Protein AF-A0A137Q305-F1 (afdb_monomer)

Nearest PDB structures (foldseek):
  6do5-assembly2_B  TM=8.854E-01  e=2.902E-19  Homo sapiens
  9d8p-assembly1_A  TM=7.777E-01  e=4.429E-21  Homo sapiens
  3tv6-assembly2_B  TM=8.357E-01  e=3.170E-14  Homo sapiens
  9bfb-assembly1_A  TM=8.223E-01  e=1.639E-13  Homo sapiens
  8i2n-assembly1_A  TM=7.639E-01  e=4.383E-12  Homo sapiens

Foldseek 3Di:
DDDDDDDDDDDDDDDDDDPDDDDFDPPQKDKDFADWAEADDDPPDDRDRDTAPFPDQWFQWEWEAALQAKIWIAAGEPDPCRQWIWIAHPVVSHIHTYDADEDRQDHFGQWEWYDDHHFKIWIAAGAHNDPPDGRDRFIWIAGNVRRYIDGQDADDDDDDHFGQWYWEDAHQKIKIAWGAHPVVRFTGGWIKIWGNVCRVPHTHIDTQDAPEPDGDDGFGQWDWYDDHQKIKIAWGAHPPRDFGQWIWIQGNVNSHIDTQPADEDGDARFGQWAWEDDHQKIKTAWGDRSPDTGGWIWIARNVRSYIDTDPSSPPDDRFGSWYWYDHDQKIWIHHGPPRVCPSMIMIGRCVNVVLVVVLVSVVVVCVVVVPDDDDPVVLQVVLVCVVVVPVVVPPLLPDADPLLQLVLQSLLVQLPDPPNDPDLVSNLVSLVSSLNSCLSHLDARQLQAFPDKAWDPPDFPDPDDQQFTWTWIDDPNAIKIKGFHDPPPPPDPPSLVSSLVRSVQSNLQNDDDPQAWHWLGWHWDPDPDTTIITITHDQPCAFQLSNCVVVVVDDCLQQLLSVLRQLVSCVSSVFDQQQADRNQWTAHPLRHTHGHNGSSVQSLPPPPPDDDVVNCFPRLLLFALQCQADPDRDDDDLLRVLSSSLQNLVCSQPVDRQLCVPQVGSVSVNVQSVVDQDHSQRNDRVDHGPDDPRPPSNVLSVLSRDNPSVSRDGSVNSSVSSVVVPDDDPGDDCPVVVVVSVVSSVSRDDDDNPVVSNVVSVSD

Structure (mmCIF, N/CA/C/O backbone):
data_AF-A0A137Q305-F1
#
_entry.id   AF-A0A137Q305-F1
#
loop_
_atom_site.group_PDB
_atom_site.id
_atom_site.type_symbol
_atom_site.label_atom_id
_atom_site.label_alt_id
_atom_site.label_comp_id
_atom_site.label_asym_id
_atom_site.label_entity_id
_atom_site.label_seq_id
_atom_site.pdbx_PDB_ins_code
_atom_site.Cartn_x
_atom_site.Cartn_y
_atom_site.Cartn_z
_atom_site.occupancy
_atom_site.B_iso_or_equiv
_atom_site.auth_seq_id
_atom_site.auth_comp_id
_atom_site.auth_asym_id
_atom_site.auth_atom_id
_atom_site.pdbx_PDB_model_num
ATOM 1 N N . MET A 1 1 ? -2.123 -24.924 75.432 1.00 45.00 1 MET A N 1
ATOM 2 C CA . MET A 1 1 ? -3.199 -25.704 74.788 1.00 45.00 1 MET A CA 1
ATOM 3 C C . MET A 1 1 ? -4.500 -25.099 75.270 1.00 45.00 1 MET A C 1
ATOM 5 O O . MET A 1 1 ? -4.847 -25.323 76.419 1.00 45.00 1 MET A O 1
ATOM 9 N N . SER A 1 2 ? -5.089 -24.235 74.450 1.00 27.78 2 SER A N 1
ATOM 10 C CA . SER A 1 2 ? -6.329 -23.482 74.702 1.00 27.78 2 SER A CA 1
ATOM 11 C C . SER A 1 2 ? -6.638 -22.755 73.387 1.00 27.78 2 SER A C 1
ATOM 13 O O . SER A 1 2 ? -5.774 -22.025 72.902 1.00 27.78 2 SER A O 1
ATOM 15 N N . ASP A 1 3 ? -7.628 -23.228 72.637 1.00 26.62 3 ASP A N 1
ATOM 16 C CA . ASP A 1 3 ? -9.001 -22.683 72.572 1.00 26.62 3 ASP A CA 1
ATOM 17 C C . ASP A 1 3 ? -9.072 -21.470 71.624 1.00 26.62 3 ASP A C 1
ATOM 19 O O . ASP A 1 3 ? -8.322 -20.517 71.793 1.00 26.62 3 ASP A O 1
ATOM 23 N N . LEU A 1 4 ? -9.723 -21.579 70.456 1.00 30.27 4 LEU A N 1
ATOM 24 C CA . LEU A 1 4 ? -11.177 -21.503 70.187 1.00 30.27 4 LEU A CA 1
ATOM 25 C C . LEU A 1 4 ? -11.756 -20.085 70.339 1.00 30.27 4 LEU A C 1
ATOM 27 O O . LEU A 1 4 ? -11.464 -19.408 71.316 1.00 30.27 4 LEU A O 1
ATOM 31 N N . ALA A 1 5 ? -12.650 -19.756 69.394 1.00 24.69 5 ALA A N 1
ATOM 32 C CA . ALA A 1 5 ? -13.470 -18.544 69.222 1.00 24.69 5 ALA A CA 1
ATOM 33 C C . ALA A 1 5 ? -12.805 -17.443 68.357 1.00 24.69 5 ALA A C 1
ATOM 35 O O . ALA A 1 5 ? -11.802 -16.867 68.750 1.00 24.69 5 ALA A O 1
ATOM 36 N N . ASP A 1 6 ? -13.248 -17.097 67.144 1.00 24.33 6 ASP A N 1
ATOM 37 C CA . ASP A 1 6 ? -14.537 -17.335 66.501 1.00 24.33 6 ASP A CA 1
ATOM 38 C C . ASP A 1 6 ? -14.420 -17.350 64.972 1.00 24.33 6 ASP A C 1
ATOM 40 O O . ASP A 1 6 ? -13.793 -16.505 64.333 1.00 24.33 6 ASP A O 1
ATOM 44 N N . LEU A 1 7 ? -15.082 -18.350 64.404 1.00 29.61 7 LEU A N 1
ATOM 45 C CA . LEU A 1 7 ? -15.497 -18.447 63.016 1.00 29.61 7 LEU A CA 1
ATOM 46 C C . LEU A 1 7 ? -16.887 -17.804 62.946 1.00 29.61 7 LEU A C 1
ATOM 48 O O . LEU A 1 7 ? -17.799 -18.357 63.554 1.00 29.61 7 LEU A O 1
ATOM 52 N N . ALA A 1 8 ? -17.028 -16.693 62.217 1.00 23.05 8 ALA A N 1
ATOM 53 C CA . ALA A 1 8 ? -18.225 -16.238 61.488 1.00 23.05 8 ALA A CA 1
ATOM 54 C C . ALA A 1 8 ? -18.342 -14.709 61.517 1.00 23.05 8 ALA A C 1
ATOM 56 O O . ALA A 1 8 ? -18.631 -14.140 62.557 1.00 23.05 8 ALA A O 1
ATOM 57 N N . ASP A 1 9 ? -18.162 -14.070 60.357 1.00 25.17 9 ASP A N 1
ATOM 58 C CA . ASP A 1 9 ? -19.179 -13.149 59.831 1.00 25.17 9 ASP A CA 1
ATOM 59 C C . ASP A 1 9 ? -18.955 -12.850 58.330 1.00 25.17 9 ASP A C 1
ATOM 61 O O . ASP A 1 9 ? -18.036 -12.146 57.925 1.00 25.17 9 ASP A O 1
ATOM 65 N N . LEU A 1 10 ? -19.841 -13.448 57.520 1.00 23.30 10 LEU A N 1
ATOM 66 C CA . LEU A 1 10 ? -20.548 -12.866 56.363 1.00 23.30 10 LEU A CA 1
ATOM 67 C C . LEU A 1 10 ? -19.768 -12.339 55.130 1.00 23.30 10 LEU A C 1
ATOM 69 O O . LEU A 1 10 ? -19.480 -11.162 54.977 1.00 23.30 10 LEU A O 1
ATOM 73 N N . VAL A 1 11 ? -19.555 -13.259 54.182 1.00 28.05 11 VAL A N 1
ATOM 74 C CA . VAL A 1 11 ? -20.014 -13.250 52.769 1.00 28.05 11 VAL A CA 1
ATOM 75 C C . VAL A 1 11 ? -20.282 -11.893 52.052 1.00 28.05 11 VAL A C 1
ATOM 77 O O . VAL A 1 11 ? -21.215 -11.177 52.398 1.00 28.05 11 VAL A O 1
ATOM 80 N N . LEU A 1 12 ? -19.583 -11.736 50.904 1.00 28.11 12 LEU A N 1
ATOM 81 C CA . LEU A 1 12 ? -19.799 -10.891 49.696 1.00 28.11 12 LEU A CA 1
ATOM 82 C C . LEU A 1 12 ? -19.396 -9.396 49.713 1.00 28.11 12 LEU A C 1
ATOM 84 O O . LEU A 1 12 ? -20.189 -8.553 50.107 1.00 28.11 12 LEU A O 1
ATOM 88 N N . SER A 1 13 ? -18.268 -9.064 49.060 1.00 23.25 13 SER A N 1
ATOM 89 C CA . SER A 1 13 ? -18.228 -8.088 47.944 1.00 23.25 13 SER A CA 1
ATOM 90 C C . SER A 1 13 ? -16.844 -8.026 47.267 1.00 23.25 13 SER A C 1
ATOM 92 O O . SER A 1 13 ? -15.851 -7.723 47.918 1.00 23.25 13 SER A O 1
ATOM 94 N N . GLU A 1 14 ? -16.831 -8.286 45.957 1.00 24.56 14 GLU A N 1
ATOM 95 C CA . GLU A 1 14 ? -15.899 -7.774 44.932 1.00 24.56 14 GLU A CA 1
ATOM 96 C C . GLU A 1 14 ? -14.381 -7.935 45.154 1.00 24.56 14 GLU A C 1
ATOM 98 O O . GLU A 1 14 ? -13.698 -7.105 45.751 1.00 24.56 14 GLU A O 1
ATOM 103 N N . CYS A 1 15 ? -13.816 -8.975 44.529 1.00 21.80 15 CYS A N 1
ATOM 104 C CA . CYS A 1 15 ? -12.406 -8.991 44.152 1.00 21.80 15 CYS A CA 1
ATOM 105 C C . CYS A 1 15 ? -12.137 -7.847 43.161 1.00 21.80 15 CYS A C 1
ATOM 107 O O . CYS A 1 15 ? -12.511 -7.945 41.994 1.00 21.80 15 CYS A O 1
ATOM 109 N N . GLN A 1 16 ? -11.472 -6.780 43.611 1.00 24.77 16 GLN A N 1
ATOM 110 C CA . GLN A 1 16 ? -10.777 -5.869 42.706 1.00 24.77 16 GLN A CA 1
ATOM 111 C C . GLN A 1 16 ? -9.643 -6.638 42.024 1.00 24.77 16 GLN A C 1
ATOM 113 O O . GLN A 1 16 ? -8.735 -7.149 42.684 1.00 24.77 16 GLN A O 1
ATOM 118 N N . GLU A 1 17 ? -9.736 -6.740 40.701 1.00 25.72 17 GLU A N 1
ATOM 119 C CA . GLU A 1 17 ? -8.683 -7.262 39.839 1.00 25.72 17 GLU A CA 1
ATOM 120 C C . GLU A 1 17 ? -7.356 -6.521 40.094 1.00 25.72 17 GLU A C 1
ATOM 122 O O . GLU A 1 17 ? -7.349 -5.291 40.229 1.00 25.72 17 GLU A O 1
ATOM 127 N N . PRO A 1 18 ? -6.211 -7.224 40.143 1.00 26.16 18 PRO A N 1
ATOM 128 C CA . PRO A 1 18 ? -4.913 -6.573 40.073 1.00 26.16 18 PRO A CA 1
ATOM 129 C C . PRO A 1 18 ? -4.794 -5.887 38.710 1.00 26.16 18 PRO A C 1
ATOM 131 O O . PRO A 1 18 ? -4.994 -6.526 37.679 1.00 26.16 18 PRO A O 1
ATOM 134 N N . SER A 1 19 ? -4.445 -4.598 38.708 1.00 28.73 19 SER A N 1
ATOM 135 C CA . SER A 1 19 ? -4.195 -3.828 37.489 1.00 28.73 19 SER A CA 1
ATOM 136 C C . SER A 1 19 ? -3.211 -4.573 36.585 1.00 28.73 19 SER A C 1
ATOM 138 O O . SER A 1 19 ? -2.073 -4.826 36.997 1.00 28.73 19 SER A O 1
ATOM 140 N N . GLU A 1 20 ? -3.643 -4.906 35.371 1.00 30.08 20 GLU A N 1
ATOM 141 C CA . GLU A 1 20 ? -2.815 -5.529 34.342 1.00 30.08 20 GLU A CA 1
ATOM 142 C C . GLU A 1 20 ? -1.532 -4.711 34.124 1.00 30.08 20 GLU A C 1
ATOM 144 O O . GLU A 1 20 ? -1.542 -3.601 33.588 1.00 30.08 20 GLU A O 1
ATOM 149 N N . ALA A 1 21 ? -0.395 -5.251 34.560 1.00 32.00 21 ALA A N 1
ATOM 150 C CA . ALA A 1 21 ? 0.903 -4.713 34.192 1.00 32.00 21 ALA A CA 1
ATOM 151 C C . ALA A 1 21 ? 1.135 -4.987 32.696 1.00 32.00 21 ALA A C 1
ATOM 153 O O . ALA A 1 21 ? 1.319 -6.132 32.284 1.00 32.00 21 ALA A O 1
ATOM 154 N N . LEU A 1 22 ? 1.105 -3.918 31.895 1.00 35.72 22 LEU A N 1
ATOM 155 C CA . LEU A 1 22 ? 1.337 -3.916 30.448 1.00 35.72 22 LEU A CA 1
ATOM 156 C C . LEU A 1 22 ? 2.633 -4.655 30.077 1.00 35.72 22 LEU A C 1
ATOM 158 O O . LEU A 1 22 ? 3.730 -4.284 30.501 1.00 35.72 22 LEU A O 1
ATOM 162 N N . VAL A 1 23 ? 2.499 -5.677 29.232 1.00 34.19 23 VAL A N 1
ATOM 163 C CA . VAL A 1 23 ? 3.618 -6.422 28.646 1.00 34.19 23 VAL A CA 1
ATOM 164 C C . VAL A 1 23 ? 4.418 -5.483 27.719 1.00 34.19 23 VAL A C 1
ATOM 166 O O . VAL A 1 23 ? 3.819 -4.838 26.856 1.00 34.19 23 VAL A O 1
ATOM 169 N N . PRO A 1 24 ? 5.755 -5.369 27.855 1.00 38.44 24 PRO A N 1
ATOM 170 C CA . PRO A 1 24 ? 6.571 -4.529 26.979 1.00 38.44 24 PRO A CA 1
ATOM 171 C C . PRO A 1 24 ? 6.476 -4.987 25.521 1.00 38.44 24 PRO A C 1
ATOM 173 O O . PRO A 1 24 ? 6.600 -6.178 25.243 1.00 38.44 24 PRO A O 1
ATOM 176 N N . ILE A 1 25 ? 6.333 -4.047 24.583 1.00 44.75 25 ILE A N 1
ATOM 177 C CA . ILE A 1 25 ? 6.424 -4.340 23.146 1.00 44.75 25 ILE A CA 1
ATOM 178 C C . ILE A 1 25 ? 7.904 -4.584 22.803 1.00 44.75 25 ILE A C 1
ATOM 180 O O . ILE A 1 25 ? 8.709 -3.650 22.917 1.00 44.75 25 ILE A O 1
ATOM 184 N N . PRO A 1 26 ? 8.304 -5.794 22.370 1.00 47.62 26 PRO A N 1
ATOM 185 C CA . PRO A 1 26 ? 9.676 -6.045 21.950 1.00 47.62 26 PRO A CA 1
ATOM 186 C C . PRO A 1 26 ? 10.020 -5.179 20.728 1.00 47.62 26 PRO A C 1
ATOM 188 O O . PRO A 1 26 ? 9.344 -5.254 19.707 1.00 47.62 26 PRO A O 1
ATOM 191 N N . GLY A 1 27 ? 11.075 -4.363 20.822 1.00 57.47 27 GLY A N 1
ATOM 192 C CA . GLY A 1 27 ? 11.616 -3.600 19.687 1.00 57.47 27 GLY A CA 1
ATOM 193 C C . GLY A 1 27 ? 11.182 -2.134 19.553 1.00 57.47 27 GLY A C 1
ATOM 194 O O . GLY A 1 27 ? 11.652 -1.477 18.628 1.00 57.47 27 GLY A O 1
ATOM 195 N N . LEU A 1 28 ? 10.355 -1.591 20.461 1.00 68.75 28 LEU A N 1
ATOM 196 C CA . LEU A 1 28 ? 9.948 -0.172 20.427 1.00 68.75 28 LEU A CA 1
ATOM 197 C C . LEU A 1 28 ? 11.134 0.789 20.635 1.00 68.75 28 LEU A C 1
ATOM 199 O O . LEU A 1 28 ? 11.255 1.802 19.947 1.00 68.75 28 LEU A O 1
ATOM 203 N N . TRP A 1 29 ? 12.011 0.443 21.576 1.00 74.31 29 TRP A N 1
ATOM 204 C CA . TRP A 1 29 ? 13.218 1.194 21.897 1.00 74.31 29 TRP A CA 1
ATOM 205 C C . TRP A 1 29 ? 14.458 0.361 21.603 1.00 74.31 29 TRP A C 1
ATOM 207 O O . TRP A 1 29 ? 14.530 -0.817 21.960 1.00 74.31 29 TRP A O 1
ATOM 217 N N . SER A 1 30 ? 15.466 0.998 21.018 1.00 79.62 30 SER A N 1
ATOM 218 C CA . SER A 1 30 ? 16.838 0.502 21.029 1.00 79.62 30 SER A CA 1
ATOM 219 C C . SER A 1 30 ? 17.775 1.542 21.633 1.00 79.62 30 SER A C 1
ATOM 221 O O . SER A 1 30 ? 17.467 2.731 21.681 1.00 79.62 30 SER A O 1
ATOM 223 N N . PHE A 1 31 ? 18.915 1.082 22.142 1.00 83.31 31 PHE A N 1
ATOM 224 C CA . PHE A 1 31 ? 19.919 1.938 22.761 1.00 83.31 31 PHE A CA 1
ATOM 225 C C . PHE A 1 31 ? 21.244 1.739 22.044 1.00 83.31 31 PHE A C 1
ATOM 227 O O . PHE A 1 31 ? 21.681 0.602 21.857 1.00 83.31 31 PHE A O 1
ATOM 234 N N . CYS A 1 32 ? 21.896 2.832 21.664 1.00 82.38 32 CYS A N 1
ATOM 235 C CA . CYS A 1 32 ? 23.234 2.793 21.090 1.00 82.38 32 CYS A CA 1
ATOM 236 C C . CYS A 1 32 ? 24.200 3.655 21.903 1.00 82.38 32 CYS A C 1
ATOM 238 O O . CYS A 1 32 ? 23.832 4.696 22.442 1.00 82.38 32 CYS A O 1
ATOM 240 N N . ARG A 1 33 ? 25.454 3.206 21.998 1.00 87.12 33 ARG A N 1
ATOM 241 C CA . ARG A 1 33 ? 26.570 4.020 22.491 1.00 87.12 33 ARG A CA 1
ATOM 242 C C . ARG A 1 33 ? 27.323 4.578 21.287 1.00 87.12 33 ARG A C 1
ATOM 244 O O . ARG A 1 33 ? 27.690 3.772 20.426 1.00 87.12 33 ARG A O 1
ATOM 251 N N . PRO A 1 34 ? 27.536 5.899 21.182 1.00 89.12 34 PRO A N 1
ATOM 252 C CA . PRO A 1 34 ? 28.292 6.474 20.080 1.00 89.12 34 PRO A CA 1
ATOM 253 C C . PRO A 1 34 ? 29.715 5.927 20.022 1.00 89.12 34 PRO A C 1
ATOM 255 O O . PRO A 1 34 ? 30.423 5.885 21.026 1.00 89.12 34 PRO A O 1
ATOM 258 N N . ILE A 1 35 ? 30.159 5.577 18.822 1.00 91.94 35 ILE A N 1
ATOM 259 C CA . ILE A 1 35 ? 31.561 5.289 18.544 1.00 91.94 35 ILE A CA 1
ATOM 260 C C . ILE A 1 35 ? 32.280 6.636 18.426 1.00 91.94 35 ILE A C 1
ATOM 262 O O . ILE A 1 35 ? 32.064 7.383 17.468 1.00 91.94 35 ILE A O 1
ATOM 266 N N . LEU A 1 36 ? 33.102 6.971 19.420 1.00 93.25 36 LEU A N 1
ATOM 267 C CA . LEU A 1 36 ? 33.859 8.220 19.429 1.00 93.25 36 LEU A CA 1
ATOM 268 C C . LEU A 1 36 ? 34.981 8.153 18.393 1.00 93.25 36 LEU A C 1
ATOM 270 O O . LEU A 1 36 ? 35.780 7.218 18.387 1.00 93.25 36 LEU A O 1
ATOM 274 N N . LEU A 1 37 ? 35.039 9.157 17.526 1.00 93.62 37 LEU A N 1
ATOM 275 C CA . LEU A 1 37 ? 36.121 9.349 16.567 1.00 93.62 37 LEU A CA 1
ATOM 276 C C . LEU A 1 37 ? 37.022 10.508 17.016 1.00 93.62 37 LEU A C 1
ATOM 278 O O . LEU A 1 37 ? 36.569 11.386 17.761 1.00 93.62 37 LEU A O 1
ATOM 282 N N . PRO A 1 38 ? 38.290 10.560 16.572 1.00 93.19 38 PRO A N 1
ATOM 283 C CA . PRO A 1 38 ? 39.107 11.757 16.731 1.00 93.19 38 PRO A CA 1
ATOM 284 C C . PRO A 1 38 ? 38.430 12.984 16.103 1.00 93.19 38 PRO A C 1
ATOM 286 O O . PRO A 1 38 ? 37.695 12.816 15.126 1.00 93.19 38 PRO A O 1
ATOM 289 N N . PRO A 1 39 ? 38.679 14.205 16.618 1.00 91.44 39 PRO A N 1
ATOM 290 C CA . PRO A 1 39 ? 38.120 15.431 16.060 1.00 91.44 39 PRO A CA 1
ATOM 291 C C . PRO A 1 39 ? 38.283 15.504 14.541 1.00 91.44 39 PRO A C 1
ATOM 293 O O . PRO A 1 39 ? 39.358 15.221 14.004 1.00 91.44 39 PRO A O 1
ATOM 296 N N . SER A 1 40 ? 37.215 15.898 13.844 1.00 87.88 40 SER A N 1
ATOM 297 C CA . SER A 1 40 ? 37.194 15.873 12.384 1.00 87.88 40 SER A CA 1
ATOM 298 C C . SER A 1 40 ? 38.302 16.772 11.828 1.00 87.88 40 SER A C 1
ATOM 300 O O . SER A 1 40 ? 38.344 17.950 12.203 1.00 87.88 40 SER A O 1
ATOM 302 N N . PRO A 1 41 ? 39.157 16.274 10.910 1.00 82.88 41 PRO A N 1
ATOM 303 C CA . PRO A 1 41 ? 40.267 17.049 10.373 1.00 82.88 41 PRO A CA 1
ATOM 304 C C . PRO A 1 41 ? 39.780 18.376 9.797 1.00 82.88 41 PRO A C 1
ATOM 306 O O . PRO A 1 41 ? 38.801 18.407 9.043 1.00 82.88 41 PRO A O 1
ATOM 309 N N . PHE A 1 42 ? 40.460 19.467 10.140 1.00 82.94 42 PHE A N 1
ATOM 310 C CA . PHE A 1 42 ? 40.197 20.786 9.581 1.00 82.94 42 PHE A CA 1
ATOM 311 C C . PHE A 1 42 ? 41.461 21.328 8.903 1.00 82.94 42 PHE A C 1
ATOM 313 O O . PHE A 1 42 ? 42.550 21.221 9.475 1.00 82.94 42 PHE A O 1
ATOM 320 N N . PRO A 1 43 ? 41.360 21.886 7.680 1.00 76.44 43 PRO A N 1
ATOM 321 C CA . PRO A 1 43 ? 42.528 22.372 6.957 1.00 76.44 43 PRO A CA 1
ATOM 322 C C . PRO A 1 43 ? 43.352 23.364 7.787 1.00 76.44 43 PRO A C 1
ATOM 324 O O . PRO A 1 43 ? 42.828 24.369 8.265 1.00 76.44 43 PRO A O 1
ATOM 327 N N . GLY A 1 44 ? 44.649 23.081 7.936 1.00 73.38 44 GLY A N 1
ATOM 328 C CA . GLY A 1 44 ? 45.591 23.928 8.675 1.00 73.38 44 GLY A CA 1
ATOM 329 C C . GLY A 1 44 ? 45.736 23.615 10.169 1.00 73.38 44 GLY A C 1
ATOM 330 O O . GLY A 1 44 ? 46.530 24.282 10.825 1.00 73.38 44 GLY A O 1
ATOM 331 N N . TYR A 1 45 ? 45.035 22.607 10.700 1.00 74.44 45 TYR A N 1
ATOM 332 C CA . TYR A 1 45 ? 45.177 22.158 12.089 1.00 74.44 45 TYR A CA 1
ATOM 333 C C . TYR A 1 45 ? 45.811 20.760 12.169 1.00 74.44 45 TYR A C 1
ATOM 335 O O . TYR A 1 45 ? 45.605 19.943 11.266 1.00 74.44 45 TYR A O 1
ATOM 343 N N . PRO A 1 46 ? 46.582 20.456 13.233 1.00 75.81 46 PRO A N 1
ATOM 344 C CA . PRO A 1 46 ? 47.135 19.123 13.438 1.00 75.81 46 PRO A CA 1
ATOM 345 C C . PRO A 1 46 ? 46.020 18.079 13.512 1.00 75.81 46 PRO A C 1
ATOM 347 O O . PRO A 1 46 ? 45.024 18.267 14.214 1.00 75.81 46 PRO A O 1
ATOM 350 N N . ILE A 1 47 ? 46.203 16.958 12.814 1.00 77.81 47 ILE A N 1
ATOM 351 C CA . ILE A 1 47 ? 45.300 15.813 12.930 1.00 77.81 47 ILE A CA 1
ATOM 352 C C . ILE A 1 47 ? 45.526 15.197 14.311 1.00 77.81 47 ILE A C 1
ATOM 354 O O . ILE A 1 47 ? 46.565 14.578 14.555 1.00 77.81 47 ILE A O 1
ATOM 358 N N . SER A 1 48 ? 44.563 15.380 15.214 1.00 80.31 48 SER A N 1
ATOM 359 C CA . SER A 1 48 ? 44.586 14.705 16.509 1.00 80.31 48 SER A CA 1
ATOM 360 C C . SER A 1 48 ? 44.350 13.209 16.317 1.00 80.31 48 SER A C 1
ATOM 362 O O . SER A 1 48 ? 43.507 12.797 15.520 1.00 80.31 48 SER A O 1
ATOM 364 N N . ARG A 1 49 ? 45.107 12.394 17.055 1.00 82.44 49 ARG A N 1
ATOM 365 C CA . ARG A 1 49 ? 44.870 10.947 17.170 1.00 82.44 49 ARG A CA 1
ATOM 366 C C . ARG A 1 49 ? 44.076 10.590 18.425 1.00 82.44 49 ARG A C 1
ATOM 368 O O . ARG A 1 49 ? 43.653 9.447 18.559 1.00 82.44 49 ARG A O 1
ATOM 375 N N . GLU A 1 50 ? 43.890 11.549 19.327 1.00 90.44 50 GLU A N 1
ATOM 376 C CA . GLU A 1 50 ? 43.086 11.372 20.530 1.00 90.44 50 GLU A CA 1
ATOM 377 C C . GLU A 1 50 ? 41.603 11.404 20.168 1.00 90.44 50 GLU A C 1
ATOM 379 O O . GLU A 1 50 ? 41.173 12.180 19.310 1.00 90.44 50 GLU A O 1
ATOM 384 N N . LEU A 1 51 ? 40.827 10.533 20.811 1.00 92.06 51 LEU A N 1
ATOM 385 C CA . LEU A 1 51 ? 39.386 10.462 20.609 1.00 92.06 51 LEU A CA 1
ATOM 386 C C . LEU A 1 51 ? 38.718 11.756 21.081 1.00 92.06 51 LEU A C 1
ATOM 388 O O . LEU A 1 51 ? 39.157 12.384 22.043 1.00 92.06 51 LEU A O 1
ATOM 392 N N . SER A 1 52 ? 37.631 12.136 20.410 1.00 92.88 52 SER A N 1
ATOM 393 C CA . SER A 1 52 ? 36.777 13.224 20.884 1.00 92.88 52 SER A CA 1
ATOM 394 C C . SER A 1 52 ? 36.265 12.922 22.299 1.00 92.88 52 SER A C 1
ATOM 396 O O . SER A 1 52 ? 35.942 11.763 22.576 1.00 92.88 52 SER A O 1
ATOM 398 N N . PRO A 1 53 ? 36.135 13.931 23.181 1.00 90.94 53 PRO A N 1
ATOM 399 C CA . PRO A 1 53 ? 35.526 13.733 24.490 1.00 90.94 53 PRO A CA 1
ATOM 400 C C . PRO A 1 53 ? 34.077 13.221 24.362 1.00 90.94 53 PRO A C 1
ATOM 402 O O . PRO A 1 53 ? 33.413 13.502 23.359 1.00 90.94 53 PRO A O 1
ATOM 405 N N . PRO A 1 54 ? 33.561 12.477 25.357 1.00 88.44 54 PRO A N 1
ATOM 406 C CA . PRO A 1 54 ? 32.177 12.022 25.347 1.00 88.44 54 PRO A CA 1
ATOM 407 C C . PRO A 1 54 ? 31.183 13.199 25.298 1.00 88.44 54 PRO A C 1
ATOM 409 O O . PRO A 1 54 ? 31.334 14.162 26.052 1.00 88.44 54 PRO A O 1
ATOM 412 N N . PRO A 1 55 ? 30.137 13.132 24.451 1.00 86.38 55 PRO A N 1
ATOM 413 C CA . PRO A 1 55 ? 29.156 14.208 24.321 1.00 86.38 55 PRO A CA 1
ATOM 414 C C . PRO A 1 55 ? 28.141 14.301 25.471 1.00 86.38 55 PRO A C 1
ATOM 416 O O . PRO A 1 55 ? 27.419 15.294 25.537 1.00 86.38 55 PRO A O 1
ATOM 419 N N . PHE A 1 56 ? 28.027 13.292 26.337 1.00 85.81 56 PHE A N 1
ATOM 420 C CA . PHE A 1 56 ? 27.019 13.200 27.403 1.00 85.81 56 PHE A CA 1
ATOM 421 C C . PHE A 1 56 ? 27.688 12.914 28.760 1.00 85.81 56 PHE A C 1
ATOM 423 O O . PHE A 1 56 ? 28.785 12.355 28.767 1.00 85.81 56 PHE A O 1
ATOM 430 N N . PRO A 1 57 ? 27.058 13.271 29.901 1.00 81.88 57 PRO A N 1
ATOM 431 C CA . PRO A 1 57 ? 25.714 13.844 30.050 1.00 81.88 57 PRO A CA 1
ATOM 432 C C . PRO A 1 57 ? 25.615 15.313 29.600 1.00 81.88 57 PRO A C 1
ATOM 434 O O . PRO A 1 57 ? 26.560 16.084 29.710 1.00 81.88 57 PRO A O 1
ATOM 437 N N . ARG A 1 58 ? 24.444 15.710 29.082 1.00 85.44 58 ARG A N 1
ATOM 438 C CA . ARG A 1 58 ? 24.085 17.118 28.821 1.00 85.44 58 ARG A CA 1
ATOM 439 C C . ARG A 1 58 ? 22.571 17.320 28.847 1.00 85.44 58 ARG A C 1
ATOM 441 O O . ARG A 1 58 ? 21.822 16.421 28.469 1.00 85.44 58 ARG A O 1
ATOM 448 N N . SER A 1 59 ? 22.115 18.505 29.245 1.00 85.69 59 SER A N 1
ATOM 449 C CA . SER A 1 59 ? 20.698 18.895 29.170 1.00 85.69 59 SER A CA 1
ATOM 450 C C . SER A 1 59 ? 20.524 20.315 28.634 1.00 85.69 59 SER A C 1
ATOM 452 O O . SER A 1 59 ? 21.441 21.134 28.729 1.00 85.69 59 SER A O 1
ATOM 454 N N . THR A 1 60 ? 19.357 20.632 28.062 1.00 86.50 60 THR A N 1
ATOM 455 C CA . THR A 1 60 ? 19.028 21.971 27.511 1.00 86.50 60 THR A CA 1
ATOM 456 C C . THR A 1 60 ? 20.018 22.496 26.455 1.00 86.50 60 THR A C 1
ATOM 458 O O . THR A 1 60 ? 20.307 23.690 26.388 1.00 86.50 60 THR A O 1
ATOM 461 N N . PHE A 1 61 ? 20.578 21.605 25.643 1.00 90.31 61 PHE A N 1
ATOM 462 C CA . PHE A 1 61 ? 21.496 21.942 24.553 1.00 90.31 61 PHE A CA 1
ATOM 463 C C . PHE A 1 61 ? 20.740 22.136 23.234 1.00 90.31 61 PHE A C 1
ATOM 465 O O . PHE A 1 61 ? 19.647 21.593 23.055 1.00 90.31 61 PHE A O 1
ATOM 472 N N . GLY A 1 62 ? 21.328 22.882 22.300 1.00 90.00 62 GLY A N 1
ATOM 473 C CA . GLY A 1 62 ? 20.767 23.047 20.965 1.00 90.00 62 GLY A CA 1
ATOM 474 C C . GLY A 1 62 ? 21.060 21.822 20.118 1.00 90.00 62 GLY A C 1
ATOM 475 O O . GLY A 1 62 ? 22.179 21.305 20.128 1.00 90.00 62 GLY A O 1
ATOM 476 N N . LEU A 1 63 ? 20.059 21.375 19.366 1.00 92.31 63 LEU A N 1
ATOM 477 C CA . LEU A 1 63 ? 20.182 20.268 18.428 1.00 92.31 63 LEU A CA 1
ATOM 478 C C . LEU A 1 63 ? 19.534 20.641 17.093 1.00 92.31 63 LEU A C 1
ATOM 480 O O . LEU A 1 63 ? 18.468 21.247 17.058 1.00 92.31 63 LEU A O 1
ATOM 484 N N . ALA A 1 64 ? 20.174 20.251 15.997 1.00 91.88 64 ALA A N 1
ATOM 485 C CA . ALA A 1 64 ? 19.628 20.336 14.651 1.00 91.88 64 ALA A CA 1
ATOM 486 C C . ALA A 1 64 ? 20.070 19.109 13.849 1.00 91.88 64 ALA A C 1
ATOM 488 O O . ALA A 1 64 ? 21.125 18.535 14.114 1.00 91.88 64 ALA A O 1
ATOM 489 N N . SER A 1 65 ? 19.273 18.696 12.869 1.00 90.56 65 SER A N 1
ATOM 490 C CA . SER A 1 65 ? 19.551 17.498 12.072 1.00 90.56 65 SER A CA 1
ATOM 491 C C . SER A 1 65 ? 19.333 17.744 10.586 1.00 90.56 65 SER A C 1
ATOM 493 O O . SER A 1 65 ? 18.575 18.640 10.209 1.00 90.56 65 SER A O 1
ATOM 495 N N . THR A 1 66 ? 20.042 16.985 9.755 1.00 87.62 66 THR A N 1
ATOM 496 C CA . THR A 1 66 ? 19.818 16.904 8.310 1.00 87.62 66 THR A CA 1
ATOM 497 C C . THR A 1 66 ? 18.868 15.752 8.003 1.00 87.62 66 THR A C 1
ATOM 499 O O . THR A 1 66 ? 18.795 14.769 8.740 1.00 87.62 66 THR A O 1
ATOM 502 N N . GLU A 1 67 ? 18.192 15.828 6.858 1.00 79.69 67 GLU A N 1
ATOM 503 C CA . GLU A 1 67 ? 17.343 14.732 6.367 1.00 79.69 67 GLU A CA 1
ATOM 504 C C . GLU A 1 67 ? 18.135 13.434 6.117 1.00 79.69 67 GLU A C 1
ATOM 506 O O . GLU A 1 67 ? 17.588 12.340 6.232 1.00 79.69 67 GLU A O 1
ATOM 511 N N . ASN A 1 68 ? 19.438 13.544 5.832 1.00 81.12 68 ASN A N 1
ATOM 512 C CA . ASN A 1 68 ? 20.319 12.410 5.527 1.00 81.12 68 ASN A CA 1
ATOM 513 C C . ASN A 1 68 ? 20.846 11.682 6.771 1.00 81.12 68 ASN A C 1
ATOM 515 O O . ASN A 1 68 ? 21.580 10.701 6.645 1.00 81.12 68 ASN A O 1
ATOM 519 N N . GLY A 1 69 ? 20.473 12.144 7.963 1.00 83.94 69 GLY A N 1
ATOM 520 C CA . GLY A 1 69 ? 20.782 11.463 9.209 1.00 83.94 69 GLY A CA 1
ATOM 521 C C . GLY A 1 69 ? 22.026 11.951 9.946 1.00 83.94 69 GLY A C 1
ATOM 522 O O . GLY A 1 69 ? 22.536 11.229 10.809 1.00 83.94 69 GLY A O 1
ATOM 523 N N . ASP A 1 70 ? 22.488 13.165 9.649 1.00 91.56 70 ASP A N 1
ATOM 524 C CA . ASP A 1 70 ? 23.512 13.853 10.433 1.00 91.56 70 ASP A CA 1
ATOM 525 C C . ASP A 1 70 ? 22.862 14.727 11.504 1.00 91.56 70 ASP A C 1
ATOM 527 O O . ASP A 1 70 ? 21.951 15.506 11.221 1.00 91.56 70 ASP A O 1
ATOM 531 N N . ILE A 1 71 ? 23.355 14.635 12.736 1.00 93.12 71 ILE A N 1
ATOM 532 C CA . ILE A 1 71 ? 22.893 15.444 13.865 1.00 93.12 71 ILE A CA 1
A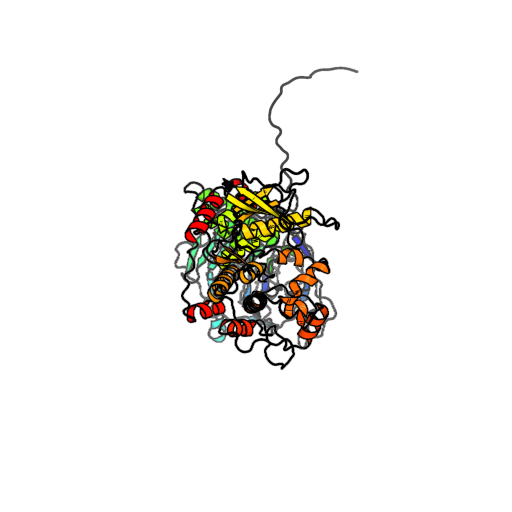TOM 533 C C . ILE A 1 71 ? 24.040 16.317 14.347 1.00 93.12 71 ILE A C 1
ATOM 535 O O . ILE A 1 71 ? 25.148 15.836 14.576 1.00 93.12 71 ILE A O 1
ATOM 539 N N . TYR A 1 72 ? 23.749 17.596 14.553 1.00 94.62 72 TYR A N 1
ATOM 540 C CA . TYR A 1 72 ? 24.668 18.566 15.122 1.00 94.62 72 TYR A CA 1
ATOM 541 C C . TYR A 1 72 ? 24.114 19.098 16.431 1.00 94.62 72 TYR A C 1
ATOM 543 O O . TYR A 1 72 ? 22.938 19.462 16.515 1.00 94.62 72 TYR A O 1
ATOM 551 N N . PHE A 1 73 ? 24.958 19.158 17.454 1.00 93.75 73 PHE A N 1
ATOM 552 C CA . PHE A 1 73 ? 24.553 19.662 18.759 1.00 93.75 73 PHE A CA 1
ATOM 553 C C . PHE A 1 73 ? 25.702 20.346 19.503 1.00 93.75 73 PHE A C 1
ATOM 555 O O . PHE A 1 73 ? 26.864 19.947 19.396 1.00 93.75 73 PHE A O 1
ATOM 562 N N . CYS A 1 74 ? 25.378 21.395 20.258 1.00 93.62 74 CYS A N 1
ATOM 563 C CA . CYS A 1 74 ? 26.333 22.174 21.050 1.00 93.62 74 CYS A CA 1
ATOM 564 C C . CYS A 1 74 ? 25.663 22.797 22.285 1.00 93.62 74 CYS A C 1
ATOM 566 O O . CYS A 1 74 ? 24.435 22.821 22.409 1.00 93.62 74 CYS A O 1
ATOM 568 N N . GLY A 1 75 ? 26.475 23.270 23.232 1.00 91.19 75 GLY A N 1
ATOM 569 C CA . GLY A 1 75 ? 25.994 23.835 24.490 1.00 91.19 75 GLY A CA 1
ATOM 570 C C . GLY A 1 75 ? 25.350 22.816 25.428 1.00 91.19 75 GLY A C 1
ATOM 571 O O . GLY A 1 75 ? 25.560 21.604 25.323 1.00 91.19 75 GLY A O 1
ATOM 572 N N . GLY A 1 76 ? 24.544 23.339 26.347 1.00 88.44 76 GLY A N 1
ATOM 573 C CA . GLY A 1 76 ? 23.881 22.601 27.414 1.00 88.44 76 GLY A CA 1
ATOM 574 C C . GLY A 1 76 ? 24.569 22.738 28.768 1.00 88.44 76 GLY A C 1
ATOM 575 O O . GLY A 1 76 ? 25.697 23.213 28.886 1.00 88.44 76 GLY A O 1
ATOM 576 N N . ARG A 1 77 ? 23.854 22.306 29.807 1.00 83.75 77 ARG A N 1
ATOM 577 C CA . ARG A 1 77 ? 24.346 22.211 31.187 1.00 83.75 77 ARG A CA 1
ATOM 578 C C . ARG A 1 77 ? 24.854 20.801 31.482 1.00 83.75 77 ARG A C 1
ATOM 580 O O . ARG A 1 77 ? 24.488 19.854 30.788 1.00 83.75 77 ARG A O 1
ATOM 587 N N . ASN A 1 78 ? 25.616 20.668 32.570 1.00 76.75 78 ASN A N 1
ATOM 588 C CA . ASN A 1 78 ? 26.177 19.407 33.081 1.00 76.75 78 ASN A CA 1
ATOM 589 C C . ASN A 1 78 ? 27.142 18.690 32.130 1.00 76.75 78 ASN A C 1
ATOM 591 O O . ASN A 1 78 ? 27.284 17.477 32.220 1.00 76.75 78 ASN A O 1
ATOM 595 N N . HIS A 1 79 ? 27.809 19.437 31.255 1.00 78.94 79 HIS A N 1
ATOM 596 C CA . HIS A 1 79 ? 28.867 18.921 30.400 1.00 78.94 79 HIS A CA 1
ATOM 597 C C . HIS A 1 79 ? 30.140 19.726 30.638 1.00 78.94 79 HIS A C 1
ATOM 599 O O . HIS A 1 79 ? 30.085 20.949 30.714 1.00 78.94 79 HIS A O 1
ATOM 605 N N . GLU A 1 80 ? 31.282 19.044 30.691 1.00 79.44 80 GLU A N 1
ATOM 606 C CA . GLU A 1 80 ? 32.613 19.652 30.845 1.00 79.44 80 GLU A CA 1
ATOM 607 C C . GLU A 1 80 ? 33.050 20.549 29.668 1.00 79.44 80 GLU A C 1
ATOM 609 O O . GLU A 1 80 ? 33.920 21.401 29.826 1.00 79.44 80 GLU A O 1
ATOM 614 N N . HIS A 1 81 ? 32.442 20.400 28.485 1.00 84.56 81 HIS A N 1
ATOM 615 C CA . HIS A 1 81 ? 32.860 21.072 27.252 1.00 84.56 81 HIS A CA 1
ATOM 616 C C . HIS A 1 81 ? 31.671 21.650 26.454 1.00 84.56 81 HIS A C 1
ATOM 618 O O . HIS A 1 81 ? 31.422 21.244 25.314 1.00 84.56 81 HIS A O 1
ATOM 624 N N . PRO A 1 82 ? 30.913 22.606 27.022 1.00 83.88 82 PRO A N 1
ATOM 625 C CA . PRO A 1 82 ? 29.709 23.153 26.392 1.00 83.88 82 PRO A CA 1
ATOM 626 C C . PRO A 1 82 ? 29.987 23.987 25.128 1.00 83.88 82 PRO A C 1
ATOM 628 O O . PRO A 1 82 ? 29.071 24.216 24.344 1.00 83.88 82 PRO A O 1
ATOM 631 N N . SER A 1 83 ? 31.229 24.415 24.888 1.00 85.50 83 SER A N 1
ATOM 632 C CA . SER A 1 83 ? 31.632 25.134 23.669 1.00 85.50 83 SER A CA 1
ATOM 633 C C . SER A 1 83 ? 31.857 24.227 22.451 1.00 85.50 83 SER A C 1
ATOM 635 O O . SER A 1 83 ? 31.941 24.716 21.327 1.00 85.50 83 SER A O 1
ATOM 637 N N . LEU A 1 84 ? 31.949 22.905 22.634 1.00 91.88 84 LEU A N 1
ATOM 638 C CA . LEU A 1 84 ? 32.216 21.993 21.523 1.00 91.88 84 LEU A CA 1
ATOM 639 C C . LEU A 1 84 ? 30.966 21.757 20.667 1.00 91.88 84 LEU A C 1
ATOM 641 O O . LEU A 1 84 ? 29.874 21.483 21.176 1.00 91.88 84 LEU A O 1
ATOM 645 N N . LEU A 1 85 ? 31.165 21.800 19.348 1.00 94.56 85 LEU A N 1
ATOM 646 C CA . LEU A 1 85 ? 30.181 21.386 18.355 1.00 94.56 85 LEU A CA 1
ATOM 647 C C . LEU A 1 85 ? 30.413 19.919 18.007 1.00 94.56 85 LEU A C 1
ATOM 649 O O . LEU A 1 85 ? 31.464 19.560 17.477 1.00 94.56 85 LEU A O 1
ATOM 653 N N . TYR A 1 86 ? 29.423 19.082 18.279 1.00 94.88 86 TYR A N 1
ATOM 654 C CA . TYR A 1 86 ? 29.465 17.670 17.933 1.00 94.88 86 TYR A CA 1
ATOM 655 C C . TYR A 1 86 ? 28.712 17.412 16.636 1.00 94.88 86 TYR A C 1
ATOM 657 O O . TYR A 1 86 ? 27.670 18.014 16.377 1.00 94.88 86 TYR A O 1
ATOM 665 N N . HIS A 1 87 ? 29.240 16.482 15.849 1.00 95.00 87 HIS A N 1
ATOM 666 C CA . HIS A 1 87 ? 28.562 15.832 14.737 1.00 95.00 87 HIS A CA 1
ATOM 667 C C . HIS A 1 87 ? 28.370 14.360 15.082 1.00 95.00 87 HIS A C 1
ATOM 669 O O . HIS A 1 87 ? 29.322 13.679 15.464 1.00 95.00 87 HIS A O 1
ATOM 675 N N . TYR A 1 88 ? 27.135 13.890 14.957 1.00 94.31 88 TYR A N 1
ATOM 676 C CA . TYR A 1 88 ? 26.759 12.498 15.128 1.00 94.31 88 TYR A CA 1
ATOM 677 C C . TYR A 1 88 ? 26.142 11.957 13.835 1.00 94.31 88 TYR A C 1
ATOM 679 O O . TYR A 1 88 ? 25.152 12.502 13.346 1.00 94.31 88 TYR A O 1
ATOM 687 N N . SER A 1 89 ? 26.728 10.887 13.293 1.00 92.38 89 SER A N 1
ATOM 688 C CA . SER A 1 89 ? 26.194 10.146 12.145 1.00 92.38 89 SER A CA 1
ATOM 689 C C . SER A 1 89 ? 25.316 9.009 12.650 1.00 92.38 89 SER A C 1
ATOM 691 O O . SER A 1 89 ? 25.800 8.078 13.299 1.00 92.38 89 SER A O 1
ATOM 693 N N . THR A 1 90 ? 24.026 9.045 12.318 1.00 90.31 90 THR A N 1
ATOM 694 C CA . THR A 1 90 ? 23.109 7.940 12.649 1.00 90.31 90 THR A CA 1
ATOM 695 C C . THR A 1 90 ? 23.371 6.676 11.841 1.00 90.31 90 THR A C 1
ATOM 697 O O . THR A 1 90 ? 23.071 5.582 12.315 1.00 90.31 90 THR A O 1
ATOM 700 N N . LYS A 1 91 ? 23.937 6.809 10.635 1.00 88.38 91 LYS A N 1
ATOM 701 C CA . LYS A 1 91 ? 24.240 5.684 9.744 1.00 88.38 91 LYS A CA 1
ATOM 702 C C . LYS A 1 91 ? 25.326 4.786 10.327 1.00 88.38 91 LYS A C 1
ATOM 704 O O . LYS A 1 91 ? 25.190 3.566 10.309 1.00 88.38 91 LYS A O 1
ATOM 709 N N . ASP A 1 92 ? 26.377 5.409 10.847 1.00 89.38 92 ASP A N 1
ATOM 710 C CA . ASP A 1 92 ? 27.566 4.707 11.333 1.00 89.38 92 ASP A CA 1
ATOM 711 C C . ASP A 1 92 ? 27.613 4.646 12.868 1.00 89.38 92 ASP A C 1
ATOM 713 O O . ASP A 1 92 ? 28.509 4.024 13.435 1.00 89.38 92 ASP A O 1
ATOM 717 N N . ASN A 1 93 ? 26.653 5.288 13.548 1.00 91.62 93 ASN A N 1
ATOM 718 C CA . ASN A 1 93 ? 26.620 5.461 15.001 1.00 91.62 93 ASN A CA 1
ATOM 719 C C . ASN A 1 93 ? 27.932 6.069 15.542 1.00 91.62 93 ASN A C 1
ATOM 721 O O . ASN A 1 93 ? 28.455 5.649 16.575 1.00 91.62 93 ASN A O 1
ATOM 725 N N . THR A 1 94 ? 28.485 7.056 14.836 1.00 93.44 94 THR A N 1
ATOM 726 C CA . THR A 1 94 ? 29.752 7.711 15.194 1.00 93.44 94 THR A CA 1
ATOM 727 C C . THR A 1 94 ? 29.519 9.127 15.698 1.00 93.44 94 THR A C 1
ATOM 729 O O . THR A 1 94 ? 28.665 9.839 15.175 1.00 93.44 94 THR A O 1
ATOM 732 N N . ALA A 1 95 ? 30.283 9.549 16.707 1.00 94.00 95 ALA A N 1
ATOM 733 C CA . ALA A 1 95 ? 30.301 10.924 17.202 1.00 94.00 95 ALA A CA 1
ATOM 734 C C . ALA A 1 95 ? 31.713 11.507 17.107 1.00 94.00 95 ALA A C 1
ATOM 736 O O . ALA A 1 95 ? 32.692 10.872 17.499 1.00 94.00 95 ALA A O 1
ATOM 737 N N . THR A 1 96 ? 31.813 12.742 16.626 1.00 95.12 96 THR A N 1
ATOM 738 C CA . THR A 1 96 ? 33.071 13.485 16.545 1.00 95.12 96 THR A CA 1
ATOM 739 C C . THR A 1 96 ? 32.860 14.946 16.904 1.00 95.12 96 THR A C 1
ATOM 741 O O . THR A 1 96 ? 31.836 15.542 16.571 1.00 95.12 96 THR A O 1
ATOM 744 N N . VAL A 1 97 ? 33.867 15.563 17.515 1.00 94.56 97 VAL A N 1
ATOM 745 C CA . VAL A 1 97 ? 33.949 17.022 17.591 1.00 94.56 97 VAL A CA 1
ATOM 746 C C . VAL A 1 97 ? 34.240 17.569 16.196 1.00 94.56 97 VAL A C 1
ATOM 748 O O . VAL A 1 97 ? 35.141 17.091 15.499 1.00 94.56 97 VAL A O 1
ATOM 751 N N . LEU A 1 98 ? 33.475 18.575 15.781 1.00 93.00 98 LEU A N 1
ATOM 752 C CA . LEU A 1 98 ? 33.771 19.383 14.611 1.00 93.00 98 LEU A CA 1
ATOM 753 C C . LEU A 1 98 ? 34.621 20.574 15.021 1.00 93.00 98 LEU A C 1
ATOM 755 O O . LEU A 1 98 ? 34.176 21.455 15.752 1.00 93.00 98 LEU A O 1
ATOM 759 N N . GLN A 1 99 ? 35.833 20.625 14.484 1.00 90.69 99 GLN A N 1
ATOM 760 C CA . GLN A 1 99 ? 36.635 21.837 14.530 1.00 90.69 99 GLN A CA 1
ATOM 761 C C . GLN A 1 99 ? 36.025 22.898 13.613 1.00 90.69 99 GLN A C 1
ATOM 763 O O . GLN A 1 99 ? 35.576 22.604 12.498 1.00 90.69 99 GLN A O 1
ATOM 768 N N . PHE A 1 100 ? 36.032 24.137 14.089 1.00 92.00 100 PHE A N 1
ATOM 769 C CA . PHE A 1 100 ? 35.496 25.286 13.382 1.00 92.00 100 PHE A CA 1
ATOM 770 C C . PHE A 1 100 ? 36.314 26.547 13.651 1.00 92.00 100 PHE A C 1
ATOM 772 O O . PHE A 1 100 ? 37.209 26.575 14.491 1.00 92.00 100 PHE A O 1
ATOM 779 N N . ARG A 1 101 ? 35.974 27.612 12.926 1.00 92.06 101 ARG A N 1
ATOM 780 C CA . ARG A 1 101 ? 36.523 28.961 13.104 1.00 92.06 101 ARG A CA 1
ATOM 781 C C . ARG A 1 101 ? 35.419 30.017 13.077 1.00 92.06 101 ARG A C 1
ATOM 783 O O . ARG A 1 101 ? 34.278 29.714 12.733 1.00 92.06 101 ARG A O 1
ATOM 790 N N . GLY A 1 102 ? 35.793 31.270 13.303 1.00 92.00 102 GLY A N 1
ATOM 791 C CA . GLY A 1 102 ? 34.891 32.417 13.199 1.00 92.00 102 GLY A CA 1
ATOM 792 C C . GLY A 1 102 ? 34.300 32.816 14.544 1.00 92.00 102 GLY A C 1
ATOM 793 O O . GLY A 1 102 ? 34.940 32.616 15.573 1.00 92.00 102 GLY A O 1
ATOM 794 N N . ASP A 1 103 ? 33.108 33.403 14.506 1.00 92.88 103 ASP A N 1
ATOM 795 C CA . ASP A 1 103 ? 32.481 34.039 15.666 1.00 92.88 103 ASP A CA 1
ATOM 796 C C . ASP A 1 103 ? 31.799 32.985 16.547 1.00 92.88 103 ASP A C 1
ATOM 798 O O . ASP A 1 103 ? 30.592 32.768 16.446 1.00 92.88 103 ASP A O 1
ATOM 802 N N . ASP A 1 104 ? 32.593 32.277 17.352 1.00 90.31 104 ASP A N 1
ATOM 803 C CA . ASP A 1 104 ? 32.111 31.228 18.253 1.00 90.31 104 ASP A CA 1
ATOM 804 C C . ASP A 1 104 ? 31.026 31.773 19.204 1.00 90.31 104 ASP A C 1
ATOM 806 O O . ASP A 1 104 ? 31.301 32.700 19.973 1.00 90.31 104 ASP A O 1
ATOM 810 N N . PRO A 1 105 ? 29.804 31.201 19.201 1.00 90.94 105 PRO A N 1
ATOM 811 C CA . PRO A 1 105 ? 28.780 31.544 20.179 1.00 90.94 105 PRO A CA 1
ATOM 812 C C . PRO A 1 105 ? 29.215 31.235 21.623 1.00 90.94 105 PRO A C 1
ATOM 814 O O . PRO A 1 105 ? 28.644 31.779 22.565 1.00 90.94 105 PRO A O 1
ATOM 817 N N . GLY A 1 106 ? 30.195 30.364 21.845 1.00 89.50 106 GLY A N 1
ATOM 818 C CA . GLY A 1 106 ? 30.676 30.037 23.181 1.00 89.50 106 GLY A CA 1
ATOM 819 C C . GLY A 1 106 ? 29.664 29.245 24.028 1.00 89.50 106 GLY A C 1
ATOM 820 O O . GLY A 1 106 ? 28.596 28.842 23.550 1.00 89.50 106 GLY A O 1
ATOM 821 N N . PRO A 1 107 ? 30.002 28.977 25.301 1.00 89.94 107 PRO A N 1
ATOM 822 C CA . PRO A 1 107 ? 29.259 28.058 26.158 1.00 89.94 107 PRO A CA 1
ATOM 823 C C . PRO A 1 107 ? 27.913 28.639 26.616 1.00 89.94 107 PRO A C 1
ATOM 825 O O . PRO A 1 107 ? 27.846 29.695 27.242 1.00 89.94 107 PRO A O 1
ATOM 828 N N . ARG A 1 108 ? 26.823 27.923 26.323 1.00 91.50 108 ARG A N 1
ATOM 829 C CA . ARG A 1 108 ? 25.449 28.380 26.587 1.00 91.50 108 ARG A CA 1
ATOM 830 C C . ARG A 1 108 ? 24.461 27.228 26.713 1.00 91.50 108 ARG A C 1
ATOM 832 O O . ARG A 1 108 ? 24.688 26.145 26.178 1.00 91.50 108 ARG A O 1
ATOM 839 N N . TYR A 1 109 ? 23.310 27.475 27.324 1.00 91.06 109 TYR A N 1
ATOM 840 C CA . TYR A 1 109 ? 22.204 26.520 27.424 1.00 91.06 109 TYR A CA 1
ATOM 841 C C . TYR A 1 109 ? 20.850 27.193 27.146 1.00 91.06 109 TYR A C 1
ATOM 843 O O . TYR A 1 109 ? 20.734 28.416 27.160 1.00 91.06 109 TYR A O 1
ATOM 851 N N . GLY A 1 110 ? 19.822 26.403 26.831 1.00 89.50 110 GLY A N 1
ATOM 852 C CA . GLY A 1 110 ? 18.472 26.893 26.532 1.00 89.50 110 GLY A CA 1
ATOM 853 C C . GLY A 1 110 ? 18.381 27.803 25.298 1.00 89.50 110 GLY A C 1
ATOM 854 O O . GLY A 1 110 ? 17.411 28.549 25.166 1.00 89.50 110 GLY A O 1
ATOM 855 N N . HIS A 1 111 ? 19.387 27.782 24.425 1.00 93.88 111 HIS A N 1
ATOM 856 C CA . HIS A 1 111 ? 19.375 28.488 23.147 1.00 93.88 111 HIS A CA 1
ATOM 857 C C . HIS A 1 111 ? 18.505 27.741 22.134 1.00 93.88 111 HIS A C 1
ATOM 859 O O . HIS A 1 111 ? 18.325 26.527 22.240 1.00 93.88 111 HIS A O 1
ATOM 865 N N . ALA A 1 112 ? 17.985 28.457 21.141 1.00 93.94 112 ALA A N 1
ATOM 866 C CA . ALA A 1 112 ? 17.311 27.825 20.017 1.00 93.94 112 ALA A CA 1
ATOM 867 C C . ALA A 1 112 ? 18.341 27.492 18.934 1.00 93.94 112 ALA A C 1
ATOM 869 O O . ALA A 1 112 ? 19.197 28.323 18.617 1.00 93.94 112 ALA A O 1
ATOM 870 N N . MET A 1 113 ? 18.240 26.298 18.349 1.00 94.44 113 MET A N 1
ATOM 871 C CA . MET A 1 113 ? 19.030 25.906 17.186 1.00 94.44 113 MET A CA 1
ATOM 872 C C . MET A 1 113 ? 18.142 25.209 16.154 1.00 94.44 113 MET A C 1
ATOM 874 O O . MET A 1 113 ? 17.280 24.413 16.517 1.00 94.44 113 MET A O 1
ATOM 878 N N . SER A 1 114 ? 18.332 25.516 14.871 1.00 94.06 114 SER A N 1
ATOM 879 C CA . SER A 1 114 ? 17.559 24.919 13.775 1.00 94.06 114 SER A CA 1
ATOM 880 C C . SER A 1 114 ? 18.417 24.715 12.533 1.00 94.06 114 SER A C 1
ATOM 882 O O . SER A 1 114 ? 19.327 25.499 12.261 1.00 94.06 114 SER A O 1
ATOM 884 N N . MET A 1 115 ? 18.107 23.675 11.758 1.00 93.00 115 MET A N 1
ATOM 885 C CA . MET A 1 115 ? 18.707 23.462 10.443 1.00 93.00 115 MET A CA 1
ATOM 886 C C . MET A 1 115 ? 18.007 24.343 9.407 1.00 93.00 115 MET A C 1
ATOM 888 O O . MET A 1 115 ? 16.779 24.398 9.347 1.00 93.00 115 MET A O 1
ATOM 892 N N . VAL A 1 116 ? 18.794 25.012 8.575 1.00 91.25 116 VAL A N 1
ATOM 893 C CA . VAL A 1 116 ? 18.334 25.782 7.424 1.00 91.25 116 VAL A CA 1
ATOM 894 C C . VAL A 1 116 ? 18.829 25.085 6.162 1.00 91.25 116 VAL A C 1
ATOM 896 O O . VAL A 1 116 ? 20.035 25.023 5.893 1.00 91.25 116 VAL A O 1
ATOM 899 N N . GLY A 1 117 ? 17.889 24.573 5.366 1.00 85.31 117 GLY A N 1
ATOM 900 C CA . GLY A 1 117 ? 18.216 23.721 4.226 1.00 85.31 117 GLY A CA 1
ATOM 901 C C . GLY A 1 117 ? 18.971 22.475 4.692 1.00 85.31 117 GLY A C 1
ATOM 902 O O . GLY A 1 117 ? 18.543 21.805 5.624 1.00 85.31 117 GLY A O 1
ATOM 903 N N . SER A 1 118 ? 20.109 22.183 4.066 1.00 85.38 118 SER A N 1
ATOM 904 C CA . SER A 1 118 ? 20.960 21.028 4.394 1.00 85.38 118 SER A CA 1
ATOM 905 C C . SER A 1 118 ? 22.383 21.404 4.819 1.00 85.38 118 SER A C 1
ATOM 907 O O . SER A 1 118 ? 23.230 20.526 4.968 1.00 85.38 118 SER A O 1
ATOM 909 N N . SER A 1 119 ? 22.685 22.699 4.968 1.00 89.12 119 SER A N 1
ATOM 910 C CA . SER A 1 119 ? 24.073 23.175 5.071 1.00 89.12 119 SER A CA 1
ATOM 911 C C . SER A 1 119 ? 24.329 24.246 6.129 1.00 89.12 119 SER A C 1
ATOM 913 O O . SER A 1 119 ? 25.497 24.549 6.389 1.00 89.12 119 SER A O 1
ATOM 915 N N . ILE A 1 120 ? 23.287 24.821 6.740 1.00 93.81 120 ILE A N 1
ATOM 916 C CA . ILE A 1 120 ? 23.424 25.942 7.672 1.00 93.81 120 ILE A CA 1
ATOM 917 C C . ILE A 1 120 ? 22.750 25.623 9.011 1.00 93.81 120 ILE A C 1
ATOM 919 O O . ILE A 1 120 ? 21.564 25.306 9.043 1.00 93.81 120 ILE A O 1
ATOM 923 N N . LEU A 1 121 ? 23.479 25.780 10.120 1.00 95.75 121 LEU A N 1
ATOM 924 C CA . LEU A 1 121 ? 22.886 25.797 11.462 1.00 95.75 121 LEU A CA 1
ATOM 925 C C . LEU A 1 121 ? 22.590 27.241 11.853 1.00 95.75 121 LEU A C 1
ATOM 927 O O . LEU A 1 121 ? 23.481 28.084 11.798 1.00 95.75 121 LEU A O 1
ATOM 931 N N . ALA A 1 122 ? 21.360 27.519 12.261 1.00 96.06 122 ALA A N 1
ATOM 932 C CA . ALA A 1 122 ? 20.962 28.800 12.822 1.00 96.06 122 ALA A CA 1
ATOM 933 C C . ALA A 1 122 ? 20.868 28.683 14.343 1.00 96.06 122 ALA A C 1
ATOM 935 O O . ALA A 1 122 ? 20.200 27.777 14.834 1.00 96.06 122 ALA A O 1
ATOM 936 N N . LEU A 1 123 ? 21.511 29.592 15.075 1.00 96.25 123 LEU A N 1
ATOM 937 C CA . LEU A 1 123 ? 21.536 29.614 16.537 1.00 96.25 123 LEU A CA 1
ATOM 938 C C . LEU A 1 123 ? 21.179 31.007 17.054 1.00 96.25 123 LEU A C 1
ATOM 940 O O . LEU A 1 123 ? 21.668 32.013 16.537 1.00 96.25 123 LEU A O 1
ATOM 944 N N . HIS A 1 124 ? 20.349 31.067 18.093 1.00 95.44 124 HIS A N 1
ATOM 945 C CA . HIS A 1 124 ? 20.014 32.319 18.762 1.00 95.44 124 HIS A CA 1
ATOM 946 C C . HIS A 1 124 ? 19.870 32.154 20.275 1.00 95.44 124 HIS A C 1
ATOM 948 O O . HIS A 1 124 ? 19.342 31.151 20.767 1.00 95.44 124 HIS A O 1
ATOM 954 N N . GLY A 1 125 ? 20.283 33.195 21.002 1.00 92.44 125 GLY A N 1
ATOM 955 C CA . GLY A 1 125 ? 20.029 33.349 22.429 1.00 92.44 125 GLY A CA 1
ATOM 956 C C . GLY A 1 125 ? 20.636 32.234 23.277 1.00 92.44 125 GLY A C 1
ATOM 957 O O . GLY A 1 125 ? 21.689 31.684 22.960 1.00 92.44 125 GLY A O 1
ATOM 958 N N . GLY A 1 126 ? 19.952 31.905 24.367 1.00 90.62 126 GLY A N 1
ATOM 959 C CA . GLY A 1 126 ? 20.468 31.065 25.439 1.00 90.62 126 GLY A CA 1
ATOM 960 C C . GLY A 1 126 ? 20.943 31.892 26.621 1.00 90.62 126 GLY A C 1
ATOM 961 O O . GLY A 1 126 ? 20.845 33.115 26.629 1.00 90.62 126 GLY A O 1
ATOM 962 N N . ASP A 1 127 ? 21.426 31.187 27.628 1.00 87.38 127 ASP A N 1
ATOM 963 C CA . ASP A 1 127 ? 21.967 31.763 28.849 1.00 87.38 127 ASP A CA 1
ATOM 964 C C . ASP A 1 127 ? 23.313 31.099 29.172 1.00 87.38 127 ASP A C 1
ATOM 966 O O . ASP A 1 127 ? 23.582 29.984 28.703 1.00 87.38 127 ASP A O 1
ATOM 970 N N . ALA A 1 128 ? 24.193 31.796 29.888 1.00 83.50 128 ALA A N 1
ATOM 971 C CA . ALA A 1 128 ? 25.571 31.344 30.060 1.00 83.50 128 ALA A CA 1
ATOM 972 C C . ALA A 1 128 ? 25.656 30.181 31.050 1.00 83.50 128 ALA A C 1
ATOM 974 O O . ALA A 1 128 ? 24.944 30.129 32.050 1.00 83.50 128 ALA A O 1
ATOM 975 N N . CYS A 1 129 ? 26.562 29.237 30.796 1.00 78.50 129 CYS A N 1
ATOM 976 C CA . CYS A 1 129 ? 26.774 28.119 31.718 1.00 78.50 129 CYS A CA 1
ATOM 977 C C . CYS A 1 129 ? 27.467 28.539 33.030 1.00 78.50 129 CYS A C 1
ATOM 979 O O . CYS A 1 129 ? 27.410 27.786 34.001 1.00 78.50 129 CYS A O 1
ATOM 981 N N . GLU A 1 130 ? 28.084 29.723 33.066 1.00 74.12 130 GLU A N 1
ATOM 982 C CA . GLU A 1 130 ? 28.800 30.274 34.218 1.00 74.12 130 GLU A CA 1
ATOM 983 C C . GLU A 1 130 ? 28.032 31.442 34.848 1.00 74.12 130 GLU A C 1
ATOM 985 O O . GLU A 1 130 ? 27.530 32.331 34.160 1.00 74.12 130 GLU A O 1
ATOM 990 N N . SER A 1 131 ? 27.951 31.450 36.179 1.00 64.31 131 SER A N 1
ATOM 991 C CA . SER A 1 131 ? 27.273 32.505 36.933 1.00 64.31 131 SER A CA 1
ATOM 992 C C . SER A 1 131 ? 27.967 33.859 36.751 1.00 64.31 131 SER A C 1
ATOM 994 O O . SER A 1 131 ? 29.154 33.987 37.036 1.00 64.31 131 SER A O 1
ATOM 996 N N . GLY A 1 132 ? 27.210 34.888 36.358 1.00 61.84 132 GLY A N 1
ATOM 997 C CA . GLY A 1 132 ? 27.708 36.265 36.222 1.00 61.84 132 GLY A CA 1
ATOM 998 C C . GLY A 1 132 ? 28.208 36.643 34.824 1.00 61.84 132 GLY A C 1
ATOM 999 O O . GLY A 1 132 ? 28.654 37.773 34.637 1.00 61.84 132 GLY A O 1
ATOM 1000 N N . VAL A 1 133 ? 28.109 35.735 33.850 1.00 69.56 133 VAL A N 1
ATOM 1001 C CA . VAL A 1 133 ? 28.356 36.006 32.429 1.00 69.56 133 VAL A CA 1
ATOM 1002 C C . VAL A 1 133 ? 27.013 35.990 31.700 1.00 69.56 133 VAL A C 1
ATOM 1004 O O . VAL A 1 133 ? 26.221 35.079 31.908 1.00 69.56 133 VAL A O 1
ATOM 1007 N N . ASP A 1 134 ? 26.739 36.975 30.846 1.00 69.62 134 ASP A N 1
ATOM 1008 C CA . ASP A 1 134 ? 25.575 36.935 29.954 1.00 69.62 134 ASP A CA 1
ATOM 1009 C C . ASP A 1 134 ? 25.973 36.255 28.637 1.00 69.62 134 ASP A C 1
ATOM 1011 O O . ASP A 1 134 ? 26.989 36.599 28.028 1.00 69.62 134 ASP A O 1
ATOM 1015 N N . ALA A 1 135 ? 25.170 35.300 28.161 1.00 79.19 135 ALA A N 1
ATOM 1016 C CA . ALA A 1 135 ? 25.377 34.734 26.829 1.00 79.19 135 ALA A CA 1
ATOM 1017 C C . ALA A 1 135 ? 25.075 35.788 25.752 1.00 79.19 135 ALA A C 1
ATOM 1019 O O . ALA A 1 135 ? 24.068 36.492 25.840 1.00 79.19 135 ALA A O 1
ATOM 1020 N N . ASP A 1 136 ? 25.907 35.860 24.704 1.00 83.31 136 ASP A N 1
ATOM 1021 C CA . ASP A 1 136 ? 25.663 36.764 23.574 1.00 83.31 136 ASP A CA 1
ATOM 1022 C C . ASP A 1 136 ? 24.314 36.408 22.914 1.00 83.31 136 ASP A C 1
ATOM 1024 O O . ASP A 1 136 ? 24.195 35.305 22.358 1.00 83.31 136 ASP A O 1
ATOM 1028 N N . PRO A 1 137 ? 23.304 37.302 22.949 1.00 83.25 137 PRO A N 1
ATOM 1029 C CA . PRO A 1 137 ? 21.981 37.024 22.408 1.00 83.25 137 PRO A CA 1
ATOM 1030 C C . PRO A 1 137 ? 21.924 37.133 20.880 1.00 83.25 137 PRO A C 1
ATOM 1032 O O . PRO A 1 137 ? 20.851 36.993 20.307 1.00 83.25 137 PRO A O 1
ATOM 1035 N N . SER A 1 138 ? 23.050 37.400 20.217 1.00 90.44 138 SER A N 1
ATOM 1036 C CA . SER A 1 138 ? 23.110 37.590 18.771 1.00 90.44 138 SER A CA 1
ATOM 1037 C C . SER A 1 138 ? 22.635 36.371 17.983 1.00 90.44 138 SER A C 1
ATOM 1039 O O . SER A 1 138 ? 22.597 35.236 18.463 1.00 90.44 138 SER A O 1
ATOM 1041 N N . PHE A 1 139 ? 22.296 36.626 16.723 1.00 94.81 139 PHE A N 1
ATOM 1042 C CA . PHE A 1 139 ? 21.955 35.590 15.766 1.00 94.81 139 PHE A CA 1
ATOM 1043 C C . PHE A 1 139 ? 23.218 35.073 15.067 1.00 94.81 139 PHE A C 1
ATOM 1045 O O . PHE A 1 139 ? 23.967 35.853 14.479 1.00 94.81 139 PHE A O 1
ATOM 1052 N N . PHE A 1 140 ? 23.453 33.764 15.120 1.00 95.81 140 PHE A N 1
ATOM 1053 C CA . PHE A 1 140 ? 24.633 33.117 14.552 1.00 95.81 140 PHE A CA 1
ATOM 1054 C C . PHE A 1 140 ? 24.238 32.114 13.473 1.00 95.81 140 PHE A C 1
ATOM 1056 O O . PHE A 1 140 ? 23.275 31.362 13.632 1.00 95.81 140 PHE A O 1
ATOM 1063 N N . LEU A 1 141 ? 25.024 32.063 12.397 1.00 96.12 141 LEU A N 1
ATOM 1064 C CA . LEU A 1 141 ? 24.919 31.035 11.366 1.00 96.12 141 LEU A CA 1
ATOM 1065 C C . LEU A 1 141 ? 26.222 30.242 11.268 1.00 96.12 141 LEU A C 1
ATOM 1067 O O . LEU A 1 141 ? 27.297 30.821 11.103 1.00 96.12 141 LEU A O 1
ATOM 1071 N N . PHE A 1 142 ? 26.123 28.917 11.310 1.00 96.25 142 PHE A N 1
ATOM 1072 C CA . PHE A 1 142 ? 27.229 28.010 11.031 1.00 96.25 142 PHE A CA 1
ATOM 1073 C C . PHE A 1 142 ? 27.104 27.442 9.629 1.00 96.25 142 PHE A C 1
ATOM 1075 O O . PHE A 1 142 ? 26.118 26.778 9.319 1.00 96.25 142 PHE A O 1
ATOM 1082 N N . ASN A 1 143 ? 28.115 27.643 8.791 1.00 94.00 143 ASN A N 1
ATOM 1083 C CA . ASN A 1 143 ? 28.168 27.001 7.484 1.00 94.00 143 ASN A CA 1
ATOM 1084 C C . ASN A 1 143 ? 28.924 25.669 7.577 1.00 94.00 143 ASN A C 1
ATOM 1086 O O . ASN A 1 143 ? 30.141 25.676 7.773 1.00 94.00 143 ASN A O 1
ATOM 1090 N N . LEU A 1 144 ? 28.214 24.549 7.385 1.00 92.38 144 LEU A N 1
ATOM 1091 C CA . LEU A 1 144 ? 28.755 23.187 7.496 1.00 92.38 144 LEU A CA 1
ATOM 1092 C C . LEU A 1 144 ? 29.896 22.914 6.503 1.00 92.38 144 LEU A C 1
ATOM 1094 O O . LEU A 1 144 ? 30.861 22.238 6.852 1.00 92.38 144 LEU A O 1
ATOM 1098 N N . ALA A 1 145 ? 29.831 23.474 5.291 1.00 90.88 145 ALA A N 1
ATOM 1099 C CA . ALA A 1 145 ? 30.851 23.262 4.262 1.00 90.88 145 ALA A CA 1
ATOM 1100 C C . ALA A 1 145 ? 32.168 23.977 4.600 1.00 90.88 145 ALA A C 1
ATOM 1102 O O . ALA A 1 145 ? 33.248 23.403 4.497 1.00 90.88 145 ALA A O 1
ATOM 1103 N N . SER A 1 146 ? 32.087 25.235 5.035 1.00 91.69 146 SER A N 1
ATOM 1104 C CA . SER A 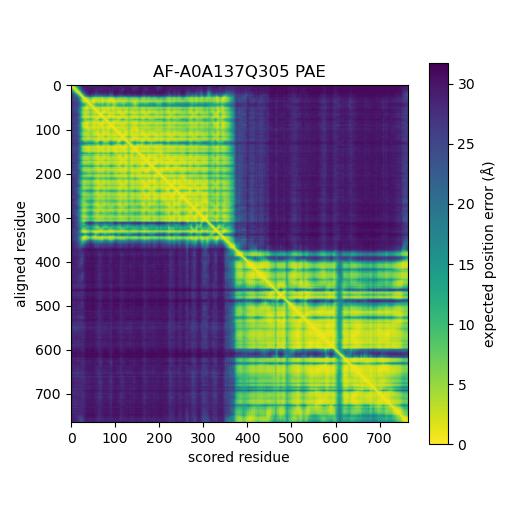1 146 ? 33.266 26.037 5.398 1.00 91.69 146 SER A CA 1
ATOM 1105 C C . SER A 1 146 ? 33.727 25.861 6.852 1.00 91.69 146 SER A C 1
ATOM 1107 O O . SER A 1 146 ? 34.771 26.404 7.224 1.00 91.69 146 SER A O 1
ATOM 1109 N N . ARG A 1 147 ? 32.921 25.165 7.668 1.00 93.12 147 ARG A N 1
ATOM 1110 C CA . ARG A 1 147 ? 33.008 25.042 9.134 1.00 93.12 147 ARG A CA 1
ATOM 1111 C C . ARG A 1 147 ? 33.324 26.368 9.824 1.00 93.12 147 ARG A C 1
ATOM 1113 O O . ARG A 1 147 ? 34.293 26.500 10.575 1.00 93.12 147 ARG A O 1
ATOM 1120 N N . LYS A 1 148 ? 32.512 27.381 9.523 1.00 94.12 148 LYS A N 1
ATOM 1121 C CA . LYS A 1 148 ? 32.676 28.735 10.054 1.00 94.12 148 LYS A CA 1
ATOM 1122 C C . LYS A 1 148 ? 31.388 29.228 10.702 1.00 94.12 148 LYS A C 1
ATOM 1124 O O . LYS A 1 148 ? 30.353 29.271 10.036 1.00 94.12 148 LYS A O 1
ATOM 1129 N N . TRP A 1 149 ? 31.487 29.657 11.958 1.00 95.94 149 TRP A N 1
ATOM 1130 C CA . TRP A 1 149 ? 30.467 30.472 12.612 1.00 95.94 149 TRP A CA 1
ATOM 1131 C C . TRP A 1 149 ? 30.579 31.921 12.149 1.00 95.94 149 TRP A C 1
ATOM 1133 O O . TRP A 1 149 ? 31.676 32.462 11.998 1.00 95.94 149 TRP A O 1
ATOM 1143 N N . SER A 1 150 ? 29.434 32.534 11.878 1.00 95.62 150 SER A N 1
ATOM 1144 C CA . SER A 1 150 ? 29.323 33.948 11.534 1.00 95.62 150 SER A CA 1
ATOM 1145 C C . SER A 1 150 ? 28.239 34.579 12.393 1.00 95.62 150 SER A C 1
ATOM 1147 O O . SER A 1 150 ? 27.082 34.150 12.346 1.00 95.62 150 SER A O 1
ATOM 1149 N N . ARG A 1 151 ? 28.612 35.600 13.161 1.00 95.31 151 ARG A N 1
ATOM 1150 C CA . ARG A 1 151 ? 27.668 36.447 13.885 1.00 95.31 151 ARG A CA 1
ATOM 1151 C C . ARG A 1 151 ? 26.999 37.375 12.878 1.00 95.31 151 ARG A C 1
ATOM 1153 O O . ARG A 1 151 ? 27.679 38.093 12.149 1.00 95.31 151 ARG A O 1
ATOM 1160 N N . ILE A 1 152 ? 25.673 37.348 12.806 1.00 94.19 152 ILE A N 1
ATOM 1161 C CA . ILE A 1 152 ? 24.916 38.130 11.830 1.00 94.19 152 ILE A CA 1
ATOM 1162 C C . ILE A 1 152 ? 24.576 39.495 12.437 1.00 94.19 152 ILE A C 1
ATOM 1164 O O . ILE A 1 152 ? 23.793 39.551 13.388 1.00 94.19 152 ILE A O 1
ATOM 1168 N N . PRO A 1 153 ? 25.130 40.604 11.910 1.00 89.12 153 PRO A N 1
ATOM 1169 C CA . PRO A 1 153 ? 24.791 41.936 12.388 1.00 89.12 153 PRO A CA 1
ATOM 1170 C C . PRO A 1 153 ? 23.384 42.287 11.906 1.00 89.12 153 PRO A C 1
ATOM 1172 O O . PRO A 1 153 ? 23.176 42.570 10.732 1.00 89.12 153 PRO A O 1
ATOM 1175 N N . THR A 1 154 ? 22.399 42.234 12.793 1.00 87.31 154 THR A N 1
ATOM 1176 C CA . THR A 1 154 ? 21.015 42.587 12.466 1.00 87.31 154 THR A CA 1
ATOM 1177 C C . THR A 1 154 ? 20.813 44.093 12.572 1.00 87.31 154 THR A C 1
ATOM 1179 O O . THR A 1 154 ? 21.307 44.722 13.505 1.00 87.31 154 THR A O 1
ATOM 1182 N N . SER A 1 155 ? 20.063 44.670 11.640 1.00 82.00 155 SER A N 1
ATOM 1183 C CA . SER A 1 155 ? 19.667 46.081 11.681 1.00 82.00 155 SER A CA 1
ATOM 1184 C C . SER A 1 155 ? 18.244 46.255 12.218 1.00 82.00 155 SER A C 1
ATOM 1186 O O . SER A 1 155 ? 17.395 45.392 11.998 1.00 82.00 155 SER A O 1
ATOM 1188 N N . GLY A 1 156 ? 17.984 47.385 12.883 1.00 85.25 156 GLY A N 1
ATOM 1189 C CA . GLY A 1 156 ? 16.680 47.692 13.477 1.00 85.25 156 GLY A CA 1
ATOM 1190 C C . GLY A 1 156 ? 16.394 46.903 14.756 1.00 85.25 156 GLY A C 1
ATOM 1191 O O . GLY A 1 156 ? 17.318 46.437 15.425 1.00 85.25 156 GLY A O 1
ATOM 1192 N N . ASP A 1 157 ? 15.110 46.776 15.088 1.00 88.62 157 ASP A N 1
ATOM 1193 C CA . ASP A 1 157 ? 14.670 46.009 16.250 1.00 88.62 157 ASP A CA 1
ATOM 1194 C C . ASP A 1 157 ? 14.957 44.516 16.055 1.00 88.62 157 ASP A 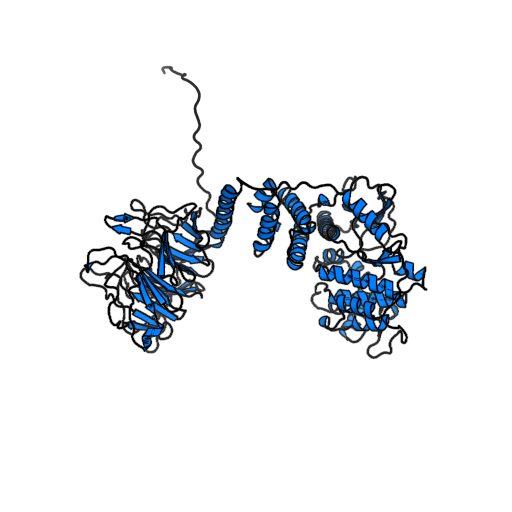C 1
ATOM 1196 O O . ASP A 1 157 ? 14.768 43.952 14.974 1.00 88.62 157 ASP A O 1
ATOM 1200 N N . ALA A 1 158 ? 15.409 43.867 17.122 1.00 91.00 158 ALA A N 1
ATOM 1201 C CA . ALA A 1 158 ? 15.758 42.457 17.121 1.00 91.00 158 ALA A CA 1
ATOM 1202 C C . ALA A 1 158 ? 15.244 41.772 18.394 1.00 91.00 158 ALA A C 1
ATOM 1204 O O . ALA A 1 158 ? 15.039 42.437 19.417 1.00 91.00 158 ALA A O 1
ATOM 1205 N N . PRO A 1 159 ? 15.066 40.439 18.371 1.00 91.94 159 PRO A N 1
ATOM 1206 C CA . PRO A 1 159 ? 14.766 39.691 19.574 1.00 91.94 159 PRO A CA 1
ATOM 1207 C C . PRO A 1 159 ? 15.860 39.931 20.623 1.00 91.94 159 PRO A C 1
ATOM 1209 O O . PRO A 1 159 ? 17.037 39.675 20.390 1.00 91.94 159 PRO A O 1
ATOM 1212 N N . GLY A 1 160 ? 15.468 40.413 21.804 1.00 88.19 160 GLY A N 1
ATOM 1213 C CA . GLY A 1 160 ? 16.386 40.553 22.939 1.00 88.19 160 GLY A CA 1
ATOM 1214 C C . GLY A 1 160 ? 16.831 39.213 23.544 1.00 88.19 160 GLY A C 1
ATOM 1215 O O . GLY A 1 160 ? 16.348 38.142 23.151 1.00 88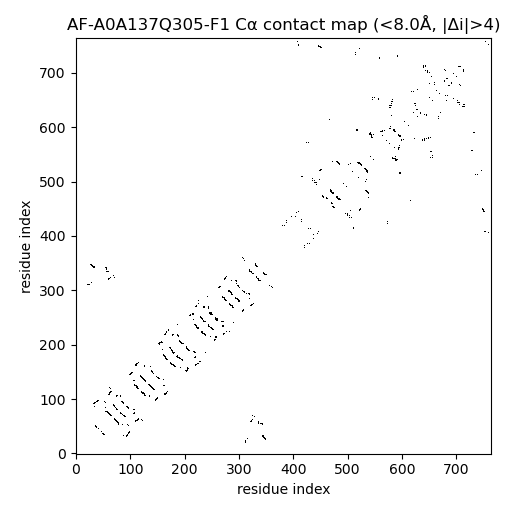.19 160 GLY A O 1
ATOM 1216 N N . SER A 1 161 ? 17.700 39.292 24.560 1.00 88.94 161 SER A N 1
ATOM 1217 C CA . SER A 1 161 ? 18.240 38.130 25.282 1.00 88.94 161 SER A CA 1
ATOM 1218 C C . SER A 1 161 ? 17.146 37.261 25.903 1.00 88.94 161 SER A C 1
ATOM 1220 O O . SER A 1 161 ? 16.272 37.753 26.629 1.00 88.94 161 SER A O 1
ATOM 1222 N N . ARG A 1 162 ? 17.193 35.960 25.590 1.00 92.69 162 ARG A N 1
ATOM 1223 C CA . ARG A 1 162 ? 16.185 34.969 25.979 1.00 92.69 162 ARG A CA 1
ATOM 1224 C C . ARG A 1 162 ? 16.725 33.540 25.937 1.00 92.69 162 ARG A C 1
ATOM 1226 O O . ARG A 1 162 ? 17.520 33.194 25.065 1.00 92.69 162 ARG A O 1
ATOM 1233 N N . HIS A 1 163 ? 16.188 32.678 26.792 1.00 92.75 163 HIS A N 1
ATOM 1234 C CA . HIS A 1 163 ? 16.392 31.228 26.754 1.00 92.75 163 HIS A CA 1
ATOM 1235 C C . HIS A 1 163 ? 15.052 30.475 26.826 1.00 92.75 163 HIS A C 1
ATOM 1237 O O . HIS A 1 163 ? 14.005 31.054 27.122 1.00 92.75 163 HIS A O 1
ATOM 1243 N N . GLY A 1 164 ? 15.060 29.184 26.494 1.00 91.44 164 GLY A N 1
ATOM 1244 C CA . GLY A 1 164 ? 13.855 28.352 26.413 1.00 91.44 164 GLY A CA 1
ATOM 1245 C C . GLY A 1 164 ? 12.869 28.820 25.336 1.00 91.44 164 GLY A C 1
ATOM 1246 O O . GLY A 1 164 ? 11.676 28.554 25.437 1.00 91.44 164 GLY A O 1
ATOM 1247 N N . HIS A 1 165 ? 13.344 29.569 24.345 1.00 95.12 165 HIS A N 1
ATOM 1248 C CA . HIS A 1 165 ? 12.599 29.901 23.135 1.00 95.12 165 HIS A CA 1
ATOM 1249 C C . HIS A 1 165 ? 12.854 28.819 22.082 1.00 95.12 165 HIS A C 1
ATOM 1251 O O . HIS A 1 165 ? 13.766 28.009 22.241 1.00 95.12 165 HIS A O 1
ATOM 1257 N N . SER A 1 166 ? 12.067 28.811 21.010 1.00 94.31 166 SER A N 1
ATOM 1258 C CA . SER A 1 166 ? 12.263 27.869 19.909 1.00 94.31 166 SER A CA 1
ATOM 1259 C C . SER A 1 166 ? 12.253 28.587 18.565 1.00 94.31 166 SER A C 1
ATOM 1261 O O . SER A 1 166 ? 11.606 29.630 18.411 1.00 94.31 166 SER A O 1
ATOM 1263 N N . MET A 1 167 ? 12.993 28.020 17.614 1.00 95.31 167 MET A N 1
ATOM 1264 C CA . MET A 1 167 ? 13.045 28.455 16.227 1.00 95.31 167 MET A CA 1
ATOM 1265 C C . MET A 1 167 ? 12.521 27.351 15.312 1.00 95.31 167 MET A C 1
ATOM 1267 O O . MET A 1 167 ? 12.752 26.167 15.546 1.00 95.31 167 MET A O 1
ATOM 1271 N N . ALA A 1 168 ? 11.819 27.756 14.261 1.00 94.94 168 ALA A N 1
ATOM 1272 C CA . ALA A 1 168 ? 11.313 26.870 13.225 1.00 94.94 168 ALA A CA 1
ATOM 1273 C C . ALA A 1 168 ? 11.471 27.541 11.858 1.00 94.94 168 ALA A C 1
ATOM 1275 O O . ALA A 1 168 ? 11.342 28.760 11.737 1.00 94.94 168 ALA A O 1
ATOM 1276 N N . VAL A 1 169 ? 11.770 26.756 10.825 1.00 94.31 169 VAL A N 1
ATOM 1277 C CA . VAL A 1 169 ? 12.109 27.274 9.493 1.00 94.31 169 VAL A CA 1
ATOM 1278 C C . VAL A 1 169 ? 11.013 26.895 8.503 1.00 94.31 169 VAL A C 1
ATOM 1280 O O . VAL A 1 169 ? 10.669 25.723 8.388 1.00 94.31 169 VAL A O 1
ATOM 1283 N N . ILE A 1 170 ? 10.473 27.881 7.782 1.00 93.19 170 ILE A N 1
ATOM 1284 C CA . ILE A 1 170 ? 9.532 27.674 6.672 1.00 93.19 170 ILE A CA 1
ATOM 1285 C C . ILE A 1 170 ? 10.102 28.377 5.440 1.00 93.19 170 ILE A C 1
ATOM 1287 O O . ILE A 1 170 ? 10.246 29.601 5.413 1.00 93.19 170 ILE A O 1
ATOM 1291 N N . GLY A 1 171 ? 10.444 27.600 4.410 1.00 89.31 171 GLY A N 1
ATOM 1292 C CA . GLY A 1 171 ? 11.111 28.120 3.216 1.00 89.31 171 GLY A CA 1
ATOM 1293 C C . GLY A 1 171 ? 12.464 28.754 3.558 1.00 89.31 171 GLY A C 1
ATOM 1294 O O . GLY A 1 171 ? 13.360 28.077 4.052 1.00 89.31 171 GLY A O 1
ATOM 1295 N N . THR A 1 172 ? 12.617 30.055 3.295 1.00 89.75 172 THR A N 1
ATOM 1296 C CA . THR A 1 172 ? 13.831 30.828 3.631 1.00 89.75 172 THR A CA 1
ATOM 1297 C C . THR A 1 172 ? 13.702 31.636 4.919 1.00 89.75 172 THR A C 1
ATOM 1299 O O . THR A 1 172 ? 14.617 32.381 5.266 1.00 89.75 172 THR A O 1
ATOM 1302 N N . THR A 1 173 ? 12.579 31.517 5.626 1.00 94.94 173 THR A N 1
ATOM 1303 C CA . THR A 1 173 ? 12.271 32.351 6.785 1.00 94.94 173 THR A CA 1
ATOM 1304 C C . THR A 1 173 ? 12.392 31.551 8.072 1.00 94.94 173 THR A C 1
ATOM 1306 O O . THR A 1 173 ? 11.779 30.494 8.230 1.00 94.94 173 THR A O 1
ATOM 1309 N N . ILE A 1 174 ? 13.170 32.083 9.009 1.00 96.81 174 ILE A N 1
ATOM 1310 C CA . ILE A 1 174 ? 13.299 31.566 10.367 1.00 96.81 174 ILE A CA 1
ATOM 1311 C C . ILE A 1 174 ? 12.298 32.308 11.238 1.00 96.81 174 ILE A C 1
ATOM 1313 O O . ILE A 1 174 ? 12.334 33.533 11.325 1.00 96.81 174 ILE A O 1
ATOM 1317 N N . PHE A 1 175 ? 11.422 31.562 11.892 1.00 97.50 175 PHE A N 1
ATOM 1318 C CA . PHE A 1 175 ? 10.486 32.079 12.874 1.00 97.50 175 PHE A CA 1
ATOM 1319 C C . PHE A 1 175 ? 10.981 31.759 14.275 1.00 97.50 175 PHE A C 1
ATOM 1321 O O . PHE A 1 175 ? 11.418 30.642 14.539 1.00 97.50 175 PHE A O 1
ATOM 1328 N N . MET A 1 176 ? 10.872 32.725 15.179 1.00 96.94 176 MET A N 1
ATOM 1329 C CA . MET A 1 176 ? 11.249 32.595 16.579 1.00 96.94 176 MET A CA 1
ATOM 1330 C C . MET A 1 176 ? 10.098 33.036 17.465 1.00 96.94 176 MET A C 1
ATOM 1332 O O . MET A 1 176 ? 9.579 34.137 17.301 1.00 96.94 176 MET A O 1
ATOM 1336 N N . PHE A 1 177 ? 9.728 32.206 18.434 1.00 97.56 177 PHE A N 1
ATOM 1337 C CA . PHE A 1 177 ? 8.656 32.534 19.365 1.00 97.56 177 PHE A CA 1
ATOM 1338 C C . PHE A 1 177 ? 9.130 32.469 20.815 1.00 97.56 177 PHE A C 1
ATOM 1340 O O . PHE A 1 177 ? 9.957 31.630 21.170 1.00 97.56 177 PHE A O 1
ATOM 1347 N N . GLY A 1 178 ? 8.550 33.325 21.655 1.00 96.00 178 GLY A N 1
ATOM 1348 C CA . GLY A 1 178 ? 8.552 33.188 23.112 1.00 96.00 178 GLY A CA 1
ATOM 1349 C C . GLY A 1 178 ? 9.928 33.219 23.786 1.00 96.00 178 GLY A C 1
ATOM 1350 O O . GLY A 1 178 ? 10.844 33.912 23.338 1.00 96.00 178 GLY A O 1
ATOM 1351 N N . GLY A 1 179 ? 10.036 32.501 24.907 1.00 94.88 179 GLY A N 1
ATOM 1352 C CA . GLY A 1 179 ? 11.226 32.419 25.755 1.00 94.88 179 GLY A CA 1
ATOM 1353 C C . GLY A 1 179 ? 11.068 33.115 27.106 1.00 94.88 179 GLY A C 1
ATOM 1354 O O . GLY A 1 179 ? 10.036 33.711 27.414 1.00 94.88 179 GLY A O 1
ATOM 1355 N N . TYR A 1 180 ? 12.111 33.023 27.923 1.00 92.62 180 TYR A N 1
ATOM 1356 C CA . TYR A 1 180 ? 12.264 33.769 29.167 1.00 92.62 180 TYR A CA 1
ATOM 1357 C C . TYR A 1 180 ? 13.499 34.660 29.071 1.00 92.62 180 TYR A C 1
ATOM 1359 O O . TYR A 1 180 ? 14.566 34.195 28.671 1.00 92.62 180 TYR A O 1
ATOM 1367 N N . SER A 1 181 ? 13.352 35.929 29.433 1.00 90.75 181 SER A N 1
ATOM 1368 C CA . SER A 1 181 ? 14.443 36.897 29.470 1.00 90.75 181 SER A CA 1
ATOM 1369 C C . SER A 1 181 ? 14.842 37.157 30.915 1.00 90.75 181 SER A C 1
ATOM 1371 O O . SER A 1 181 ? 14.035 37.649 31.707 1.00 90.75 181 SER A O 1
ATOM 1373 N N . SER A 1 182 ? 16.095 36.848 31.251 1.00 82.56 182 SER A N 1
ATOM 1374 C CA . SER A 1 182 ? 16.659 37.120 32.577 1.00 82.56 182 SER A CA 1
ATOM 1375 C C . SER A 1 182 ? 16.715 38.627 32.859 1.00 82.56 182 SER A C 1
ATOM 1377 O O . SER A 1 182 ? 16.383 39.054 33.960 1.00 82.56 182 SER A O 1
ATOM 1379 N N . GLN A 1 183 ? 17.011 39.439 31.837 1.00 80.00 183 GLN A N 1
ATOM 1380 C CA . GLN A 1 183 ? 17.112 40.901 31.945 1.00 80.00 183 GLN A CA 1
ATOM 1381 C C . GLN A 1 183 ? 15.781 41.562 32.323 1.00 80.00 183 GLN A C 1
ATOM 1383 O O . GLN A 1 183 ? 15.736 42.410 33.207 1.00 80.00 183 GLN A O 1
ATOM 1388 N N . SER A 1 184 ? 14.681 41.154 31.684 1.00 82.06 184 SER A N 1
ATOM 1389 C CA . SER A 1 184 ? 13.338 41.671 32.003 1.00 82.06 184 SER A CA 1
ATOM 1390 C C . SER A 1 184 ? 12.600 40.840 33.059 1.00 82.06 184 SER A C 1
ATOM 1392 O O . SER A 1 184 ? 11.461 41.157 33.400 1.00 82.06 184 SER A O 1
ATOM 1394 N N . SER A 1 185 ? 13.233 39.777 33.576 1.00 83.00 185 SER A N 1
ATOM 1395 C CA . SER A 1 185 ? 12.646 38.803 34.509 1.00 83.00 185 SER A CA 1
ATOM 1396 C C . SER A 1 185 ? 11.246 38.343 34.084 1.00 83.00 185 SER A C 1
ATOM 1398 O O . SER A 1 185 ? 10.300 38.286 34.875 1.00 83.00 185 SER A O 1
ATOM 1400 N N . GLY A 1 186 ? 11.095 38.056 32.789 1.00 89.88 186 GLY A N 1
ATOM 1401 C CA . GLY A 1 186 ? 9.793 37.927 32.152 1.00 89.88 186 GLY A CA 1
ATOM 1402 C C . GLY A 1 186 ? 9.733 36.829 31.101 1.00 89.88 186 GLY A C 1
ATOM 1403 O O . GLY A 1 186 ? 10.665 36.611 30.330 1.00 89.88 186 GLY A O 1
ATOM 1404 N N . TYR A 1 187 ? 8.581 36.161 31.046 1.00 93.88 187 TYR A N 1
ATOM 1405 C CA . TYR A 1 187 ? 8.210 35.308 29.919 1.00 93.88 187 TYR A CA 1
ATOM 1406 C C . TYR A 1 187 ? 7.743 36.171 28.745 1.00 93.88 187 TYR A C 1
ATOM 1408 O O . TYR A 1 187 ? 7.055 37.177 28.952 1.00 93.88 187 TYR A O 1
ATOM 1416 N N . LEU A 1 188 ? 8.043 35.719 27.530 1.00 95.31 188 LEU A N 1
ATOM 1417 C CA . LEU A 1 188 ? 7.778 36.405 26.267 1.00 95.31 188 LEU A CA 1
ATOM 1418 C C . LEU A 1 188 ? 6.788 35.595 25.404 1.00 95.31 188 LEU A C 1
ATOM 1420 O O . LEU A 1 188 ? 6.696 34.374 25.533 1.00 95.31 188 LEU A O 1
ATOM 1424 N N . ASN A 1 189 ? 6.035 36.266 24.527 1.00 95.19 189 ASN A N 1
ATOM 1425 C CA . ASN A 1 189 ? 5.143 35.666 23.507 1.00 95.19 189 ASN A CA 1
ATOM 1426 C C . ASN A 1 189 ? 5.144 36.441 22.181 1.00 95.19 189 ASN A C 1
ATOM 1428 O O . ASN A 1 189 ? 4.156 36.470 21.445 1.00 95.19 189 ASN A O 1
ATOM 1432 N N . GLU A 1 190 ? 6.231 37.141 21.911 1.00 95.56 190 GLU A N 1
ATOM 1433 C CA . GLU A 1 190 ? 6.466 37.771 20.620 1.00 95.56 190 GLU A CA 1
ATOM 1434 C C . GLU A 1 190 ? 6.887 36.722 19.584 1.00 95.56 190 GLU A C 1
ATOM 1436 O O . GLU A 1 190 ? 7.546 35.735 19.926 1.00 95.56 190 GLU A O 1
ATOM 1441 N N . LEU A 1 191 ? 6.469 36.939 18.334 1.00 97.31 191 LEU A N 1
ATOM 1442 C CA . LEU A 1 191 ? 6.842 36.140 17.173 1.00 97.31 191 LEU A CA 1
ATOM 1443 C C . LEU A 1 191 ? 7.713 37.008 16.268 1.00 97.31 191 LEU A C 1
ATOM 1445 O O . LEU A 1 191 ? 7.258 38.039 15.782 1.00 97.31 191 LEU A O 1
ATOM 1449 N N . TRP A 1 192 ? 8.942 36.579 16.032 1.00 97.44 192 TRP A N 1
ATOM 1450 C CA . TRP A 1 192 ? 9.894 37.250 15.157 1.00 97.44 192 TRP A CA 1
ATOM 1451 C C . TRP A 1 192 ? 10.141 36.414 13.908 1.00 97.44 192 TRP A C 1
ATOM 1453 O O . TRP A 1 192 ? 10.136 35.185 13.976 1.00 97.44 192 TRP A O 1
ATOM 1463 N N . ALA A 1 193 ? 10.368 37.074 12.778 1.00 96.81 193 ALA A N 1
ATOM 1464 C CA . ALA A 1 193 ? 10.723 36.440 11.516 1.00 96.81 193 ALA A CA 1
ATOM 1465 C C . ALA A 1 193 ? 12.037 37.012 10.973 1.00 96.81 193 ALA A C 1
ATOM 1467 O O . ALA A 1 193 ? 12.263 38.218 11.031 1.00 96.81 193 ALA A O 1
ATOM 1468 N N . PHE A 1 194 ? 12.888 36.153 10.422 1.00 96.31 194 PHE A N 1
ATOM 1469 C CA . PHE A 1 194 ? 14.115 36.533 9.727 1.00 96.31 194 PHE A CA 1
ATOM 1470 C C . PHE A 1 194 ? 14.159 35.833 8.372 1.00 96.31 194 PHE A C 1
ATOM 1472 O O . PHE A 1 194 ? 14.297 34.611 8.308 1.00 96.31 194 PHE A O 1
ATOM 1479 N N . ASP A 1 195 ? 14.032 36.585 7.277 1.00 93.06 195 ASP A N 1
ATOM 1480 C CA . ASP A 1 195 ? 14.178 36.028 5.929 1.00 93.06 195 ASP A CA 1
ATOM 1481 C C . ASP A 1 195 ? 15.649 36.034 5.509 1.00 93.06 195 ASP A C 1
ATOM 1483 O O . ASP A 1 195 ? 16.269 37.085 5.326 1.00 93.06 195 ASP A O 1
ATOM 1487 N N . LEU A 1 196 ? 16.200 34.843 5.298 1.00 90.88 196 LEU A N 1
ATOM 1488 C CA . LEU A 1 196 ? 17.590 34.640 4.902 1.00 90.88 196 LEU A CA 1
ATOM 1489 C C . LEU A 1 196 ? 17.932 35.270 3.551 1.00 90.88 196 LEU A C 1
ATOM 1491 O O . LEU A 1 196 ? 19.102 35.542 3.291 1.00 90.88 196 LEU A O 1
ATOM 1495 N N . LYS A 1 197 ? 16.943 35.564 2.698 1.00 88.31 197 LYS A N 1
ATOM 1496 C CA . LYS A 1 197 ? 17.176 36.312 1.451 1.00 88.31 197 LYS A CA 1
ATOM 1497 C C . LYS A 1 197 ? 17.738 37.710 1.708 1.00 88.31 197 LYS A C 1
ATOM 1499 O O . LYS A 1 197 ? 18.479 38.235 0.879 1.00 88.31 197 LYS A O 1
ATOM 1504 N N . THR A 1 198 ? 17.438 38.295 2.866 1.00 86.75 198 THR A N 1
ATOM 1505 C CA . THR A 1 198 ? 17.897 39.640 3.239 1.00 86.75 198 THR A CA 1
ATOM 1506 C C . THR A 1 198 ? 19.360 39.678 3.678 1.00 86.75 198 THR A C 1
ATOM 1508 O O . THR A 1 198 ? 19.934 40.759 3.765 1.00 86.75 198 THR A O 1
ATOM 1511 N N . ILE A 1 199 ? 20.007 38.520 3.879 1.00 87.50 199 ILE A N 1
ATOM 1512 C CA . ILE A 1 199 ? 21.342 38.433 4.487 1.00 87.50 199 ILE A CA 1
ATOM 1513 C C . ILE A 1 199 ? 22.439 39.165 3.705 1.00 87.50 199 ILE A C 1
ATOM 1515 O O . ILE A 1 199 ? 23.393 39.654 4.299 1.00 87.50 199 ILE A O 1
ATOM 1519 N N . ARG A 1 200 ? 22.308 39.244 2.373 1.00 82.75 200 ARG A N 1
ATOM 1520 C CA . ARG A 1 200 ? 23.256 39.952 1.491 1.00 82.75 200 ARG A CA 1
ATOM 1521 C C . ARG A 1 200 ? 22.914 41.427 1.287 1.00 82.75 200 ARG A C 1
ATOM 1523 O O . ARG A 1 200 ? 23.729 42.151 0.729 1.00 82.75 200 ARG A O 1
ATOM 1530 N N . ALA A 1 201 ? 21.709 41.835 1.670 1.00 85.12 201 ALA A N 1
ATOM 1531 C CA . ALA A 1 201 ? 21.240 43.205 1.555 1.00 85.12 201 ALA A CA 1
ATOM 1532 C C . ALA A 1 201 ? 21.277 43.851 2.942 1.00 85.12 201 ALA A C 1
ATOM 1534 O O . ALA A 1 201 ? 22.308 44.366 3.362 1.00 85.12 201 ALA A O 1
ATOM 1535 N N . GLN A 1 202 ? 20.171 43.763 3.675 1.00 87.75 202 GLN A N 1
ATOM 1536 C CA . GLN A 1 202 ? 20.026 44.305 5.014 1.00 87.75 202 GLN A CA 1
ATOM 1537 C C . GLN A 1 202 ? 19.413 43.230 5.927 1.00 87.75 202 GLN A C 1
ATOM 1539 O O . GLN A 1 202 ? 18.186 43.140 6.013 1.00 87.75 202 GLN A O 1
ATOM 1544 N N . PRO A 1 203 ? 20.234 42.394 6.592 1.00 91.44 203 PRO A N 1
ATOM 1545 C CA . PRO A 1 203 ? 19.739 41.411 7.551 1.00 91.44 203 PRO A CA 1
ATOM 1546 C C . PRO A 1 203 ? 18.975 42.114 8.676 1.00 91.44 203 PRO A C 1
ATOM 1548 O O . PRO A 1 203 ? 19.503 43.002 9.355 1.00 91.44 203 PRO A O 1
ATOM 1551 N N . ARG A 1 204 ? 17.719 41.724 8.882 1.00 93.44 204 ARG A N 1
ATOM 1552 C CA . ARG A 1 204 ? 16.871 42.281 9.937 1.00 93.44 204 ARG A CA 1
ATOM 1553 C C . ARG A 1 204 ? 15.876 41.252 10.436 1.00 93.44 204 ARG A C 1
ATOM 1555 O O . ARG A 1 204 ? 15.410 40.404 9.675 1.00 93.44 204 ARG A O 1
ATOM 1562 N N . TRP A 1 205 ? 15.546 41.371 11.710 1.00 95.50 205 TRP A N 1
ATOM 1563 C CA . TRP A 1 205 ? 14.392 40.698 12.271 1.00 95.50 205 TRP A CA 1
ATOM 1564 C C . TRP A 1 205 ? 13.151 41.556 12.052 1.00 95.50 205 TRP A C 1
ATOM 1566 O O . TRP A 1 205 ? 13.209 42.783 12.067 1.00 95.50 205 TRP A O 1
ATOM 1576 N N . GLU A 1 206 ? 12.019 40.903 11.847 1.00 95.31 206 GLU A N 1
ATOM 1577 C CA . GLU A 1 206 ? 10.724 41.555 11.730 1.00 95.31 206 GLU A CA 1
ATOM 1578 C C . GLU A 1 206 ? 9.812 41.030 12.833 1.00 95.31 206 GLU A C 1
ATOM 1580 O O . GLU A 1 206 ? 9.573 39.822 12.935 1.00 95.31 206 GLU A O 1
ATOM 1585 N N . LEU A 1 207 ? 9.309 41.935 13.674 1.00 96.38 207 LEU A N 1
ATOM 1586 C CA . LEU A 1 207 ? 8.296 41.587 14.661 1.00 96.38 207 LEU A CA 1
ATOM 1587 C C . LEU A 1 207 ? 6.989 41.302 13.921 1.00 96.38 207 LEU A C 1
ATOM 1589 O O . LEU A 1 207 ? 6.380 42.188 13.319 1.00 96.38 207 LEU A O 1
ATOM 1593 N N . VAL A 1 208 ? 6.543 40.053 13.965 1.00 96.06 208 VAL A N 1
ATOM 1594 C CA . VAL A 1 208 ? 5.320 39.626 13.296 1.00 96.06 208 VAL A CA 1
ATOM 1595 C C . VAL A 1 208 ? 4.132 40.085 14.128 1.00 96.06 208 VAL A C 1
ATOM 1597 O O . VAL A 1 208 ? 3.853 39.530 15.189 1.00 96.06 208 VAL A O 1
ATOM 1600 N N . THR A 1 209 ? 3.408 41.090 13.636 1.00 93.75 209 THR A N 1
ATOM 1601 C CA . THR A 1 209 ? 2.118 41.504 14.199 1.00 93.75 209 THR A CA 1
ATOM 1602 C C . THR A 1 209 ? 1.025 40.548 13.718 1.00 93.75 209 THR A C 1
ATOM 1604 O O . THR A 1 209 ? 0.729 40.538 12.519 1.00 93.75 209 THR A O 1
ATOM 1607 N N . PRO A 1 210 ? 0.425 39.725 14.600 1.00 92.00 210 PRO A N 1
ATOM 1608 C CA . PRO A 1 210 ? -0.638 38.826 14.186 1.00 92.00 210 PRO A CA 1
ATOM 1609 C C . PRO A 1 210 ? -1.899 39.607 13.810 1.00 92.00 210 PRO A C 1
ATOM 1611 O O . PRO A 1 210 ? -2.240 40.590 14.463 1.00 92.00 210 PRO A O 1
ATOM 1614 N N . SER A 1 211 ? -2.617 39.140 12.792 1.00 91.69 211 SER A N 1
ATOM 1615 C CA . SER A 1 211 ? -3.943 39.650 12.423 1.00 91.69 211 SER A CA 1
ATOM 1616 C C . SER A 1 211 ? -5.044 39.176 13.381 1.00 91.69 211 SER A C 1
ATOM 1618 O O . SER A 1 211 ? -6.136 39.739 13.404 1.00 91.69 211 SER A O 1
ATOM 1620 N N . SER A 1 212 ? -4.767 38.144 14.182 1.00 91.62 212 SER A N 1
ATOM 1621 C CA . SER A 1 212 ? -5.680 37.599 15.184 1.00 91.62 212 SER A CA 1
ATOM 1622 C C . SER A 1 212 ? -5.650 38.394 16.491 1.00 91.62 212 SER A C 1
ATOM 1624 O O . SER A 1 212 ? -4.601 38.864 16.930 1.00 91.62 212 SER A O 1
ATOM 1626 N N . ILE A 1 213 ? -6.805 38.469 17.160 1.00 88.94 213 ILE A N 1
ATOM 1627 C CA . ILE A 1 213 ? -6.918 39.020 18.521 1.00 88.94 213 ILE A CA 1
ATOM 1628 C C . ILE A 1 213 ? -6.272 38.061 19.529 1.00 88.94 213 ILE A C 1
ATOM 1630 O O . ILE A 1 213 ? -5.524 38.473 20.415 1.00 88.94 213 ILE A O 1
ATOM 1634 N N . GLU A 1 214 ? -6.549 36.766 19.381 1.00 89.19 214 GLU A N 1
ATOM 1635 C CA . GLU A 1 214 ? -5.999 35.727 20.242 1.00 89.19 214 GLU A CA 1
ATOM 1636 C C . GLU A 1 214 ? -4.576 35.352 19.823 1.00 89.19 214 GLU A C 1
ATOM 1638 O O . GLU A 1 214 ? -4.242 35.312 18.634 1.00 89.19 214 GLU A O 1
ATOM 1643 N N . LYS A 1 215 ? -3.736 35.062 20.819 1.00 93.75 215 LYS A N 1
ATOM 1644 C CA . LYS A 1 215 ? -2.372 34.557 20.650 1.00 93.75 215 LYS A CA 1
ATOM 1645 C C . LYS A 1 215 ? -1.938 33.764 21.888 1.00 93.75 215 LYS A C 1
ATOM 1647 O O . LYS A 1 215 ? -2.471 34.017 22.974 1.00 93.75 215 LYS A O 1
ATOM 1652 N N . PRO A 1 216 ? -0.935 32.876 21.772 1.00 96.06 216 PRO A N 1
ATOM 1653 C CA . PRO A 1 216 ? -0.446 32.131 22.921 1.00 96.06 216 PRO A CA 1
ATOM 1654 C C . PRO A 1 216 ? 0.079 33.062 24.023 1.00 96.06 216 PRO A C 1
ATOM 1656 O O . PRO A 1 216 ? 0.712 34.098 23.776 1.00 96.06 216 PRO A O 1
ATOM 1659 N N . SER A 1 217 ? -0.169 32.678 25.272 1.00 95.06 217 SER A N 1
ATOM 1660 C CA . SER A 1 217 ? 0.354 33.379 26.447 1.00 95.06 217 SER A CA 1
ATOM 1661 C C . SER A 1 217 ? 1.889 33.316 26.524 1.00 95.06 217 SER A C 1
ATOM 1663 O O . SER A 1 217 ? 2.480 32.369 25.998 1.00 95.06 217 SER A O 1
ATOM 1665 N N . PRO A 1 218 ? 2.544 34.253 27.239 1.00 96.12 218 PRO A N 1
ATOM 1666 C CA . PRO A 1 218 ? 3.989 34.221 27.469 1.00 96.12 218 PRO A CA 1
ATOM 1667 C C . PRO A 1 218 ? 4.483 32.906 28.068 1.00 96.12 218 PRO A C 1
ATOM 1669 O O . PRO A 1 218 ? 3.950 32.465 29.092 1.00 96.12 218 PRO A O 1
ATOM 1672 N N . ARG A 1 219 ? 5.487 32.293 27.428 1.00 96.12 219 ARG A N 1
ATOM 1673 C CA . ARG A 1 219 ? 5.952 30.939 27.759 1.00 96.12 219 ARG A CA 1
ATOM 1674 C C . ARG A 1 219 ? 7.385 30.647 27.303 1.00 96.12 219 ARG A C 1
ATOM 1676 O O . ARG A 1 219 ? 7.885 31.278 26.377 1.00 96.12 219 ARG A O 1
ATOM 1683 N N . SER A 1 220 ? 8.017 29.662 27.935 1.00 94.94 220 SER A N 1
ATOM 1684 C CA . SER A 1 220 ? 9.309 29.073 27.563 1.00 94.94 220 SER A CA 1
ATOM 1685 C C . SER A 1 220 ? 9.276 27.541 27.680 1.00 94.94 220 SER A C 1
ATOM 1687 O O . SER A 1 220 ? 8.336 26.975 28.241 1.00 94.94 220 SER A O 1
ATOM 1689 N N . PHE A 1 221 ? 10.280 26.868 27.114 1.00 92.19 221 PHE A N 1
ATOM 1690 C CA . PHE A 1 221 ? 10.452 25.409 27.113 1.00 92.19 221 PHE A CA 1
ATOM 1691 C C . PHE A 1 221 ? 9.227 24.640 26.583 1.00 92.19 221 PHE A C 1
ATOM 1693 O O . PHE A 1 221 ? 8.847 23.595 27.115 1.00 92.19 221 PHE A O 1
ATOM 1700 N N . PHE A 1 222 ? 8.605 25.201 25.546 1.00 94.12 222 PHE A N 1
ATOM 1701 C CA . PHE A 1 222 ? 7.520 24.620 24.755 1.00 94.12 222 PHE A CA 1
ATOM 1702 C C . PHE A 1 222 ? 8.066 24.002 23.463 1.00 94.12 222 PHE A C 1
ATOM 1704 O O . PHE A 1 222 ? 9.205 24.256 23.072 1.00 94.12 222 PHE A O 1
ATOM 1711 N N . VAL A 1 223 ? 7.219 23.243 22.772 1.00 91.44 223 VAL A N 1
ATOM 1712 C CA . VAL A 1 223 ? 7.503 22.725 21.429 1.00 91.44 223 VAL A CA 1
ATOM 1713 C C . VAL A 1 223 ? 7.057 23.742 20.396 1.00 91.44 223 VAL A C 1
ATOM 1715 O O . VAL A 1 223 ? 5.937 24.240 20.489 1.00 91.44 223 VAL A O 1
ATOM 1718 N N . LEU A 1 224 ? 7.904 24.024 19.408 1.00 93.94 224 LEU A N 1
ATOM 1719 C CA . LEU A 1 224 ? 7.535 24.765 18.203 1.00 93.94 224 LEU A CA 1
ATOM 1720 C C . LEU A 1 224 ? 8.106 24.040 16.996 1.00 93.94 224 LEU A C 1
ATOM 1722 O O . LEU A 1 224 ? 9.316 23.836 16.925 1.00 93.94 224 LEU A O 1
ATOM 1726 N N . VAL A 1 225 ? 7.242 23.675 16.059 1.00 91.75 225 VAL A N 1
ATOM 1727 C CA . VAL A 1 225 ? 7.629 22.936 14.859 1.00 91.75 225 VAL A CA 1
ATOM 1728 C C . VAL A 1 225 ? 6.989 23.554 13.623 1.00 91.75 225 VAL A C 1
ATOM 1730 O O . VAL A 1 225 ? 5.890 24.106 13.690 1.00 91.75 225 VAL A O 1
ATOM 1733 N N . ALA A 1 226 ? 7.685 23.477 12.492 1.00 91.00 226 ALA A N 1
ATOM 1734 C CA . ALA A 1 226 ? 7.151 23.891 11.201 1.00 91.00 226 ALA A CA 1
ATOM 1735 C C . ALA A 1 226 ? 6.482 22.700 10.505 1.00 91.00 226 ALA A C 1
ATOM 1737 O O . ALA A 1 226 ? 7.060 21.618 10.426 1.00 91.00 226 ALA A O 1
ATOM 1738 N N . TYR A 1 227 ? 5.285 22.917 9.965 1.00 88.62 227 TYR A N 1
ATOM 1739 C CA . TYR A 1 227 ? 4.609 21.974 9.082 1.00 88.62 227 TYR A CA 1
ATOM 1740 C C . TYR A 1 227 ? 3.913 22.748 7.963 1.00 88.62 227 TYR A C 1
ATOM 1742 O O . TYR A 1 227 ? 3.009 23.548 8.213 1.00 88.62 227 TYR A O 1
ATOM 1750 N N . GLN A 1 228 ? 4.346 22.522 6.720 1.00 87.81 228 GLN A N 1
ATOM 1751 C CA . GLN A 1 228 ? 3.892 23.286 5.553 1.00 87.81 228 GLN A CA 1
ATOM 1752 C C . GLN A 1 228 ? 4.021 24.808 5.793 1.00 87.81 228 GLN A C 1
ATOM 1754 O O . GLN A 1 228 ? 5.111 25.297 6.078 1.00 87.81 228 GLN A O 1
ATOM 1759 N N . ASN A 1 229 ? 2.913 25.552 5.720 1.00 90.12 229 ASN A N 1
ATOM 1760 C CA . ASN A 1 229 ? 2.851 27.003 5.939 1.00 90.12 229 ASN A CA 1
ATOM 1761 C C . ASN A 1 229 ? 2.364 27.361 7.357 1.00 90.12 229 ASN A C 1
ATOM 1763 O O . ASN A 1 229 ? 1.734 28.403 7.565 1.00 90.12 229 ASN A O 1
ATOM 1767 N N . GLN A 1 230 ? 2.570 26.468 8.328 1.00 93.50 230 GLN A N 1
ATOM 1768 C CA . GLN A 1 230 ? 2.097 26.641 9.698 1.00 93.50 230 GLN A CA 1
ATOM 1769 C C . GLN A 1 230 ? 3.197 26.376 10.723 1.00 93.50 230 GLN A C 1
ATOM 1771 O O . GLN A 1 230 ? 4.017 25.471 10.567 1.00 93.50 230 GLN A O 1
ATOM 1776 N N . LEU A 1 231 ? 3.177 27.154 11.804 1.00 95.62 231 LEU A N 1
ATOM 1777 C CA . LEU A 1 231 ? 3.928 26.866 13.021 1.00 95.62 231 LEU A CA 1
ATOM 1778 C C . LEU A 1 231 ? 2.980 26.223 14.026 1.00 95.62 231 LEU A C 1
ATOM 1780 O O . LEU A 1 231 ? 1.961 26.826 14.363 1.00 95.62 231 LEU A O 1
ATOM 1784 N N . ILE A 1 232 ? 3.320 25.033 14.509 1.00 95.38 232 ILE A N 1
ATOM 1785 C CA . ILE A 1 232 ? 2.558 24.321 15.534 1.00 95.38 232 ILE A CA 1
ATOM 1786 C C . ILE A 1 232 ? 3.296 24.454 16.861 1.00 95.38 232 ILE A C 1
ATOM 1788 O O . ILE A 1 232 ? 4.486 24.155 16.947 1.00 95.38 232 ILE A O 1
ATOM 1792 N N . LEU A 1 233 ? 2.588 24.926 17.885 1.00 96.00 233 LEU A N 1
ATOM 1793 C CA . LEU A 1 233 ? 3.101 25.134 19.233 1.00 96.00 233 LEU A CA 1
ATOM 1794 C C . LEU A 1 233 ? 2.357 24.245 20.224 1.00 96.00 233 LEU A C 1
ATOM 1796 O O . LEU A 1 233 ? 1.129 24.209 20.196 1.00 96.00 233 LEU A O 1
ATOM 1800 N N . PHE A 1 234 ? 3.077 23.604 21.145 1.00 95.69 234 PHE A N 1
ATOM 1801 C CA . PHE A 1 234 ? 2.473 22.839 22.237 1.00 95.69 234 PHE A CA 1
ATOM 1802 C C . PHE A 1 234 ? 3.146 23.094 23.591 1.00 95.69 234 PHE A C 1
ATOM 1804 O O . PHE A 1 234 ? 4.374 23.054 23.718 1.00 95.69 234 PHE A O 1
ATOM 1811 N N . GLY A 1 235 ? 2.312 23.301 24.613 1.00 94.62 235 GLY A N 1
ATOM 1812 C CA . GLY A 1 235 ? 2.709 23.310 26.018 1.00 94.62 235 GLY A CA 1
ATOM 1813 C C . GLY A 1 235 ? 3.613 24.478 26.413 1.00 94.62 235 GLY A C 1
ATOM 1814 O O . GLY A 1 235 ? 3.483 25.598 25.906 1.00 94.62 235 GLY A O 1
ATOM 1815 N N . GLY A 1 236 ? 4.511 24.212 27.361 1.00 94.12 236 GLY A N 1
ATOM 1816 C CA . GLY A 1 236 ? 5.462 25.171 27.913 1.00 94.12 236 GLY A CA 1
ATOM 1817 C C . GLY A 1 236 ? 5.169 25.585 29.347 1.00 94.12 236 GLY A C 1
ATOM 1818 O O . GLY A 1 236 ? 4.166 25.212 29.960 1.00 94.12 236 GLY A O 1
ATOM 1819 N N . ARG A 1 237 ? 6.084 26.390 29.881 1.00 92.94 237 ARG A N 1
ATOM 1820 C CA . ARG A 1 237 ? 6.006 26.993 31.209 1.00 92.94 237 ARG A CA 1
ATOM 1821 C C . ARG A 1 237 ? 5.843 28.499 31.078 1.00 92.94 237 ARG A C 1
ATOM 1823 O O . ARG A 1 237 ? 6.527 29.121 30.275 1.00 92.94 237 ARG A O 1
ATOM 1830 N N . GLY A 1 238 ? 4.956 29.084 31.871 1.00 91.38 238 GLY A N 1
ATOM 1831 C CA . GLY A 1 238 ? 4.681 30.516 31.886 1.00 91.38 238 GLY A CA 1
ATOM 1832 C C . GLY A 1 238 ? 4.788 31.140 33.275 1.00 91.38 238 GLY A C 1
ATOM 1833 O O . GLY A 1 238 ? 5.420 30.619 34.200 1.00 91.38 238 GLY A O 1
ATOM 1834 N N . ARG A 1 239 ? 4.141 32.301 33.425 1.00 88.56 239 ARG A N 1
ATOM 1835 C CA . ARG A 1 239 ? 4.157 33.103 34.659 1.00 88.56 239 ARG A CA 1
ATOM 1836 C C . ARG A 1 239 ? 3.639 32.309 35.866 1.00 88.56 239 ARG A C 1
ATOM 1838 O O . ARG A 1 239 ? 2.809 31.416 35.724 1.00 88.56 239 ARG A O 1
ATOM 1845 N N . LYS A 1 240 ? 4.126 32.658 37.065 1.00 83.06 240 LYS A N 1
ATOM 1846 C CA . LYS A 1 240 ? 3.789 31.993 38.344 1.00 83.06 240 LYS A CA 1
ATOM 1847 C C . LYS A 1 240 ? 4.068 30.478 38.360 1.00 83.06 240 LYS A C 1
ATOM 1849 O O . LYS A 1 240 ? 3.470 29.751 39.140 1.00 83.06 240 LYS A O 1
ATOM 1854 N N . GLY A 1 241 ? 4.961 29.998 37.489 1.00 78.12 241 GLY A N 1
ATOM 1855 C CA . GLY A 1 241 ? 5.296 28.578 37.392 1.00 78.12 241 GLY A CA 1
ATOM 1856 C C . GLY A 1 241 ? 4.214 27.715 36.740 1.00 78.12 241 GLY A C 1
ATOM 1857 O O . GLY A 1 241 ? 4.285 26.497 36.859 1.00 78.12 241 GLY A O 1
ATOM 1858 N N . ALA A 1 242 ? 3.236 28.315 36.054 1.00 87.38 242 ALA A N 1
ATOM 1859 C CA . ALA A 1 242 ? 2.170 27.573 35.392 1.00 87.38 242 ALA A CA 1
ATOM 1860 C C . ALA A 1 242 ? 2.709 26.753 34.209 1.00 87.38 242 ALA A C 1
ATOM 1862 O O . ALA A 1 242 ? 3.379 27.297 33.331 1.00 87.38 242 ALA A O 1
ATOM 1863 N N . TYR A 1 243 ? 2.374 25.466 34.170 1.00 92.25 243 TYR A N 1
ATOM 1864 C CA . TYR A 1 243 ? 2.601 24.589 33.020 1.00 92.25 243 TYR A CA 1
ATOM 1865 C C . TYR A 1 243 ? 1.357 24.575 32.129 1.00 92.25 243 TYR A C 1
ATOM 1867 O O . TYR A 1 243 ? 0.234 24.715 32.621 1.00 92.25 243 TYR A O 1
ATOM 1875 N N . MET A 1 244 ? 1.543 24.403 30.824 1.00 93.62 244 MET A N 1
ATOM 1876 C CA . MET A 1 244 ? 0.480 24.515 29.822 1.00 93.62 244 MET A CA 1
ATOM 1877 C C . MET A 1 244 ? 0.323 23.213 29.027 1.00 93.62 244 MET A C 1
ATOM 1879 O O . MET A 1 244 ? 1.273 22.446 28.893 1.00 93.62 244 MET A O 1
ATOM 1883 N N . ALA A 1 245 ? -0.890 22.961 28.529 1.00 93.56 245 ALA A N 1
ATOM 1884 C CA . ALA A 1 245 ? -1.255 21.801 27.698 1.00 93.56 245 ALA A CA 1
ATOM 1885 C C . ALA A 1 245 ? -1.953 22.221 26.390 1.00 93.56 245 ALA A C 1
ATOM 1887 O O . ALA A 1 245 ? -2.516 21.397 25.677 1.00 93.56 245 ALA A O 1
ATOM 1888 N N . ASP A 1 246 ? -2.001 23.521 26.104 1.00 94.69 246 ASP A N 1
ATOM 1889 C CA . ASP A 1 246 ? -2.665 24.063 24.927 1.00 94.69 246 ASP A CA 1
ATOM 1890 C C . ASP A 1 246 ? -1.822 23.850 23.662 1.00 94.69 246 ASP A C 1
ATOM 1892 O O . ASP A 1 246 ? -0.588 23.855 23.697 1.00 94.69 246 ASP A O 1
ATOM 1896 N N . THR A 1 247 ? -2.511 23.663 22.535 1.00 95.88 247 THR A N 1
ATOM 1897 C CA . THR A 1 247 ? -1.903 23.563 21.203 1.00 95.88 247 THR A CA 1
ATOM 1898 C C . THR A 1 247 ? -2.339 24.760 20.362 1.00 95.88 247 THR A C 1
ATOM 1900 O O . THR A 1 247 ? -3.517 25.116 20.355 1.00 95.88 247 THR A O 1
ATOM 1903 N N . TRP A 1 248 ? -1.409 25.387 19.651 1.00 97.06 248 TRP A N 1
ATOM 1904 C CA . TRP A 1 248 ? -1.667 26.561 18.817 1.00 97.06 248 TRP A CA 1
ATOM 1905 C C . TRP A 1 248 ? -1.096 26.379 17.415 1.00 97.06 248 TRP A C 1
ATOM 1907 O O . TRP A 1 248 ? -0.040 25.776 17.251 1.00 97.06 248 TRP A O 1
ATOM 1917 N N . SER A 1 249 ? -1.758 26.965 16.417 1.00 96.00 249 SER A N 1
ATOM 1918 C CA . SER A 1 249 ? -1.231 27.110 15.058 1.00 96.00 249 SER A CA 1
ATOM 1919 C C . SER A 1 249 ? -1.074 28.580 14.693 1.00 96.00 249 SER A C 1
ATOM 1921 O O . SER A 1 249 ? -2.017 29.356 14.875 1.00 96.00 249 SER A O 1
ATOM 1923 N N . PHE A 1 250 ? 0.058 28.950 14.102 1.00 97.31 250 PHE A N 1
ATOM 1924 C CA . PHE A 1 250 ? 0.219 30.214 13.387 1.00 97.31 250 PHE A CA 1
ATOM 1925 C C . PHE A 1 250 ? 0.288 29.950 11.889 1.00 97.31 250 PHE A C 1
ATOM 1927 O O . PHE A 1 250 ? 1.184 29.243 11.434 1.00 97.31 250 PHE A O 1
ATOM 1934 N N . ASN A 1 251 ? -0.632 30.525 11.120 1.00 94.38 251 ASN A N 1
ATOM 1935 C CA . ASN A 1 251 ? -0.595 30.445 9.664 1.00 94.38 251 ASN A CA 1
ATOM 1936 C C . ASN A 1 251 ? 0.235 31.609 9.110 1.00 94.38 251 ASN A C 1
ATOM 1938 O O . ASN A 1 251 ? -0.093 32.773 9.345 1.00 94.38 251 ASN A O 1
ATOM 1942 N N . THR A 1 252 ? 1.306 31.304 8.375 1.00 94.06 252 THR A N 1
ATOM 1943 C CA . THR A 1 252 ? 2.241 32.327 7.883 1.00 94.06 252 THR A CA 1
ATOM 1944 C C . THR A 1 252 ? 1.665 33.180 6.753 1.00 94.06 252 THR A C 1
ATOM 1946 O O . THR A 1 252 ? 2.076 34.330 6.602 1.00 94.06 252 THR A O 1
ATOM 1949 N N . ASN A 1 253 ? 0.678 32.668 6.010 1.00 92.31 253 ASN A N 1
ATOM 1950 C CA . ASN A 1 253 ? 0.023 33.393 4.921 1.00 92.31 253 ASN A CA 1
ATOM 1951 C C . ASN A 1 253 ? -0.979 34.421 5.458 1.00 92.31 253 ASN A C 1
ATOM 1953 O O . ASN A 1 253 ? -0.933 35.587 5.078 1.00 92.31 253 ASN A O 1
ATOM 1957 N N . SER A 1 254 ? -1.872 34.008 6.363 1.00 92.62 254 SER A N 1
ATOM 1958 C CA . SER A 1 254 ? -2.864 34.911 6.973 1.00 92.62 254 SER A CA 1
ATOM 1959 C C . SER A 1 254 ? -2.307 35.724 8.144 1.00 92.62 254 SER A C 1
ATOM 1961 O O . SER A 1 254 ? -2.968 36.648 8.625 1.00 92.62 254 SER A O 1
ATOM 1963 N N . LYS A 1 255 ? -1.108 35.372 8.625 1.00 94.25 255 LYS A N 1
ATOM 1964 C CA . LYS A 1 255 ? -0.461 35.924 9.822 1.00 94.25 255 LYS A CA 1
ATOM 1965 C C . LYS A 1 255 ? -1.352 35.862 11.065 1.00 94.25 255 LYS A C 1
ATOM 1967 O O . LYS A 1 255 ? -1.353 36.783 11.872 1.00 94.25 255 LYS A O 1
ATOM 1972 N N . SER A 1 256 ? -2.121 34.791 11.234 1.00 94.88 256 SER A N 1
ATOM 1973 C CA . SER A 1 256 ? -3.077 34.652 12.339 1.00 94.88 256 SER A CA 1
ATOM 1974 C C . SER A 1 256 ? -2.726 33.474 13.239 1.00 94.88 256 SER A C 1
ATOM 1976 O O . SER A 1 256 ? -2.474 32.370 12.744 1.00 94.88 256 SER A O 1
ATOM 1978 N N . TRP A 1 257 ? -2.780 33.689 14.552 1.00 97.12 257 TRP A N 1
ATOM 1979 C CA . TRP A 1 257 ? -2.799 32.613 15.537 1.00 97.12 257 TRP A CA 1
ATOM 1980 C C . TRP A 1 257 ? -4.208 32.050 15.693 1.00 97.12 257 TRP A C 1
ATOM 1982 O O . TRP A 1 257 ? -5.203 32.768 15.596 1.00 97.12 257 TRP A O 1
ATOM 1992 N N . ARG A 1 258 ? -4.274 30.755 15.985 1.00 95.19 258 ARG A N 1
ATOM 1993 C CA . ARG A 1 258 ? -5.492 30.055 16.380 1.00 95.19 258 ARG A CA 1
ATOM 1994 C C . ARG A 1 258 ? -5.142 29.013 17.431 1.00 95.19 258 ARG A C 1
ATOM 1996 O O . ARG A 1 258 ? -4.217 28.227 17.219 1.00 95.19 258 ARG A O 1
ATOM 2003 N N . GLN A 1 259 ? -5.879 28.990 18.538 1.00 95.31 259 GLN A N 1
ATOM 2004 C CA . GLN A 1 259 ? -5.803 27.868 19.467 1.00 95.31 259 GLN A CA 1
ATOM 2005 C C . GLN A 1 259 ? -6.525 26.676 18.841 1.00 95.31 259 GLN A C 1
ATOM 2007 O O . GLN A 1 259 ? -7.672 26.790 18.400 1.00 95.31 259 GLN A O 1
ATOM 2012 N N . LEU A 1 260 ? -5.841 25.542 18.757 1.00 92.31 260 LEU A N 1
ATOM 2013 C CA . LEU A 1 260 ? -6.401 24.331 18.181 1.00 92.31 260 LEU A CA 1
ATOM 2014 C C . LEU A 1 260 ? -7.234 23.618 19.244 1.00 92.31 260 LEU A C 1
ATOM 2016 O O . LEU A 1 260 ? -6.772 23.368 20.358 1.00 92.31 260 LEU A O 1
ATOM 2020 N N . GLN A 1 261 ? -8.476 23.301 18.890 1.00 89.12 261 GLN A N 1
ATOM 2021 C CA . GLN A 1 261 ? -9.327 22.435 19.696 1.00 89.12 261 GLN A CA 1
ATOM 2022 C C . GLN A 1 261 ? -8.943 20.994 19.387 1.00 89.12 261 GLN A C 1
ATOM 2024 O O . GLN A 1 261 ? -9.447 20.398 18.438 1.00 89.12 261 GLN A O 1
ATOM 2029 N N . CYS A 1 262 ? -7.974 20.485 20.141 1.00 87.44 262 CYS A N 1
ATOM 2030 C CA . CYS A 1 262 ? -7.464 19.142 19.931 1.00 87.44 262 CYS A CA 1
ATOM 2031 C C . CYS A 1 262 ? -8.367 18.092 20.582 1.00 87.44 262 CYS A C 1
ATOM 2033 O O . CYS A 1 262 ? -8.980 18.348 21.617 1.00 87.44 262 CYS A O 1
ATOM 2035 N N . VAL A 1 263 ? -8.405 16.903 19.987 1.00 80.88 263 VAL A N 1
ATOM 2036 C CA . VAL A 1 263 ? -9.179 15.746 20.466 1.00 80.88 263 VAL A CA 1
ATOM 2037 C C . VAL A 1 263 ? -8.256 14.572 20.817 1.00 80.88 263 VAL A C 1
ATOM 2039 O O . VAL A 1 263 ? -7.065 14.607 20.501 1.00 80.88 263 VAL A O 1
ATOM 2042 N N . GLY A 1 264 ? -8.792 13.534 21.461 1.00 81.62 264 GLY A N 1
ATOM 2043 C CA . GLY A 1 264 ? -8.050 12.332 21.860 1.00 81.62 264 GLY A CA 1
ATOM 2044 C C . GLY A 1 264 ? -7.328 12.461 23.206 1.00 81.62 264 GLY A C 1
ATOM 2045 O O . GLY A 1 264 ? -7.754 13.198 24.097 1.00 81.62 264 GLY A O 1
ATOM 2046 N N . GLU A 1 265 ? -6.220 11.737 23.362 1.00 84.88 265 GLU A N 1
ATOM 2047 C CA . GLU A 1 265 ? -5.454 11.630 24.609 1.00 84.88 265 GLU A CA 1
ATOM 2048 C C . GLU A 1 265 ? -4.500 12.820 24.784 1.00 84.88 265 GLU A C 1
ATOM 2050 O O . GLU A 1 265 ? -3.288 12.713 24.596 1.00 84.88 265 GLU A O 1
ATOM 2055 N N . ILE A 1 266 ? -5.055 13.989 25.109 1.00 89.06 266 ILE A N 1
ATOM 2056 C CA . ILE A 1 266 ? -4.285 15.233 25.241 1.00 89.06 266 ILE A CA 1
ATOM 2057 C C . ILE A 1 266 ? -3.240 15.093 26.367 1.00 89.06 266 ILE A C 1
ATOM 2059 O O . ILE A 1 266 ? -3.607 14.764 27.501 1.00 89.06 266 ILE A O 1
ATOM 2063 N N . PRO A 1 267 ? -1.950 15.388 26.109 1.00 89.56 267 PRO A N 1
ATOM 2064 C CA . PRO A 1 267 ? -0.933 15.313 27.144 1.00 89.56 267 PRO A CA 1
ATOM 2065 C C . PRO A 1 267 ? -1.229 16.293 28.280 1.00 89.56 267 PRO A C 1
ATOM 2067 O O . PRO A 1 267 ? -1.649 17.432 28.064 1.00 89.56 267 PRO A O 1
ATOM 2070 N N . SER A 1 268 ? -0.944 15.874 29.512 1.00 89.44 268 SER A N 1
ATOM 2071 C CA . SER A 1 268 ? -1.029 16.766 30.671 1.00 89.44 268 SER A CA 1
ATOM 2072 C C . SER A 1 268 ? -0.107 17.981 30.516 1.00 89.44 268 SER A C 1
ATOM 2074 O O . SER A 1 268 ? 0.873 17.945 29.768 1.00 89.44 268 SER A O 1
ATOM 2076 N N . ARG A 1 269 ? -0.419 19.061 31.246 1.00 90.44 269 ARG A N 1
ATOM 2077 C CA . ARG A 1 269 ? 0.351 20.316 31.246 1.00 90.44 269 ARG A CA 1
ATOM 2078 C C . ARG A 1 269 ? 1.831 20.022 31.435 1.00 90.44 269 ARG A C 1
ATOM 2080 O O . ARG A 1 269 ? 2.163 19.398 32.431 1.00 90.44 269 ARG A O 1
ATOM 2087 N N . ARG A 1 270 ? 2.701 20.452 30.516 1.00 91.38 270 ARG A N 1
ATOM 2088 C CA . ARG A 1 270 ? 4.127 20.093 30.550 1.00 91.38 270 ARG A CA 1
ATOM 2089 C C . ARG A 1 270 ? 5.034 21.065 29.812 1.00 91.38 270 ARG A C 1
ATOM 2091 O O . ARG A 1 270 ? 4.602 21.816 28.942 1.00 91.38 270 ARG A O 1
ATOM 2098 N N . ALA A 1 271 ? 6.308 21.022 30.175 1.00 90.31 271 ALA A N 1
ATOM 2099 C CA . ALA A 1 271 ? 7.410 21.718 29.520 1.00 90.31 271 ALA A CA 1
ATOM 2100 C C . ALA A 1 271 ? 8.649 20.807 29.500 1.00 90.31 271 ALA A C 1
ATOM 2102 O O . ALA A 1 271 ? 8.629 19.727 30.096 1.00 90.31 271 ALA A O 1
ATOM 2103 N N . TYR A 1 272 ? 9.733 21.256 28.861 1.00 87.75 272 TYR A N 1
ATOM 2104 C CA . TYR A 1 272 ? 11.016 20.528 28.806 1.00 87.75 272 TYR A CA 1
ATOM 2105 C C . TYR A 1 272 ? 10.920 19.153 28.130 1.00 87.75 272 TYR A C 1
ATOM 2107 O O . TYR A 1 272 ? 11.622 18.214 28.514 1.00 87.75 272 TYR A O 1
ATOM 2115 N N . VAL A 1 273 ? 10.016 19.041 27.160 1.00 84.62 273 VAL A N 1
ATOM 2116 C CA . VAL A 1 273 ? 9.772 17.818 26.393 1.00 84.62 273 VAL A CA 1
ATOM 2117 C C . VAL A 1 273 ? 10.776 17.696 25.249 1.00 84.62 273 VAL A C 1
ATOM 2119 O O . VAL A 1 273 ? 11.204 18.710 24.692 1.00 84.62 273 VAL A O 1
ATOM 2122 N N . ALA A 1 274 ? 11.089 16.466 24.851 1.00 81.50 274 ALA A N 1
ATOM 2123 C CA . ALA A 1 274 ? 11.741 16.218 23.572 1.00 81.50 274 ALA A CA 1
ATOM 2124 C C . ALA A 1 274 ? 10.667 16.178 22.476 1.00 81.50 274 ALA A C 1
ATOM 2126 O O . ALA A 1 274 ? 9.600 15.594 22.680 1.00 81.50 274 ALA A O 1
ATOM 2127 N N . SER A 1 275 ? 10.924 16.785 21.316 1.00 83.12 275 SER A N 1
ATOM 2128 C CA . SER A 1 275 ? 9.952 16.793 20.221 1.00 83.12 275 SER A CA 1
ATOM 2129 C C . SER A 1 275 ? 10.579 16.616 18.855 1.00 83.12 275 SER A C 1
ATOM 2131 O O . SER A 1 275 ? 11.674 17.111 18.602 1.00 83.12 275 SER A O 1
ATOM 2133 N N . ALA A 1 276 ? 9.835 15.976 17.963 1.00 81.06 276 ALA A N 1
ATOM 2134 C CA . ALA A 1 276 ? 10.230 15.723 16.587 1.00 81.06 276 ALA A CA 1
ATOM 2135 C C . ALA A 1 276 ? 8.986 15.741 15.688 1.00 81.06 276 ALA A C 1
ATOM 2137 O O . ALA A 1 276 ? 7.911 15.347 16.133 1.00 81.06 276 ALA A O 1
ATOM 2138 N N . VAL A 1 277 ? 9.119 16.167 14.431 1.00 79.75 277 VAL A N 1
ATOM 2139 C CA . VAL A 1 277 ? 8.054 16.009 13.427 1.00 79.75 277 VAL A CA 1
ATOM 2140 C C . VAL A 1 277 ? 8.501 15.003 12.391 1.00 79.75 277 VAL A C 1
ATOM 2142 O O . VAL A 1 277 ? 9.592 15.131 11.840 1.00 79.75 277 VAL A O 1
ATOM 2145 N N . LEU A 1 278 ? 7.633 14.036 12.118 1.00 76.69 278 LEU A N 1
ATOM 2146 C CA . LEU A 1 278 ? 7.766 13.104 11.013 1.00 76.69 278 LEU A CA 1
ATOM 2147 C C . LEU A 1 278 ? 6.489 13.161 10.184 1.00 76.69 278 LEU A C 1
ATOM 2149 O O . LEU A 1 278 ? 5.401 12.889 10.691 1.00 76.69 278 LEU A O 1
ATOM 2153 N N . ASN A 1 279 ? 6.614 13.510 8.904 1.00 76.25 279 ASN A N 1
ATOM 2154 C CA . ASN A 1 279 ? 5.475 13.698 8.007 1.00 76.25 279 ASN A CA 1
ATOM 2155 C C . ASN A 1 279 ? 4.451 14.687 8.600 1.00 76.25 279 ASN A C 1
ATOM 2157 O O . ASN A 1 279 ? 4.767 15.859 8.780 1.00 76.25 279 ASN A O 1
ATOM 2161 N N . ASN A 1 280 ? 3.230 14.235 8.893 1.00 82.12 280 ASN A N 1
ATOM 2162 C CA . ASN A 1 280 ? 2.150 15.025 9.489 1.00 82.12 280 ASN A CA 1
ATOM 2163 C C . ASN A 1 280 ? 1.965 14.784 10.999 1.00 82.12 280 ASN A C 1
ATOM 2165 O O . ASN A 1 280 ? 0.947 15.202 11.552 1.00 82.12 280 ASN A O 1
ATOM 2169 N N . VAL A 1 281 ? 2.919 14.127 11.668 1.00 85.19 281 VAL A N 1
ATOM 2170 C CA . VAL A 1 281 ? 2.833 13.776 13.090 1.00 85.19 281 VAL A CA 1
ATOM 2171 C C . VAL A 1 281 ? 3.934 14.471 13.888 1.00 85.19 281 VAL A C 1
ATOM 2173 O O . VAL A 1 281 ? 5.122 14.323 13.602 1.00 85.19 281 VAL A O 1
ATOM 2176 N N . MET A 1 282 ? 3.540 15.211 14.924 1.00 89.06 282 MET A N 1
ATOM 2177 C CA . MET A 1 282 ? 4.444 15.780 15.922 1.00 89.06 282 MET A CA 1
ATOM 2178 C C . MET A 1 282 ? 4.499 14.869 17.149 1.00 89.06 282 MET A C 1
ATOM 2180 O O . MET A 1 282 ? 3.504 14.673 17.839 1.00 89.06 282 MET A O 1
ATOM 2184 N N . TYR A 1 283 ? 5.679 14.350 17.450 1.00 87.25 283 TYR A N 1
ATOM 2185 C CA . TYR A 1 283 ? 5.948 13.523 18.616 1.00 87.25 283 TYR A CA 1
ATOM 2186 C C . TYR A 1 283 ? 6.404 14.385 19.793 1.00 87.25 283 TYR A C 1
ATOM 2188 O O . TYR A 1 283 ? 7.220 15.291 19.624 1.00 87.25 283 TYR A O 1
ATOM 2196 N N . VAL A 1 284 ? 5.896 14.081 20.985 1.00 88.62 284 VAL A N 1
ATOM 2197 C CA . VAL A 1 284 ? 6.235 14.713 22.263 1.00 88.62 284 VAL A CA 1
ATOM 2198 C C . VAL A 1 284 ? 6.597 13.619 23.257 1.00 88.62 284 VAL A C 1
ATOM 2200 O O . VAL A 1 284 ? 5.777 12.754 23.552 1.00 88.62 284 VAL A O 1
ATOM 2203 N N . ILE A 1 285 ? 7.826 13.651 23.764 1.00 86.06 285 ILE A N 1
ATOM 2204 C CA . ILE A 1 285 ? 8.395 12.602 24.612 1.00 86.06 285 ILE A CA 1
ATOM 2205 C C . ILE A 1 285 ? 8.769 13.204 25.969 1.00 86.06 285 ILE A C 1
ATOM 2207 O O . ILE A 1 285 ? 9.541 14.166 26.045 1.00 86.06 285 ILE A O 1
ATOM 2211 N N . GLY A 1 286 ? 8.209 12.623 27.031 1.00 83.44 286 GLY A N 1
ATOM 2212 C CA . GLY A 1 286 ? 8.516 12.923 28.425 1.00 83.44 286 GLY A CA 1
ATOM 2213 C C . GLY A 1 286 ? 8.209 14.361 28.846 1.00 83.44 286 GLY A C 1
ATOM 2214 O O . GLY A 1 286 ? 7.179 14.941 28.475 1.00 83.44 286 GLY A O 1
ATOM 2215 N N . GLY A 1 287 ? 9.125 14.925 29.638 1.00 85.75 287 GLY A N 1
ATOM 2216 C CA . GLY A 1 287 ? 9.079 16.292 30.154 1.00 85.75 287 GLY A CA 1
ATOM 2217 C C . GLY A 1 287 ? 8.709 16.385 31.631 1.00 85.75 287 GLY A C 1
ATOM 2218 O O . GLY A 1 287 ? 8.781 15.418 32.385 1.00 85.75 287 GLY A O 1
ATOM 2219 N N . HIS A 1 288 ? 8.345 17.590 32.065 1.00 83.19 288 HIS A N 1
ATOM 2220 C CA . HIS A 1 288 ? 7.974 17.876 33.450 1.00 83.19 288 HIS A CA 1
ATOM 2221 C C . HIS A 1 288 ? 6.619 18.577 33.503 1.00 83.19 288 HIS A C 1
ATOM 2223 O O . HIS A 1 288 ? 6.422 19.597 32.836 1.00 83.19 288 HIS A O 1
ATOM 2229 N N . ASN A 1 289 ? 5.698 18.050 34.312 1.00 83.06 289 ASN A N 1
ATOM 2230 C CA . ASN A 1 289 ? 4.316 18.541 34.386 1.00 83.06 289 ASN A CA 1
ATOM 2231 C C . ASN A 1 289 ? 4.043 19.541 35.528 1.00 83.06 289 ASN A C 1
ATOM 2233 O O . ASN A 1 289 ? 2.930 20.042 35.684 1.00 83.06 289 ASN A O 1
ATOM 2237 N N . GLY A 1 290 ? 5.068 19.832 36.329 1.00 80.19 290 GLY A N 1
ATOM 2238 C CA . GLY A 1 290 ? 4.995 20.694 37.508 1.00 80.19 290 GLY A CA 1
ATOM 2239 C C . GLY A 1 290 ? 5.130 19.940 38.825 1.00 80.19 290 GLY A C 1
ATOM 2240 O O . GLY A 1 290 ? 5.592 20.538 39.792 1.00 80.19 290 GLY A O 1
ATOM 2241 N N . THR A 1 291 ? 4.828 18.642 38.840 1.00 79.88 291 THR A N 1
ATOM 2242 C CA . THR A 1 291 ? 4.957 17.776 40.021 1.00 79.88 291 THR A CA 1
ATOM 2243 C C . THR A 1 291 ? 5.930 16.625 39.803 1.00 79.88 291 THR A C 1
ATOM 2245 O O . THR A 1 291 ? 6.661 16.261 40.717 1.00 79.88 291 THR A O 1
ATOM 2248 N N . THR A 1 292 ? 5.939 16.040 38.607 1.00 80.06 292 THR A N 1
ATOM 2249 C CA . THR A 1 292 ? 6.694 14.828 38.288 1.00 80.06 292 THR A CA 1
ATOM 2250 C C . THR A 1 292 ? 7.330 14.922 36.906 1.00 80.06 292 THR A C 1
ATOM 2252 O O . THR A 1 292 ? 6.791 15.546 35.985 1.00 80.06 292 THR A O 1
ATOM 2255 N N . VAL A 1 293 ? 8.466 14.244 36.754 1.00 79.88 293 VAL A N 1
ATOM 2256 C CA . VAL A 1 293 ? 9.069 13.946 35.451 1.00 79.88 293 VAL A CA 1
ATOM 2257 C C . VAL A 1 293 ? 8.301 12.788 34.819 1.00 79.88 293 VAL A C 1
ATOM 2259 O O . VAL A 1 293 ? 7.973 11.826 35.513 1.00 79.88 293 VAL A O 1
ATOM 2262 N N . THR A 1 294 ? 8.008 12.876 33.526 1.00 78.69 294 THR A N 1
ATOM 2263 C CA . THR A 1 294 ? 7.269 11.844 32.792 1.00 78.69 294 THR A CA 1
ATOM 2264 C C . THR A 1 294 ? 8.147 11.187 31.723 1.00 78.69 294 THR A C 1
ATOM 2266 O O . THR A 1 294 ? 9.146 11.750 31.282 1.00 78.69 294 THR A O 1
ATOM 2269 N N . ASN A 1 295 ? 7.780 9.975 31.309 1.00 75.62 295 ASN A N 1
ATOM 2270 C CA . ASN A 1 295 ? 8.394 9.204 30.217 1.00 75.62 295 ASN A CA 1
ATOM 2271 C C . ASN A 1 295 ? 7.361 8.767 29.163 1.00 75.62 295 ASN A C 1
ATOM 2273 O O . ASN A 1 295 ? 7.614 7.886 28.343 1.00 75.62 295 ASN A O 1
ATOM 2277 N N . ASP A 1 296 ? 6.171 9.357 29.213 1.00 81.12 296 ASP A N 1
ATOM 2278 C CA . ASP A 1 296 ? 5.099 9.116 28.265 1.00 81.12 296 ASP A CA 1
ATOM 2279 C C . ASP A 1 296 ? 5.435 9.712 26.894 1.00 81.12 296 ASP A C 1
ATOM 2281 O O . ASP A 1 296 ? 6.101 10.741 26.769 1.00 81.12 296 ASP A O 1
ATOM 2285 N N . ILE A 1 297 ? 4.966 9.037 25.851 1.00 84.56 297 ILE A N 1
ATOM 2286 C CA . ILE A 1 297 ? 5.144 9.454 24.466 1.00 84.56 297 ILE A CA 1
ATOM 2287 C C . ILE A 1 297 ? 3.763 9.784 23.927 1.00 84.56 297 ILE A C 1
ATOM 2289 O O . ILE A 1 297 ? 2.842 8.974 24.027 1.00 84.56 297 ILE A O 1
ATOM 2293 N N . PHE A 1 298 ? 3.631 10.957 23.330 1.00 87.06 298 PHE A N 1
ATOM 2294 C CA . PHE A 1 298 ? 2.430 11.369 22.630 1.00 87.06 298 PHE A CA 1
ATOM 2295 C C . PHE A 1 298 ? 2.749 11.691 21.184 1.00 87.06 298 PHE A C 1
ATOM 2297 O O . PHE A 1 298 ? 3.793 12.261 20.875 1.00 87.06 298 PHE A O 1
ATOM 2304 N N . ALA A 1 299 ? 1.816 11.360 20.309 1.00 88.50 299 ALA A N 1
ATOM 2305 C CA . ALA A 1 299 ? 1.851 11.709 18.908 1.00 88.50 299 ALA A CA 1
ATOM 2306 C C . ALA A 1 299 ? 0.649 12.594 18.579 1.00 88.50 299 ALA A C 1
ATOM 2308 O O . ALA A 1 299 ? -0.493 12.263 18.897 1.00 88.50 299 ALA A O 1
ATOM 2309 N N . TYR A 1 300 ? 0.917 13.733 17.954 1.00 89.81 300 TYR A N 1
ATOM 2310 C CA . TYR A 1 300 ? -0.079 14.691 17.509 1.00 89.81 300 TYR A CA 1
ATOM 2311 C C . TYR A 1 300 ? -0.181 14.667 15.993 1.00 89.81 300 TYR A C 1
ATOM 2313 O O . TYR A 1 300 ? 0.737 15.111 15.303 1.00 89.81 300 TYR A O 1
ATOM 2321 N N . ASN A 1 301 ? -1.301 14.178 15.467 1.00 85.56 301 ASN A N 1
ATOM 2322 C CA . ASN A 1 301 ? -1.599 14.283 14.046 1.00 85.56 301 ASN A CA 1
ATOM 2323 C C . ASN A 1 301 ? -2.033 15.723 13.741 1.00 85.56 301 ASN A C 1
ATOM 2325 O O . ASN A 1 301 ? -3.112 16.165 14.145 1.00 85.56 301 ASN A O 1
ATOM 2329 N N . ILE A 1 302 ? -1.175 16.453 13.028 1.00 84.38 302 ILE A N 1
ATOM 2330 C CA . ILE A 1 302 ? -1.348 17.878 12.730 1.00 84.38 302 ILE A CA 1
ATOM 2331 C C . ILE A 1 302 ? -2.551 18.103 11.805 1.00 84.38 302 ILE A C 1
ATOM 2333 O O . ILE A 1 302 ? -3.239 19.112 11.934 1.00 84.38 302 ILE A O 1
ATOM 2337 N N . SER A 1 303 ? -2.825 17.170 10.888 1.00 78.69 303 SER A N 1
ATOM 2338 C CA . SER A 1 303 ? -3.935 17.275 9.932 1.00 78.69 303 SER A CA 1
ATOM 2339 C C . SER A 1 303 ? -5.298 17.008 10.578 1.00 78.69 303 SER A C 1
ATOM 2341 O O . SER A 1 303 ? -6.294 17.590 10.160 1.00 78.69 303 SER A O 1
ATOM 2343 N N . GLU A 1 304 ? -5.339 16.146 11.594 1.00 76.88 304 GLU A N 1
ATOM 2344 C CA . GLU A 1 304 ? -6.571 15.732 12.286 1.00 76.88 304 GLU A CA 1
ATOM 2345 C C . GLU A 1 304 ? -6.806 16.470 13.612 1.00 76.88 304 GLU A C 1
ATOM 2347 O O . GLU A 1 304 ? -7.846 16.296 14.242 1.00 76.88 304 GLU A O 1
ATOM 2352 N N . TYR A 1 305 ? -5.841 17.277 14.060 1.00 85.00 305 TYR A N 1
ATOM 2353 C CA . TYR A 1 305 ? -5.830 17.916 15.377 1.00 85.00 305 TYR A CA 1
ATOM 2354 C C . TYR A 1 305 ? -6.019 16.925 16.541 1.00 85.00 305 TYR A C 1
ATOM 2356 O O . TYR A 1 305 ? -6.642 17.249 17.555 1.00 85.00 305 TYR A O 1
ATOM 2364 N N . LYS A 1 306 ? -5.460 15.716 16.421 1.00 84.31 306 LYS A N 1
ATOM 2365 C CA . LYS A 1 306 ? -5.669 14.622 17.379 1.00 84.31 306 LYS A CA 1
ATOM 2366 C C . LYS A 1 306 ? -4.387 14.219 18.102 1.00 84.31 306 LYS A C 1
ATOM 2368 O O . LYS A 1 306 ? -3.370 13.968 17.460 1.00 84.31 306 LYS A O 1
ATOM 2373 N N . TRP A 1 307 ? -4.465 14.112 19.428 1.00 86.75 307 TRP A N 1
ATOM 2374 C CA . TRP A 1 307 ? -3.426 13.547 20.289 1.00 86.75 307 TRP A CA 1
ATOM 2375 C C . TRP A 1 307 ? -3.681 12.068 20.571 1.00 86.75 307 TRP A C 1
ATOM 2377 O O . TRP A 1 307 ? -4.818 11.655 20.802 1.00 86.75 307 TRP A O 1
ATOM 2387 N N . ILE A 1 308 ? -2.614 11.275 20.558 1.00 83.19 308 ILE A N 1
ATOM 2388 C CA . ILE A 1 308 ? -2.644 9.834 20.819 1.00 83.19 308 ILE A CA 1
ATOM 2389 C C . ILE A 1 308 ? -1.467 9.498 21.728 1.00 83.19 308 ILE A C 1
ATOM 2391 O O . ILE A 1 308 ? -0.341 9.928 21.460 1.00 83.19 308 ILE A O 1
ATOM 2395 N N . LYS A 1 309 ? -1.709 8.745 22.802 1.00 84.00 309 LYS A N 1
ATOM 2396 C CA . LYS A 1 309 ? -0.656 8.290 23.710 1.00 84.00 309 LYS A CA 1
ATOM 2397 C C . LYS A 1 309 ? -0.105 6.954 23.213 1.00 84.00 309 LYS A C 1
ATOM 2399 O O . LYS A 1 309 ? -0.856 6.032 22.904 1.00 84.00 309 LYS A O 1
ATOM 2404 N N . ALA A 1 310 ? 1.216 6.825 23.126 1.00 73.44 310 ALA A N 1
ATOM 2405 C CA . ALA A 1 310 ? 1.847 5.549 22.803 1.00 73.44 310 ALA A CA 1
ATOM 2406 C C . ALA A 1 310 ? 2.059 4.730 24.089 1.00 73.44 310 ALA A C 1
ATOM 2408 O O . ALA A 1 310 ? 2.628 5.237 25.058 1.00 73.44 310 ALA A O 1
ATOM 2409 N N . GLU A 1 311 ? 1.614 3.470 24.112 1.00 62.50 311 GLU A N 1
ATOM 2410 C CA . GLU A 1 311 ? 1.894 2.528 25.210 1.00 62.50 311 GLU A CA 1
ATOM 2411 C C . GLU A 1 311 ? 3.211 1.762 24.986 1.00 62.50 311 GLU A C 1
ATOM 2413 O O . GLU A 1 311 ? 3.733 1.712 23.874 1.00 62.50 311 GLU A O 1
ATOM 2418 N N . GLY A 1 312 ? 3.757 1.162 26.052 1.00 54.66 312 GLY A N 1
ATOM 2419 C CA . GLY A 1 312 ? 5.101 0.559 26.063 1.00 54.66 312 GLY A CA 1
ATOM 2420 C C . GLY A 1 312 ? 6.183 1.467 26.669 1.00 54.66 312 GLY A C 1
ATOM 2421 O O . GLY A 1 312 ? 7.377 1.235 26.492 1.00 54.66 312 GLY A O 1
ATOM 2422 N N . THR A 1 313 ? 5.769 2.490 27.421 1.00 51.25 313 THR A N 1
ATOM 2423 C CA . THR A 1 313 ? 6.583 3.561 28.031 1.00 51.25 313 THR A CA 1
ATOM 2424 C C . THR A 1 313 ? 7.554 3.105 29.130 1.00 51.25 313 THR A C 1
ATOM 2426 O O . THR A 1 313 ? 8.213 3.934 29.744 1.00 51.25 313 THR A O 1
ATOM 2429 N N . GLY A 1 314 ? 7.668 1.803 29.404 1.00 42.53 314 GLY A N 1
ATOM 2430 C CA . GLY A 1 314 ? 8.473 1.270 30.509 1.00 42.53 314 GLY A CA 1
ATOM 2431 C C . GLY A 1 314 ? 9.982 1.173 30.254 1.00 42.53 314 GLY A C 1
ATOM 2432 O O . GLY A 1 314 ? 10.718 0.877 31.187 1.00 42.53 314 GLY A O 1
ATOM 2433 N N . ALA A 1 315 ? 10.460 1.392 29.022 1.00 49.56 315 ALA A N 1
ATOM 2434 C CA . ALA A 1 315 ? 11.872 1.173 28.676 1.00 49.56 315 ALA A CA 1
ATOM 2435 C C . ALA A 1 315 ? 12.779 2.409 28.839 1.00 49.56 315 ALA A C 1
ATOM 2437 O O . ALA A 1 315 ? 13.996 2.249 28.898 1.00 49.56 315 ALA A O 1
ATOM 2438 N N . ILE A 1 316 ? 12.225 3.626 28.920 1.00 54.16 316 ILE A N 1
ATOM 2439 C CA . ILE A 1 316 ? 12.992 4.845 29.223 1.00 54.16 316 ILE A CA 1
ATOM 2440 C C . ILE A 1 316 ? 12.647 5.318 30.630 1.00 54.16 316 ILE A C 1
ATOM 2442 O O . ILE A 1 316 ? 11.481 5.546 30.956 1.00 54.16 316 ILE A O 1
ATOM 2446 N N . GLU A 1 317 ? 13.672 5.486 31.461 1.00 57.62 317 GLU A N 1
ATOM 2447 C CA . GLU A 1 317 ? 13.530 6.108 32.776 1.00 57.62 317 GLU A CA 1
ATOM 2448 C C . GLU A 1 317 ? 13.053 7.563 32.641 1.00 57.62 317 GLU A C 1
ATOM 2450 O O . GLU A 1 317 ? 13.490 8.282 31.743 1.00 57.62 317 GLU A O 1
ATOM 2455 N N . CYS A 1 318 ? 12.166 8.011 33.536 1.00 55.69 318 CYS A N 1
ATOM 2456 C CA . CYS A 1 318 ? 11.609 9.369 33.554 1.00 55.69 318 CYS A CA 1
ATOM 2457 C C . CYS A 1 318 ? 12.686 10.437 33.363 1.00 55.69 318 CYS A C 1
ATOM 2459 O O . CYS A 1 318 ? 13.494 10.640 34.262 1.00 55.69 318 CYS A O 1
ATOM 2461 N N . CYS A 1 319 ? 12.667 11.149 32.233 1.00 58.31 319 CYS A N 1
ATOM 2462 C CA . CYS A 1 319 ? 13.687 12.130 31.885 1.00 58.31 319 CYS A CA 1
ATOM 2463 C C . CYS A 1 319 ? 13.057 13.425 31.332 1.00 58.31 319 CYS A C 1
ATOM 2465 O O . CYS A 1 319 ? 12.041 13.404 30.640 1.00 58.31 319 CYS A O 1
ATOM 2467 N N . HIS A 1 320 ? 13.644 14.574 31.662 1.00 56.25 320 HIS A N 1
ATOM 2468 C CA . HIS A 1 320 ? 13.248 15.901 31.175 1.00 56.25 320 HIS A CA 1
ATOM 2469 C C . HIS A 1 320 ? 14.474 16.667 30.672 1.00 56.25 320 HIS A C 1
ATOM 2471 O O . HIS A 1 320 ? 15.608 16.265 30.926 1.00 56.25 320 HIS A O 1
ATOM 2477 N N . GLU A 1 321 ? 14.252 17.772 29.952 1.00 65.44 321 GLU A N 1
ATOM 2478 C CA . GLU A 1 321 ? 15.319 18.572 29.317 1.00 65.44 321 GLU A CA 1
ATOM 2479 C C . GLU A 1 321 ? 16.116 17.803 28.250 1.00 65.44 321 GLU A C 1
ATOM 2481 O O . GLU A 1 321 ? 17.284 18.106 27.979 1.00 65.44 321 GLU A O 1
ATOM 2486 N N . GLN A 1 322 ? 15.467 16.801 27.662 1.00 66.81 322 GLN A N 1
ATOM 2487 C CA . GLN A 1 322 ? 15.978 16.015 26.552 1.00 66.81 322 GLN A CA 1
ATOM 2488 C C . GLN A 1 322 ? 15.820 16.779 25.241 1.00 66.81 322 GLN A C 1
ATOM 2490 O O . GLN A 1 322 ? 14.856 17.525 25.055 1.00 66.81 322 GLN A O 1
ATOM 2495 N N . SER A 1 323 ? 16.732 16.527 24.309 1.00 64.50 323 SER A N 1
ATOM 2496 C CA . SER A 1 323 ? 16.587 16.966 22.921 1.00 64.50 323 SER A CA 1
ATOM 2497 C C . SER A 1 323 ? 16.374 15.738 22.044 1.00 64.50 323 SER A C 1
ATOM 2499 O O . SER A 1 323 ? 17.016 14.707 22.248 1.00 64.50 323 SER A O 1
ATOM 2501 N N . ALA A 1 324 ? 15.470 15.836 21.073 1.00 72.25 324 ALA A N 1
ATOM 2502 C CA . ALA A 1 324 ? 15.188 14.759 20.133 1.00 72.25 324 ALA A CA 1
ATOM 2503 C C . ALA A 1 324 ? 15.407 15.222 18.693 1.00 72.25 324 ALA A C 1
ATOM 2505 O O . ALA A 1 324 ? 15.166 16.381 18.360 1.00 72.25 324 ALA A O 1
ATOM 2506 N N . ALA A 1 325 ? 15.851 14.299 17.848 1.00 67.19 325 ALA A N 1
ATOM 2507 C CA . ALA A 1 325 ? 15.992 14.484 16.412 1.00 67.19 325 ALA A CA 1
ATOM 2508 C C . ALA A 1 325 ? 15.204 13.392 15.687 1.00 67.19 325 ALA A C 1
ATOM 2510 O O . ALA A 1 325 ? 15.299 12.221 16.060 1.00 67.19 325 ALA A O 1
ATOM 2511 N N . CYS A 1 326 ? 14.456 13.752 14.645 1.00 68.75 326 CYS A N 1
ATOM 2512 C CA . CYS A 1 326 ? 13.818 12.770 13.772 1.00 68.75 326 CYS A CA 1
ATOM 2513 C C . CYS A 1 326 ? 14.678 12.531 12.536 1.00 68.75 326 CYS A C 1
ATOM 2515 O O . CYS A 1 326 ? 15.040 13.487 11.855 1.00 68.75 326 CYS A O 1
ATOM 2517 N N . ILE A 1 327 ? 14.988 11.266 12.249 1.00 67.31 327 ILE A N 1
ATOM 2518 C CA . ILE A 1 327 ? 15.735 10.846 11.062 1.00 67.31 327 ILE A CA 1
ATOM 2519 C C . ILE A 1 327 ? 15.067 9.604 10.481 1.00 67.31 327 ILE A C 1
ATOM 2521 O O . ILE A 1 327 ? 15.030 8.543 11.112 1.00 67.31 327 ILE A O 1
ATOM 2525 N N . GLY A 1 328 ? 14.546 9.723 9.258 1.00 68.38 328 GLY A N 1
ATOM 2526 C CA . GLY A 1 328 ? 13.754 8.662 8.635 1.00 68.38 328 GLY A CA 1
ATOM 2527 C C . GLY A 1 328 ? 12.558 8.278 9.512 1.00 68.38 328 GLY A C 1
ATOM 2528 O O . GLY A 1 328 ? 11.821 9.142 9.962 1.00 68.38 328 GLY A O 1
ATOM 2529 N N . THR A 1 329 ? 12.378 6.985 9.795 1.00 70.31 329 THR A N 1
ATOM 2530 C CA . THR A 1 329 ? 11.304 6.476 10.678 1.00 70.31 329 THR A CA 1
ATOM 2531 C C . THR A 1 329 ? 11.741 6.326 12.139 1.00 70.31 329 THR A C 1
ATOM 2533 O O . THR A 1 329 ? 11.210 5.485 12.862 1.00 70.31 329 THR A O 1
ATOM 2536 N N . LYS A 1 330 ? 12.786 7.041 12.570 1.00 81.56 330 LYS A N 1
ATOM 2537 C CA . LYS A 1 330 ? 13.362 6.893 13.911 1.00 81.56 330 LYS A CA 1
ATOM 2538 C C . LYS A 1 330 ? 13.506 8.239 14.603 1.00 81.56 330 LYS A C 1
ATOM 2540 O O . LYS A 1 330 ? 13.879 9.234 13.983 1.00 81.56 330 LYS A O 1
ATOM 2545 N N . ILE A 1 331 ? 13.238 8.260 15.904 1.00 84.75 331 ILE A N 1
ATOM 2546 C CA . ILE A 1 331 ? 13.466 9.424 16.762 1.00 84.75 331 ILE A CA 1
ATOM 2547 C C . ILE A 1 331 ? 14.612 9.094 17.711 1.00 84.75 331 ILE A C 1
ATOM 2549 O O . ILE A 1 331 ? 14.517 8.180 18.526 1.00 84.75 331 ILE A O 1
ATOM 2553 N N . PHE A 1 332 ? 15.699 9.847 17.589 1.00 84.31 332 PHE A N 1
ATOM 2554 C CA . PHE A 1 332 ? 16.870 9.746 18.447 1.00 84.31 332 PHE A CA 1
ATOM 2555 C C . PHE A 1 332 ? 16.711 10.740 19.596 1.00 84.31 332 PHE A C 1
ATOM 2557 O O . PHE A 1 332 ? 16.574 11.940 19.359 1.00 84.31 332 PHE A O 1
ATOM 2564 N N . VAL A 1 333 ? 16.711 10.243 20.829 1.00 85.12 333 VAL A N 1
ATOM 2565 C CA . VAL A 1 333 ? 16.554 11.024 22.058 1.00 85.12 333 VAL A CA 1
ATOM 2566 C C . VAL A 1 333 ? 17.889 11.066 22.793 1.00 85.12 333 VAL A C 1
ATOM 2568 O O . VAL A 1 333 ? 18.503 10.032 23.066 1.00 85.12 333 VAL A O 1
ATOM 2571 N N . PHE A 1 334 ? 18.331 12.280 23.107 1.00 84.25 334 PHE A N 1
ATOM 2572 C CA . PHE A 1 334 ? 19.664 12.572 23.614 1.00 84.25 334 PHE A CA 1
ATOM 2573 C C . PHE A 1 334 ? 19.608 13.296 24.963 1.00 84.25 334 PHE A C 1
ATOM 2575 O O . PHE A 1 334 ? 18.881 14.282 25.127 1.00 84.25 334 PHE A O 1
ATOM 2582 N N . GLY A 1 335 ? 20.464 12.865 25.893 1.00 81.19 335 GLY A N 1
ATOM 2583 C CA . GLY A 1 335 ? 20.719 13.556 27.158 1.00 81.19 335 GLY A CA 1
ATOM 2584 C C . GLY A 1 335 ? 19.506 13.641 28.093 1.00 81.19 335 GLY A C 1
ATOM 2585 O O . GLY A 1 335 ? 18.702 12.713 28.171 1.00 81.19 335 GLY A O 1
ATOM 2586 N N . GLY A 1 336 ? 19.401 14.764 28.809 1.00 72.56 336 GLY A N 1
ATOM 2587 C CA . GLY A 1 336 ? 18.355 15.054 29.798 1.00 72.56 336 GLY A CA 1
ATOM 2588 C C . GLY A 1 336 ? 18.724 14.711 31.246 1.00 72.56 336 GLY A C 1
ATOM 2589 O O . GLY A 1 336 ? 19.872 14.386 31.559 1.00 72.56 336 GLY A O 1
ATOM 2590 N N . ARG A 1 337 ? 17.750 14.859 32.155 1.00 65.50 337 ARG A N 1
ATOM 2591 C CA . ARG A 1 337 ? 17.870 14.603 33.602 1.00 65.50 337 ARG A CA 1
ATOM 2592 C C . ARG A 1 337 ? 16.678 13.794 34.148 1.00 65.50 337 ARG A C 1
ATOM 2594 O O . ARG A 1 337 ? 15.553 14.073 33.733 1.00 65.50 337 ARG A O 1
ATOM 2601 N N . PRO A 1 338 ? 16.869 12.874 35.117 1.00 55.81 338 PRO A N 1
ATOM 2602 C CA . PRO A 1 338 ? 18.138 12.441 35.701 1.00 55.81 338 PRO A CA 1
ATOM 2603 C C . PRO A 1 338 ? 18.983 11.656 34.681 1.00 55.81 338 PRO A C 1
ATOM 2605 O O . PRO A 1 338 ? 18.482 11.249 33.638 1.00 55.81 338 PRO A O 1
ATOM 2608 N N . SER A 1 339 ? 20.287 11.529 34.935 1.00 54.59 339 SER A N 1
ATOM 2609 C CA . SER A 1 339 ? 21.315 11.085 33.974 1.00 54.59 339 SER A CA 1
ATOM 2610 C C . SER A 1 339 ? 21.310 9.578 33.674 1.00 54.59 339 SER A C 1
ATOM 2612 O O . SER A 1 339 ? 22.368 8.973 33.529 1.00 54.59 339 SER A O 1
ATOM 2614 N N . SER A 1 340 ? 20.142 8.950 33.598 1.00 49.81 340 SER A N 1
ATOM 2615 C CA . SER A 1 340 ? 19.986 7.497 33.453 1.00 49.81 340 SER A CA 1
ATOM 2616 C C . SER A 1 340 ? 20.450 6.930 32.111 1.00 49.81 340 SER A C 1
ATOM 2618 O O . SER A 1 340 ? 20.771 5.744 31.989 1.00 49.81 340 SER A O 1
ATOM 2620 N N . LEU A 1 341 ? 20.514 7.777 31.081 1.00 54.50 341 LEU A N 1
ATOM 2621 C CA . LEU A 1 341 ? 21.064 7.394 29.785 1.00 54.50 341 LEU A CA 1
ATOM 2622 C C . LEU A 1 341 ? 22.599 7.308 29.793 1.00 54.50 341 LEU A C 1
ATOM 2624 O O . LEU A 1 341 ? 23.133 6.639 28.916 1.00 54.50 341 LEU A O 1
ATOM 2628 N N . GLU A 1 342 ? 23.296 7.897 30.774 1.00 68.00 342 GLU A N 1
ATOM 2629 C CA . GLU A 1 342 ? 24.765 8.023 30.794 1.00 68.00 342 GLU A CA 1
ATOM 2630 C C . GLU A 1 342 ? 25.316 8.538 29.445 1.00 68.00 342 GLU A C 1
ATOM 2632 O O . GLU A 1 342 ? 25.119 9.702 29.096 1.00 68.00 342 GLU A O 1
ATOM 2637 N N . ASP A 1 343 ? 25.980 7.656 28.689 1.00 70.88 343 ASP A N 1
ATOM 2638 C CA . ASP A 1 343 ? 26.597 7.850 27.377 1.00 70.88 343 ASP A CA 1
ATOM 2639 C C . ASP A 1 343 ? 25.763 7.272 26.211 1.00 70.88 343 ASP A C 1
ATOM 2641 O O . ASP A 1 343 ? 26.206 7.277 25.060 1.00 70.88 343 ASP A O 1
ATOM 2645 N N . ARG A 1 344 ? 24.561 6.752 26.488 1.00 77.75 344 ARG A N 1
ATOM 2646 C CA . ARG A 1 344 ? 23.679 6.096 25.513 1.00 77.75 344 ARG A CA 1
ATOM 2647 C C . ARG A 1 344 ? 22.711 7.076 24.856 1.00 77.75 344 ARG A C 1
ATOM 2649 O O . ARG A 1 344 ? 22.231 8.028 25.465 1.00 77.75 344 ARG A O 1
ATOM 2656 N N . ILE A 1 345 ? 22.354 6.770 23.615 1.00 83.81 345 ILE A N 1
ATOM 2657 C CA . ILE A 1 345 ? 21.283 7.411 22.855 1.00 83.81 345 ILE A CA 1
ATOM 2658 C C . ILE A 1 345 ? 20.121 6.427 22.780 1.00 83.81 345 ILE A C 1
ATOM 2660 O O . ILE A 1 345 ? 20.315 5.264 22.415 1.00 83.81 345 ILE A O 1
ATOM 2664 N N . ALA A 1 346 ? 18.920 6.890 23.120 1.00 83.00 346 ALA A N 1
ATOM 2665 C CA . ALA A 1 346 ? 17.709 6.099 22.955 1.00 83.00 346 ALA A CA 1
ATOM 2666 C C . ALA A 1 346 ? 17.108 6.345 21.568 1.00 83.00 346 ALA A C 1
ATOM 2668 O O . ALA A 1 346 ? 17.020 7.484 21.112 1.00 83.00 346 ALA A O 1
ATOM 2669 N N . VAL A 1 347 ? 16.689 5.280 20.895 1.00 84.19 347 VAL A N 1
ATOM 2670 C CA . VAL A 1 347 ? 16.157 5.323 19.533 1.00 84.19 347 VAL A CA 1
ATOM 2671 C C . VAL A 1 347 ? 14.766 4.703 19.527 1.00 84.19 347 VAL A C 1
ATOM 267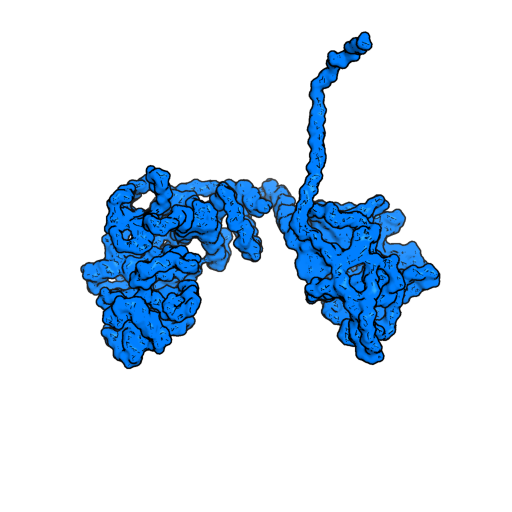3 O O . VAL A 1 347 ? 14.615 3.505 19.764 1.00 84.19 347 VAL A O 1
ATOM 2676 N N . LEU A 1 348 ? 13.760 5.531 19.261 1.00 80.50 348 LEU A N 1
ATOM 2677 C CA . LEU A 1 348 ? 12.367 5.127 19.087 1.00 80.50 348 LEU A CA 1
ATOM 2678 C C . LEU A 1 348 ? 12.124 4.810 17.615 1.00 80.50 348 LEU A C 1
ATOM 2680 O O . LEU A 1 348 ? 12.355 5.674 16.766 1.00 80.50 348 LEU A O 1
ATOM 2684 N N . ASP A 1 349 ? 11.632 3.615 17.300 1.00 78.88 349 ASP A N 1
ATOM 2685 C CA . ASP A 1 349 ? 11.169 3.305 15.944 1.00 78.88 349 ASP A CA 1
ATOM 2686 C C . ASP A 1 349 ? 9.687 3.687 15.808 1.00 78.88 349 ASP A C 1
ATOM 2688 O O . ASP A 1 349 ? 8.805 3.077 16.421 1.00 78.88 349 ASP A O 1
ATOM 2692 N N . THR A 1 350 ? 9.407 4.734 15.022 1.00 71.31 350 THR A N 1
ATOM 2693 C CA . THR A 1 350 ? 8.059 5.310 14.917 1.00 71.31 350 THR A CA 1
ATOM 2694 C C . THR A 1 350 ? 7.080 4.370 14.231 1.00 71.31 350 THR A C 1
ATOM 2696 O O . THR A 1 350 ? 5.884 4.509 14.455 1.00 71.31 350 THR A O 1
ATOM 2699 N N . LYS A 1 351 ? 7.550 3.351 13.492 1.00 67.12 351 LYS A N 1
ATOM 2700 C CA . LYS A 1 351 ? 6.681 2.350 12.848 1.00 67.12 351 LYS A CA 1
ATOM 2701 C C . LYS A 1 351 ? 5.736 1.679 13.841 1.00 67.12 351 LYS A C 1
ATOM 2703 O O . LYS A 1 351 ? 4.588 1.419 13.504 1.00 67.12 351 LYS A O 1
ATOM 2708 N N . PHE A 1 352 ? 6.195 1.426 15.066 1.00 60.22 352 PHE A N 1
ATOM 2709 C CA . PHE A 1 352 ? 5.378 0.796 16.107 1.00 60.22 352 PHE A CA 1
ATOM 2710 C C . PHE A 1 352 ? 4.389 1.768 16.766 1.00 60.22 352 PHE A C 1
ATOM 2712 O O . PHE A 1 352 ? 3.370 1.334 17.298 1.00 60.22 352 PHE A O 1
ATOM 2719 N N . VAL A 1 353 ? 4.655 3.076 16.698 1.00 57.31 353 VAL A N 1
ATOM 2720 C CA . VAL A 1 353 ? 3.763 4.127 17.209 1.00 57.31 353 VAL A CA 1
ATOM 2721 C C . VAL A 1 353 ? 2.720 4.522 16.154 1.00 57.31 353 VAL A C 1
ATOM 2723 O O . VAL A 1 353 ? 1.540 4.657 16.476 1.00 57.31 353 VAL A O 1
ATOM 2726 N N . ASP A 1 354 ? 3.118 4.595 14.881 1.00 53.78 354 ASP A N 1
ATOM 2727 C CA . ASP A 1 354 ? 2.258 4.890 13.728 1.00 53.78 354 ASP A CA 1
ATOM 2728 C C . ASP A 1 354 ? 1.155 3.828 13.533 1.00 53.78 354 ASP A C 1
ATOM 2730 O O . ASP A 1 354 ? 0.018 4.179 13.215 1.00 53.78 354 ASP A O 1
ATOM 2734 N N . ILE A 1 355 ? 1.436 2.548 13.829 1.00 51.12 355 ILE A N 1
ATOM 2735 C CA . ILE A 1 355 ? 0.433 1.460 13.837 1.00 51.12 355 ILE A CA 1
ATOM 2736 C C . ILE A 1 355 ? -0.732 1.778 14.788 1.00 51.12 355 ILE A C 1
ATOM 2738 O O . ILE A 1 355 ? -1.884 1.466 14.489 1.00 51.12 355 ILE A O 1
ATOM 2742 N N . ARG A 1 356 ? -0.470 2.428 15.930 1.00 49.72 356 ARG A N 1
ATOM 2743 C CA . ARG A 1 356 ? -1.515 2.774 16.903 1.00 49.72 356 ARG A CA 1
ATOM 2744 C C . ARG A 1 356 ? -2.184 4.114 16.604 1.00 49.72 356 ARG A C 1
ATOM 2746 O O . ARG A 1 356 ? -3.380 4.243 16.842 1.00 49.72 356 ARG A O 1
ATOM 2753 N N . ILE A 1 357 ? -1.462 5.076 16.020 1.00 50.53 357 ILE A N 1
ATOM 2754 C CA . ILE A 1 357 ? -2.062 6.318 15.502 1.00 50.53 357 ILE A CA 1
ATOM 2755 C C . ILE A 1 357 ? -3.156 5.986 14.481 1.00 50.53 357 ILE A C 1
ATOM 2757 O O . ILE A 1 357 ? -4.254 6.533 14.562 1.00 50.53 357 ILE A O 1
ATOM 2761 N N . GLN A 1 358 ? -2.885 5.018 13.600 1.00 46.66 358 GLN A N 1
ATOM 2762 C CA . GLN A 1 358 ? -3.849 4.502 12.628 1.00 46.66 358 GLN A CA 1
ATOM 2763 C C . GLN A 1 358 ? -5.026 3.772 13.302 1.00 46.66 358 GLN A C 1
ATOM 2765 O O . GLN A 1 358 ? -6.171 4.033 12.950 1.00 46.66 358 GLN A O 1
ATOM 2770 N N . LYS A 1 359 ? -4.791 2.957 14.344 1.00 44.09 359 LYS A N 1
ATOM 2771 C CA . LYS A 1 359 ? -5.870 2.267 15.088 1.00 44.09 359 LYS A CA 1
ATOM 2772 C C . LYS A 1 359 ? -6.782 3.217 15.898 1.00 44.09 359 LYS A C 1
ATOM 2774 O O . LYS A 1 359 ? -7.996 3.017 15.912 1.00 44.09 359 LYS A O 1
ATOM 2779 N N . THR A 1 360 ? -6.250 4.258 16.553 1.00 40.09 360 THR A N 1
ATOM 2780 C CA . THR A 1 360 ? -7.023 5.136 17.467 1.00 40.09 360 THR A CA 1
ATOM 2781 C C . THR A 1 360 ? -7.711 6.312 16.755 1.00 40.09 360 THR A C 1
ATOM 2783 O O . THR A 1 360 ? -8.797 6.727 17.170 1.00 40.09 360 THR A O 1
ATOM 2786 N N . SER A 1 361 ? -7.133 6.882 15.685 1.00 42.12 361 SER A N 1
ATOM 2787 C CA . SER A 1 361 ? -7.774 7.973 14.914 1.00 42.12 361 SER A CA 1
ATOM 2788 C C . SER A 1 361 ? -8.991 7.491 14.111 1.00 42.12 361 SER A C 1
ATOM 2790 O O . SER A 1 361 ? -10.017 8.180 14.064 1.00 42.12 361 SER A O 1
ATOM 2792 N N . GLU A 1 362 ? -8.934 6.246 13.631 1.00 40.06 362 GLU A N 1
ATOM 2793 C CA . GLU A 1 362 ? -10.019 5.577 12.918 1.00 40.06 362 GLU A CA 1
ATOM 2794 C C . GLU A 1 362 ? -11.181 5.200 13.861 1.00 40.06 362 GLU A C 1
ATOM 2796 O O . GLU A 1 362 ? -12.341 5.350 13.492 1.00 40.06 362 GLU A O 1
ATOM 2801 N N . PHE A 1 363 ? -10.909 4.792 15.110 1.00 37.16 363 PHE A N 1
ATOM 2802 C CA . PHE A 1 363 ? -11.930 4.331 16.068 1.00 37.16 363 PHE A CA 1
ATOM 2803 C C . PHE A 1 363 ? -12.836 5.449 16.629 1.00 37.16 363 PHE A C 1
ATOM 2805 O O . PHE A 1 363 ? -14.057 5.299 16.657 1.00 37.16 363 PHE A O 1
ATOM 2812 N N . GLU A 1 364 ? -12.289 6.606 17.023 1.00 41.78 364 GLU A N 1
ATOM 2813 C CA . GLU A 1 364 ? -13.112 7.698 17.590 1.00 41.78 364 GLU A CA 1
ATOM 2814 C C . GLU A 1 364 ? -13.835 8.529 16.516 1.00 41.78 364 GLU A C 1
ATOM 2816 O O . GLU A 1 364 ? -14.955 8.988 16.744 1.00 41.78 364 GLU A O 1
ATOM 2821 N N . SER A 1 365 ? -13.259 8.656 15.311 1.00 40.94 365 SER A N 1
ATOM 2822 C CA . SER A 1 365 ? -13.963 9.253 14.161 1.00 40.94 365 SER A CA 1
ATOM 2823 C C . SER A 1 365 ? -15.118 8.365 13.684 1.00 40.94 365 SER A C 1
ATOM 2825 O O . SER A 1 365 ? -16.129 8.870 13.188 1.00 40.94 365 SER A O 1
ATOM 2827 N N . ARG A 1 366 ? -15.008 7.044 13.887 1.00 39.59 366 ARG A N 1
ATOM 2828 C CA . ARG A 1 366 ? -16.097 6.081 13.681 1.00 39.59 366 ARG A CA 1
ATOM 2829 C C . ARG A 1 366 ? -17.184 6.205 14.736 1.00 39.59 366 ARG A C 1
ATOM 2831 O O . ARG A 1 366 ? -18.344 6.223 14.351 1.00 39.59 366 ARG A O 1
ATOM 2838 N N . LEU A 1 367 ? -16.854 6.345 16.022 1.00 37.97 367 LEU A N 1
ATOM 2839 C CA . LEU A 1 367 ? -17.852 6.430 17.100 1.00 37.97 367 LEU A CA 1
ATOM 2840 C C . LEU A 1 367 ? -18.754 7.673 16.977 1.00 37.97 367 LEU A C 1
ATOM 2842 O O . LEU A 1 367 ? -19.960 7.571 17.167 1.00 37.97 367 LEU A O 1
ATOM 2846 N N . ALA A 1 368 ? -18.203 8.811 16.540 1.00 36.88 368 ALA A N 1
ATOM 2847 C CA . ALA A 1 368 ? -18.974 10.039 16.307 1.00 36.88 368 ALA A CA 1
ATOM 2848 C C . ALA A 1 368 ? -19.790 10.037 14.992 1.00 36.88 368 ALA A C 1
ATOM 2850 O O . ALA A 1 368 ? -20.758 10.786 14.859 1.00 36.88 368 ALA A O 1
ATOM 2851 N N . ARG A 1 369 ? -19.422 9.204 14.005 1.00 37.97 369 ARG A N 1
ATOM 2852 C CA . ARG A 1 369 ? -20.166 9.027 12.736 1.00 37.97 369 ARG A CA 1
ATOM 2853 C C . ARG A 1 369 ? -21.179 7.877 12.782 1.00 37.97 369 ARG A C 1
ATOM 2855 O O . ARG A 1 369 ? -22.143 7.884 12.014 1.00 37.97 369 ARG A O 1
ATOM 2862 N N . LEU A 1 370 ? -20.977 6.920 13.689 1.00 37.22 370 LEU A N 1
ATOM 2863 C CA . LEU A 1 370 ? -21.815 5.739 13.914 1.00 37.22 370 LEU A CA 1
ATOM 2864 C C . LEU A 1 370 ? -23.249 6.086 14.327 1.00 37.22 370 LEU A C 1
ATOM 2866 O O . LEU A 1 370 ? -24.148 5.282 14.098 1.00 37.22 370 LEU A O 1
ATOM 2870 N N . GLU A 1 371 ? -23.497 7.285 14.849 1.00 41.00 371 GLU A N 1
ATOM 2871 C CA . GLU A 1 371 ? -24.834 7.648 15.314 1.00 41.00 371 GLU A CA 1
ATOM 2872 C C . GLU A 1 371 ? -25.831 8.010 14.195 1.00 41.00 371 GLU A C 1
ATOM 2874 O O . GLU A 1 371 ? -27.010 8.156 14.519 1.00 41.00 371 GLU A O 1
ATOM 2879 N N . LYS A 1 372 ? -25.451 8.145 12.898 1.00 39.00 372 LYS A N 1
ATOM 2880 C CA . LYS A 1 372 ? -26.396 8.754 11.924 1.00 39.00 372 LYS A CA 1
ATOM 2881 C C . LYS A 1 372 ? -26.641 8.250 10.485 1.00 39.00 372 LYS A C 1
ATOM 2883 O O . LYS A 1 372 ? -27.647 8.727 9.966 1.00 39.00 372 LYS A O 1
ATOM 2888 N N . SER A 1 373 ? -25.918 7.347 9.791 1.00 38.28 373 SER A N 1
ATOM 2889 C CA . SER A 1 373 ? -26.419 6.931 8.438 1.00 38.28 373 SER A CA 1
ATOM 2890 C C . SER A 1 373 ? -25.834 5.673 7.745 1.00 38.28 373 SER A C 1
ATOM 2892 O O . SER A 1 373 ? -24.633 5.564 7.537 1.00 38.28 373 SER A O 1
ATOM 2894 N N . ILE A 1 374 ? -26.761 4.775 7.364 1.00 48.81 374 ILE A N 1
ATOM 2895 C CA . ILE A 1 374 ? -26.928 3.802 6.245 1.00 48.81 374 ILE A CA 1
ATOM 2896 C C . ILE A 1 374 ? -25.699 3.205 5.493 1.00 48.81 374 ILE A C 1
ATOM 2898 O O . ILE A 1 374 ? -24.861 3.882 4.914 1.00 48.81 374 ILE A O 1
ATOM 2902 N N . TRP A 1 375 ? -25.720 1.868 5.394 1.00 48.25 375 TRP A N 1
ATOM 2903 C CA . TRP A 1 375 ? -24.750 0.863 4.914 1.00 48.25 375 TRP A CA 1
ATOM 2904 C C . TRP A 1 375 ? -23.995 1.066 3.577 1.00 48.25 375 TRP A C 1
ATOM 2906 O O . TRP A 1 375 ? -23.002 0.374 3.359 1.00 48.25 375 TRP A O 1
ATOM 2916 N N . GLY A 1 376 ? -24.403 1.981 2.693 1.00 48.34 376 GLY A N 1
ATOM 2917 C CA . GLY A 1 376 ? -23.740 2.191 1.392 1.00 48.34 376 GLY A CA 1
ATOM 2918 C C . GLY A 1 376 ? -22.358 2.844 1.518 1.00 48.34 376 GLY A C 1
ATOM 2919 O O . GLY A 1 376 ? -21.390 2.389 0.914 1.00 48.34 376 GLY A O 1
ATOM 2920 N N . THR A 1 377 ? -22.239 3.842 2.393 1.00 49.97 377 THR A N 1
ATOM 2921 C CA . THR A 1 377 ? -21.000 4.602 2.629 1.00 49.97 377 THR A CA 1
ATOM 2922 C C . THR A 1 377 ? -19.925 3.766 3.340 1.00 49.97 377 THR A C 1
ATOM 2924 O O . THR A 1 377 ? -18.737 3.945 3.090 1.00 49.97 377 THR A O 1
ATOM 2927 N N . LYS A 1 378 ? -20.334 2.778 4.159 1.00 51.09 378 LYS A N 1
ATOM 2928 C CA . LYS A 1 378 ? -19.434 1.840 4.866 1.00 51.09 378 LYS A CA 1
ATOM 2929 C C . LYS A 1 378 ? -18.582 0.995 3.911 1.00 51.09 378 LYS A C 1
ATOM 2931 O O . LYS A 1 378 ? -17.430 0.702 4.212 1.00 51.09 378 LYS A O 1
ATOM 2936 N N . ARG A 1 379 ? -19.148 0.579 2.773 1.00 60.50 379 ARG A N 1
ATOM 2937 C CA . ARG A 1 379 ? -18.471 -0.298 1.802 1.00 60.50 379 ARG A CA 1
ATOM 2938 C C . ARG A 1 379 ? -17.334 0.424 1.087 1.00 60.50 379 ARG A C 1
ATOM 2940 O O . ARG A 1 379 ? -16.266 -0.147 0.910 1.00 60.50 379 ARG A O 1
ATOM 2947 N N . GLN A 1 380 ? -17.562 1.681 0.722 1.00 60.22 380 GLN A N 1
ATOM 2948 C CA . GLN A 1 380 ? -16.615 2.487 -0.043 1.00 60.22 380 GLN A CA 1
ATOM 2949 C C . GLN A 1 380 ? -15.413 2.911 0.813 1.00 60.22 380 GLN A C 1
ATOM 2951 O O . GLN A 1 380 ? -14.275 2.795 0.369 1.00 60.22 380 GLN A O 1
ATOM 2956 N N . GLU A 1 381 ? -15.640 3.262 2.083 1.00 61.16 381 GLU A N 1
ATOM 2957 C CA . GLU A 1 381 ? -14.556 3.542 3.036 1.00 61.16 381 GLU A CA 1
ATOM 2958 C C . GLU A 1 381 ? -13.690 2.293 3.319 1.00 61.16 381 GLU A C 1
ATOM 2960 O O . GLU A 1 381 ? -12.466 2.395 3.345 1.00 61.16 381 GLU A O 1
ATOM 2965 N N . LEU A 1 382 ? -14.286 1.097 3.460 1.0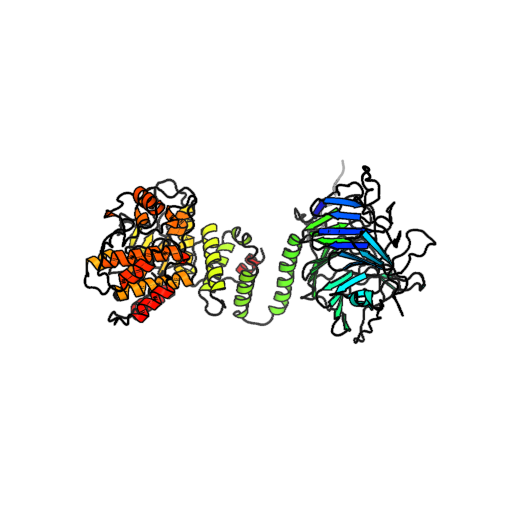0 65.00 382 LEU A N 1
ATOM 2966 C CA . LEU A 1 382 ? -13.532 -0.159 3.639 1.00 65.00 382 LEU A CA 1
ATOM 2967 C C . LEU A 1 382 ? -12.682 -0.518 2.412 1.00 65.00 382 LEU A C 1
ATOM 2969 O O . LEU A 1 382 ? -11.542 -0.963 2.559 1.00 65.00 382 LEU A O 1
ATOM 2973 N N . VAL A 1 383 ? -13.210 -0.304 1.205 1.00 63.91 383 VAL A N 1
ATOM 2974 C CA . VAL A 1 383 ? -12.456 -0.497 -0.042 1.00 63.91 383 VAL A CA 1
ATOM 2975 C C . VAL A 1 383 ? -11.290 0.484 -0.123 1.00 63.91 383 VAL A C 1
ATOM 2977 O O . VAL A 1 383 ? -10.171 0.064 -0.415 1.00 63.91 383 VAL A O 1
ATOM 2980 N N . GLU A 1 384 ? -11.498 1.758 0.220 1.00 67.00 384 GLU A N 1
ATOM 2981 C CA . GLU A 1 384 ? -10.413 2.739 0.282 1.00 67.00 384 GLU A CA 1
ATOM 2982 C C . GLU A 1 384 ? -9.334 2.369 1.306 1.00 67.00 384 GLU A C 1
ATOM 2984 O O . GLU A 1 384 ? -8.152 2.521 1.006 1.00 67.00 384 GLU A O 1
ATOM 2989 N N . ILE A 1 385 ? -9.706 1.858 2.486 1.00 67.00 385 ILE A N 1
ATOM 2990 C CA . ILE A 1 385 ? -8.751 1.388 3.504 1.00 67.00 385 ILE A CA 1
ATOM 2991 C C . ILE A 1 385 ? -7.895 0.250 2.944 1.00 67.00 385 ILE A C 1
ATOM 2993 O O . ILE A 1 385 ? -6.667 0.304 3.024 1.00 67.00 385 ILE A O 1
ATOM 2997 N N . ILE A 1 386 ? -8.520 -0.755 2.325 1.00 63.25 386 ILE A N 1
ATOM 2998 C CA . ILE A 1 386 ? -7.811 -1.892 1.725 1.00 63.25 386 ILE A CA 1
ATOM 2999 C C . ILE A 1 386 ? -6.885 -1.425 0.592 1.00 63.25 386 ILE A C 1
ATOM 3001 O O . ILE A 1 386 ? -5.740 -1.869 0.517 1.00 63.25 386 ILE A O 1
ATOM 3005 N N . LEU A 1 387 ? -7.334 -0.497 -0.258 1.00 62.12 387 LEU A N 1
ATOM 3006 C CA . LEU A 1 387 ? -6.532 0.048 -1.358 1.00 62.12 387 LEU A CA 1
ATOM 3007 C C . LEU A 1 387 ? -5.372 0.940 -0.870 1.00 62.12 387 LEU A C 1
ATOM 3009 O O . LEU A 1 387 ? -4.284 0.880 -1.442 1.00 62.12 387 LEU A O 1
ATOM 3013 N N . LYS A 1 388 ? -5.566 1.736 0.193 1.00 58.91 388 LYS A N 1
ATOM 3014 C CA . LYS A 1 388 ? -4.559 2.663 0.754 1.00 58.91 388 LYS A CA 1
ATOM 3015 C C . LYS A 1 388 ? -3.543 1.977 1.680 1.00 58.91 388 LYS A C 1
ATOM 3017 O O . LYS A 1 388 ? -2.384 2.383 1.712 1.00 58.91 388 LYS A O 1
ATOM 3022 N N . SER A 1 389 ? -3.941 0.928 2.405 1.00 52.88 389 SER A N 1
ATOM 3023 C CA . SER A 1 389 ? -3.107 0.201 3.385 1.00 52.88 389 SER A CA 1
ATOM 3024 C C . SER A 1 389 ? -2.032 -0.702 2.740 1.00 52.88 389 SER A C 1
ATOM 3026 O O . SER A 1 389 ? -1.054 -1.118 3.366 1.00 52.88 389 SER A O 1
ATOM 3028 N N . MET A 1 390 ? -2.127 -0.976 1.436 1.00 53.81 390 MET A N 1
ATOM 3029 C CA . MET A 1 390 ? -1.348 -2.037 0.782 1.00 53.81 390 MET A CA 1
ATOM 3030 C C . MET A 1 390 ? 0.060 -1.690 0.270 1.00 53.81 390 MET A C 1
ATOM 3032 O O . MET A 1 390 ? 0.647 -2.468 -0.484 1.00 53.81 390 MET A O 1
ATOM 3036 N N . PHE A 1 391 ? 0.702 -0.647 0.808 1.00 43.56 391 PHE A N 1
ATOM 3037 C CA . PHE A 1 391 ? 2.176 -0.652 0.875 1.00 43.56 391 PHE A CA 1
ATOM 3038 C C . PHE A 1 391 ? 2.708 -1.715 1.868 1.00 43.56 391 PHE A C 1
ATOM 3040 O O . PHE A 1 391 ? 3.891 -2.049 1.832 1.00 43.56 391 PHE A O 1
ATOM 3047 N N . GLN A 1 392 ? 1.837 -2.312 2.699 1.00 48.03 392 GLN A N 1
ATOM 3048 C CA . GLN A 1 392 ? 2.144 -3.372 3.673 1.00 48.03 392 GLN A CA 1
ATOM 3049 C C . GLN A 1 392 ? 1.627 -4.759 3.252 1.00 48.03 392 GLN A C 1
ATOM 3051 O O . GLN A 1 392 ? 1.085 -5.515 4.057 1.00 48.03 392 GLN A O 1
ATOM 3056 N N . ALA A 1 393 ? 1.778 -5.130 1.980 1.00 41.84 393 ALA A N 1
ATOM 3057 C CA . ALA A 1 393 ? 1.188 -6.337 1.397 1.00 41.84 393 ALA A CA 1
ATOM 3058 C C . ALA A 1 393 ? 1.578 -7.687 2.063 1.00 41.84 393 ALA A C 1
ATOM 3060 O O . ALA A 1 393 ? 1.120 -8.719 1.586 1.00 41.84 393 ALA A O 1
ATOM 3061 N N . ASN A 1 394 ? 2.362 -7.722 3.143 1.00 47.41 394 ASN A N 1
ATOM 3062 C CA . ASN A 1 394 ? 2.724 -8.941 3.869 1.00 47.41 394 ASN A CA 1
ATOM 3063 C C . ASN A 1 394 ? 1.827 -9.255 5.086 1.00 47.41 394 ASN A C 1
ATOM 3065 O O . ASN A 1 394 ? 1.853 -10.394 5.533 1.00 47.41 394 ASN A O 1
ATOM 3069 N N . LEU A 1 395 ? 1.002 -8.320 5.589 1.00 49.34 395 LEU A N 1
ATOM 3070 C CA . LEU A 1 395 ? 0.246 -8.526 6.844 1.00 49.34 395 LEU A CA 1
ATOM 3071 C C . LEU A 1 395 ? -1.009 -9.416 6.702 1.00 49.34 395 LEU A C 1
ATOM 3073 O O . LEU A 1 395 ? -1.404 -10.101 7.637 1.00 49.34 395 LEU A O 1
ATOM 3077 N N . LEU A 1 396 ? -1.625 -9.459 5.516 1.00 51.84 396 LEU A N 1
ATOM 3078 C CA . LEU A 1 396 ? -2.851 -10.243 5.268 1.00 51.84 396 LEU A CA 1
ATOM 3079 C C . LEU A 1 396 ? -2.594 -11.751 5.073 1.00 51.84 396 LEU A C 1
ATOM 3081 O O . LEU A 1 396 ? -3.542 -12.520 4.926 1.00 51.84 396 LEU A O 1
ATOM 3085 N N . ALA A 1 397 ? -1.327 -12.180 5.042 1.00 50.94 397 ALA A N 1
ATOM 3086 C CA . ALA A 1 397 ? -0.950 -13.586 4.884 1.00 50.94 397 ALA A CA 1
ATOM 3087 C C . ALA A 1 397 ? -1.083 -14.404 6.185 1.00 50.94 397 ALA A C 1
ATOM 3089 O O . ALA A 1 397 ? -1.103 -15.633 6.115 1.00 50.94 397 ALA A O 1
ATOM 3090 N N . ASP A 1 398 ? -1.219 -13.733 7.334 1.00 57.41 398 ASP A N 1
ATOM 3091 C CA . ASP A 1 398 ? -1.285 -14.358 8.661 1.00 57.41 398 ASP A CA 1
ATOM 3092 C C . ASP A 1 398 ? -2.716 -14.566 9.181 1.00 57.41 398 ASP A C 1
ATOM 3094 O O . ASP A 1 398 ? -2.905 -15.210 10.216 1.00 57.41 398 ASP A O 1
ATOM 3098 N N . LEU A 1 399 ? -3.735 -14.076 8.460 1.00 65.50 399 LEU A N 1
ATOM 3099 C CA . LEU A 1 399 ? -5.137 -14.342 8.784 1.00 65.50 399 LEU A CA 1
ATOM 3100 C C . LEU A 1 399 ? -5.406 -15.855 8.736 1.00 65.50 399 LEU A C 1
ATOM 3102 O O . LEU A 1 399 ? -5.028 -16.538 7.775 1.00 65.50 399 LEU A O 1
ATOM 3106 N N . ARG A 1 400 ? -6.111 -16.386 9.744 1.00 70.50 400 ARG A N 1
ATOM 3107 C CA . ARG A 1 400 ? -6.493 -17.807 9.815 1.00 70.50 400 ARG A CA 1
ATOM 3108 C C . ARG A 1 400 ? -7.982 -17.992 10.095 1.00 70.50 400 ARG A C 1
ATOM 3110 O O . ARG A 1 400 ? -8.605 -17.210 10.808 1.00 70.50 400 ARG A O 1
ATOM 3117 N N . GLY A 1 401 ? -8.531 -19.097 9.595 1.00 77.06 401 GLY A N 1
ATOM 3118 C CA . GLY A 1 401 ? -9.886 -19.540 9.922 1.00 77.06 401 GLY A CA 1
ATOM 3119 C C . GLY A 1 401 ? -10.969 -18.582 9.421 1.00 77.06 401 GLY A C 1
ATOM 3120 O O . GLY A 1 401 ? -10.963 -18.183 8.257 1.00 77.06 401 GLY A O 1
ATOM 3121 N N . MET A 1 402 ? -11.918 -18.236 10.296 1.00 78.06 402 MET A N 1
ATOM 3122 C CA . MET A 1 402 ? -13.074 -17.407 9.930 1.00 78.06 402 MET A CA 1
ATOM 3123 C C . MET A 1 402 ? -12.687 -15.983 9.511 1.00 78.06 402 MET A C 1
ATOM 3125 O O . MET A 1 402 ? -13.333 -15.430 8.624 1.00 78.06 402 MET A O 1
ATOM 3129 N N . ASP A 1 403 ? -11.606 -15.434 10.071 1.00 81.19 403 ASP A N 1
ATOM 3130 C CA . ASP A 1 403 ? -11.117 -14.088 9.748 1.00 81.19 403 ASP A CA 1
ATOM 3131 C C . ASP A 1 403 ? -10.700 -13.980 8.272 1.00 81.19 403 ASP A C 1
ATOM 3133 O O . ASP A 1 403 ? -10.954 -12.988 7.589 1.00 81.19 403 ASP A O 1
ATOM 3137 N N . THR A 1 404 ? -10.103 -15.042 7.737 1.00 81.38 404 THR A N 1
ATOM 3138 C CA . THR A 1 404 ? -9.726 -15.077 6.328 1.00 81.38 404 THR A CA 1
ATOM 3139 C C . THR A 1 404 ? -10.922 -15.357 5.422 1.00 81.38 404 THR A C 1
ATOM 3141 O O . THR A 1 404 ? -10.994 -14.797 4.330 1.00 81.38 404 THR A O 1
ATOM 3144 N N . GLN A 1 405 ? -11.877 -16.187 5.860 1.00 83.75 405 GLN A N 1
ATOM 3145 C CA . GLN A 1 405 ? -13.095 -16.463 5.089 1.00 83.75 405 GLN A CA 1
ATOM 3146 C C . GLN A 1 405 ? -13.891 -15.182 4.851 1.00 83.75 405 GLN A C 1
ATOM 3148 O O . GLN A 1 405 ? -14.273 -14.899 3.718 1.00 83.75 405 GLN A O 1
ATOM 3153 N N . ILE A 1 406 ? -14.097 -14.388 5.901 1.00 83.00 406 ILE A N 1
ATOM 3154 C CA . ILE A 1 406 ? -14.895 -13.170 5.799 1.00 83.00 406 ILE A CA 1
ATOM 3155 C C . ILE A 1 406 ? -14.226 -12.103 4.928 1.00 83.00 406 ILE A C 1
ATOM 3157 O O . ILE A 1 406 ? -14.905 -11.407 4.175 1.00 83.00 406 ILE A O 1
ATOM 3161 N N . MET A 1 407 ? -12.891 -12.031 4.955 1.00 83.56 407 MET A N 1
ATOM 3162 C CA . MET A 1 407 ? -12.118 -11.179 4.052 1.00 83.56 407 MET A CA 1
ATOM 3163 C C . MET A 1 407 ? -12.280 -11.615 2.591 1.00 83.56 407 MET A C 1
ATOM 3165 O O . MET A 1 407 ? -12.527 -10.785 1.723 1.00 83.56 407 MET A O 1
ATOM 3169 N N . VAL A 1 408 ? -12.170 -12.917 2.309 1.00 86.31 408 VAL A N 1
ATOM 3170 C CA . VAL A 1 408 ? -12.362 -13.472 0.958 1.00 86.31 408 VAL A CA 1
ATOM 3171 C C . VAL A 1 408 ? -13.761 -13.163 0.431 1.00 86.31 408 VAL A C 1
ATOM 3173 O O . VAL A 1 408 ? -13.893 -12.683 -0.695 1.00 86.31 408 VAL A O 1
ATOM 3176 N N . ASP A 1 409 ? -14.786 -13.392 1.250 1.00 85.25 409 ASP A N 1
ATOM 3177 C CA . ASP A 1 409 ? -16.174 -13.150 0.867 1.00 85.25 409 ASP A CA 1
ATOM 3178 C C . ASP A 1 409 ? -16.420 -11.646 0.601 1.00 85.25 409 ASP A C 1
ATOM 3180 O O . ASP A 1 409 ? -17.056 -11.294 -0.394 1.00 85.25 409 ASP A O 1
ATOM 3184 N N . PHE A 1 410 ? -15.838 -10.750 1.411 1.00 84.56 410 PHE A N 1
ATOM 3185 C CA . PHE A 1 410 ? -15.922 -9.300 1.196 1.00 84.56 410 PHE A CA 1
ATOM 3186 C C . PHE A 1 410 ? -15.209 -8.839 -0.081 1.00 84.56 410 PHE A C 1
ATOM 3188 O O . PHE A 1 410 ? -15.769 -8.069 -0.857 1.00 84.56 410 PHE A O 1
ATOM 3195 N N . LEU A 1 411 ? -13.987 -9.313 -0.345 1.00 86.25 411 LEU A N 1
ATOM 3196 C CA . LEU A 1 411 ? -13.256 -8.939 -1.564 1.00 86.25 411 LEU A CA 1
ATOM 3197 C C . LEU A 1 411 ? -14.001 -9.379 -2.833 1.00 86.25 411 LEU A C 1
ATOM 3199 O O . LEU A 1 411 ? -13.933 -8.687 -3.849 1.00 86.25 411 LEU A O 1
ATOM 3203 N N . ILE A 1 412 ? -14.722 -10.503 -2.780 1.00 85.06 412 ILE A N 1
ATOM 3204 C CA . ILE A 1 412 ? -15.594 -10.937 -3.876 1.00 85.06 412 ILE A CA 1
ATOM 3205 C C . ILE A 1 412 ? -16.789 -9.994 -4.030 1.00 85.06 412 ILE A C 1
ATOM 3207 O O . ILE A 1 412 ? -17.049 -9.556 -5.147 1.00 85.06 412 ILE A O 1
ATOM 3211 N N . GLU A 1 413 ? -17.455 -9.607 -2.938 1.00 84.00 413 GLU A N 1
ATOM 3212 C CA . GLU A 1 413 ? -18.539 -8.612 -2.985 1.00 84.00 413 GLU A CA 1
ATOM 3213 C C . GLU A 1 413 ? -18.071 -7.291 -3.627 1.00 84.00 413 GLU A C 1
ATOM 3215 O O . GLU A 1 413 ? -18.771 -6.703 -4.454 1.00 84.00 413 GLU A O 1
ATOM 3220 N N . VAL A 1 414 ? -16.857 -6.841 -3.294 1.00 83.44 414 VAL A N 1
ATOM 3221 C CA . VAL A 1 414 ? -16.251 -5.632 -3.873 1.00 83.44 414 VAL A CA 1
ATOM 3222 C C . VAL A 1 414 ? -16.027 -5.775 -5.379 1.00 83.44 414 VAL A C 1
ATOM 3224 O O . VAL A 1 414 ? -16.304 -4.837 -6.123 1.00 83.44 414 VAL A O 1
ATOM 3227 N N . LEU A 1 415 ? -15.540 -6.930 -5.844 1.00 82.38 415 LEU A N 1
ATOM 3228 C CA . LEU A 1 415 ? -15.299 -7.177 -7.270 1.00 82.38 415 LEU A CA 1
ATOM 3229 C C . LEU A 1 415 ? -16.596 -7.299 -8.082 1.00 82.38 415 LEU A C 1
ATOM 3231 O O . LEU A 1 415 ? -16.617 -6.895 -9.252 1.00 82.38 415 LEU A O 1
ATOM 3235 N N . GLU A 1 416 ? -17.658 -7.832 -7.475 1.00 78.50 416 GLU A N 1
ATOM 3236 C CA . GLU A 1 416 ? -18.984 -7.971 -8.087 1.00 78.50 416 GLU A CA 1
ATOM 3237 C C . GLU A 1 416 ? -19.769 -6.649 -8.112 1.00 78.50 416 GLU A C 1
ATOM 3239 O O . GLU A 1 416 ? -20.615 -6.450 -8.988 1.00 78.50 416 GLU A O 1
ATOM 3244 N N . SER A 1 417 ? -19.456 -5.715 -7.210 1.00 74.56 417 SER A N 1
ATOM 3245 C CA . SER A 1 417 ? -20.062 -4.386 -7.192 1.00 74.56 417 SER A CA 1
ATOM 3246 C C . SER A 1 417 ? -19.524 -3.479 -8.302 1.00 74.56 417 SER A C 1
ATOM 3248 O O . SER A 1 417 ? -18.317 -3.353 -8.508 1.00 74.56 417 SER A O 1
ATOM 3250 N N . ARG A 1 418 ? -20.433 -2.789 -9.001 1.00 65.88 418 ARG A N 1
ATOM 3251 C CA . ARG A 1 418 ? -20.081 -1.805 -10.041 1.00 65.88 418 ARG A CA 1
ATOM 3252 C C . ARG A 1 418 ? -19.750 -0.420 -9.482 1.00 65.88 418 ARG A C 1
ATOM 3254 O O . ARG A 1 418 ? -19.095 0.352 -10.170 1.00 65.88 418 ARG A O 1
ATOM 3261 N N . ASP A 1 419 ? -20.162 -0.138 -8.248 1.00 70.19 419 ASP A N 1
ATOM 3262 C CA . ASP A 1 419 ? -20.116 1.212 -7.672 1.00 70.19 419 ASP A CA 1
ATOM 3263 C C . ASP A 1 419 ? -18.943 1.415 -6.697 1.00 70.19 419 ASP A C 1
ATOM 3265 O O . ASP A 1 419 ? -18.658 2.539 -6.291 1.00 70.19 419 ASP A O 1
ATOM 3269 N N . LEU A 1 420 ? -18.264 0.330 -6.300 1.00 68.94 420 LEU A N 1
ATOM 3270 C CA . LEU A 1 420 ? -17.231 0.354 -5.254 1.00 68.94 420 LEU A CA 1
ATOM 3271 C C . LEU A 1 420 ? -15.799 0.514 -5.772 1.00 68.94 420 LEU A C 1
ATOM 3273 O O . LEU A 1 420 ? -14.911 0.824 -4.984 1.00 68.94 420 LEU A O 1
ATOM 3277 N N . LEU A 1 421 ? -15.561 0.285 -7.062 1.00 75.88 421 LEU A N 1
ATOM 3278 C CA . LEU A 1 421 ? -14.245 0.415 -7.685 1.00 75.88 421 LEU A CA 1
ATOM 3279 C C . LEU A 1 421 ? -14.311 1.507 -8.752 1.00 75.88 421 LEU A C 1
ATOM 3281 O O . LEU A 1 421 ? -15.176 1.478 -9.625 1.00 75.88 421 LEU A O 1
ATOM 3285 N N . HIS A 1 422 ? -13.395 2.467 -8.680 1.00 75.75 422 HIS A N 1
ATOM 3286 C CA . HIS A 1 422 ? -13.364 3.659 -9.526 1.00 75.75 422 HIS A CA 1
ATOM 3287 C C . HIS A 1 422 ? -12.415 3.515 -10.720 1.00 75.75 422 HIS A C 1
ATOM 3289 O O . HIS A 1 422 ? -12.470 4.324 -11.647 1.00 75.75 422 HIS A O 1
ATOM 3295 N N . SER A 1 423 ? -11.554 2.490 -10.730 1.00 79.19 423 SER A N 1
ATOM 3296 C CA . SER A 1 423 ? -10.671 2.203 -11.865 1.00 79.19 423 SER A CA 1
ATOM 3297 C C . SER A 1 423 ? -10.375 0.714 -12.078 1.00 79.19 423 SER A C 1
ATOM 3299 O O . SER A 1 423 ? -10.357 -0.095 -11.146 1.00 79.19 423 SER A O 1
ATOM 3301 N N . ASP A 1 424 ? -10.013 0.357 -13.315 1.00 76.44 424 ASP A N 1
ATOM 3302 C CA . ASP A 1 424 ? -9.511 -0.984 -13.651 1.00 76.44 424 ASP A CA 1
ATOM 3303 C C . ASP A 1 424 ? -8.235 -1.347 -12.877 1.00 76.44 424 ASP A C 1
ATOM 3305 O O . ASP A 1 424 ? -7.968 -2.523 -12.617 1.00 76.44 424 ASP A O 1
ATOM 3309 N N . ALA A 1 425 ? -7.436 -0.350 -12.484 1.00 78.75 425 ALA A N 1
ATOM 3310 C CA . ALA A 1 425 ? -6.236 -0.559 -11.683 1.00 78.75 425 ALA A CA 1
ATOM 3311 C C . ALA A 1 425 ? -6.577 -1.096 -10.283 1.00 78.75 425 ALA A C 1
ATOM 3313 O O . ALA A 1 425 ? -5.939 -2.049 -9.825 1.00 78.75 425 ALA A O 1
ATOM 3314 N N . GLU A 1 426 ? -7.611 -0.546 -9.642 1.00 80.75 426 GLU A N 1
ATOM 3315 C CA . GLU A 1 426 ? -8.115 -1.008 -8.343 1.00 80.75 426 GLU A CA 1
ATOM 3316 C C . GLU A 1 426 ? -8.705 -2.412 -8.458 1.00 80.75 426 GLU A C 1
ATOM 3318 O O . GLU A 1 426 ? -8.345 -3.298 -7.683 1.00 80.75 426 GLU A O 1
ATOM 3323 N N . ARG A 1 427 ? -9.514 -2.672 -9.493 1.00 81.25 427 ARG A N 1
ATOM 3324 C CA . ARG A 1 427 ? -10.064 -4.010 -9.758 1.00 81.25 427 ARG A CA 1
ATOM 3325 C C . ARG A 1 427 ? -8.971 -5.065 -9.931 1.00 81.25 427 ARG A C 1
ATOM 3327 O O . ARG A 1 427 ? -9.009 -6.109 -9.279 1.00 81.25 427 ARG A O 1
ATOM 3334 N N . LYS A 1 428 ? -7.948 -4.783 -10.747 1.00 78.50 428 LYS A N 1
ATOM 3335 C CA . LYS A 1 428 ? -6.760 -5.649 -10.901 1.00 78.50 428 LYS A CA 1
ATOM 3336 C C . LYS A 1 428 ? -6.032 -5.870 -9.585 1.00 78.50 428 LYS A C 1
ATOM 3338 O O . LYS A 1 428 ? -5.392 -6.904 -9.389 1.00 78.50 428 LYS A O 1
ATOM 3343 N N . HIS A 1 429 ? -6.027 -4.868 -8.717 1.00 78.62 429 HIS A N 1
ATOM 3344 C CA . HIS A 1 429 ? -5.351 -4.936 -7.434 1.00 78.62 429 HIS A CA 1
ATOM 3345 C C . HIS A 1 429 ? -6.106 -5.833 -6.446 1.00 78.62 429 HIS A C 1
ATOM 3347 O O . HIS A 1 429 ? -5.515 -6.774 -5.917 1.00 78.62 429 HIS A O 1
ATOM 3353 N N . ILE A 1 430 ? -7.417 -5.629 -6.290 1.00 81.19 430 ILE A N 1
ATOM 3354 C CA . ILE A 1 430 ? -8.282 -6.471 -5.454 1.00 81.19 430 ILE A CA 1
ATOM 3355 C C . ILE A 1 430 ? -8.275 -7.926 -5.941 1.00 81.19 430 ILE A C 1
ATOM 3357 O O . ILE A 1 430 ? -8.125 -8.842 -5.134 1.00 81.19 430 ILE A O 1
ATOM 3361 N N . LEU A 1 431 ? -8.318 -8.158 -7.258 1.00 80.38 431 LEU A N 1
ATOM 3362 C CA . LEU A 1 431 ? -8.230 -9.506 -7.828 1.00 80.38 431 LEU A CA 1
ATOM 3363 C C . LEU A 1 431 ? -6.896 -10.198 -7.488 1.00 80.38 431 LEU A C 1
ATOM 3365 O O . LEU A 1 431 ? -6.875 -11.381 -7.146 1.00 80.38 431 LEU A O 1
ATOM 3369 N N . ARG A 1 432 ? -5.771 -9.469 -7.541 1.00 78.75 432 ARG A N 1
ATOM 3370 C CA . ARG A 1 432 ? -4.454 -9.990 -7.130 1.00 78.75 432 ARG A CA 1
ATOM 3371 C C . ARG A 1 432 ? -4.415 -10.324 -5.638 1.00 78.75 432 ARG A C 1
ATOM 3373 O O . ARG A 1 432 ? -3.865 -11.364 -5.273 1.00 78.75 432 ARG A O 1
ATOM 3380 N N . LEU A 1 433 ? -5.009 -9.479 -4.795 1.00 78.62 433 LEU A N 1
ATOM 3381 C CA . LEU A 1 433 ? -5.094 -9.714 -3.355 1.00 78.62 433 LEU A CA 1
ATOM 3382 C C . LEU A 1 433 ? -5.920 -10.965 -3.038 1.00 78.62 433 LEU A C 1
ATOM 3384 O O . LEU A 1 433 ? -5.434 -11.846 -2.327 1.00 78.62 433 LEU A O 1
ATOM 3388 N N . LEU A 1 434 ? -7.125 -11.061 -3.604 1.00 83.00 434 LEU A N 1
ATOM 3389 C CA . LEU A 1 434 ? -8.032 -12.191 -3.428 1.00 83.00 434 LEU A CA 1
ATOM 3390 C C . LEU A 1 434 ? -7.331 -13.511 -3.773 1.00 83.00 434 LEU A C 1
ATOM 3392 O O . LEU A 1 434 ? -7.282 -14.423 -2.949 1.00 83.00 434 LEU A O 1
ATOM 3396 N N . ARG A 1 435 ? -6.697 -13.589 -4.954 1.00 78.06 435 ARG A N 1
ATOM 3397 C CA . ARG A 1 435 ? -5.945 -14.782 -5.385 1.00 78.06 435 ARG A CA 1
ATOM 3398 C C . ARG A 1 435 ? -4.863 -15.178 -4.387 1.00 78.06 435 ARG A C 1
ATOM 3400 O O . ARG A 1 435 ? -4.651 -16.365 -4.150 1.00 78.06 435 ARG A O 1
ATOM 3407 N N . ARG A 1 436 ? -4.161 -14.197 -3.817 1.00 76.12 436 ARG A N 1
ATOM 3408 C CA . ARG A 1 436 ? -3.073 -14.441 -2.870 1.00 76.12 436 ARG A CA 1
ATOM 3409 C C . ARG A 1 436 ? -3.586 -14.982 -1.536 1.00 76.12 436 ARG A C 1
ATOM 3411 O O . ARG A 1 436 ? -3.047 -15.985 -1.081 1.00 76.12 436 ARG A O 1
ATOM 3418 N N . ILE A 1 437 ? -4.618 -14.362 -0.960 1.00 76.69 437 ILE A N 1
ATOM 3419 C CA . ILE A 1 437 ? -5.213 -14.777 0.323 1.00 76.69 437 ILE A CA 1
ATOM 3420 C C . ILE A 1 437 ? -5.818 -16.177 0.204 1.00 76.69 437 ILE A C 1
ATOM 3422 O O . ILE A 1 437 ? -5.556 -17.054 1.026 1.00 76.69 437 ILE A O 1
ATOM 3426 N N . VAL A 1 438 ? -6.587 -16.418 -0.858 1.00 77.31 438 VAL A N 1
ATOM 3427 C CA . VAL A 1 438 ? -7.228 -17.715 -1.085 1.00 77.31 438 VAL A CA 1
ATOM 3428 C C . VAL A 1 438 ? -6.179 -18.822 -1.272 1.00 77.31 438 VAL A C 1
ATOM 3430 O O . VAL A 1 438 ? -6.299 -19.898 -0.679 1.00 77.31 438 VAL A O 1
ATOM 3433 N N . LYS A 1 439 ? -5.096 -18.542 -2.019 1.00 71.75 439 LYS A N 1
ATOM 3434 C CA . LYS A 1 439 ? -3.972 -19.475 -2.198 1.00 71.75 439 LYS A CA 1
ATOM 3435 C C . LYS A 1 439 ? -3.219 -19.730 -0.888 1.00 71.75 439 LYS A C 1
ATOM 3437 O O . LYS A 1 439 ? -2.843 -20.871 -0.645 1.00 71.75 439 LYS A O 1
ATOM 3442 N N . SER A 1 440 ? -2.979 -18.723 -0.044 1.00 70.06 440 SER A N 1
ATOM 3443 C CA . SER A 1 440 ? -2.239 -18.920 1.214 1.00 70.06 440 SER A CA 1
ATOM 3444 C C . SER A 1 440 ? -3.061 -19.653 2.274 1.00 70.06 440 SER A C 1
ATOM 3446 O O . SER A 1 440 ? -2.518 -20.524 2.945 1.00 70.06 440 SER A O 1
ATOM 3448 N N . ALA A 1 441 ? -4.359 -19.360 2.382 1.00 69.12 441 ALA A N 1
ATOM 3449 C CA . ALA A 1 441 ? -5.212 -19.849 3.467 1.00 69.12 441 ALA A CA 1
ATOM 3450 C C . ALA A 1 441 ? -6.044 -21.102 3.144 1.00 69.12 441 ALA A C 1
ATOM 3452 O O . ALA A 1 441 ? -6.658 -21.661 4.047 1.00 69.12 441 ALA A O 1
ATOM 3453 N N . HIS A 1 442 ? -6.055 -21.557 1.884 1.00 71.62 442 HIS A N 1
ATOM 3454 C CA . HIS A 1 442 ? -6.752 -22.784 1.439 1.00 71.62 442 HIS A CA 1
ATOM 3455 C C . HIS A 1 442 ? -8.271 -22.689 1.621 1.00 71.62 442 HIS A C 1
ATOM 3457 O O . HIS A 1 442 ? -8.932 -23.648 2.012 1.00 71.62 442 HIS A O 1
ATOM 3463 N N . ILE A 1 443 ? -8.823 -21.506 1.353 1.00 73.56 443 ILE A N 1
ATOM 3464 C CA . ILE A 1 443 ? -10.227 -21.204 1.624 1.00 73.56 443 ILE A CA 1
ATOM 3465 C C . ILE A 1 443 ? -11.085 -21.401 0.388 1.00 73.56 443 ILE A C 1
ATOM 3467 O O . ILE A 1 443 ? -10.759 -20.928 -0.694 1.00 73.56 443 ILE A O 1
ATOM 3471 N N . PHE A 1 444 ? -12.219 -22.066 0.575 1.00 77.50 444 PHE A N 1
ATOM 3472 C CA . PHE A 1 444 ? -13.250 -22.178 -0.441 1.00 77.50 444 PHE A CA 1
ATOM 3473 C C . PHE A 1 444 ? -14.139 -20.918 -0.419 1.00 77.50 444 PHE A C 1
ATOM 3475 O O . PHE A 1 444 ? -14.766 -20.640 0.609 1.00 77.50 444 PHE A O 1
ATOM 3482 N N . PRO A 1 445 ? -14.209 -20.125 -1.505 1.00 81.62 445 PRO A N 1
ATOM 3483 C CA . PRO A 1 445 ? -15.051 -18.933 -1.527 1.00 81.62 445 PRO A CA 1
ATOM 3484 C C . PRO A 1 445 ? -16.536 -19.308 -1.504 1.00 81.62 445 PRO A C 1
ATOM 3486 O O . PRO A 1 445 ? -17.037 -19.927 -2.447 1.00 81.62 445 PRO A O 1
ATOM 3489 N N . ARG A 1 446 ? -17.263 -18.923 -0.448 1.00 82.44 446 ARG A N 1
ATOM 3490 C CA . ARG A 1 446 ? -18.659 -19.357 -0.240 1.00 82.44 446 ARG A CA 1
ATOM 3491 C C . ARG A 1 446 ? -19.605 -18.825 -1.306 1.00 82.44 446 ARG A C 1
ATOM 3493 O O . ARG A 1 446 ? -20.539 -19.512 -1.694 1.00 82.44 446 ARG A O 1
ATOM 3500 N N . SER A 1 447 ? -19.320 -17.644 -1.845 1.00 80.81 447 SER A N 1
ATOM 3501 C CA . SER A 1 447 ? -20.083 -17.048 -2.947 1.00 80.81 447 SER A CA 1
ATOM 3502 C C . SER A 1 447 ? -19.987 -17.841 -4.250 1.00 80.81 447 SER A C 1
ATOM 3504 O O . SER A 1 447 ? -20.765 -17.602 -5.166 1.00 80.81 447 SER A O 1
ATOM 3506 N N . THR A 1 448 ? -19.053 -18.791 -4.358 1.00 85.69 448 THR A N 1
ATOM 3507 C CA . THR A 1 448 ? -18.968 -19.708 -5.503 1.00 85.69 448 THR A CA 1
ATOM 3508 C C . THR A 1 448 ? -19.657 -21.046 -5.252 1.00 85.69 448 THR A C 1
ATOM 3510 O O . THR A 1 448 ? -19.734 -21.848 -6.179 1.00 85.69 448 THR A O 1
ATOM 3513 N N . GLU A 1 449 ? -20.176 -21.289 -4.042 1.00 88.25 449 GLU A N 1
ATOM 3514 C CA . GLU A 1 449 ? -20.863 -22.533 -3.693 1.00 88.25 449 GLU A CA 1
ATOM 3515 C C . GLU A 1 449 ? -22.111 -22.722 -4.560 1.00 88.25 449 GLU A C 1
ATOM 3517 O O . GLU A 1 449 ? -22.983 -21.850 -4.631 1.00 88.25 449 GLU A O 1
ATOM 3522 N N . LEU A 1 450 ? -22.184 -23.888 -5.196 1.00 88.75 450 LEU A N 1
ATOM 3523 C CA . LEU A 1 450 ? -23.300 -24.325 -6.018 1.00 88.75 450 LEU A CA 1
ATOM 3524 C C . LEU A 1 450 ? -23.881 -25.617 -5.440 1.00 88.75 450 LEU A C 1
ATOM 3526 O O . LEU A 1 450 ? -23.141 -26.516 -5.041 1.00 88.75 450 LEU A O 1
ATOM 3530 N N . ARG A 1 451 ? -25.209 -25.702 -5.391 1.00 86.38 451 ARG A N 1
ATOM 3531 C CA . ARG A 1 451 ? -25.943 -26.856 -4.854 1.00 86.38 451 ARG A CA 1
ATOM 3532 C C . ARG A 1 451 ? -26.625 -27.630 -5.975 1.00 86.38 451 ARG A C 1
ATOM 3534 O O . ARG A 1 451 ? -26.683 -27.159 -7.106 1.00 86.38 451 ARG A O 1
ATOM 3541 N N . ASP A 1 452 ? -27.084 -28.835 -5.645 1.00 86.88 452 ASP A N 1
ATOM 3542 C CA . ASP A 1 452 ? -27.939 -29.667 -6.504 1.00 86.88 452 ASP A CA 1
ATOM 3543 C C . ASP A 1 452 ? -27.308 -30.111 -7.838 1.00 86.88 452 ASP A C 1
ATOM 3545 O O . ASP A 1 452 ? -27.998 -30.497 -8.781 1.00 86.88 452 ASP A O 1
ATOM 3549 N N . VAL A 1 453 ? -25.973 -30.124 -7.908 1.00 90.50 453 VAL A N 1
ATOM 3550 C CA . VAL A 1 453 ? -25.229 -30.661 -9.054 1.00 90.50 453 VAL A CA 1
ATOM 3551 C C . VAL A 1 453 ? -25.185 -32.183 -8.965 1.00 90.50 453 VAL A C 1
ATOM 3553 O O . VAL A 1 453 ? -24.621 -32.753 -8.029 1.00 90.50 453 VAL A O 1
ATOM 3556 N N . GLN A 1 454 ? -25.733 -32.855 -9.972 1.00 91.06 454 GLN A N 1
ATOM 3557 C CA . GLN A 1 454 ? -25.704 -34.308 -10.089 1.00 91.06 454 GLN A CA 1
ATOM 3558 C C . GLN A 1 454 ? -24.564 -34.718 -11.022 1.00 91.06 454 GLN A C 1
ATOM 3560 O O . GLN A 1 454 ? -24.576 -34.419 -12.214 1.00 91.06 454 GLN A O 1
ATOM 3565 N N . CYS A 1 455 ? -23.550 -35.399 -10.492 1.00 89.69 455 CYS A N 1
ATOM 3566 C CA . CYS A 1 455 ? -22.401 -35.833 -11.282 1.00 89.69 455 CYS A CA 1
ATOM 3567 C C . CYS A 1 455 ? -21.825 -37.142 -10.737 1.00 89.69 455 CYS A C 1
ATOM 3569 O O . CYS A 1 455 ? -21.542 -37.251 -9.543 1.00 89.69 455 CYS A O 1
ATOM 3571 N N . ASN A 1 456 ? -21.627 -38.128 -11.616 1.00 87.12 456 ASN A N 1
ATOM 3572 C CA . ASN A 1 456 ? -20.951 -39.372 -11.263 1.00 87.12 456 ASN A CA 1
ATOM 3573 C C . ASN A 1 456 ? -19.438 -39.218 -11.469 1.00 87.12 456 ASN A C 1
ATOM 3575 O O . ASN A 1 456 ? -18.957 -39.229 -12.599 1.00 87.12 456 ASN A O 1
ATOM 3579 N N . LEU A 1 457 ? -18.689 -39.125 -10.369 1.00 85.19 457 LEU A N 1
ATOM 3580 C CA . LEU A 1 457 ? -17.231 -38.956 -10.384 1.00 85.19 457 LEU A CA 1
ATOM 3581 C C . LEU A 1 457 ? -16.443 -40.263 -10.611 1.00 85.19 457 LEU A C 1
ATOM 3583 O O . LEU A 1 457 ? -15.225 -40.277 -10.438 1.00 85.19 457 LEU A O 1
ATOM 3587 N N . SER A 1 458 ? -17.113 -41.358 -10.986 1.00 81.81 458 SER A N 1
ATOM 3588 C CA . SER A 1 458 ? -16.473 -42.663 -11.222 1.00 81.81 458 SER A CA 1
ATOM 3589 C C . SER A 1 458 ? -16.064 -42.894 -12.680 1.00 81.81 458 SER A C 1
ATOM 3591 O O . SER A 1 458 ? -15.233 -43.761 -12.934 1.00 81.81 458 SER A O 1
ATOM 3593 N N . ASP A 1 459 ? -16.634 -42.140 -13.626 1.00 82.38 459 ASP A N 1
ATOM 3594 C CA . ASP A 1 459 ? -16.438 -42.343 -15.068 1.00 82.38 459 ASP A CA 1
ATOM 3595 C C . ASP A 1 459 ? -16.118 -41.008 -15.772 1.00 82.38 459 ASP A C 1
ATOM 3597 O O . ASP A 1 459 ? -17.027 -40.263 -16.155 1.00 82.38 459 ASP A O 1
ATOM 3601 N N . PRO A 1 460 ? -14.831 -40.622 -15.859 1.00 84.56 460 PRO A N 1
ATOM 3602 C CA . PRO A 1 460 ? -14.433 -39.367 -16.482 1.00 84.56 460 PRO A CA 1
ATOM 3603 C C . PRO A 1 460 ? -14.551 -39.429 -18.010 1.00 84.56 460 PRO A C 1
ATOM 3605 O O . PRO A 1 460 ? -14.152 -40.398 -18.651 1.00 84.56 460 PRO A O 1
ATOM 3608 N N . VAL A 1 461 ? -15.000 -38.325 -18.610 1.00 83.12 461 VAL A N 1
ATOM 3609 C CA . VAL A 1 461 ? -15.084 -38.131 -20.067 1.00 83.12 461 VAL A CA 1
ATOM 3610 C C . VAL A 1 461 ? -13.696 -38.162 -20.711 1.00 83.12 461 VAL A C 1
ATOM 3612 O O . VAL A 1 461 ? -13.543 -38.647 -21.831 1.00 83.12 461 VAL A O 1
ATOM 3615 N N . ASN A 1 462 ? -12.676 -37.643 -20.021 1.00 72.38 462 ASN A N 1
ATOM 3616 C CA . ASN A 1 462 ? -11.295 -37.656 -20.488 1.00 72.38 462 ASN A CA 1
ATOM 3617 C C . ASN A 1 462 ? -10.409 -38.554 -19.606 1.00 72.38 462 ASN A C 1
ATOM 3619 O O . ASN A 1 462 ? -10.320 -38.420 -18.387 1.00 72.38 462 ASN A O 1
ATOM 3623 N N . SER A 1 463 ? -9.682 -39.468 -20.240 1.00 53.12 463 SER A N 1
ATOM 3624 C CA . SER A 1 463 ? -8.701 -40.331 -19.570 1.00 53.12 463 SER A CA 1
ATOM 3625 C C . SER A 1 463 ? -7.254 -39.860 -19.779 1.00 53.12 463 SER A C 1
ATOM 3627 O O . SER A 1 463 ? -6.367 -40.282 -19.035 1.00 53.12 463 SER A O 1
ATOM 3629 N N . MET A 1 464 ? -6.995 -38.910 -20.689 1.00 49.28 464 MET A N 1
ATOM 3630 C CA . MET A 1 464 ? -5.649 -38.406 -21.004 1.00 49.28 464 MET A CA 1
ATOM 3631 C C . MET A 1 464 ? -5.617 -36.876 -21.191 1.00 49.28 464 MET A C 1
ATOM 3633 O O . MET A 1 464 ? -5.908 -36.369 -22.267 1.00 49.28 464 MET A O 1
ATOM 3637 N N . GLY A 1 465 ? -5.253 -36.135 -20.138 1.00 47.78 465 GLY A N 1
ATOM 3638 C CA . GLY A 1 465 ? -4.987 -34.691 -20.176 1.00 47.78 465 GLY A CA 1
ATOM 3639 C C . GLY A 1 465 ? -4.342 -34.207 -18.869 1.00 47.78 465 GLY A C 1
ATOM 3640 O O . GLY A 1 465 ? -4.656 -34.738 -17.803 1.00 47.78 465 GLY A O 1
ATOM 3641 N N . GLY A 1 466 ? -3.418 -33.242 -18.946 1.00 51.62 466 GLY A N 1
ATOM 3642 C CA . GLY A 1 466 ? -2.597 -32.782 -17.808 1.00 51.62 466 GLY A CA 1
ATOM 3643 C C . GLY A 1 466 ? -3.302 -31.865 -16.796 1.00 51.62 466 GLY A C 1
ATOM 3644 O O . GLY A 1 466 ? -2.780 -31.636 -15.714 1.00 51.62 466 GLY A O 1
ATOM 3645 N N . TYR A 1 467 ? -4.502 -31.359 -17.105 1.00 55.62 467 TYR A N 1
ATOM 3646 C CA . TYR A 1 467 ? -5.130 -30.256 -16.352 1.00 55.62 467 TYR A CA 1
ATOM 3647 C C . TYR A 1 467 ? -6.319 -30.669 -15.462 1.00 55.62 467 TYR A C 1
ATOM 3649 O O . TYR A 1 467 ? -6.959 -29.811 -14.852 1.00 55.62 467 TYR A O 1
ATOM 3657 N N . GLY A 1 468 ? -6.628 -31.969 -15.372 1.00 68.94 468 GLY A N 1
ATOM 3658 C CA . GLY A 1 468 ? -7.711 -32.508 -14.539 1.00 68.94 468 GLY A CA 1
ATOM 3659 C C . GLY A 1 468 ? -8.629 -33.504 -15.254 1.00 68.94 468 GLY A C 1
ATOM 3660 O O . GLY A 1 468 ? -8.597 -33.656 -16.475 1.00 68.94 468 GLY A O 1
ATOM 3661 N N . LEU A 1 469 ? -9.443 -34.200 -14.462 1.00 79.50 469 LEU A N 1
ATOM 3662 C CA . LEU A 1 469 ? -10.524 -35.076 -14.905 1.00 79.50 469 LEU A CA 1
ATOM 3663 C C . LEU A 1 469 ? -11.786 -34.247 -15.159 1.00 79.50 469 LEU A C 1
ATOM 3665 O O . LEU A 1 469 ? -12.186 -33.432 -14.328 1.00 79.50 469 LEU A O 1
ATOM 3669 N N . ILE A 1 470 ? -12.409 -34.483 -16.302 1.00 87.00 470 ILE A N 1
ATOM 3670 C CA . ILE A 1 470 ? -13.643 -33.857 -16.751 1.00 87.00 470 ILE A CA 1
ATOM 3671 C C . ILE A 1 470 ? -14.753 -34.890 -16.664 1.00 87.00 470 ILE A C 1
ATOM 3673 O O . ILE A 1 470 ? -14.630 -35.991 -17.193 1.00 87.00 470 ILE A O 1
ATOM 3677 N N . TYR A 1 471 ? -15.853 -34.513 -16.033 1.00 90.50 471 TYR A N 1
ATOM 3678 C CA . TYR A 1 471 ? -17.055 -35.319 -15.910 1.00 90.50 471 TYR A CA 1
ATOM 3679 C C . TYR A 1 471 ? -18.231 -34.570 -16.512 1.00 90.50 471 TYR A C 1
ATOM 3681 O O . TYR A 1 471 ? -18.264 -33.338 -16.564 1.00 90.50 471 TYR A O 1
ATOM 3689 N N . LYS A 1 472 ? -19.223 -35.334 -16.949 1.00 92.31 472 LYS A N 1
ATOM 3690 C CA . LYS A 1 472 ? -20.497 -34.792 -17.393 1.00 92.31 472 LYS A CA 1
ATOM 3691 C C . LYS A 1 472 ? -21.504 -34.918 -16.257 1.00 92.31 472 LYS A C 1
ATOM 3693 O O . LYS A 1 472 ? -21.698 -36.011 -15.732 1.00 92.31 472 LYS A O 1
ATOM 3698 N N . GLY A 1 473 ? -22.137 -33.808 -15.903 1.00 92.88 473 GLY A N 1
ATOM 3699 C CA . GLY A 1 473 ? -23.177 -33.754 -14.881 1.00 92.88 473 GLY A CA 1
ATOM 3700 C C . GLY A 1 473 ? -24.446 -33.076 -15.379 1.00 92.88 473 GLY A C 1
ATOM 3701 O O . GLY A 1 473 ? -24.538 -32.654 -16.538 1.00 92.88 473 GLY A O 1
ATOM 3702 N N . THR A 1 474 ? -25.411 -32.946 -14.477 1.00 93.25 474 THR A N 1
ATOM 3703 C CA . THR A 1 474 ? -26.655 -32.205 -14.676 1.00 93.25 474 THR A CA 1
ATOM 3704 C C . THR A 1 474 ? -26.909 -31.233 -13.524 1.00 93.25 474 THR A C 1
ATOM 3706 O O . THR A 1 474 ? -26.582 -31.513 -12.371 1.00 93.25 474 THR A O 1
ATOM 3709 N N . LEU A 1 475 ? -27.483 -30.076 -13.848 1.00 90.69 475 LEU A N 1
ATOM 3710 C CA . LEU A 1 475 ? -27.971 -29.071 -12.903 1.00 90.69 475 LEU A CA 1
ATOM 3711 C C . LEU A 1 475 ? -29.299 -28.534 -13.439 1.00 90.69 475 LEU A C 1
ATOM 3713 O O . LEU A 1 475 ? -29.312 -27.952 -14.521 1.00 90.69 475 LEU A O 1
ATOM 3717 N N . ASP A 1 476 ? -30.404 -28.762 -12.726 1.00 85.81 476 ASP A N 1
ATOM 3718 C CA . ASP A 1 476 ? -31.766 -28.430 -13.188 1.00 85.81 476 ASP A CA 1
ATOM 3719 C C . ASP A 1 476 ? -32.039 -28.910 -14.627 1.00 85.81 476 ASP A C 1
ATOM 3721 O O . ASP A 1 476 ? -32.436 -28.142 -15.506 1.00 85.81 476 ASP A O 1
ATOM 3725 N N . ASP A 1 477 ? -31.711 -30.179 -14.887 1.00 85.25 477 ASP A N 1
ATOM 3726 C CA . ASP A 1 477 ? -31.783 -30.847 -16.195 1.00 85.25 477 ASP A CA 1
ATOM 3727 C C . ASP A 1 477 ? -30.879 -30.262 -17.304 1.00 85.25 477 ASP A C 1
ATOM 3729 O O . ASP A 1 477 ? -30.837 -30.787 -18.420 1.00 85.25 477 ASP A O 1
ATOM 3733 N N . GLN A 1 478 ? -30.082 -29.228 -17.014 1.00 87.69 478 GLN A N 1
ATOM 3734 C CA . GLN A 1 478 ? -29.069 -28.703 -17.931 1.00 87.69 478 GLN A CA 1
ATOM 3735 C C . GLN A 1 478 ? -27.778 -29.511 -17.840 1.00 87.69 478 GLN A C 1
ATOM 3737 O O . GLN A 1 478 ? -27.282 -29.797 -16.751 1.00 87.69 478 GLN A O 1
ATOM 3742 N N . LYS A 1 479 ? -27.190 -29.851 -18.993 1.00 92.25 479 LYS A N 1
ATOM 3743 C CA . LYS A 1 479 ? -25.886 -30.525 -19.045 1.00 92.25 479 LYS A CA 1
ATOM 3744 C C . LYS A 1 479 ? -24.792 -29.569 -18.578 1.00 92.25 479 LYS A C 1
ATOM 3746 O O . LYS A 1 479 ? -24.646 -28.474 -19.120 1.00 92.25 479 LYS A O 1
ATOM 3751 N N . VAL A 1 480 ? -23.967 -30.032 -17.649 1.00 93.75 480 VAL A N 1
ATOM 3752 C CA . VAL A 1 480 ? -22.813 -29.287 -17.144 1.00 93.75 480 VAL A CA 1
ATOM 3753 C C . VAL A 1 480 ? -21.530 -30.097 -17.281 1.00 93.75 480 VAL A C 1
ATOM 3755 O O . VAL A 1 480 ? -21.535 -31.330 -17.302 1.00 93.75 480 VAL A O 1
ATOM 3758 N N . CYS A 1 481 ? -20.419 -29.383 -17.393 1.00 93.25 481 CYS A N 1
ATOM 3759 C CA . CYS A 1 481 ? -19.074 -29.919 -17.289 1.00 93.25 481 CYS A CA 1
ATOM 3760 C C . CYS A 1 481 ? -18.604 -29.763 -15.840 1.00 93.25 481 CYS A C 1
ATOM 3762 O O . CYS A 1 481 ? -18.665 -28.666 -15.285 1.00 93.25 481 CYS A O 1
ATOM 3764 N N . VAL A 1 482 ? -18.137 -30.848 -15.227 1.00 91.81 482 VAL A N 1
ATOM 3765 C CA . VAL A 1 482 ? -17.546 -30.835 -13.888 1.00 91.81 482 VAL A CA 1
ATOM 3766 C C . VAL A 1 482 ? -16.064 -31.160 -14.007 1.00 91.81 482 VAL A C 1
ATOM 3768 O O . VAL A 1 482 ? -15.696 -32.277 -14.365 1.00 91.81 482 VAL A O 1
ATOM 3771 N N . LYS A 1 483 ? -15.205 -30.189 -13.701 1.00 87.75 483 LYS A N 1
ATOM 3772 C CA . LYS A 1 483 ? -13.748 -30.348 -13.708 1.00 87.75 483 LYS A CA 1
ATOM 3773 C C . LYS A 1 483 ? -13.239 -30.605 -12.295 1.00 87.75 483 LYS A C 1
ATOM 3775 O O . LYS A 1 483 ? -13.539 -29.855 -11.365 1.00 87.75 483 LYS A O 1
ATOM 3780 N N . VAL A 1 484 ? -12.422 -31.643 -12.154 1.00 81.44 484 VAL A N 1
ATOM 3781 C CA . VAL A 1 484 ? -11.764 -32.042 -10.905 1.00 81.44 484 VAL A CA 1
ATOM 3782 C C . VAL A 1 484 ? -10.275 -32.223 -11.180 1.00 81.44 484 VAL A C 1
ATOM 3784 O O . VAL A 1 484 ? -9.895 -33.004 -12.046 1.00 81.44 484 VAL A O 1
ATOM 3787 N N . ILE A 1 485 ? -9.400 -31.528 -10.455 1.00 70.50 485 ILE A N 1
ATOM 3788 C CA . ILE A 1 485 ? -7.947 -31.664 -10.664 1.00 70.50 485 ILE A CA 1
ATOM 3789 C C . ILE A 1 485 ? -7.481 -33.060 -10.219 1.00 70.50 485 ILE A C 1
ATOM 3791 O O . ILE A 1 485 ? -7.955 -33.593 -9.212 1.00 70.50 485 ILE A O 1
ATOM 3795 N N . ARG A 1 486 ? -6.569 -33.669 -10.988 1.00 62.75 486 ARG A N 1
ATOM 3796 C CA . ARG A 1 486 ? -5.975 -34.971 -10.662 1.00 62.75 486 ARG A CA 1
ATOM 3797 C C . ARG A 1 486 ? -5.115 -34.864 -9.405 1.00 62.75 486 ARG A C 1
ATOM 3799 O O . ARG A 1 486 ? -4.297 -33.960 -9.275 1.00 62.75 486 ARG A O 1
ATOM 3806 N N . VAL A 1 487 ? -5.300 -35.813 -8.492 1.00 57.00 487 VAL A N 1
ATOM 3807 C CA . VAL A 1 487 ? -4.357 -36.067 -7.403 1.00 57.00 487 VAL A CA 1
ATOM 3808 C C . VAL A 1 487 ? -3.474 -37.203 -7.882 1.00 57.00 487 VAL A C 1
ATOM 3810 O O . VAL A 1 487 ? -3.837 -38.372 -7.760 1.00 57.00 487 VAL A O 1
ATOM 3813 N N . ASP A 1 488 ? -2.353 -36.865 -8.507 1.00 47.47 488 ASP A N 1
ATOM 3814 C CA . ASP A 1 488 ? -1.389 -37.883 -8.893 1.00 47.47 488 ASP A CA 1
ATOM 3815 C C . ASP A 1 488 ? -0.855 -38.546 -7.617 1.00 47.47 488 ASP A C 1
ATOM 3817 O O . ASP A 1 488 ? -0.511 -37.871 -6.644 1.00 47.47 488 ASP A O 1
ATOM 3821 N N . GLY A 1 489 ? -0.740 -39.877 -7.617 1.00 44.75 489 GLY A N 1
ATOM 3822 C CA . GLY A 1 489 ? -0.149 -40.653 -6.517 1.00 44.75 489 GLY A CA 1
ATOM 3823 C C . GLY A 1 489 ? 1.346 -40.376 -6.278 1.00 44.75 489 GLY A C 1
ATOM 3824 O O . GLY A 1 489 ? 2.000 -41.132 -5.569 1.00 44.75 489 GLY A O 1
ATOM 3825 N N . SER A 1 490 ? 1.895 -39.305 -6.862 1.00 44.62 490 SER A N 1
ATOM 3826 C CA . SER A 1 490 ? 3.303 -38.897 -6.860 1.00 44.62 490 SER A CA 1
ATOM 3827 C C . SER A 1 490 ? 3.770 -38.226 -5.557 1.00 44.62 490 SER A C 1
ATOM 3829 O O . SER A 1 490 ? 4.843 -37.630 -5.518 1.00 44.62 490 SER A O 1
ATOM 3831 N N . GLY A 1 491 ? 3.001 -38.321 -4.466 1.00 44.03 491 GLY A N 1
ATOM 3832 C CA . GLY A 1 491 ? 3.422 -37.819 -3.151 1.00 44.03 491 GLY A CA 1
ATOM 3833 C C . GLY A 1 491 ? 3.304 -36.301 -2.967 1.00 44.03 491 GLY A C 1
ATOM 3834 O O . GLY A 1 491 ? 3.835 -35.760 -1.996 1.00 44.03 491 GLY A O 1
ATOM 3835 N N . SER A 1 492 ? 2.594 -35.594 -3.854 1.00 48.00 492 SER A N 1
ATOM 3836 C CA . SER A 1 492 ? 2.252 -34.184 -3.627 1.00 48.00 492 SER A CA 1
ATOM 3837 C C . SER A 1 492 ? 1.262 -34.064 -2.457 1.00 48.00 492 SER A C 1
ATOM 3839 O O . SER A 1 492 ? 0.211 -34.705 -2.501 1.00 48.00 492 SER A O 1
ATOM 3841 N N . PRO A 1 493 ? 1.542 -33.252 -1.416 1.00 54.94 493 PRO A N 1
ATOM 3842 C CA . PRO A 1 493 ? 0.629 -33.093 -0.289 1.00 54.94 493 PRO A CA 1
ATOM 3843 C C . PRO A 1 493 ? -0.746 -32.594 -0.767 1.00 54.94 493 PRO A C 1
ATOM 3845 O O . PRO A 1 493 ? -0.775 -31.616 -1.523 1.00 54.94 493 PRO A O 1
ATOM 3848 N N . PRO A 1 494 ? -1.870 -33.179 -0.304 1.00 61.03 494 PRO A N 1
ATOM 3849 C CA . PRO A 1 494 ? -3.228 -32.739 -0.652 1.00 61.03 494 PRO A CA 1
ATOM 3850 C C . PRO A 1 494 ? -3.443 -31.224 -0.504 1.00 61.03 494 PRO A C 1
ATOM 3852 O O . PRO A 1 494 ? -4.123 -30.597 -1.314 1.00 61.03 494 PRO A O 1
ATOM 3855 N N . GLU A 1 495 ? -2.768 -30.609 0.469 1.00 61.28 495 GLU A N 1
ATOM 3856 C CA . GLU A 1 495 ? -2.780 -29.165 0.703 1.00 61.28 495 GLU A CA 1
ATOM 3857 C C . GLU A 1 495 ? -2.266 -28.337 -0.482 1.00 61.28 495 GLU A C 1
ATOM 3859 O O . GLU A 1 495 ? -2.828 -27.287 -0.777 1.00 61.28 495 GLU A O 1
ATOM 3864 N N . LYS A 1 496 ? -1.211 -28.773 -1.188 1.00 60.22 496 LYS A N 1
ATOM 3865 C CA . LYS A 1 496 ? -0.669 -28.020 -2.337 1.00 60.22 496 LYS A CA 1
ATOM 3866 C C . LYS A 1 496 ? -1.648 -27.995 -3.512 1.00 60.22 496 LYS A C 1
ATOM 3868 O O . LYS A 1 496 ? -1.701 -27.006 -4.238 1.00 60.22 496 LYS A O 1
ATOM 3873 N N . ILE A 1 497 ? -2.428 -29.060 -3.675 1.00 62.88 497 ILE A N 1
ATOM 3874 C CA . ILE A 1 497 ? -3.439 -29.178 -4.730 1.00 62.88 497 ILE A CA 1
ATOM 3875 C C . ILE A 1 497 ? -4.650 -28.308 -4.376 1.00 62.88 497 ILE A C 1
ATOM 3877 O O . ILE A 1 497 ? -5.093 -27.511 -5.201 1.00 62.88 497 ILE A O 1
ATOM 3881 N N . MET A 1 498 ? -5.110 -28.353 -3.122 1.00 65.00 498 MET A N 1
ATOM 3882 C CA . MET A 1 498 ? -6.196 -27.487 -2.647 1.00 65.00 498 MET A CA 1
ATOM 3883 C C . MET A 1 498 ? -5.840 -25.993 -2.725 1.00 65.00 498 MET A C 1
ATOM 3885 O O . MET A 1 498 ? -6.667 -25.195 -3.165 1.00 65.00 498 MET A O 1
ATOM 3889 N N . ARG A 1 499 ? -4.593 -25.606 -2.398 1.00 64.75 499 ARG A N 1
ATOM 3890 C CA . ARG A 1 499 ? -4.065 -24.237 -2.612 1.00 64.75 499 ARG A CA 1
ATOM 3891 C C . ARG A 1 499 ? -4.275 -23.747 -4.031 1.00 64.75 499 ARG A C 1
ATOM 3893 O O . ARG A 1 499 ? -4.639 -22.592 -4.250 1.00 64.75 499 ARG A O 1
ATOM 3900 N N . ALA A 1 500 ? -3.963 -24.619 -4.983 1.00 62.84 500 ALA A N 1
ATOM 3901 C CA . ALA A 1 500 ? -4.019 -24.294 -6.389 1.00 62.84 500 ALA A CA 1
ATOM 3902 C C . ALA A 1 500 ? -5.455 -24.113 -6.868 1.00 62.84 500 ALA A C 1
ATOM 3904 O O . ALA A 1 500 ? -5.781 -23.084 -7.458 1.00 62.84 500 ALA A O 1
ATOM 3905 N N . GLN A 1 501 ? -6.309 -25.070 -6.509 1.00 69.69 501 GLN A N 1
ATOM 3906 C CA . GLN A 1 501 ? -7.729 -25.068 -6.841 1.00 69.69 501 GLN A CA 1
ATOM 3907 C C . GLN A 1 501 ? -8.456 -23.846 -6.285 1.00 69.69 501 GLN A C 1
ATOM 3909 O O . GLN A 1 501 ? -9.259 -23.240 -6.986 1.00 69.69 501 GLN A O 1
ATOM 3914 N N . ALA A 1 502 ? -8.158 -23.455 -5.046 1.00 71.62 502 ALA A N 1
ATOM 3915 C CA . ALA A 1 502 ? -8.801 -22.315 -4.411 1.00 71.62 502 ALA A CA 1
ATOM 3916 C C . ALA A 1 502 ? -8.451 -20.995 -5.131 1.00 71.62 502 ALA A C 1
ATOM 3918 O O . ALA A 1 502 ? -9.331 -20.187 -5.430 1.00 71.62 502 ALA A O 1
ATOM 3919 N N . GLY A 1 503 ? -7.171 -20.782 -5.464 1.00 70.81 503 GLY A N 1
ATOM 3920 C CA . GLY A 1 503 ? -6.728 -19.580 -6.178 1.00 70.81 503 GLY A CA 1
ATOM 3921 C C . GLY A 1 503 ? -7.271 -19.479 -7.610 1.00 70.81 503 GLY A C 1
ATOM 3922 O O . GLY A 1 503 ? -7.569 -18.377 -8.071 1.00 70.81 503 GLY A O 1
ATOM 3923 N N . GLU A 1 504 ? -7.413 -20.615 -8.299 1.00 75.31 504 GLU A N 1
ATOM 3924 C CA . GLU A 1 504 ? -8.058 -20.703 -9.616 1.00 75.31 504 GLU A CA 1
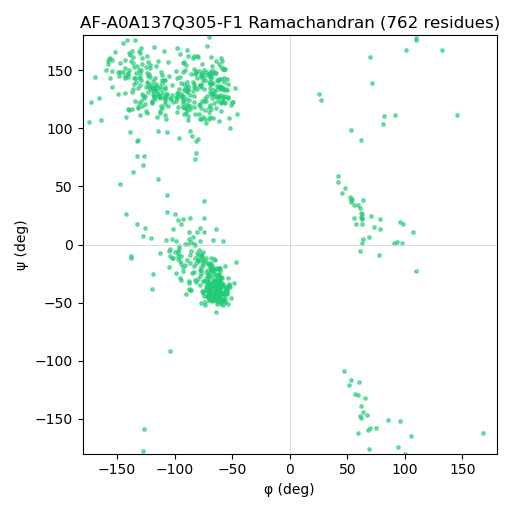ATOM 3925 C C . GLU A 1 504 ? -9.555 -20.392 -9.517 1.00 75.31 504 GLU A C 1
ATOM 3927 O O . GLU A 1 504 ? -10.055 -19.532 -10.238 1.00 75.31 504 GLU A O 1
ATOM 3932 N N . LEU A 1 505 ? -10.254 -21.006 -8.562 1.00 80.31 505 LEU A N 1
ATOM 3933 C CA . LEU A 1 505 ? -11.679 -20.789 -8.324 1.00 80.31 505 LEU A CA 1
ATOM 3934 C C . LEU A 1 505 ? -12.003 -19.312 -8.047 1.00 80.31 505 LEU A C 1
ATOM 3936 O O . LEU A 1 505 ? -12.952 -18.765 -8.609 1.00 80.31 505 LEU A O 1
ATOM 3940 N N . ALA A 1 506 ? -11.178 -18.645 -7.235 1.00 79.25 506 ALA A N 1
ATOM 3941 C CA . ALA A 1 506 ? -11.326 -17.223 -6.940 1.00 79.25 506 ALA A CA 1
ATOM 3942 C C . ALA A 1 506 ? -11.107 -16.322 -8.168 1.00 79.25 506 ALA A C 1
ATOM 3944 O O . ALA A 1 506 ? -11.725 -15.267 -8.264 1.00 79.25 506 ALA A O 1
ATOM 3945 N N . LEU A 1 507 ? -10.251 -16.727 -9.115 1.00 79.81 507 LEU A N 1
ATOM 3946 C CA . LEU A 1 507 ? -10.065 -16.022 -10.385 1.00 79.81 507 LEU A CA 1
ATOM 3947 C C . LEU A 1 507 ? -11.259 -16.248 -11.321 1.00 79.81 507 LEU A C 1
ATOM 3949 O O . LEU A 1 507 ? -11.848 -15.289 -11.815 1.00 79.81 507 LEU A O 1
ATOM 3953 N N . LEU A 1 508 ? -11.618 -17.515 -11.540 1.00 84.94 508 LEU A N 1
ATOM 3954 C CA . LEU A 1 508 ? -12.696 -17.929 -12.438 1.00 84.94 508 LEU A CA 1
ATOM 3955 C C . LEU A 1 508 ? -14.052 -17.358 -12.015 1.00 84.94 508 LEU A C 1
ATOM 3957 O O . LEU A 1 508 ? -14.850 -16.970 -12.863 1.00 84.94 508 LEU A O 1
ATOM 3961 N N . GLY A 1 509 ? -14.302 -17.244 -10.707 1.00 84.12 509 GLY A N 1
ATOM 3962 C CA . GLY A 1 509 ? -15.531 -16.657 -10.174 1.00 84.12 509 GLY A CA 1
ATOM 3963 C C . GLY A 1 509 ? -15.762 -15.195 -10.575 1.00 84.12 509 GLY A C 1
ATOM 3964 O O . GLY A 1 509 ? -16.915 -14.762 -10.581 1.00 84.12 509 GLY A O 1
ATOM 3965 N N . GLN A 1 510 ? -14.696 -14.471 -10.938 1.00 83.88 510 GLN A N 1
ATOM 3966 C CA . GLN A 1 510 ? -14.693 -13.030 -11.228 1.00 83.88 510 GLN A CA 1
ATOM 3967 C C . GLN A 1 510 ? -14.614 -12.703 -12.724 1.00 83.88 510 GLN A C 1
ATOM 3969 O O . GLN A 1 510 ? -14.697 -11.538 -13.114 1.00 83.88 510 GLN A O 1
ATOM 3974 N N . VAL A 1 511 ? -14.449 -13.718 -13.572 1.00 85.56 511 VAL A N 1
ATOM 3975 C CA . VAL A 1 511 ? -14.357 -13.559 -15.022 1.00 85.56 511 VAL A CA 1
ATOM 3976 C C . VAL A 1 511 ? -15.740 -13.721 -15.648 1.00 85.56 511 VAL A C 1
ATOM 3978 O O . VAL A 1 511 ? -16.414 -14.728 -15.445 1.00 85.56 511 VAL A O 1
ATOM 3981 N N . SER A 1 512 ? -16.168 -12.712 -16.409 1.00 86.50 512 SER A N 1
ATOM 3982 C CA . SER A 1 512 ? -17.401 -12.748 -17.199 1.00 86.50 512 SER A CA 1
ATOM 3983 C C . SER A 1 512 ? -17.186 -12.036 -18.530 1.00 86.50 512 SER A C 1
ATOM 3985 O O . SER A 1 512 ? -17.014 -10.817 -18.571 1.00 86.50 512 SER A O 1
ATOM 3987 N N . HIS A 1 513 ? -17.155 -12.813 -19.610 1.00 91.12 513 HIS A N 1
ATOM 3988 C CA . HIS A 1 513 ? -17.028 -12.324 -20.977 1.00 91.12 513 HIS A CA 1
ATOM 3989 C C . HIS A 1 513 ? -17.610 -13.363 -21.948 1.00 91.12 513 HIS A C 1
ATOM 3991 O O . HIS A 1 513 ? -17.402 -14.554 -21.723 1.00 91.12 513 HIS A O 1
ATOM 3997 N N . PRO A 1 514 ? -18.275 -12.963 -23.050 1.00 92.19 514 PRO A N 1
ATOM 3998 C CA . PRO A 1 514 ? -18.844 -13.906 -24.013 1.00 92.19 514 PRO A CA 1
ATOM 3999 C C . PRO A 1 514 ? -17.827 -14.923 -24.552 1.00 92.19 514 PRO A C 1
ATOM 4001 O O . PRO A 1 514 ? -18.142 -16.091 -24.699 1.00 92.19 514 PRO A O 1
ATOM 4004 N N . ASN A 1 515 ? -16.585 -14.516 -24.804 1.00 95.56 515 ASN A N 1
ATOM 4005 C CA . ASN A 1 515 ? -15.558 -15.396 -25.376 1.00 95.56 515 ASN A CA 1
ATOM 4006 C C . ASN A 1 515 ? -14.606 -16.024 -24.347 1.00 95.56 515 ASN A C 1
ATOM 4008 O O . ASN A 1 515 ? -13.497 -16.426 -24.698 1.00 95.56 515 ASN A O 1
ATOM 4012 N N . VAL A 1 516 ? -15.008 -16.094 -23.077 1.00 94.25 516 VAL A N 1
ATOM 4013 C CA . VAL A 1 516 ? -14.237 -16.748 -22.010 1.00 94.25 516 VAL A CA 1
ATOM 4014 C C . VAL A 1 516 ? -15.162 -17.670 -21.222 1.00 94.25 516 VAL A C 1
ATOM 4016 O O . VAL A 1 516 ? -16.284 -17.286 -20.904 1.00 94.25 516 VAL A O 1
ATOM 4019 N N . ILE A 1 517 ? -14.712 -18.895 -20.934 1.00 92.00 517 ILE A N 1
ATOM 4020 C CA . ILE A 1 517 ? -15.541 -19.921 -20.302 1.00 92.00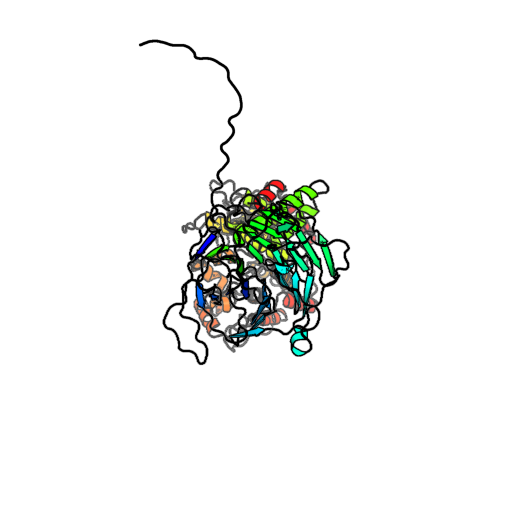 517 ILE A CA 1
ATOM 4021 C C . ILE A 1 517 ? -16.044 -19.407 -18.951 1.00 92.00 517 ILE A C 1
ATOM 4023 O O . ILE A 1 517 ? -15.238 -19.025 -18.094 1.00 92.00 517 ILE A O 1
ATOM 4027 N N . PRO A 1 518 ? -17.365 -19.372 -18.736 1.00 90.06 518 PRO A N 1
ATOM 4028 C CA . PRO A 1 518 ? -17.875 -18.848 -17.497 1.00 90.06 518 PRO A CA 1
ATOM 4029 C C . PRO A 1 518 ? -17.992 -19.960 -16.449 1.00 90.06 518 PRO A C 1
ATOM 4031 O O . PRO A 1 518 ? -18.415 -21.080 -16.739 1.00 90.06 518 PRO A O 1
ATOM 4034 N N . LEU A 1 519 ? -17.639 -19.651 -15.204 1.00 90.94 519 LEU A N 1
ATOM 4035 C CA . LEU A 1 519 ? -17.814 -20.571 -14.082 1.00 90.94 519 LEU A CA 1
ATOM 4036 C C . LEU A 1 519 ? -19.254 -20.480 -13.560 1.00 90.94 519 LEU A C 1
ATOM 4038 O O . LEU A 1 519 ? -19.671 -19.414 -13.112 1.00 90.94 519 LEU A O 1
ATOM 4042 N N . TYR A 1 520 ? -20.007 -21.579 -13.530 1.00 90.62 520 TYR A N 1
ATOM 4043 C CA . TYR A 1 520 ? -21.313 -21.607 -12.855 1.00 90.62 520 TYR A CA 1
ATOM 4044 C C . TYR A 1 520 ? -21.150 -21.544 -11.337 1.00 90.62 520 TYR A C 1
ATOM 4046 O O . TYR A 1 520 ? -21.779 -20.721 -10.676 1.00 90.62 520 TYR A O 1
ATOM 4054 N N . GLY A 1 521 ? -20.224 -22.327 -10.800 1.00 90.12 521 GLY A N 1
ATOM 4055 C CA . GLY A 1 521 ? -19.847 -22.333 -9.393 1.00 90.12 521 GLY A CA 1
ATOM 4056 C C . GLY A 1 521 ? -18.978 -23.546 -9.097 1.00 90.12 521 GLY A C 1
ATOM 4057 O O . GLY A 1 521 ? -18.429 -24.162 -10.011 1.00 90.12 521 GLY A O 1
ATOM 4058 N N . ALA A 1 522 ? -18.855 -23.906 -7.831 1.00 90.12 522 ALA A N 1
ATOM 4059 C CA . ALA A 1 522 ? -18.153 -25.102 -7.407 1.00 90.12 522 ALA A CA 1
ATOM 4060 C C . ALA A 1 522 ? -18.856 -25.757 -6.218 1.00 90.12 522 ALA A C 1
ATOM 4062 O O . ALA A 1 522 ? -19.594 -25.111 -5.477 1.00 90.12 522 ALA A O 1
ATOM 4063 N N . TYR A 1 523 ? -18.595 -27.042 -6.020 1.00 88.44 523 TYR A N 1
ATOM 4064 C CA . TYR A 1 523 ? -19.049 -27.787 -4.850 1.00 88.44 523 TYR A CA 1
ATOM 4065 C C . TYR A 1 523 ? -17.941 -28.715 -4.348 1.00 88.44 523 TYR A C 1
ATOM 4067 O O . TYR A 1 523 ? -16.970 -28.994 -5.057 1.00 88.44 523 TYR A O 1
ATOM 4075 N N . LEU A 1 524 ? -18.073 -29.185 -3.110 1.00 84.75 524 LEU A N 1
ATOM 4076 C CA . LEU A 1 524 ? -17.187 -30.197 -2.541 1.00 84.75 524 LEU A CA 1
ATOM 4077 C C . LEU A 1 524 ? -17.808 -31.583 -2.732 1.00 84.75 524 LEU A C 1
ATOM 4079 O O . LEU A 1 524 ? -18.973 -31.791 -2.399 1.00 84.75 524 LEU A O 1
ATOM 4083 N N . SER A 1 525 ? -17.042 -32.537 -3.264 1.00 83.19 525 SER A N 1
ATOM 4084 C CA . SER A 1 525 ? -17.521 -33.915 -3.434 1.00 83.19 525 SER A CA 1
ATOM 4085 C C . SER A 1 525 ? -17.824 -34.577 -2.084 1.00 83.19 525 SER A C 1
ATOM 4087 O O . SER A 1 525 ? -17.037 -34.453 -1.148 1.00 83.19 525 SER A O 1
ATOM 4089 N N . ALA A 1 526 ? -18.890 -35.379 -2.008 1.00 77.38 526 ALA A N 1
ATOM 4090 C CA . ALA A 1 526 ? -19.293 -36.127 -0.805 1.00 77.38 526 ALA A CA 1
ATOM 4091 C C . ALA A 1 526 ? -18.409 -37.363 -0.489 1.00 77.38 526 ALA A C 1
ATOM 4093 O O . ALA A 1 526 ? -18.838 -38.305 0.174 1.00 77.38 526 ALA A O 1
ATOM 4094 N N . GLU A 1 527 ? -17.175 -37.385 -0.989 1.00 76.50 527 GLU A N 1
ATOM 4095 C CA . GLU A 1 527 ? -16.203 -38.461 -0.782 1.00 76.50 527 GLU A CA 1
ATOM 4096 C C . GLU A 1 527 ? -15.447 -38.270 0.543 1.00 76.50 527 GLU A C 1
ATOM 4098 O O . GLU A 1 527 ? -15.358 -37.160 1.065 1.00 76.50 527 GLU A O 1
ATOM 4103 N N . ARG A 1 528 ? -14.830 -39.341 1.069 1.00 67.25 528 ARG A N 1
ATOM 4104 C CA . ARG A 1 528 ? -14.052 -39.305 2.328 1.00 67.25 528 ARG A CA 1
ATOM 4105 C C . ARG A 1 528 ? -12.975 -38.210 2.344 1.00 67.25 528 ARG A C 1
ATOM 4107 O O . ARG A 1 528 ? -12.708 -37.646 3.398 1.00 67.25 528 ARG A O 1
ATOM 4114 N N . ASN A 1 529 ? -12.381 -37.929 1.184 1.00 69.75 529 ASN A N 1
ATOM 4115 C CA . ASN A 1 529 ? -11.488 -36.798 0.960 1.00 69.75 529 ASN A CA 1
ATOM 4116 C C . ASN A 1 529 ? -12.168 -35.853 -0.043 1.00 69.75 529 ASN A C 1
ATOM 4118 O O . ASN A 1 529 ? -12.112 -36.129 -1.244 1.00 69.75 529 ASN A O 1
ATOM 4122 N N . PRO A 1 530 ? -12.838 -34.783 0.415 1.00 72.94 530 PRO A N 1
ATOM 4123 C CA . PRO A 1 530 ? -13.595 -33.908 -0.468 1.00 72.94 530 PRO A CA 1
ATOM 4124 C C . PRO A 1 530 ? -12.668 -33.200 -1.460 1.00 72.94 530 PRO A C 1
ATOM 4126 O O . PRO A 1 530 ? -11.632 -32.646 -1.091 1.00 72.94 530 PRO A O 1
ATOM 4129 N N . ARG A 1 531 ? -13.058 -33.211 -2.734 1.00 77.56 531 ARG A N 1
ATOM 4130 C CA . ARG A 1 531 ? -12.375 -32.541 -3.842 1.00 77.56 531 ARG A CA 1
ATOM 4131 C C . ARG A 1 531 ? -13.210 -31.351 -4.295 1.00 77.56 531 ARG A C 1
ATOM 4133 O O . ARG A 1 531 ? -14.437 -31.444 -4.363 1.00 77.56 531 ARG A O 1
ATOM 4140 N N . ILE A 1 532 ? -12.546 -30.247 -4.635 1.00 81.88 532 ILE A N 1
ATOM 4141 C CA . ILE A 1 532 ? -13.202 -29.095 -5.261 1.00 81.88 532 ILE A CA 1
ATOM 4142 C C . ILE A 1 532 ? -13.602 -29.490 -6.686 1.00 81.88 532 ILE A C 1
ATOM 4144 O O . ILE A 1 532 ? -12.746 -29.823 -7.508 1.00 81.88 532 ILE A O 1
ATOM 4148 N N . CYS A 1 533 ? -14.904 -29.455 -6.954 1.00 87.25 533 CYS A N 1
ATOM 4149 C CA . CYS A 1 533 ? -15.516 -29.757 -8.240 1.00 87.25 533 CYS A CA 1
ATOM 4150 C C . CYS A 1 533 ? -16.003 -28.449 -8.865 1.00 87.25 533 CYS A C 1
ATOM 4152 O O . CYS A 1 533 ? -16.961 -27.852 -8.377 1.00 87.25 533 CYS A O 1
ATOM 4154 N N . MET A 1 534 ? -15.328 -27.984 -9.916 1.00 89.75 534 MET A N 1
ATOM 4155 C CA . MET A 1 534 ? -15.684 -26.746 -10.617 1.00 89.75 534 MET A CA 1
ATOM 4156 C C . MET A 1 534 ? -16.704 -27.046 -11.712 1.00 89.75 534 MET A C 1
ATOM 4158 O O . MET A 1 534 ? -16.527 -27.999 -12.470 1.00 89.75 534 MET A O 1
ATOM 4162 N N . VAL A 1 535 ? -17.758 -26.240 -11.800 1.00 92.12 535 VAL A N 1
ATOM 4163 C CA . VAL A 1 535 ? -18.898 -26.474 -12.690 1.00 92.12 535 VAL A CA 1
ATOM 4164 C C . VAL A 1 535 ? -18.931 -25.411 -13.781 1.00 92.12 535 VAL A C 1
ATOM 4166 O O . VAL A 1 535 ? -18.958 -24.213 -13.498 1.00 92.12 535 VAL A O 1
ATOM 4169 N N . PHE A 1 536 ? -18.962 -25.861 -15.030 1.00 92.75 536 PHE A N 1
ATOM 4170 C CA . PHE A 1 536 ? -18.963 -25.045 -16.243 1.00 92.75 536 PHE A CA 1
ATOM 4171 C C . PHE A 1 536 ? -20.120 -25.463 -17.162 1.00 92.75 536 PHE A C 1
ATOM 4173 O O . PHE A 1 536 ? -20.614 -26.592 -17.054 1.00 92.75 536 PHE A O 1
ATOM 4180 N N . PRO A 1 537 ? -20.544 -24.611 -18.109 1.00 92.44 537 PRO A N 1
ATOM 4181 C CA . PRO A 1 537 ? -21.421 -25.046 -19.191 1.00 92.44 537 PRO A CA 1
ATOM 4182 C C . PRO A 1 537 ? -20.791 -26.199 -19.982 1.00 92.44 537 PRO A C 1
ATOM 4184 O O . PRO A 1 537 ? -19.591 -26.208 -20.267 1.00 92.44 537 PRO A O 1
ATOM 4187 N N . TRP A 1 538 ? -21.613 -27.175 -20.365 1.00 91.94 538 TRP A N 1
ATOM 4188 C CA . TRP A 1 538 ? -21.183 -28.225 -21.281 1.00 91.94 538 TRP A CA 1
ATOM 4189 C C . TRP A 1 538 ? -21.148 -27.703 -22.725 1.00 91.94 538 TRP A C 1
ATOM 4191 O O . TRP A 1 538 ? -22.185 -27.358 -23.292 1.00 91.94 538 TRP A O 1
ATOM 4201 N N . MET A 1 539 ? -19.968 -27.695 -23.347 1.00 92.06 539 MET A N 1
ATOM 4202 C CA . MET A 1 539 ? -19.784 -27.242 -24.731 1.00 92.06 539 MET A CA 1
ATOM 4203 C C . MET A 1 539 ? -20.032 -28.389 -25.718 1.00 92.06 539 MET A C 1
ATOM 4205 O O . MET A 1 539 ? -19.158 -29.219 -25.961 1.00 92.06 539 MET A O 1
ATOM 4209 N N . GLU A 1 540 ? -21.236 -28.456 -26.297 1.00 89.88 540 GLU A N 1
ATOM 4210 C CA . GLU A 1 540 ? -21.649 -29.572 -27.170 1.00 89.88 540 GLU A CA 1
ATOM 4211 C C . GLU A 1 540 ? -20.814 -29.718 -28.450 1.00 89.88 540 GLU A C 1
ATOM 4213 O O . GLU A 1 540 ? -20.721 -30.818 -28.994 1.00 89.88 540 GLU A O 1
ATOM 4218 N N . ASN A 1 541 ? -20.200 -28.631 -28.922 1.00 93.88 541 ASN A N 1
ATOM 4219 C CA . ASN A 1 541 ? -19.382 -28.634 -30.132 1.00 93.88 541 ASN A CA 1
ATOM 4220 C C . ASN A 1 541 ? -17.903 -28.979 -29.876 1.00 93.88 541 ASN A C 1
ATOM 4222 O O . ASN A 1 541 ? -17.145 -29.052 -30.841 1.00 93.88 541 ASN A O 1
ATOM 4226 N N . GLY A 1 542 ? -17.512 -29.248 -28.624 1.00 93.19 542 GLY A N 1
ATOM 4227 C CA . GLY A 1 542 ? -16.152 -29.657 -28.269 1.00 93.19 542 GLY A CA 1
ATOM 4228 C C . GLY A 1 542 ? -15.117 -28.540 -28.417 1.00 93.19 542 GLY A C 1
ATOM 4229 O O . GLY A 1 542 ? -15.455 -27.354 -28.361 1.00 93.19 542 GLY A O 1
ATOM 4230 N N . ASP A 1 543 ? -13.851 -28.932 -28.568 1.00 94.19 543 ASP A N 1
ATOM 4231 C CA . ASP A 1 543 ? -12.740 -28.008 -28.797 1.00 94.19 543 ASP A CA 1
ATOM 4232 C C . ASP A 1 543 ? -12.594 -27.603 -30.275 1.00 94.19 543 ASP A C 1
ATOM 4234 O O . ASP A 1 543 ? -13.138 -28.239 -31.180 1.00 94.19 543 ASP A O 1
ATOM 4238 N N . LEU A 1 544 ? -11.877 -26.506 -30.526 1.00 96.62 544 LEU A N 1
ATOM 4239 C CA . LEU A 1 544 ? -11.702 -25.911 -31.849 1.00 96.62 544 LEU A CA 1
ATOM 4240 C C . LEU A 1 544 ? -11.013 -26.868 -32.827 1.00 96.62 544 LEU A C 1
ATOM 4242 O O . LEU A 1 544 ? -11.336 -26.831 -34.015 1.00 96.62 544 LEU A O 1
ATOM 4246 N N . VAL A 1 545 ? -10.091 -27.715 -32.353 1.00 94.38 545 VAL A N 1
ATOM 4247 C CA . VAL A 1 545 ? -9.399 -28.691 -33.203 1.00 94.38 545 VAL A CA 1
ATOM 4248 C C . VAL A 1 545 ? -10.424 -29.681 -33.729 1.00 94.38 545 VAL A C 1
ATOM 4250 O O . VAL A 1 545 ? -10.605 -29.787 -34.942 1.00 94.38 545 VAL A O 1
ATOM 4253 N N . ASP A 1 546 ? -11.138 -30.360 -32.839 1.00 94.19 546 ASP A N 1
ATOM 4254 C CA . ASP A 1 546 ? -12.108 -31.386 -33.221 1.00 94.19 546 ASP A CA 1
ATOM 4255 C C . ASP A 1 546 ? -13.283 -30.780 -34.016 1.00 94.19 546 ASP A C 1
ATOM 4257 O O . ASP A 1 546 ? -13.761 -31.365 -34.994 1.00 94.19 546 ASP A O 1
ATOM 4261 N N . PHE A 1 547 ? -13.708 -29.562 -33.665 1.00 96.75 547 PHE A N 1
ATOM 4262 C CA . PHE A 1 547 ? -14.762 -28.841 -34.370 1.00 96.75 547 PHE A CA 1
ATOM 4263 C C . PHE A 1 547 ? -14.376 -28.479 -35.808 1.00 96.75 547 PHE A C 1
ATOM 4265 O O . PHE A 1 547 ? -15.173 -28.695 -36.722 1.00 96.75 547 PHE A O 1
ATOM 4272 N N . LEU A 1 548 ? -13.169 -27.952 -36.039 1.00 96.69 548 LEU A N 1
ATOM 4273 C CA . LEU A 1 548 ? -12.705 -27.617 -37.388 1.00 96.69 548 LEU A CA 1
ATOM 4274 C C . LEU A 1 548 ? -12.405 -28.865 -38.223 1.00 96.69 548 LEU A C 1
ATOM 4276 O O . LEU A 1 548 ? -12.658 -28.843 -39.424 1.00 96.69 548 LEU A O 1
ATOM 4280 N N . HIS A 1 549 ? -11.962 -29.968 -37.611 1.00 94.88 549 HIS A N 1
ATOM 4281 C CA . HIS A 1 549 ? -11.866 -31.257 -38.305 1.00 94.88 549 HIS A CA 1
ATOM 4282 C C . HIS A 1 549 ? -13.241 -31.751 -38.771 1.00 94.88 549 HIS A C 1
ATOM 4284 O O . HIS A 1 549 ? -13.383 -32.233 -39.895 1.00 94.88 549 HIS A O 1
ATOM 4290 N N . LYS A 1 550 ? -14.270 -31.607 -37.928 1.00 96.31 550 LYS A N 1
ATOM 4291 C CA . LYS A 1 550 ? -15.646 -32.002 -38.257 1.00 96.31 550 LYS A CA 1
ATOM 4292 C C . LYS A 1 550 ? -16.315 -31.056 -39.261 1.00 96.31 550 LYS A C 1
ATOM 4294 O O . LYS A 1 550 ? -17.097 -31.503 -40.097 1.00 96.31 550 LYS A O 1
ATOM 4299 N N . TYR A 1 551 ? -16.017 -29.760 -39.186 1.00 95.19 551 TYR A N 1
ATOM 4300 C CA . TYR A 1 551 ? -16.603 -28.712 -40.024 1.00 95.19 551 TYR A CA 1
ATOM 4301 C C . TYR A 1 551 ? -15.513 -27.859 -40.699 1.00 95.19 551 TYR A C 1
ATOM 4303 O O . TYR A 1 551 ? -15.392 -26.659 -40.411 1.00 95.19 551 TYR A O 1
ATOM 4311 N N . PRO A 1 552 ? -14.750 -28.434 -41.649 1.00 93.69 552 PRO A N 1
ATOM 4312 C CA . PRO A 1 552 ? -13.570 -27.793 -42.233 1.00 93.69 552 PRO A CA 1
ATOM 4313 C C . PRO A 1 552 ? -13.893 -26.538 -43.042 1.00 93.69 552 PRO A C 1
ATOM 4315 O O . PRO A 1 552 ? -13.033 -25.679 -43.195 1.00 93.69 552 PRO A O 1
ATOM 4318 N N . ASN A 1 553 ? -15.132 -26.367 -43.507 1.00 92.19 553 ASN A N 1
ATOM 4319 C CA . ASN A 1 553 ? -15.564 -25.183 -44.258 1.00 92.19 553 ASN A CA 1
ATOM 4320 C C . ASN A 1 553 ? -16.007 -24.011 -43.368 1.00 92.19 553 ASN A C 1
ATOM 4322 O O . ASN A 1 553 ? -16.417 -22.975 -43.884 1.00 92.19 553 ASN A O 1
ATOM 4326 N N . THR A 1 554 ? -15.932 -24.142 -42.039 1.00 93.44 554 THR A N 1
ATOM 4327 C CA . THR A 1 554 ? -16.302 -23.047 -41.134 1.00 93.44 554 THR A CA 1
ATOM 4328 C C . THR A 1 554 ? -15.416 -21.819 -41.388 1.00 93.44 554 THR A C 1
ATOM 4330 O O . THR A 1 554 ? -14.192 -21.977 -41.488 1.00 93.44 554 THR A O 1
ATOM 4333 N N . PRO A 1 555 ? -15.981 -20.598 -41.478 1.00 92.44 555 PRO A N 1
ATOM 4334 C CA . PRO A 1 555 ? -15.198 -19.368 -41.528 1.00 92.44 555 PRO A CA 1
ATOM 4335 C C . PRO A 1 555 ? -14.336 -19.210 -40.269 1.00 92.44 555 PRO A C 1
ATOM 4337 O O . PRO A 1 555 ? -14.851 -19.182 -39.153 1.00 92.44 555 PRO A O 1
ATOM 4340 N N . LYS A 1 556 ? -13.013 -19.106 -40.438 1.00 93.19 556 LYS A N 1
ATOM 4341 C CA . LYS A 1 556 ? -12.069 -19.036 -39.308 1.00 93.19 556 LYS A CA 1
ATOM 4342 C C . LYS A 1 556 ? -11.939 -17.631 -38.738 1.00 93.19 556 LYS A C 1
ATOM 4344 O O . LYS A 1 556 ? -11.723 -17.494 -37.543 1.00 93.19 556 LYS A O 1
ATOM 4349 N N . ILE A 1 557 ? -12.101 -16.595 -39.565 1.00 94.25 557 ILE A N 1
ATOM 4350 C CA . ILE A 1 557 ? -11.959 -15.198 -39.130 1.00 94.25 557 ILE A CA 1
ATOM 4351 C C . ILE A 1 557 ? -12.906 -14.866 -37.961 1.00 94.25 557 ILE A C 1
ATOM 4353 O O . ILE A 1 557 ? -12.404 -14.395 -36.943 1.00 94.25 557 ILE A O 1
ATOM 4357 N N . PRO A 1 558 ? -14.218 -15.179 -38.014 1.00 95.38 558 PRO A N 1
ATOM 4358 C CA . PRO A 1 558 ? -15.112 -14.911 -36.886 1.00 95.38 558 PRO A CA 1
ATOM 4359 C C . PRO A 1 558 ? -14.738 -15.676 -35.602 1.00 95.38 558 PRO A C 1
ATOM 4361 O O . PRO A 1 558 ? -14.875 -15.147 -34.501 1.00 95.38 558 PRO A O 1
ATOM 4364 N N . LEU A 1 559 ? -14.207 -16.901 -35.725 1.00 96.50 559 LEU A N 1
ATOM 4365 C CA . LEU A 1 559 ? -13.707 -17.678 -34.583 1.00 96.50 559 LEU A CA 1
ATOM 4366 C C . LEU A 1 559 ? -12.433 -17.064 -33.987 1.00 96.50 559 LEU A C 1
ATOM 4368 O O . LEU A 1 559 ? -12.294 -16.996 -32.773 1.00 96.50 559 LEU A O 1
ATOM 4372 N N . MET A 1 560 ? -11.500 -16.597 -34.818 1.00 97.06 560 MET A N 1
ATOM 4373 C CA . MET A 1 560 ? -10.270 -15.955 -34.337 1.00 97.06 560 MET A CA 1
ATOM 4374 C C . MET A 1 560 ? -10.538 -14.563 -33.760 1.00 97.06 560 MET A C 1
ATOM 4376 O O . MET A 1 560 ? -9.878 -14.169 -32.802 1.00 97.06 560 MET A O 1
ATOM 4380 N N . SER A 1 561 ? -11.542 -13.854 -34.281 1.00 96.38 561 SER A N 1
ATOM 4381 C CA . SER A 1 561 ? -12.037 -12.602 -33.706 1.00 96.38 561 SER A CA 1
ATOM 4382 C C . SER A 1 561 ? -12.617 -12.817 -32.306 1.00 96.38 561 SER A C 1
ATOM 4384 O O . SER A 1 561 ? -12.263 -12.082 -31.387 1.00 96.38 561 SER A O 1
ATOM 4386 N N . ASP A 1 562 ? -13.411 -13.875 -32.111 1.00 97.38 562 ASP A N 1
ATOM 4387 C CA . ASP A 1 562 ? -13.898 -14.293 -30.790 1.00 97.38 562 ASP A CA 1
ATOM 4388 C C . ASP A 1 562 ? -12.735 -14.585 -29.817 1.00 97.38 562 ASP A C 1
ATOM 4390 O O . ASP A 1 562 ? -12.726 -14.093 -28.688 1.00 97.38 562 ASP A O 1
ATOM 4394 N N . VAL A 1 563 ? -11.721 -15.345 -30.255 1.00 98.25 563 VAL A N 1
ATOM 4395 C CA . VAL A 1 563 ? -10.529 -15.647 -29.437 1.00 98.25 563 VAL A CA 1
ATOM 4396 C C . VAL A 1 563 ? -9.766 -14.367 -29.074 1.00 98.25 563 VAL A C 1
ATOM 4398 O O . VAL A 1 563 ? -9.406 -14.181 -27.911 1.00 98.25 563 VAL A O 1
ATOM 4401 N N . ALA A 1 564 ? -9.551 -13.462 -30.035 1.00 98.00 564 ALA A N 1
ATOM 4402 C CA . ALA A 1 564 ? -8.881 -12.183 -29.801 1.00 98.00 564 ALA A CA 1
ATOM 4403 C C . ALA A 1 564 ? -9.657 -11.297 -28.814 1.00 98.00 564 ALA A C 1
ATOM 4405 O O . ALA A 1 564 ? -9.046 -10.717 -27.917 1.00 98.00 564 ALA A O 1
ATOM 4406 N N . ALA A 1 565 ? -10.991 -11.257 -28.909 1.00 97.50 565 ALA A N 1
ATOM 4407 C CA . ALA A 1 565 ? -11.842 -10.534 -27.965 1.00 97.50 565 ALA A CA 1
ATOM 4408 C C . ALA A 1 565 ? -11.739 -11.110 -26.541 1.00 97.50 565 ALA A C 1
ATOM 4410 O O . ALA A 1 565 ? -11.611 -10.361 -25.571 1.00 97.50 565 ALA A O 1
ATOM 4411 N N . GLY A 1 566 ? -11.728 -12.441 -26.405 1.00 97.12 566 GLY A N 1
ATOM 4412 C CA . GLY A 1 566 ? -11.498 -13.110 -25.123 1.00 97.12 566 GLY A CA 1
ATOM 4413 C C . GLY A 1 566 ? -10.120 -12.799 -24.528 1.00 97.12 566 GLY A C 1
ATOM 4414 O O . GLY A 1 566 ? -10.016 -12.501 -23.338 1.00 97.12 566 GLY A O 1
ATOM 4415 N N . LEU A 1 567 ? -9.065 -12.800 -25.351 1.00 97.19 567 LEU A N 1
ATOM 4416 C CA . LEU A 1 567 ? -7.710 -12.448 -24.912 1.00 97.19 567 LEU A CA 1
ATOM 4417 C C . LEU A 1 567 ? -7.583 -10.984 -24.517 1.00 97.19 567 LEU A C 1
ATOM 4419 O O . LEU A 1 567 ? -6.990 -10.686 -23.483 1.00 97.19 567 LEU A O 1
ATOM 4423 N N . LEU A 1 568 ? -8.177 -10.081 -25.296 1.00 97.38 568 LEU A N 1
ATOM 4424 C CA . LEU A 1 568 ? -8.214 -8.658 -24.988 1.00 97.38 568 LEU A CA 1
ATOM 4425 C C . LEU A 1 568 ? -8.836 -8.424 -23.612 1.00 97.38 568 LEU A C 1
ATOM 4427 O O . LEU A 1 568 ? -8.266 -7.710 -22.790 1.00 97.38 568 LEU A O 1
ATOM 4431 N N . PHE A 1 569 ? -9.962 -9.082 -23.337 1.00 94.31 569 PHE A N 1
ATOM 4432 C CA . PHE A 1 569 ? -10.608 -9.035 -22.034 1.00 94.31 569 PHE A CA 1
ATOM 4433 C C . PHE A 1 569 ? -9.691 -9.548 -20.908 1.00 94.31 569 PHE A C 1
ATOM 4435 O O . PHE A 1 569 ? -9.507 -8.855 -19.905 1.00 94.31 569 PHE A O 1
ATOM 4442 N N . LEU A 1 570 ? -9.066 -10.721 -21.072 1.00 92.00 570 LEU A N 1
ATOM 4443 C CA . LEU A 1 570 ? -8.155 -11.279 -20.063 1.00 92.00 570 LEU A CA 1
ATOM 4444 C C . LEU A 1 570 ? -6.955 -10.351 -19.803 1.00 92.00 570 LEU A C 1
ATOM 4446 O O . LEU A 1 570 ? -6.657 -10.034 -18.648 1.00 92.00 570 LEU A O 1
ATOM 4450 N N . HIS A 1 571 ? -6.314 -9.836 -20.855 1.00 92.50 571 HIS A N 1
ATOM 4451 C CA . HIS A 1 571 ? -5.180 -8.910 -20.752 1.00 92.50 571 HIS A CA 1
ATOM 4452 C C . HIS A 1 571 ? -5.592 -7.582 -20.106 1.00 92.50 571 HIS A C 1
ATOM 4454 O O . HIS A 1 571 ? -4.884 -7.068 -19.233 1.00 92.50 571 HIS A O 1
ATOM 4460 N N . HIS A 1 572 ? -6.777 -7.063 -20.439 1.00 88.38 572 HIS A N 1
ATOM 4461 C CA . HIS A 1 572 ? -7.369 -5.908 -19.766 1.00 88.38 572 HIS A CA 1
ATOM 4462 C C . HIS A 1 572 ? -7.667 -6.164 -18.293 1.00 88.38 572 HIS A C 1
ATOM 4464 O O . HIS A 1 572 ? -7.567 -5.220 -17.522 1.00 88.38 572 HIS A O 1
ATOM 4470 N N . MET A 1 573 ? -7.933 -7.401 -17.868 1.00 81.06 573 MET A N 1
ATOM 4471 C CA . MET A 1 573 ? -8.028 -7.784 -16.452 1.00 81.06 573 MET A CA 1
ATOM 4472 C C . MET A 1 573 ? -6.668 -8.070 -15.792 1.00 81.06 573 MET A C 1
ATOM 4474 O O . MET A 1 573 ? -6.612 -8.376 -14.601 1.00 81.06 573 MET A O 1
ATOM 4478 N N . GLY A 1 574 ? -5.554 -7.950 -16.522 1.00 82.81 574 GLY A N 1
ATOM 4479 C CA . GLY A 1 574 ? -4.219 -8.296 -16.022 1.00 82.81 574 GLY A CA 1
ATOM 4480 C C . GLY A 1 574 ? -4.004 -9.805 -15.854 1.00 82.81 574 GLY A C 1
ATOM 4481 O O . GLY A 1 574 ? -3.188 -10.222 -15.031 1.00 82.81 574 GLY A O 1
ATOM 4482 N N . ILE A 1 575 ? -4.755 -10.619 -16.597 1.00 85.38 575 ILE A N 1
ATOM 4483 C CA . ILE A 1 575 ? -4.673 -12.078 -16.610 1.00 85.38 575 ILE A CA 1
ATOM 4484 C C . ILE A 1 575 ? -3.934 -12.502 -17.879 1.00 85.38 575 ILE A C 1
ATOM 4486 O O . ILE A 1 575 ? -4.338 -12.144 -18.979 1.00 85.38 575 ILE A O 1
ATOM 4490 N N . VAL A 1 576 ? -2.868 -13.285 -17.718 1.00 88.12 576 VAL A N 1
ATOM 4491 C CA . VAL A 1 576 ? -2.175 -13.973 -18.818 1.00 88.12 576 VAL A CA 1
ATOM 4492 C C . VAL A 1 576 ? -2.711 -15.404 -18.881 1.00 88.12 576 VAL A C 1
ATOM 4494 O O . VAL A 1 576 ? -2.779 -16.073 -17.846 1.00 88.12 576 VAL A O 1
ATOM 4497 N N . HIS A 1 577 ? -3.116 -15.867 -20.063 1.00 90.00 577 HIS A N 1
ATOM 4498 C CA . HIS A 1 577 ? -3.668 -17.206 -20.271 1.00 90.00 577 HIS A CA 1
ATOM 4499 C C . HIS A 1 577 ? -2.603 -18.290 -20.060 1.00 90.00 577 HIS A C 1
ATOM 4501 O O . HIS A 1 577 ? -2.851 -19.272 -19.359 1.00 90.00 577 HIS A O 1
ATOM 4507 N N . ALA A 1 578 ? -1.413 -18.095 -20.638 1.00 87.12 578 ALA A N 1
ATOM 4508 C CA . ALA A 1 578 ? -0.190 -18.883 -20.466 1.00 87.12 578 ALA A CA 1
ATOM 4509 C C . ALA A 1 578 ? -0.227 -20.359 -20.929 1.00 87.12 578 ALA A C 1
ATOM 4511 O O . ALA A 1 578 ? 0.744 -21.085 -20.736 1.00 87.12 578 ALA A O 1
ATOM 4512 N N . ASP A 1 579 ? -1.319 -20.811 -21.543 1.00 86.00 579 ASP A N 1
ATOM 4513 C CA . ASP A 1 579 ? -1.462 -22.146 -22.160 1.00 86.00 579 ASP A CA 1
ATOM 4514 C C . ASP A 1 579 ? -2.393 -22.072 -23.382 1.00 86.00 579 ASP A C 1
ATOM 4516 O O . ASP A 1 579 ? -3.415 -22.749 -23.464 1.00 86.00 579 ASP A O 1
ATOM 4520 N N . LEU A 1 580 ? -2.106 -21.150 -24.303 1.00 92.12 580 LEU A N 1
ATOM 4521 C CA . LEU A 1 580 ? -2.910 -20.986 -25.513 1.00 92.12 580 LEU A CA 1
ATOM 4522 C C . LEU A 1 580 ? -2.586 -22.064 -26.542 1.00 92.12 580 LEU A C 1
ATOM 4524 O O . LEU A 1 580 ? -1.458 -22.169 -27.012 1.00 92.12 580 LEU A O 1
ATOM 4528 N N . LYS A 1 581 ? -3.613 -22.822 -26.912 1.00 91.94 581 LYS A N 1
ATOM 4529 C CA . LYS A 1 581 ? -3.625 -23.827 -27.978 1.00 91.94 581 LYS A CA 1
ATOM 4530 C C . LYS A 1 581 ? -5.061 -24.039 -28.430 1.00 91.94 581 LYS A C 1
ATOM 4532 O O . LYS A 1 581 ? -5.978 -23.817 -27.639 1.00 91.94 581 LYS A O 1
ATOM 4537 N N . ALA A 1 582 ? -5.280 -24.495 -29.660 1.00 93.94 582 ALA A N 1
ATOM 4538 C CA . ALA A 1 582 ? -6.634 -24.654 -30.191 1.00 93.94 582 ALA A CA 1
ATOM 4539 C C . ALA A 1 582 ? -7.501 -25.608 -29.340 1.00 93.94 582 ALA A C 1
ATOM 4541 O O . ALA A 1 582 ? -8.704 -25.408 -29.221 1.00 93.94 582 ALA A O 1
ATOM 4542 N N . ARG A 1 583 ? -6.896 -26.584 -28.649 1.00 91.31 583 ARG A N 1
ATOM 4543 C CA . ARG A 1 583 ? -7.610 -27.476 -27.711 1.00 91.31 583 ARG A CA 1
ATOM 4544 C C . ARG A 1 583 ? -8.179 -26.777 -26.472 1.00 91.31 583 ARG A C 1
ATOM 4546 O O . ARG A 1 583 ? -9.128 -27.276 -25.883 1.00 91.31 583 ARG A O 1
ATOM 4553 N N . ASN A 1 584 ? -7.633 -25.618 -26.106 1.00 92.69 584 ASN A N 1
ATOM 4554 C CA . ASN A 1 584 ? -8.130 -24.781 -25.011 1.00 92.69 584 ASN A CA 1
ATOM 4555 C C . ASN A 1 584 ? -9.087 -23.684 -25.521 1.00 92.69 584 ASN A C 1
ATOM 4557 O O . ASN A 1 584 ? -9.359 -22.702 -24.830 1.00 92.69 584 ASN A O 1
ATOM 4561 N N . VAL A 1 585 ? -9.610 -23.841 -26.740 1.00 96.75 585 VAL A N 1
ATOM 4562 C CA . VAL A 1 585 ? -10.680 -23.018 -27.301 1.00 96.75 585 VAL A CA 1
ATOM 4563 C C . VAL A 1 585 ? -11.884 -23.923 -27.517 1.00 96.75 585 VAL A C 1
ATOM 4565 O O . VAL A 1 585 ? -11.862 -24.781 -28.391 1.00 96.75 585 VAL A O 1
ATOM 4568 N N . LEU A 1 586 ? -12.938 -23.751 -26.729 1.00 96.38 586 LEU A N 1
ATOM 4569 C CA . LEU A 1 586 ? -14.185 -24.496 -26.881 1.00 96.38 586 LEU A CA 1
ATOM 4570 C C . LEU A 1 586 ? -15.144 -23.770 -27.817 1.00 96.38 586 LEU A C 1
ATOM 4572 O O . LEU A 1 586 ? -15.100 -22.546 -27.947 1.00 96.38 586 LEU A O 1
ATOM 4576 N N . ILE A 1 587 ? -16.035 -24.526 -28.450 1.00 96.81 587 ILE A N 1
ATOM 4577 C CA . ILE A 1 587 ? -17.047 -23.984 -29.351 1.00 96.81 587 ILE A CA 1
ATOM 4578 C C . ILE A 1 587 ? -18.426 -24.062 -28.695 1.00 96.81 587 ILE A C 1
ATOM 4580 O O . ILE A 1 587 ? -18.895 -25.133 -28.304 1.00 96.81 587 ILE A O 1
ATOM 4584 N N . SER A 1 588 ? -19.087 -22.910 -28.591 1.00 93.69 588 SER A N 1
ATOM 4585 C CA . SER A 1 588 ? -20.430 -22.795 -28.018 1.00 93.69 588 SER A CA 1
ATOM 4586 C C . SER A 1 588 ? -21.507 -23.375 -28.939 1.00 93.69 588 SER A C 1
ATOM 4588 O O . SER A 1 588 ? -21.245 -23.679 -30.110 1.00 93.69 588 SER A O 1
ATOM 4590 N N . ARG A 1 589 ? -22.751 -23.498 -28.455 1.00 91.38 589 ARG A N 1
ATOM 4591 C CA . ARG A 1 589 ? -23.880 -23.964 -29.286 1.00 91.38 589 ARG A CA 1
ATOM 4592 C C . ARG A 1 589 ? -24.133 -23.010 -30.458 1.00 91.38 589 ARG A C 1
ATOM 4594 O O . ARG A 1 589 ? -24.359 -23.465 -31.580 1.00 91.38 589 ARG A O 1
ATOM 4601 N N . SER A 1 590 ? -23.974 -21.711 -30.219 1.00 92.44 590 SER A N 1
ATOM 4602 C CA . SER A 1 590 ? -24.017 -20.635 -31.217 1.00 92.44 590 SER A CA 1
ATOM 4603 C C . SER A 1 590 ? -22.768 -20.553 -32.108 1.00 92.44 590 SER A C 1
ATOM 4605 O O . SER A 1 590 ? -22.608 -19.598 -32.866 1.00 92.44 590 SER A O 1
ATOM 4607 N N . ARG A 1 591 ? -21.875 -21.554 -32.058 1.00 94.25 591 ARG A N 1
ATOM 4608 C CA . ARG A 1 591 ? -20.628 -21.635 -32.843 1.00 94.25 591 ARG A CA 1
ATOM 4609 C C . ARG A 1 591 ? -19.670 -20.467 -32.596 1.00 94.25 591 ARG A C 1
ATOM 4611 O O . ARG A 1 591 ? -18.964 -20.027 -33.508 1.00 94.25 591 ARG A O 1
ATOM 4618 N N . ARG A 1 592 ? -19.646 -19.959 -31.366 1.00 95.19 592 ARG A N 1
ATOM 4619 C CA . ARG A 1 592 ? -18.712 -18.920 -30.920 1.00 95.19 592 ARG A CA 1
ATOM 4620 C C . ARG A 1 592 ? -17.511 -19.563 -30.250 1.00 95.19 592 ARG A C 1
ATOM 4622 O O . ARG A 1 592 ? -17.662 -20.596 -29.600 1.00 95.19 592 ARG A O 1
ATOM 4629 N N . ALA A 1 593 ? -16.333 -18.975 -30.435 1.00 97.12 593 ALA A N 1
ATOM 4630 C CA . ALA A 1 593 ? -15.124 -19.467 -29.783 1.00 97.12 593 ALA A CA 1
ATOM 4631 C C . ALA A 1 593 ? -15.038 -18.938 -28.344 1.00 97.12 593 ALA A C 1
ATOM 4633 O O . ALA A 1 593 ? -15.290 -17.756 -28.092 1.00 97.12 593 ALA A O 1
ATOM 4634 N N . ILE A 1 594 ? -14.692 -19.826 -27.413 1.00 96.06 594 ILE A N 1
ATOM 4635 C CA . ILE A 1 594 ? -14.686 -19.587 -25.971 1.00 96.06 594 ILE A CA 1
ATOM 4636 C C . ILE A 1 594 ? -13.348 -20.070 -25.403 1.00 96.06 594 ILE A C 1
ATOM 4638 O O . ILE A 1 594 ? -13.034 -21.255 -25.478 1.00 96.06 594 ILE A O 1
ATOM 4642 N N . LEU A 1 595 ? -12.552 -19.175 -24.821 1.00 96.12 595 LEU A N 1
ATOM 4643 C CA . LEU A 1 595 ? -11.296 -19.544 -24.158 1.00 96.12 595 LEU A CA 1
ATOM 4644 C C . LEU A 1 595 ? -11.561 -20.336 -22.874 1.00 96.12 595 LEU A C 1
ATOM 4646 O O . LEU A 1 595 ? -12.388 -19.919 -22.064 1.00 96.12 595 LEU A O 1
ATOM 4650 N N . THR A 1 596 ? -10.834 -21.429 -22.653 1.00 91.19 596 THR A N 1
ATOM 4651 C CA . THR A 1 596 ? -10.880 -22.233 -21.421 1.00 91.19 596 THR A CA 1
ATOM 4652 C C . THR A 1 596 ? -9.484 -22.478 -20.853 1.00 91.19 596 THR A C 1
ATOM 4654 O O . THR A 1 596 ? -8.483 -22.208 -21.502 1.00 91.19 596 THR A O 1
ATOM 4657 N N . ASP A 1 597 ? -9.414 -22.991 -19.623 1.00 81.00 597 ASP A N 1
ATOM 4658 C CA . ASP A 1 597 ? -8.170 -23.425 -18.969 1.00 81.00 597 ASP A CA 1
ATOM 4659 C C . ASP A 1 597 ? -7.124 -22.312 -18.760 1.00 81.00 597 ASP A C 1
ATOM 4661 O O . ASP A 1 597 ? -5.935 -22.566 -18.552 1.00 81.00 597 ASP A O 1
ATOM 4665 N N . PHE A 1 598 ? -7.575 -21.056 -18.721 1.00 77.19 598 PHE A N 1
ATOM 4666 C CA . PHE A 1 598 ? -6.754 -19.918 -18.321 1.00 77.19 598 PHE A CA 1
ATOM 4667 C C . PHE A 1 598 ? -6.485 -19.930 -16.805 1.00 77.19 598 PHE A C 1
ATOM 4669 O O . PHE A 1 598 ? -7.321 -20.339 -16.002 1.00 77.19 598 PHE A O 1
ATOM 4676 N N . GLY A 1 599 ? -5.305 -19.466 -16.381 1.00 58.75 599 GLY A N 1
ATOM 4677 C CA . GLY A 1 599 ? -4.957 -19.336 -14.956 1.00 58.75 599 GLY A CA 1
ATOM 4678 C C . GLY A 1 599 ? -4.577 -20.637 -14.226 1.00 58.75 599 GLY A C 1
ATOM 4679 O O . GLY A 1 599 ? -4.037 -20.554 -13.121 1.00 58.75 599 GLY A O 1
ATOM 4680 N N . VAL A 1 600 ? -4.765 -21.807 -14.849 1.00 51.34 600 VAL A N 1
ATOM 4681 C CA . VAL A 1 600 ? -4.330 -23.130 -14.347 1.00 51.34 600 VAL A CA 1
ATOM 4682 C C . VAL A 1 600 ? -2.798 -23.266 -14.392 1.00 51.34 600 VAL A C 1
ATOM 4684 O O . VAL A 1 600 ? -2.163 -23.785 -13.471 1.00 51.34 600 VAL A O 1
ATOM 4687 N N . SER A 1 601 ? -2.170 -22.745 -15.449 1.00 48.38 601 SER A N 1
ATOM 4688 C CA . SER A 1 601 ? -0.736 -22.912 -15.736 1.00 48.38 601 SER A CA 1
ATOM 4689 C C . SER A 1 601 ? 0.181 -22.103 -14.814 1.00 48.38 601 SER A C 1
ATOM 4691 O O . SER A 1 601 ? 1.285 -22.550 -14.511 1.00 48.38 601 SER A O 1
ATOM 4693 N N . THR A 1 602 ? -0.268 -20.951 -14.294 1.00 42.56 602 THR A N 1
ATOM 4694 C CA . THR A 1 602 ? 0.533 -20.127 -13.367 1.00 42.56 602 THR A CA 1
ATOM 4695 C C . THR A 1 602 ? 0.733 -20.811 -12.018 1.00 42.56 602 THR A C 1
ATOM 4697 O O . THR A 1 602 ? 1.665 -20.492 -11.286 1.00 42.56 602 THR A O 1
ATOM 4700 N N . VAL A 1 603 ? -0.157 -21.731 -11.640 1.00 39.22 603 VAL A N 1
ATOM 4701 C CA . VAL A 1 603 ? -0.071 -22.391 -10.339 1.00 39.22 603 VAL A CA 1
ATOM 4702 C C . VAL A 1 603 ? 0.858 -23.598 -10.379 1.00 39.22 603 VAL A C 1
ATOM 4704 O O . VAL A 1 603 ? 1.668 -23.756 -9.464 1.00 39.22 603 VAL A O 1
ATOM 4707 N N . LEU A 1 604 ? 0.817 -24.370 -11.465 1.00 36.31 604 LEU A N 1
ATOM 4708 C CA . LEU A 1 604 ? 1.728 -25.491 -11.701 1.00 36.31 604 LEU A CA 1
ATOM 4709 C C . LEU A 1 604 ? 3.163 -25.024 -12.020 1.00 36.31 604 LEU A C 1
ATOM 4711 O O . LEU A 1 604 ? 4.116 -25.733 -11.711 1.00 36.31 604 LEU A O 1
ATOM 4715 N N . SER A 1 605 ? 3.347 -23.803 -12.543 1.00 33.59 605 SER A N 1
ATOM 4716 C CA . SER A 1 605 ? 4.676 -23.232 -12.825 1.00 33.59 605 SER A CA 1
ATOM 4717 C C . SER A 1 605 ? 5.339 -22.509 -11.641 1.00 33.59 605 SER A C 1
ATOM 4719 O O . SER A 1 605 ? 6.548 -22.294 -11.663 1.00 33.59 605 SER A O 1
ATOM 4721 N N . THR A 1 606 ? 4.597 -22.162 -10.575 1.00 30.67 606 THR A N 1
ATOM 4722 C CA . THR A 1 606 ? 5.167 -21.456 -9.399 1.00 30.67 606 THR A CA 1
ATOM 4723 C C . THR A 1 606 ? 6.009 -22.322 -8.458 1.00 30.67 606 THR A C 1
ATOM 4725 O O . THR A 1 606 ? 6.635 -21.791 -7.541 1.00 30.67 606 THR A O 1
ATOM 4728 N N . SER A 1 607 ? 6.079 -23.637 -8.667 1.00 30.53 607 SER A N 1
ATOM 4729 C CA . SER A 1 607 ? 7.126 -24.458 -8.058 1.00 30.53 607 SER A CA 1
ATOM 4730 C C . SER A 1 607 ? 8.373 -24.403 -8.929 1.00 30.53 607 SER A C 1
ATOM 4732 O O . SER A 1 607 ? 8.523 -25.207 -9.851 1.00 30.53 607 SER A O 1
ATOM 4734 N N . VAL A 1 608 ? 9.272 -23.471 -8.607 1.00 32.47 608 VAL A N 1
ATOM 4735 C CA . VAL A 1 608 ? 10.672 -23.520 -9.041 1.00 32.47 608 VAL A CA 1
ATOM 4736 C C . VAL A 1 608 ? 11.206 -24.908 -8.656 1.00 32.47 608 VAL A C 1
ATOM 4738 O O . VAL A 1 608 ? 11.447 -25.177 -7.482 1.00 32.47 608 VAL A O 1
ATOM 4741 N N . GLY A 1 609 ? 11.268 -25.822 -9.630 1.00 32.66 609 GLY A N 1
ATOM 4742 C CA . GLY A 1 609 ? 11.816 -27.174 -9.475 1.00 32.66 609 GLY A CA 1
ATOM 4743 C C . GLY A 1 609 ? 10.849 -28.371 -9.445 1.00 32.66 609 GLY A C 1
ATOM 4744 O O . GLY A 1 609 ? 11.321 -29.456 -9.124 1.00 32.66 609 GLY A O 1
ATOM 4745 N N . SER A 1 610 ? 9.547 -28.250 -9.763 1.00 30.89 610 SER A N 1
ATOM 4746 C CA . SER A 1 610 ? 8.632 -29.423 -9.741 1.00 30.89 610 SER A CA 1
ATOM 4747 C C . SER A 1 610 ? 7.714 -29.608 -10.961 1.00 30.89 610 SER A C 1
ATOM 4749 O O . SER A 1 610 ? 6.746 -30.363 -10.868 1.00 30.89 610 SER A O 1
ATOM 4751 N N . SER A 1 611 ? 7.994 -28.983 -12.109 1.00 35.06 611 SER A N 1
ATOM 4752 C CA . SER A 1 611 ? 7.353 -29.406 -13.361 1.00 35.06 611 SER A CA 1
ATOM 4753 C C . SER A 1 611 ? 7.899 -30.781 -13.749 1.00 35.06 611 SER A C 1
ATOM 4755 O O . SER A 1 611 ? 9.105 -30.965 -13.922 1.00 35.06 611 SER A O 1
ATOM 4757 N N . THR A 1 612 ? 7.026 -31.783 -13.848 1.00 32.88 612 THR A N 1
ATOM 4758 C CA . THR A 1 612 ? 7.454 -33.085 -14.361 1.00 32.88 612 THR A CA 1
ATOM 4759 C C . THR A 1 612 ? 7.828 -32.940 -15.838 1.00 32.88 612 THR A C 1
ATOM 4761 O O . THR A 1 612 ? 7.264 -32.121 -16.565 1.00 32.88 612 THR A O 1
ATOM 4764 N N . ALA A 1 613 ? 8.772 -33.752 -16.318 1.00 33.00 613 ALA A N 1
ATOM 4765 C CA . ALA A 1 613 ? 9.160 -33.773 -17.731 1.00 33.00 613 ALA A CA 1
ATOM 4766 C C . ALA A 1 613 ? 7.971 -34.041 -18.689 1.00 33.00 613 ALA A C 1
ATOM 4768 O O . ALA A 1 613 ? 8.058 -33.725 -19.875 1.00 33.00 613 ALA A O 1
ATOM 4769 N N . ALA A 1 614 ? 6.859 -34.588 -18.179 1.00 35.69 614 ALA A N 1
ATOM 4770 C CA . ALA A 1 614 ? 5.630 -34.822 -18.930 1.00 35.69 614 ALA A CA 1
ATOM 4771 C C . ALA A 1 614 ? 4.906 -33.513 -19.305 1.00 35.69 614 ALA A C 1
ATOM 4773 O O . ALA A 1 614 ? 4.530 -33.357 -20.470 1.00 35.69 614 ALA A O 1
ATOM 4774 N N . ASP A 1 615 ? 4.805 -32.550 -18.378 1.00 42.12 615 ASP A N 1
ATOM 4775 C CA . ASP A 1 615 ? 4.154 -31.246 -18.605 1.00 42.12 615 ASP A CA 1
ATOM 4776 C C . ASP A 1 615 ? 4.929 -30.387 -19.615 1.00 42.12 615 ASP A C 1
ATOM 4778 O O . ASP A 1 615 ? 4.348 -29.692 -20.449 1.00 42.12 615 ASP A O 1
ATOM 4782 N N . PHE A 1 616 ? 6.261 -30.495 -19.595 1.00 43.88 616 PHE A N 1
ATOM 4783 C CA . PHE A 1 616 ? 7.151 -29.803 -20.531 1.00 43.88 616 PHE A CA 1
ATOM 4784 C C . PHE A 1 616 ? 7.071 -30.372 -21.962 1.00 43.88 616 PHE A C 1
ATOM 4786 O O . PHE A 1 616 ? 7.409 -29.681 -22.921 1.00 43.88 616 PHE A O 1
ATOM 4793 N N . SER A 1 617 ? 6.621 -31.623 -22.137 1.00 44.50 617 SER A N 1
ATOM 4794 C CA . SER A 1 617 ? 6.598 -32.280 -23.454 1.00 44.50 617 SER A CA 1
ATOM 4795 C C . SER A 1 617 ? 5.368 -31.941 -24.306 1.00 44.50 617 SER A C 1
ATOM 4797 O O . SER A 1 617 ? 5.440 -32.032 -25.531 1.00 44.50 617 SER A O 1
ATOM 4799 N N . GLY A 1 618 ? 4.260 -31.525 -23.677 1.00 59.56 618 GLY A N 1
ATOM 4800 C CA . GLY A 1 618 ? 2.958 -31.388 -24.338 1.00 59.56 618 GLY A CA 1
ATOM 4801 C C . GLY A 1 618 ? 2.614 -29.997 -24.879 1.00 59.56 618 GLY A C 1
ATOM 4802 O O . GLY A 1 618 ? 1.909 -29.931 -25.874 1.00 59.56 618 GLY A O 1
ATOM 4803 N N . THR A 1 619 ? 3.098 -28.904 -24.270 1.00 73.94 619 THR A N 1
ATOM 4804 C CA . THR A 1 619 ? 2.729 -27.510 -24.637 1.00 73.94 619 THR A CA 1
ATOM 4805 C C . THR A 1 619 ? 3.893 -26.706 -25.251 1.00 73.94 619 THR A C 1
ATOM 4807 O O . THR A 1 619 ? 3.682 -25.618 -25.786 1.00 73.94 619 THR A O 1
ATOM 4810 N N . ALA A 1 620 ? 5.124 -27.236 -25.273 1.00 83.88 620 ALA A N 1
ATOM 4811 C CA . ALA A 1 620 ? 6.315 -26.500 -25.735 1.00 83.88 620 ALA A CA 1
ATOM 4812 C C . ALA A 1 620 ? 6.184 -25.891 -27.149 1.00 83.88 620 ALA A C 1
ATOM 4814 O O . ALA A 1 620 ? 6.763 -24.846 -27.428 1.00 83.88 620 ALA A O 1
ATOM 4815 N N . TYR A 1 621 ? 5.388 -26.506 -28.025 1.00 91.31 621 TYR A N 1
ATOM 4816 C CA . TYR A 1 621 ? 5.167 -26.066 -29.408 1.00 91.31 621 TYR A CA 1
ATOM 4817 C C . TYR A 1 621 ? 4.335 -24.782 -29.552 1.00 91.31 621 TYR A C 1
ATOM 4819 O O . TYR A 1 621 ? 4.375 -24.138 -30.599 1.00 91.31 621 TYR A O 1
ATOM 4827 N N . TRP A 1 622 ? 3.615 -24.381 -28.503 1.00 93.44 622 TRP A N 1
ATOM 4828 C CA . TRP A 1 622 ? 2.819 -23.151 -28.469 1.00 93.44 622 TRP A CA 1
ATOM 4829 C C . TRP A 1 622 ? 3.478 -22.038 -27.651 1.00 93.44 622 TRP A C 1
ATOM 4831 O O . TRP A 1 622 ? 3.018 -20.899 -27.682 1.00 93.44 622 TRP A O 1
ATOM 4841 N N . MET A 1 623 ? 4.549 -22.354 -26.920 1.00 91.31 623 MET A N 1
ATOM 4842 C CA . MET A 1 623 ? 5.241 -21.401 -26.059 1.00 91.31 623 MET A CA 1
ATOM 4843 C C . MET A 1 623 ? 6.127 -20.457 -26.869 1.00 91.31 623 MET A C 1
ATOM 4845 O O . MET A 1 623 ? 6.768 -20.851 -27.846 1.00 91.31 623 MET A O 1
ATOM 4849 N N . ALA A 1 624 ? 6.188 -19.206 -26.418 1.00 92.88 624 ALA A N 1
ATOM 4850 C CA . ALA A 1 624 ? 7.069 -18.207 -26.996 1.00 92.88 624 ALA A CA 1
ATOM 4851 C C . ALA A 1 624 ? 8.556 -18.536 -26.721 1.00 92.88 624 ALA A C 1
ATOM 4853 O O . ALA A 1 624 ? 8.864 -19.110 -25.669 1.00 92.88 624 ALA A O 1
ATOM 4854 N N . PRO A 1 625 ? 9.495 -18.164 -27.614 1.00 92.38 625 PRO A N 1
ATOM 4855 C CA . PRO A 1 625 ? 10.914 -18.504 -27.490 1.00 92.38 625 PRO A CA 1
ATOM 4856 C C . PRO A 1 625 ? 11.542 -18.086 -26.155 1.00 92.38 625 PRO A C 1
ATOM 4858 O O . PRO A 1 625 ? 12.323 -18.836 -25.569 1.00 92.38 625 PRO A O 1
ATOM 4861 N N . GLU A 1 626 ? 11.180 -16.910 -25.642 1.00 90.62 626 GLU A N 1
ATOM 4862 C CA . GLU A 1 626 ? 11.693 -16.371 -24.382 1.00 90.62 626 GLU A CA 1
ATOM 4863 C C . GLU A 1 626 ? 11.310 -17.217 -23.160 1.00 90.62 626 GLU A C 1
ATOM 4865 O O . GLU A 1 626 ? 12.057 -17.240 -22.184 1.00 90.62 626 GLU A O 1
ATOM 4870 N N . LEU A 1 627 ? 10.202 -17.966 -23.228 1.00 87.38 627 LEU A N 1
ATOM 4871 C CA . LEU A 1 627 ? 9.770 -18.879 -22.165 1.00 87.38 627 LEU A CA 1
ATOM 4872 C C . LEU A 1 627 ? 10.512 -20.223 -22.193 1.00 87.38 627 LEU A C 1
ATOM 4874 O O . LEU A 1 627 ? 10.317 -21.040 -21.300 1.00 87.38 627 LEU A O 1
ATOM 4878 N N . LEU A 1 628 ? 11.323 -20.482 -23.221 1.00 84.50 628 LEU A N 1
ATOM 4879 C CA . LEU A 1 628 ? 11.992 -21.768 -23.440 1.00 84.50 628 LEU A CA 1
ATOM 4880 C C . LEU A 1 628 ? 13.522 -21.670 -23.435 1.00 84.50 628 LEU A C 1
ATOM 4882 O O . LEU A 1 628 ? 14.197 -22.667 -23.189 1.00 84.50 628 LEU A O 1
ATOM 4886 N N . VAL A 1 629 ? 14.068 -20.495 -23.755 1.00 82.25 629 VAL A N 1
ATOM 4887 C CA . VAL A 1 629 ? 15.504 -20.299 -24.023 1.00 82.25 629 VAL A CA 1
ATOM 4888 C C . VAL A 1 629 ? 16.249 -19.609 -22.871 1.00 82.25 629 VAL A C 1
ATOM 4890 O O . VAL A 1 629 ? 17.475 -19.692 -22.795 1.00 82.25 629 VAL A O 1
ATOM 4893 N N . ALA A 1 630 ? 15.543 -18.922 -21.973 1.00 69.38 630 ALA A N 1
ATOM 4894 C CA . ALA A 1 630 ? 16.167 -18.161 -20.896 1.00 69.38 630 ALA A CA 1
ATOM 4895 C C . ALA A 1 630 ? 16.831 -19.063 -19.834 1.00 69.38 630 ALA A C 1
ATOM 4897 O O . ALA A 1 630 ? 16.319 -20.130 -19.500 1.00 69.38 630 ALA A O 1
ATOM 4898 N N . ALA A 1 631 ? 17.966 -18.609 -19.283 1.00 60.00 631 ALA A N 1
ATOM 4899 C CA . ALA A 1 631 ? 18.687 -19.313 -18.213 1.00 60.00 631 ALA A CA 1
ATOM 4900 C C . ALA A 1 631 ? 17.861 -19.411 -16.915 1.00 60.00 631 ALA A C 1
ATOM 4902 O O . ALA A 1 631 ? 17.949 -20.400 -16.193 1.00 60.00 631 ALA A O 1
ATOM 4903 N N . GLU A 1 632 ? 17.023 -18.403 -16.666 1.00 65.00 632 GLU A N 1
ATOM 4904 C CA . GLU A 1 632 ? 15.945 -18.417 -15.681 1.00 65.00 632 GLU A CA 1
ATOM 4905 C C . GLU A 1 632 ? 14.629 -18.243 -16.439 1.00 65.00 632 GLU A C 1
ATOM 4907 O O . GLU A 1 632 ? 14.514 -17.309 -17.229 1.00 65.00 632 GLU A O 1
ATOM 4912 N N . LEU A 1 633 ? 13.655 -19.136 -16.237 1.00 66.31 633 LEU A N 1
ATOM 4913 C CA . LEU A 1 633 ? 12.378 -19.101 -16.958 1.00 66.31 633 LEU A CA 1
ATOM 4914 C C . LEU A 1 633 ? 11.577 -17.851 -16.546 1.00 66.31 633 LEU A C 1
ATOM 4916 O O . LEU A 1 633 ? 11.088 -17.807 -15.410 1.00 66.31 633 LEU A O 1
ATOM 4920 N N . PRO A 1 634 ? 11.419 -16.837 -17.421 1.00 76.75 634 PRO A N 1
ATOM 4921 C CA . PRO A 1 634 ? 10.626 -15.667 -17.084 1.00 76.75 634 PRO A CA 1
ATOM 4922 C C . PRO A 1 634 ? 9.146 -16.056 -16.953 1.00 76.75 634 PRO A C 1
ATOM 4924 O O . PRO A 1 634 ? 8.694 -17.023 -17.577 1.00 76.75 634 PRO A O 1
ATOM 4927 N N . PRO A 1 635 ? 8.356 -15.317 -16.154 1.00 79.88 635 PRO A N 1
ATOM 4928 C CA . PRO A 1 635 ? 6.926 -15.562 -16.072 1.00 79.88 635 PRO A CA 1
ATOM 4929 C C . PRO A 1 635 ? 6.250 -15.284 -17.428 1.00 79.88 635 PRO A C 1
ATOM 4931 O O . PRO A 1 635 ? 6.671 -14.370 -18.142 1.00 79.88 635 PRO A O 1
ATOM 4934 N N . PRO A 1 636 ? 5.171 -16.012 -17.772 1.00 85.94 636 PRO A N 1
ATOM 4935 C CA . PRO A 1 636 ? 4.358 -15.712 -18.945 1.00 85.94 636 PRO A CA 1
ATOM 4936 C C . PRO A 1 636 ? 3.859 -14.263 -18.959 1.00 85.94 636 PRO A C 1
ATOM 4938 O O . PRO A 1 636 ? 3.477 -13.706 -17.928 1.00 85.94 636 PRO A O 1
ATOM 4941 N N . THR A 1 637 ? 3.818 -13.672 -20.148 1.00 91.12 637 THR A N 1
ATOM 4942 C CA . THR A 1 637 ? 3.409 -12.283 -20.401 1.00 91.12 637 THR A CA 1
ATOM 4943 C C . THR A 1 637 ? 2.258 -12.213 -21.411 1.00 91.12 637 THR A C 1
ATOM 4945 O O . THR A 1 637 ? 2.072 -13.156 -22.189 1.00 91.12 637 THR A O 1
ATOM 4948 N N . PRO A 1 638 ? 1.515 -11.091 -21.490 1.00 94.69 638 PRO A N 1
ATOM 4949 C CA . PRO A 1 638 ? 0.553 -10.869 -22.572 1.00 94.69 638 PRO A CA 1
ATOM 4950 C C . PRO A 1 638 ? 1.170 -11.053 -23.968 1.00 94.69 638 PRO A C 1
ATOM 4952 O O . PRO A 1 638 ? 0.544 -11.608 -24.861 1.00 94.69 638 PRO A O 1
ATOM 4955 N N . GLN A 1 639 ? 2.433 -10.667 -24.152 1.00 96.81 639 GLN A N 1
ATOM 4956 C CA . GLN A 1 639 ? 3.169 -10.831 -25.408 1.00 96.81 639 GLN A CA 1
ATOM 4957 C C . GLN A 1 639 ? 3.461 -12.306 -25.720 1.00 96.81 639 GLN A C 1
ATOM 4959 O O . GLN A 1 639 ? 3.477 -12.704 -26.886 1.00 96.81 639 GLN A O 1
ATOM 4964 N N . SER A 1 640 ? 3.687 -13.134 -24.697 1.00 94.38 640 SER A N 1
ATOM 4965 C CA . SER A 1 640 ? 3.828 -14.583 -24.872 1.00 94.38 640 SER A CA 1
ATOM 4966 C C . SER A 1 640 ? 2.495 -15.262 -25.209 1.00 94.38 640 SER A C 1
ATOM 4968 O O . SER A 1 640 ? 2.477 -16.186 -26.019 1.00 94.38 640 SER A O 1
ATOM 4970 N N . ASP A 1 641 ? 1.370 -14.754 -24.689 1.00 95.88 641 ASP A N 1
ATOM 4971 C CA . ASP A 1 641 ? 0.039 -15.202 -25.114 1.00 95.88 641 ASP A CA 1
ATOM 4972 C C . ASP A 1 641 ? -0.196 -14.893 -26.592 1.00 95.88 641 ASP A C 1
ATOM 4974 O O . ASP A 1 641 ? -0.732 -15.723 -27.320 1.00 95.88 641 ASP A O 1
ATOM 4978 N N . MET A 1 642 ? 0.241 -13.722 -27.062 1.00 98.06 642 MET A N 1
ATOM 4979 C CA . MET A 1 642 ? 0.075 -13.353 -28.466 1.00 98.06 642 MET A CA 1
ATOM 4980 C C . MET A 1 642 ? 0.856 -14.277 -29.406 1.00 98.06 642 MET A C 1
ATOM 4982 O O . MET A 1 642 ? 0.337 -14.617 -30.465 1.00 98.06 642 MET A O 1
ATOM 4986 N N . TRP A 1 643 ? 2.022 -14.795 -28.998 1.00 97.44 643 TRP A N 1
ATOM 4987 C CA . TRP A 1 643 ? 2.694 -15.878 -29.732 1.00 97.44 643 TRP A CA 1
ATOM 4988 C C . TRP A 1 643 ? 1.805 -17.130 -29.833 1.00 97.44 643 TRP A C 1
ATOM 4990 O O . TRP A 1 643 ? 1.616 -17.678 -30.923 1.00 97.44 643 TRP A O 1
ATOM 5000 N N . GLY A 1 644 ? 1.213 -17.550 -28.710 1.00 96.31 644 GLY A N 1
ATOM 5001 C CA . GLY A 1 644 ? 0.271 -18.672 -28.653 1.00 96.31 644 GLY A CA 1
ATOM 5002 C C . GLY A 1 644 ? -1.003 -18.438 -29.476 1.00 96.31 644 GLY A C 1
ATOM 5003 O O . GLY A 1 644 ? -1.487 -19.353 -30.136 1.00 96.31 644 GLY A O 1
ATOM 5004 N N . PHE A 1 645 ? -1.513 -17.206 -29.532 1.00 98.12 645 PHE A N 1
ATOM 5005 C CA . PHE A 1 645 ? -2.622 -16.822 -30.410 1.00 98.12 645 PHE A CA 1
ATOM 5006 C C . PHE A 1 645 ? -2.263 -16.988 -31.895 1.00 98.12 645 PHE A C 1
ATOM 5008 O O . PHE A 1 645 ? -3.059 -17.530 -32.665 1.00 98.12 645 PHE A O 1
ATOM 5015 N N . GLY A 1 646 ? -1.043 -16.607 -32.289 1.00 97.56 646 GLY A N 1
ATOM 5016 C CA . GLY A 1 646 ? -0.514 -16.902 -33.623 1.00 97.56 646 GLY A CA 1
ATOM 5017 C C . GLY A 1 646 ? -0.496 -18.408 -33.906 1.00 97.56 646 GLY A C 1
ATOM 5018 O O . GLY A 1 646 ? -0.916 -18.846 -34.978 1.00 97.56 646 GLY A O 1
ATOM 5019 N N . CYS A 1 647 ? -0.092 -19.220 -32.924 1.00 96.81 647 CYS A N 1
ATOM 5020 C CA . CYS A 1 647 ? -0.140 -20.680 -33.019 1.00 96.81 647 CYS A CA 1
ATOM 5021 C C . CYS A 1 647 ? -1.570 -21.221 -33.198 1.00 96.81 647 CYS A C 1
ATOM 5023 O O . CYS A 1 647 ? -1.769 -22.092 -34.039 1.00 96.81 647 CYS A O 1
ATOM 5025 N N . ILE A 1 648 ? -2.573 -20.672 -32.505 1.00 97.06 648 ILE A N 1
ATOM 5026 C CA . ILE A 1 648 ? -3.986 -21.043 -32.711 1.00 97.06 648 ILE A CA 1
ATOM 5027 C C . ILE A 1 648 ? -4.444 -20.688 -34.133 1.00 97.06 648 ILE A C 1
ATOM 5029 O O . ILE A 1 648 ? -5.125 -21.487 -34.774 1.00 97.06 648 ILE A O 1
ATOM 5033 N N . CYS A 1 649 ? -4.049 -19.521 -34.656 1.00 96.44 649 CYS A N 1
ATOM 5034 C CA . CYS A 1 649 ? -4.345 -19.142 -36.041 1.00 96.44 649 CYS A CA 1
ATOM 5035 C C . CYS A 1 649 ? -3.726 -20.135 -37.035 1.00 96.44 649 CYS A C 1
ATOM 5037 O O . CYS A 1 649 ? -4.386 -20.533 -37.994 1.00 96.44 649 CYS A O 1
ATOM 5039 N N . PHE A 1 650 ? -2.484 -20.567 -36.793 1.00 95.00 650 PHE A N 1
ATOM 5040 C CA . PHE A 1 650 ? -1.827 -21.604 -37.588 1.00 95.00 650 PHE A CA 1
ATOM 5041 C C . PHE A 1 650 ? -2.608 -22.921 -37.546 1.00 95.00 650 PHE A C 1
ATOM 5043 O O . PHE A 1 650 ? -2.954 -23.449 -38.601 1.00 95.00 650 PHE A O 1
ATOM 5050 N N . GLU A 1 651 ? -2.947 -23.411 -36.351 1.00 95.06 651 GLU A N 1
ATOM 5051 C CA . GLU A 1 651 ? -3.723 -24.643 -36.163 1.00 95.06 651 GLU A CA 1
ATOM 5052 C C . GLU A 1 651 ? -5.087 -24.577 -36.857 1.00 95.06 651 GLU A C 1
ATOM 5054 O O . GLU A 1 651 ? -5.500 -25.538 -37.501 1.00 95.06 651 GLU A O 1
ATOM 5059 N N . ALA A 1 652 ? -5.782 -23.440 -36.778 1.00 94.44 652 ALA A N 1
ATOM 5060 C CA . ALA A 1 652 ? -7.094 -23.265 -37.396 1.00 94.44 652 ALA A CA 1
ATOM 5061 C C . ALA A 1 652 ? -7.052 -23.315 -38.935 1.00 94.44 652 ALA A C 1
ATOM 5063 O O . ALA A 1 652 ? -8.060 -23.633 -39.574 1.00 94.44 652 ALA A O 1
ATOM 5064 N N . ILE A 1 653 ? -5.906 -22.980 -39.533 1.00 92.94 653 ILE A N 1
ATOM 5065 C CA . ILE A 1 653 ? -5.702 -22.970 -40.987 1.00 92.94 653 ILE A CA 1
ATOM 5066 C C . ILE A 1 653 ? -5.197 -24.324 -41.481 1.00 92.94 653 ILE A C 1
ATOM 5068 O O . ILE A 1 653 ? -5.660 -24.797 -42.516 1.00 92.94 653 ILE A O 1
ATOM 5072 N N . THR A 1 654 ? -4.255 -24.940 -40.765 1.00 92.00 654 THR A N 1
ATOM 5073 C CA . THR A 1 654 ? -3.554 -26.149 -41.226 1.00 92.00 654 THR A CA 1
ATOM 5074 C C . THR A 1 654 ? -4.101 -27.443 -40.640 1.00 92.00 654 THR A C 1
ATOM 5076 O O . THR A 1 654 ? -3.887 -28.504 -41.219 1.00 92.00 654 THR A O 1
ATOM 5079 N N . GLY A 1 655 ? -4.753 -27.384 -39.477 1.00 91.50 655 GLY A N 1
ATOM 5080 C CA . GLY A 1 655 ? -5.050 -28.555 -38.652 1.00 91.50 655 GLY A CA 1
ATOM 5081 C C . GLY A 1 655 ? -3.810 -29.193 -38.008 1.00 91.50 655 GLY A C 1
ATOM 5082 O O . GLY A 1 655 ? -3.923 -30.252 -37.394 1.00 91.50 655 GLY A O 1
ATOM 5083 N N . GLN A 1 656 ? -2.627 -28.583 -38.140 1.00 91.94 656 GLN A N 1
ATOM 5084 C CA . GLN A 1 656 ? -1.351 -29.138 -37.687 1.00 91.94 656 GLN A CA 1
ATOM 5085 C C . GLN A 1 656 ? -0.846 -28.454 -36.416 1.00 91.94 656 GLN A C 1
ATOM 5087 O O . GLN A 1 656 ? -0.949 -27.237 -36.261 1.00 91.94 656 GLN A O 1
ATOM 5092 N N . THR A 1 657 ? -0.189 -29.226 -35.548 1.00 91.88 657 THR A N 1
ATOM 5093 C CA . THR A 1 657 ? 0.560 -28.680 -34.410 1.00 91.88 657 THR A CA 1
ATOM 5094 C C . THR A 1 657 ? 1.760 -27.854 -34.901 1.00 91.88 657 THR A C 1
ATOM 5096 O O . THR A 1 657 ? 2.552 -28.363 -35.703 1.00 91.88 657 THR A O 1
ATOM 5099 N N . PRO A 1 658 ? 1.955 -26.614 -34.410 1.00 92.62 658 PRO A N 1
ATOM 5100 C CA . PRO A 1 658 ? 3.054 -25.751 -34.838 1.00 92.62 658 PRO A CA 1
ATOM 5101 C C . PRO A 1 658 ? 4.422 -26.423 -34.675 1.00 92.62 658 PRO A C 1
ATOM 5103 O O . PRO A 1 658 ? 4.719 -26.980 -33.624 1.00 92.62 658 PRO A O 1
ATOM 5106 N N . LEU A 1 659 ? 5.281 -26.346 -35.699 1.00 92.38 659 LEU A N 1
ATOM 5107 C CA . LEU A 1 659 ? 6.693 -26.782 -35.667 1.00 92.38 659 LEU A CA 1
ATOM 5108 C C . LEU A 1 659 ? 6.960 -28.277 -35.372 1.00 92.38 659 LEU A C 1
ATOM 5110 O O . LEU A 1 659 ? 8.110 -28.711 -35.483 1.00 92.38 659 LEU A O 1
ATOM 5114 N N . LEU A 1 660 ? 5.939 -29.081 -35.059 1.00 91.06 660 LEU A N 1
ATOM 5115 C CA . LEU A 1 660 ? 6.084 -30.475 -34.629 1.00 91.06 660 LEU A CA 1
ATOM 5116 C C . LEU A 1 660 ? 6.710 -31.370 -35.705 1.00 91.06 660 LEU A C 1
ATOM 5118 O O . LEU A 1 660 ? 7.599 -32.165 -35.399 1.00 91.06 660 LEU A O 1
ATOM 5122 N N . GLU A 1 661 ? 6.297 -31.213 -36.966 1.00 90.44 661 GLU A N 1
ATOM 5123 C CA . GLU A 1 661 ? 6.838 -31.997 -38.088 1.00 90.44 661 GLU A CA 1
ATOM 5124 C C . GLU A 1 661 ? 8.342 -31.761 -38.308 1.00 90.44 661 GLU A C 1
ATOM 5126 O O . GLU A 1 661 ? 9.051 -32.640 -38.795 1.00 90.44 661 GLU A O 1
ATOM 5131 N N . HIS A 1 662 ? 8.850 -30.588 -37.917 1.00 90.81 662 HIS A N 1
ATOM 5132 C CA . HIS A 1 662 ? 10.253 -30.207 -38.090 1.00 90.81 662 HIS A CA 1
ATOM 5133 C C . HIS A 1 662 ? 11.113 -30.473 -36.851 1.00 90.81 662 HIS A C 1
ATOM 5135 O O . HIS A 1 662 ? 12.312 -30.721 -36.981 1.00 90.81 662 HIS A O 1
ATOM 5141 N N . TYR A 1 663 ? 10.510 -30.436 -35.663 1.00 91.56 663 TYR A N 1
ATOM 5142 C CA . TYR A 1 663 ? 11.193 -30.558 -34.379 1.00 91.56 663 TYR A CA 1
ATOM 5143 C C . TYR A 1 663 ? 10.455 -31.554 -33.485 1.00 91.56 663 TYR A C 1
ATOM 5145 O O . TYR A 1 663 ? 9.757 -31.183 -32.546 1.00 91.56 663 TYR A O 1
ATOM 5153 N N . ARG A 1 664 ? 10.621 -32.851 -33.764 1.00 87.19 664 ARG A N 1
ATOM 5154 C CA . ARG A 1 664 ? 9.872 -33.937 -33.105 1.00 87.19 664 ARG A CA 1
ATOM 5155 C C . ARG A 1 664 ? 10.106 -34.039 -31.594 1.00 87.19 664 ARG A C 1
ATOM 5157 O O . ARG A 1 664 ? 9.290 -34.627 -30.892 1.00 87.19 664 ARG A O 1
ATOM 5164 N N . TYR A 1 665 ? 11.216 -33.489 -31.103 1.00 84.06 665 TYR A N 1
ATOM 5165 C CA . TYR A 1 665 ? 11.547 -33.465 -29.681 1.00 84.06 665 TYR A CA 1
ATOM 5166 C C . TYR A 1 665 ? 11.682 -32.018 -29.182 1.00 84.06 665 TYR A C 1
ATOM 5168 O O . TYR A 1 665 ? 12.399 -31.243 -29.823 1.00 84.06 665 TYR A O 1
ATOM 5176 N N . PRO A 1 666 ? 11.107 -31.658 -28.016 1.00 83.75 666 PRO A N 1
ATOM 5177 C CA . PRO A 1 666 ? 11.160 -30.294 -27.478 1.00 83.75 666 PRO A CA 1
ATOM 5178 C C . PRO A 1 666 ? 12.572 -29.699 -27.395 1.00 83.75 666 PRO A C 1
ATOM 5180 O O . PRO A 1 666 ? 12.773 -28.530 -27.704 1.00 83.75 666 PRO A O 1
ATOM 5183 N N . ILE A 1 667 ? 13.591 -30.505 -27.077 1.00 83.31 667 ILE A N 1
ATOM 5184 C CA . ILE A 1 667 ? 14.985 -30.033 -27.018 1.00 83.31 667 ILE A CA 1
ATOM 5185 C C . ILE A 1 667 ? 15.511 -29.527 -28.374 1.00 83.31 667 ILE A C 1
ATOM 5187 O O . ILE A 1 667 ? 16.310 -28.593 -28.428 1.00 83.31 667 ILE A O 1
ATOM 5191 N N . GLN A 1 668 ? 15.042 -30.105 -29.486 1.00 90.25 668 GLN A N 1
ATOM 5192 C CA . GLN A 1 668 ? 15.414 -29.655 -30.830 1.00 90.25 668 GLN A CA 1
ATOM 5193 C C . GLN A 1 668 ? 14.793 -28.291 -31.139 1.00 90.25 668 GLN A C 1
ATOM 5195 O O . GLN A 1 668 ? 15.460 -27.442 -31.733 1.00 90.25 668 GLN A O 1
ATOM 5200 N N . LEU A 1 669 ? 13.546 -28.088 -30.699 1.00 90.19 669 LEU A N 1
ATOM 5201 C CA . LEU A 1 669 ? 12.831 -26.821 -30.808 1.00 90.19 669 LEU A CA 1
ATOM 5202 C C . LEU A 1 669 ? 13.540 -25.725 -30.000 1.00 90.19 669 LEU A C 1
ATOM 5204 O O . LEU A 1 669 ? 13.853 -24.677 -30.558 1.00 90.19 669 LEU A O 1
ATOM 5208 N N . VAL A 1 670 ? 13.893 -25.995 -28.735 1.00 88.94 670 VAL A N 1
ATOM 5209 C CA . VAL A 1 670 ? 14.655 -25.062 -27.878 1.00 88.94 670 VAL A CA 1
ATOM 5210 C C . VAL A 1 670 ? 15.974 -24.663 -28.544 1.00 88.94 670 VAL A C 1
ATOM 5212 O O . VAL A 1 670 ? 16.275 -23.478 -28.682 1.00 88.94 670 VAL A O 1
ATOM 5215 N N . GLY A 1 671 ? 16.740 -25.642 -29.039 1.00 88.44 671 GLY A N 1
ATOM 5216 C CA . GLY A 1 671 ? 17.993 -25.369 -29.745 1.00 88.44 671 GLY A CA 1
ATOM 5217 C C . GLY A 1 671 ? 17.803 -24.556 -31.032 1.00 88.44 671 GLY A C 1
ATOM 5218 O O . GLY A 1 671 ? 18.690 -23.795 -31.418 1.00 88.44 671 GLY A O 1
ATOM 5219 N N . ALA A 1 672 ? 16.665 -24.694 -31.714 1.00 91.19 672 ALA A N 1
ATOM 5220 C CA . ALA A 1 672 ? 16.341 -23.893 -32.889 1.00 91.19 672 ALA A CA 1
ATOM 5221 C C . ALA A 1 672 ? 15.913 -22.465 -32.523 1.00 91.19 672 ALA A C 1
ATOM 5223 O O . ALA A 1 672 ? 16.387 -21.523 -33.159 1.00 91.19 672 ALA A O 1
ATOM 5224 N N . PHE A 1 673 ? 15.130 -22.286 -31.458 1.00 92.94 673 PHE A N 1
ATOM 5225 C CA . PHE A 1 673 ? 14.809 -20.967 -30.914 1.00 92.94 673 PHE A CA 1
ATOM 5226 C C . PHE A 1 673 ? 16.054 -20.212 -30.439 1.00 92.94 673 PHE A C 1
ATOM 5228 O O . PHE A 1 673 ? 16.182 -19.033 -30.760 1.00 92.94 673 PHE A O 1
ATOM 5235 N N . MET A 1 674 ? 17.020 -20.892 -29.809 1.00 89.81 674 MET A N 1
ATOM 5236 C CA . MET A 1 674 ? 18.329 -20.320 -29.450 1.00 89.81 674 MET A CA 1
ATOM 5237 C C . MET A 1 674 ? 19.103 -19.749 -30.644 1.00 89.81 674 MET A C 1
ATOM 5239 O O . MET A 1 674 ? 19.806 -18.752 -30.510 1.00 89.81 674 MET A O 1
ATOM 5243 N N . ARG A 1 675 ? 18.989 -20.371 -31.824 1.00 89.88 675 ARG A N 1
ATOM 5244 C CA . ARG A 1 675 ? 19.644 -19.890 -33.055 1.00 89.88 675 ARG A CA 1
ATOM 5245 C C . ARG A 1 675 ? 18.898 -18.734 -33.728 1.00 89.88 675 ARG A C 1
ATOM 5247 O O . ARG A 1 675 ? 19.477 -18.094 -34.611 1.00 89.88 675 ARG A O 1
ATOM 5254 N N . GLY A 1 676 ? 17.652 -18.485 -33.321 1.00 89.75 676 GLY A N 1
ATOM 5255 C CA . GLY A 1 676 ? 16.783 -17.423 -33.818 1.00 89.75 676 GLY A CA 1
ATOM 5256 C C . GLY A 1 676 ? 16.285 -17.614 -35.256 1.00 89.75 676 GLY A C 1
ATOM 5257 O O . GLY A 1 676 ? 16.865 -18.350 -36.060 1.00 89.75 676 GLY A O 1
ATOM 5258 N N . GLY A 1 677 ? 15.214 -16.892 -35.592 1.00 87.12 677 GLY A N 1
ATOM 5259 C CA . GLY A 1 677 ? 14.706 -16.772 -36.961 1.00 87.12 677 GLY A CA 1
ATOM 5260 C C . GLY A 1 677 ? 13.885 -17.958 -37.471 1.00 87.12 677 GLY A C 1
ATOM 5261 O O . GLY A 1 677 ? 13.799 -18.128 -38.687 1.00 87.12 677 GLY A O 1
ATOM 5262 N N . ILE A 1 678 ? 13.308 -18.770 -36.579 1.00 94.12 678 ILE A N 1
ATOM 5263 C CA . ILE A 1 678 ? 12.294 -19.771 -36.934 1.00 94.12 678 ILE A CA 1
ATOM 5264 C C . ILE A 1 678 ? 10.924 -19.371 -36.375 1.00 94.12 678 ILE A C 1
ATOM 5266 O O . ILE A 1 678 ? 10.815 -18.869 -35.263 1.00 94.12 678 ILE A O 1
ATOM 5270 N N . THR A 1 679 ? 9.863 -19.611 -37.132 1.00 94.62 679 THR A N 1
ATOM 5271 C CA . THR A 1 679 ? 8.469 -19.408 -36.700 1.00 94.62 679 THR A CA 1
ATOM 5272 C C . THR A 1 679 ? 7.617 -20.560 -37.229 1.00 94.62 679 THR A C 1
ATOM 5274 O O . THR A 1 679 ? 8.071 -21.265 -38.134 1.00 94.62 679 THR A O 1
ATOM 5277 N N . PRO A 1 680 ? 6.386 -20.782 -36.738 1.00 94.00 680 PRO A N 1
ATOM 5278 C CA . PRO A 1 680 ? 5.499 -21.795 -37.314 1.00 94.00 680 PRO A CA 1
ATOM 5279 C C . PRO A 1 680 ? 5.296 -21.656 -38.829 1.00 94.00 680 PRO A C 1
ATOM 5281 O O . PRO A 1 680 ? 5.255 -22.662 -39.532 1.00 94.00 680 PRO A O 1
ATOM 5284 N N . LEU A 1 681 ? 5.265 -20.426 -39.356 1.00 92.25 681 LEU A N 1
ATOM 5285 C CA . LEU A 1 681 ? 5.222 -20.189 -40.801 1.00 92.25 681 LEU A CA 1
ATOM 5286 C C . LEU A 1 681 ? 6.571 -20.450 -41.491 1.00 92.25 681 LEU A C 1
ATOM 5288 O O . LEU A 1 681 ? 6.589 -20.851 -42.651 1.00 92.25 681 LEU A O 1
ATOM 5292 N N . ARG A 1 682 ? 7.701 -20.232 -40.807 1.00 93.00 682 ARG A N 1
ATOM 5293 C CA . ARG A 1 682 ? 9.070 -20.381 -41.338 1.00 93.00 682 ARG A CA 1
ATOM 5294 C C . ARG A 1 682 ? 9.899 -21.304 -40.438 1.00 93.00 682 ARG A C 1
ATOM 5296 O O . ARG A 1 682 ? 10.756 -20.834 -39.689 1.00 93.00 682 ARG A O 1
ATOM 5303 N N . PRO A 1 683 ? 9.679 -22.626 -40.505 1.00 91.69 683 PRO A N 1
ATOM 5304 C CA . PRO A 1 683 ? 10.326 -23.588 -39.613 1.00 91.69 683 PRO A CA 1
ATOM 5305 C C . PRO A 1 683 ? 11.831 -23.733 -39.862 1.00 91.69 683 PRO A C 1
ATOM 5307 O O . PRO A 1 683 ? 12.553 -24.233 -39.007 1.00 91.69 683 PRO A O 1
ATOM 5310 N N . LYS A 1 684 ? 12.329 -23.301 -41.027 1.00 91.00 684 LYS A N 1
ATOM 5311 C CA . LYS A 1 684 ? 13.760 -23.214 -41.336 1.00 91.00 684 LYS A CA 1
ATOM 5312 C C . LYS A 1 684 ? 14.151 -21.745 -41.457 1.00 91.00 684 LYS A C 1
ATOM 5314 O O . LYS A 1 684 ? 13.484 -20.991 -42.162 1.00 91.00 684 LYS A O 1
ATOM 5319 N N . ARG A 1 685 ? 15.261 -21.357 -40.821 1.00 85.88 685 ARG A N 1
ATOM 5320 C CA . ARG A 1 685 ? 15.801 -19.992 -40.895 1.00 85.88 685 ARG A CA 1
ATOM 5321 C C . ARG A 1 685 ? 16.040 -19.599 -42.355 1.00 85.88 685 ARG A C 1
ATOM 5323 O O . ARG A 1 685 ? 16.701 -20.336 -43.082 1.00 85.88 685 ARG A O 1
ATOM 5330 N N . ASN A 1 686 ? 15.501 -18.449 -42.762 1.00 82.75 686 ASN A N 1
ATOM 5331 C CA . ASN A 1 686 ? 15.515 -17.943 -44.144 1.00 82.75 686 ASN A CA 1
ATOM 5332 C C . ASN A 1 686 ? 14.877 -18.891 -45.187 1.00 82.75 686 ASN A C 1
ATOM 5334 O O . ASN A 1 686 ? 15.128 -18.750 -46.381 1.00 82.75 686 ASN A O 1
ATOM 5338 N N . GLY A 1 687 ? 14.076 -19.869 -44.754 1.00 84.19 687 GLY A N 1
ATOM 5339 C CA . GLY A 1 687 ? 13.330 -20.758 -45.639 1.00 84.19 687 GLY A CA 1
ATOM 5340 C C . GLY A 1 687 ? 12.038 -20.119 -46.171 1.00 84.19 687 GLY A C 1
ATOM 5341 O O . GLY A 1 687 ? 11.539 -19.142 -45.596 1.00 84.19 687 GLY A O 1
ATOM 5342 N N . PRO A 1 688 ? 11.464 -20.674 -47.254 1.00 86.56 688 PRO A N 1
ATOM 5343 C CA . PRO A 1 688 ? 10.142 -20.268 -47.724 1.00 86.56 688 PRO A CA 1
ATOM 5344 C C . PRO A 1 688 ? 9.074 -20.550 -46.652 1.00 86.56 688 PRO A C 1
ATOM 5346 O O . PRO A 1 688 ? 9.280 -21.423 -45.800 1.00 86.56 688 PRO A O 1
ATOM 5349 N N . PRO A 1 689 ? 7.944 -19.819 -46.666 1.00 88.25 689 PRO A N 1
ATOM 5350 C CA . PRO A 1 689 ? 6.862 -20.093 -45.736 1.00 88.25 689 PRO A CA 1
ATOM 5351 C C . PRO A 1 689 ? 6.210 -21.438 -46.078 1.00 88.25 689 PRO A C 1
ATOM 5353 O O . PRO A 1 689 ? 6.085 -21.778 -47.254 1.00 88.25 689 PRO A O 1
ATOM 5356 N N . VAL A 1 690 ? 5.763 -22.194 -45.072 1.00 88.69 690 VAL A N 1
ATOM 5357 C CA . VAL A 1 690 ? 5.043 -23.465 -45.301 1.00 88.69 690 VAL A CA 1
ATOM 5358 C C . VAL A 1 690 ? 3.664 -23.262 -45.935 1.00 88.69 690 VAL A C 1
ATOM 5360 O O . VAL A 1 690 ? 3.120 -24.187 -46.528 1.00 88.69 690 VAL A O 1
ATOM 5363 N N . ILE A 1 691 ? 3.117 -22.046 -45.852 1.00 85.44 691 ILE A N 1
ATOM 5364 C CA . ILE A 1 691 ? 1.851 -21.641 -46.469 1.00 85.44 691 ILE A CA 1
ATOM 5365 C C . ILE A 1 691 ? 2.099 -20.316 -47.194 1.00 85.44 691 ILE A C 1
ATOM 5367 O O . ILE A 1 691 ? 2.447 -19.325 -46.554 1.00 85.44 691 ILE A O 1
ATOM 5371 N N . ALA A 1 692 ? 1.939 -20.293 -48.518 1.00 71.88 692 ALA A N 1
ATOM 5372 C CA . ALA A 1 692 ? 2.130 -19.081 -49.321 1.00 71.88 692 ALA A CA 1
ATOM 5373 C C . ALA A 1 692 ? 0.850 -18.222 -49.415 1.00 71.88 692 ALA A C 1
ATOM 5375 O O . ALA A 1 692 ? 0.935 -17.005 -49.293 1.00 71.88 692 ALA A O 1
ATOM 5376 N N . ASP A 1 693 ? -0.327 -18.853 -49.525 1.00 70.69 693 ASP A N 1
ATOM 5377 C CA . ASP A 1 693 ? -1.626 -18.192 -49.757 1.00 70.69 693 ASP A CA 1
ATOM 5378 C C . ASP A 1 693 ? -2.588 -18.349 -48.565 1.00 70.69 693 ASP A C 1
ATOM 5380 O O . ASP A 1 693 ? -3.694 -18.873 -48.671 1.00 70.69 693 ASP A O 1
ATOM 5384 N N . GLY A 1 694 ? -2.155 -17.921 -47.379 1.00 67.88 694 GLY A N 1
ATOM 5385 C CA . GLY A 1 694 ? -2.916 -18.092 -46.134 1.00 67.88 694 GLY A CA 1
ATOM 5386 C C . GLY A 1 694 ? -3.925 -16.986 -45.795 1.00 67.88 694 GLY A C 1
ATOM 5387 O O . GLY A 1 694 ? -4.509 -16.994 -44.708 1.00 67.88 694 GLY A O 1
ATOM 5388 N N . GLY A 1 695 ? -4.103 -16.014 -46.693 1.00 86.06 695 GLY A N 1
ATOM 5389 C CA . GLY A 1 695 ? -4.990 -14.865 -46.505 1.00 86.06 695 GLY A CA 1
ATOM 5390 C C . GLY A 1 695 ? -4.650 -14.000 -45.283 1.00 86.06 695 GLY A C 1
ATOM 5391 O O . GLY A 1 695 ? -3.556 -14.061 -44.717 1.00 86.06 695 GLY A O 1
ATOM 5392 N N . SER A 1 696 ? -5.617 -13.187 -44.852 1.00 89.94 696 SER A N 1
ATOM 5393 C CA . SER A 1 696 ? -5.440 -12.209 -43.769 1.00 89.94 696 SER A CA 1
ATOM 5394 C C . SER A 1 696 ? -5.063 -12.832 -42.418 1.00 89.94 696 SER A C 1
ATOM 5396 O O . SER A 1 696 ? -4.377 -12.194 -41.625 1.00 89.94 696 SER A O 1
ATOM 5398 N N . LEU A 1 697 ? -5.466 -14.081 -42.149 1.00 90.44 697 LEU A N 1
ATOM 5399 C CA . LEU A 1 697 ? -5.143 -14.754 -40.886 1.00 90.44 697 LEU A CA 1
ATOM 5400 C C . LEU A 1 697 ? -3.662 -15.137 -40.769 1.00 90.44 697 LEU A C 1
ATOM 5402 O O . LEU A 1 697 ? -3.107 -15.020 -39.680 1.00 90.44 697 LEU A O 1
ATOM 5406 N N . ILE A 1 698 ? -3.002 -15.546 -41.860 1.00 90.12 698 ILE A N 1
ATOM 5407 C CA . ILE A 1 698 ? -1.550 -15.795 -41.823 1.00 90.12 698 ILE A CA 1
ATOM 5408 C C . ILE A 1 698 ? -0.771 -14.491 -41.655 1.00 90.12 698 ILE A C 1
ATOM 5410 O O . ILE A 1 698 ? 0.190 -14.465 -40.891 1.00 90.12 698 ILE A O 1
ATOM 5414 N N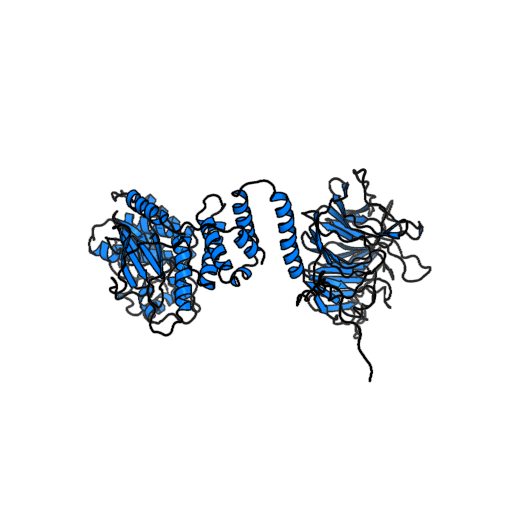 . VAL A 1 699 ? -1.214 -13.401 -42.291 1.00 90.94 699 VAL A N 1
ATOM 5415 C CA . VAL A 1 699 ? -0.602 -12.072 -42.105 1.00 90.94 699 VAL A CA 1
ATOM 5416 C C . VAL A 1 699 ? -0.677 -11.639 -40.639 1.00 90.94 699 VAL A C 1
ATOM 5418 O O . VAL A 1 699 ? 0.296 -11.122 -40.093 1.00 90.94 699 VAL A O 1
ATOM 5421 N N . LEU A 1 700 ? -1.820 -11.870 -39.989 1.00 93.62 700 LEU A N 1
ATOM 5422 C CA . LEU A 1 700 ? -1.989 -11.616 -38.562 1.00 93.62 700 LEU A CA 1
ATOM 5423 C C . LEU A 1 700 ? -1.062 -12.502 -37.716 1.00 93.62 700 LEU A C 1
ATOM 5425 O O . LEU A 1 700 ? -0.348 -11.987 -36.859 1.00 93.62 700 LEU A O 1
ATOM 5429 N N . ALA A 1 701 ? -1.038 -13.812 -37.979 1.00 94.31 701 ALA A N 1
ATOM 5430 C CA . ALA A 1 701 ? -0.221 -14.767 -37.232 1.00 94.31 701 ALA A CA 1
ATOM 5431 C C . ALA A 1 701 ? 1.286 -14.470 -37.344 1.00 94.31 701 ALA A C 1
ATOM 5433 O O . ALA A 1 701 ? 2.003 -14.566 -36.352 1.00 94.31 701 ALA A O 1
ATOM 5434 N N . GLU A 1 702 ? 1.775 -14.037 -38.512 1.00 93.19 702 GLU A N 1
ATOM 5435 C CA . GLU A 1 702 ? 3.186 -13.669 -38.695 1.00 93.19 702 GLU A CA 1
ATOM 5436 C C . GLU A 1 702 ? 3.584 -12.473 -37.810 1.00 93.19 702 GLU A C 1
ATOM 5438 O O . GLU A 1 702 ? 4.665 -12.486 -37.222 1.00 93.19 702 GLU A O 1
ATOM 5443 N N . LYS A 1 703 ? 2.683 -11.498 -37.603 1.00 95.06 703 LYS A N 1
ATOM 5444 C CA . LYS A 1 703 ? 2.893 -10.373 -36.666 1.00 95.06 703 LYS A CA 1
ATOM 5445 C C . LYS A 1 703 ? 2.892 -10.794 -35.190 1.00 95.06 703 LYS A C 1
ATOM 5447 O O . LYS A 1 703 ? 3.387 -10.058 -34.338 1.00 95.06 703 LYS A O 1
ATOM 5452 N N . CYS A 1 704 ? 2.342 -11.962 -34.866 1.00 97.19 704 CYS A N 1
ATOM 5453 C CA . CYS A 1 704 ? 2.352 -12.516 -33.514 1.00 97.19 704 CYS A CA 1
ATOM 5454 C C . CYS A 1 704 ? 3.669 -13.225 -33.155 1.00 97.19 704 CYS A C 1
ATOM 5456 O O . CYS A 1 704 ? 3.931 -13.442 -31.973 1.00 97.19 704 CYS A O 1
ATOM 5458 N N . TRP A 1 705 ? 4.508 -13.565 -34.139 1.00 96.38 705 TRP A N 1
ATOM 5459 C CA . TRP A 1 705 ? 5.749 -14.325 -33.936 1.00 96.38 705 TRP A CA 1
ATOM 5460 C C . TRP A 1 705 ? 7.029 -13.487 -34.054 1.00 96.38 705 TRP A C 1
ATOM 5462 O O . TRP A 1 705 ? 8.090 -14.018 -34.393 1.00 96.38 705 TRP A O 1
ATOM 5472 N N . ASP A 1 706 ? 6.962 -12.186 -33.758 1.00 95.19 706 ASP A N 1
ATOM 5473 C CA . ASP A 1 706 ? 8.182 -11.391 -33.584 1.00 95.19 706 ASP A CA 1
ATOM 5474 C C . ASP A 1 706 ? 8.991 -11.945 -32.395 1.00 95.19 706 ASP A C 1
ATOM 5476 O O . ASP A 1 706 ? 8.445 -12.294 -31.345 1.00 95.19 706 ASP A O 1
ATOM 5480 N N . TYR A 1 707 ? 10.305 -12.080 -32.562 1.00 93.44 707 TYR A N 1
ATOM 5481 C CA . TYR A 1 707 ? 11.180 -12.574 -31.499 1.00 93.44 707 TYR A CA 1
ATOM 5482 C C . TYR A 1 707 ? 11.351 -11.557 -30.372 1.00 93.44 707 TYR A C 1
ATOM 5484 O O . TYR A 1 707 ? 11.590 -11.964 -29.239 1.00 93.44 707 TYR A O 1
ATOM 5492 N N . GLU A 1 708 ? 11.214 -10.264 -30.664 1.00 94.38 708 GLU A N 1
ATOM 5493 C CA . GLU A 1 708 ? 11.164 -9.216 -29.653 1.00 94.38 708 GLU A CA 1
ATOM 5494 C C . GLU A 1 708 ? 9.728 -9.126 -29.108 1.00 94.38 708 GLU A C 1
ATOM 5496 O O . GLU A 1 708 ? 8.830 -8.697 -29.841 1.00 94.38 708 GLU A O 1
ATOM 5501 N N . PRO A 1 709 ? 9.466 -9.489 -27.835 1.00 94.75 709 PRO A N 1
ATOM 5502 C CA . PRO A 1 709 ? 8.101 -9.574 -27.315 1.00 94.75 709 PRO A CA 1
ATOM 5503 C C . PRO A 1 709 ? 7.308 -8.272 -27.474 1.00 94.75 709 PRO A C 1
ATOM 5505 O O . PRO A 1 709 ? 6.126 -8.304 -27.805 1.00 94.75 709 PRO A O 1
ATOM 5508 N N . ASN A 1 710 ? 7.965 -7.122 -27.306 1.00 95.12 710 ASN A N 1
ATOM 5509 C CA . ASN A 1 710 ? 7.329 -5.804 -27.378 1.00 95.12 710 ASN A CA 1
ATOM 5510 C C . ASN A 1 710 ? 6.940 -5.367 -28.800 1.00 95.12 710 ASN A C 1
ATOM 5512 O O . ASN A 1 710 ? 6.234 -4.374 -28.947 1.00 95.12 710 ASN A O 1
ATOM 5516 N N . LYS A 1 711 ? 7.408 -6.069 -29.840 1.00 96.25 711 LYS A N 1
ATOM 5517 C CA . LYS A 1 711 ? 7.046 -5.802 -31.242 1.00 96.25 711 LYS A CA 1
ATOM 5518 C C . LYS A 1 711 ? 5.889 -6.665 -31.740 1.00 96.25 711 LYS A C 1
ATOM 5520 O O . LYS A 1 711 ? 5.384 -6.421 -32.835 1.00 96.25 711 LYS A O 1
ATOM 5525 N N . ARG A 1 712 ? 5.484 -7.677 -30.968 1.00 96.56 712 ARG A N 1
ATOM 5526 C CA . ARG A 1 712 ? 4.347 -8.532 -31.316 1.00 96.56 712 ARG A CA 1
ATOM 5527 C C . ARG A 1 712 ? 3.057 -7.734 -31.268 1.00 96.56 712 ARG A C 1
ATOM 5529 O O . ARG A 1 712 ? 2.882 -6.868 -30.414 1.00 96.56 712 ARG A O 1
ATOM 5536 N N . LEU A 1 713 ? 2.134 -8.117 -32.139 1.00 95.94 713 LEU A N 1
ATOM 5537 C CA . LEU A 1 713 ? 0.779 -7.592 -32.124 1.00 95.94 713 LEU A CA 1
ATOM 5538 C C . LEU A 1 713 ? 0.115 -7.842 -30.765 1.00 95.94 713 LEU A C 1
ATOM 5540 O O . LEU A 1 713 ? 0.151 -8.960 -30.253 1.00 95.94 713 LEU A O 1
ATOM 5544 N N . THR A 1 714 ? -0.520 -6.822 -30.203 1.00 97.88 714 THR A N 1
ATOM 5545 C CA . THR A 1 714 ? -1.331 -6.921 -28.986 1.00 97.88 714 THR A CA 1
ATOM 5546 C C . THR A 1 714 ? -2.723 -7.485 -29.286 1.00 97.88 714 THR A C 1
ATOM 5548 O O . THR A 1 714 ? -3.201 -7.438 -30.421 1.00 97.88 714 THR A O 1
ATOM 5551 N N . ALA A 1 715 ? -3.434 -7.981 -28.267 1.00 97.38 715 ALA A N 1
ATOM 5552 C CA . ALA A 1 715 ? -4.817 -8.443 -28.435 1.00 97.38 715 ALA A CA 1
ATOM 5553 C C . ALA A 1 715 ? -5.765 -7.321 -28.913 1.00 97.38 715 ALA A C 1
ATOM 5555 O O . ALA A 1 715 ? -6.730 -7.583 -29.635 1.00 97.38 715 ALA A O 1
ATOM 5556 N N . ALA A 1 716 ? -5.470 -6.065 -28.551 1.00 97.25 716 ALA A N 1
ATOM 5557 C CA . ALA A 1 716 ? -6.223 -4.893 -28.993 1.00 97.25 716 ALA A CA 1
ATOM 5558 C C . ALA A 1 716 ? -6.039 -4.656 -30.496 1.00 97.25 716 ALA A C 1
ATOM 5560 O O . ALA A 1 716 ? -7.021 -4.551 -31.228 1.00 97.25 716 ALA A O 1
ATOM 5561 N N . GLU A 1 717 ? -4.793 -4.666 -30.971 1.00 97.38 717 GLU A N 1
ATOM 5562 C CA . GLU A 1 717 ? -4.480 -4.525 -32.395 1.00 97.38 717 GLU A CA 1
ATOM 5563 C C . GLU A 1 717 ? -4.986 -5.723 -33.214 1.00 97.38 717 GLU A C 1
ATOM 5565 O O . GLU A 1 717 ? -5.445 -5.544 -34.339 1.00 97.38 717 GLU A O 1
ATOM 5570 N N . ALA A 1 718 ? -4.972 -6.941 -32.658 1.00 96.81 718 ALA A N 1
ATOM 5571 C CA . ALA A 1 718 ? -5.571 -8.112 -33.301 1.00 96.81 718 ALA A CA 1
ATOM 5572 C C . ALA A 1 718 ? -7.095 -7.970 -33.445 1.00 96.81 718 ALA A C 1
ATOM 5574 O O . ALA A 1 718 ? -7.652 -8.256 -34.504 1.00 96.81 718 ALA A O 1
ATOM 5575 N N . THR A 1 719 ? -7.774 -7.479 -32.405 1.00 96.06 719 THR A N 1
ATOM 5576 C CA . THR A 1 719 ? -9.219 -7.200 -32.449 1.00 96.06 719 THR A CA 1
ATOM 5577 C C . THR A 1 719 ? -9.536 -6.103 -33.468 1.00 96.06 719 THR A C 1
ATOM 5579 O O . THR A 1 719 ? -10.461 -6.254 -34.268 1.00 96.06 719 THR A O 1
ATOM 5582 N N . GLN A 1 720 ? -8.731 -5.037 -33.498 1.00 94.88 720 GLN A N 1
ATOM 5583 C CA . GLN A 1 720 ? -8.850 -3.969 -34.488 1.00 94.88 720 GLN A CA 1
ATOM 5584 C C . GLN A 1 720 ? -8.666 -4.505 -35.914 1.00 94.88 720 GLN A C 1
ATOM 5586 O O . GLN A 1 720 ? -9.506 -4.239 -36.773 1.00 94.88 720 GLN A O 1
ATOM 5591 N N . PHE A 1 721 ? -7.642 -5.327 -36.149 1.00 94.88 721 PHE A N 1
ATOM 5592 C CA . PHE A 1 721 ? -7.396 -5.947 -37.450 1.00 94.88 721 PHE A CA 1
ATOM 5593 C C . PHE A 1 721 ? -8.618 -6.720 -37.956 1.00 94.88 721 PHE A C 1
ATOM 5595 O O . PHE A 1 721 ? -8.984 -6.603 -39.121 1.00 94.88 721 PHE A O 1
ATOM 5602 N N . PHE A 1 722 ? -9.296 -7.477 -37.088 1.00 93.31 722 PHE A N 1
ATOM 5603 C CA . PHE A 1 722 ? -10.515 -8.184 -37.483 1.00 93.31 722 PHE A CA 1
ATOM 5604 C C . PHE A 1 722 ? -11.685 -7.255 -37.795 1.00 93.31 722 PHE A C 1
ATOM 5606 O O . PHE A 1 722 ? -12.438 -7.536 -38.726 1.00 93.31 722 PHE A O 1
ATOM 5613 N N . SER A 1 723 ? -11.826 -6.150 -37.059 1.00 89.62 723 SER A N 1
ATOM 5614 C CA . SER A 1 723 ? -12.885 -5.169 -37.319 1.00 89.62 723 SER A CA 1
ATOM 5615 C C . SER A 1 723 ? -12.732 -4.481 -38.682 1.00 89.62 723 SER A C 1
ATOM 5617 O O . SER A 1 723 ? -13.727 -4.170 -39.333 1.00 89.62 723 SER A O 1
ATOM 5619 N N . GLU A 1 724 ? -11.492 -4.318 -39.154 1.00 91.69 724 GLU A N 1
ATOM 5620 C CA . GLU A 1 724 ? -11.170 -3.698 -40.444 1.00 91.69 724 GLU A CA 1
ATOM 5621 C C . GLU A 1 724 ? -11.406 -4.637 -41.639 1.00 91.69 724 GLU A C 1
ATOM 5623 O O . GLU A 1 724 ? -11.558 -4.170 -42.766 1.00 91.69 724 GLU A O 1
ATOM 5628 N N . LEU A 1 725 ? -11.482 -5.957 -41.421 1.00 87.81 725 LEU A N 1
ATOM 5629 C CA . LEU A 1 725 ? -11.691 -6.934 -42.498 1.00 87.81 725 LEU A CA 1
ATOM 5630 C C . LEU A 1 725 ? -13.140 -7.003 -43.016 1.00 87.81 725 LEU A C 1
ATOM 5632 O O . LEU A 1 725 ? -13.359 -7.666 -44.027 1.00 87.81 725 LEU A O 1
ATOM 5636 N N . ILE A 1 726 ? -14.106 -6.352 -42.348 1.00 75.69 726 ILE A N 1
ATOM 5637 C CA . ILE A 1 726 ? -15.542 -6.296 -42.709 1.00 75.69 726 ILE A CA 1
ATOM 5638 C C . ILE A 1 726 ? -16.069 -7.668 -43.180 1.00 75.69 726 ILE A C 1
ATOM 5640 O O . ILE A 1 726 ? -16.526 -7.843 -44.309 1.00 75.69 726 ILE A O 1
ATOM 5644 N N . VAL A 1 727 ? -15.970 -8.679 -42.312 1.00 84.19 727 VAL A N 1
ATOM 5645 C CA . VAL A 1 727 ? -16.494 -10.026 -42.588 1.00 84.19 727 VAL A CA 1
ATOM 5646 C C . VAL A 1 727 ? -17.905 -10.145 -42.021 1.00 84.19 727 VAL A C 1
ATOM 5648 O O . VAL A 1 727 ? -18.115 -9.895 -40.836 1.00 84.19 727 VAL A O 1
ATOM 5651 N N . GLU A 1 728 ? -18.867 -10.549 -42.852 1.00 82.88 728 GLU A N 1
ATOM 5652 C CA . GLU A 1 728 ? -20.234 -10.828 -42.404 1.00 82.88 728 GLU A CA 1
ATOM 5653 C C . GLU A 1 728 ? -20.246 -12.045 -41.460 1.00 82.88 728 GLU A C 1
ATOM 5655 O O . GLU A 1 728 ? -19.809 -13.141 -41.826 1.00 82.88 728 GLU A O 1
ATOM 5660 N N . ASP A 1 729 ? -20.735 -11.855 -40.232 1.00 86.56 729 ASP A N 1
ATOM 5661 C CA . ASP A 1 729 ? -20.863 -12.917 -39.233 1.00 86.56 729 ASP A CA 1
ATOM 5662 C C . ASP A 1 729 ? -22.332 -13.321 -39.062 1.00 86.56 729 ASP A C 1
ATOM 5664 O O . ASP A 1 729 ? -23.092 -12.702 -38.322 1.00 86.56 729 ASP A O 1
ATOM 5668 N N . ASN A 1 730 ? -22.719 -14.392 -39.756 1.00 87.56 730 ASN A N 1
ATOM 5669 C CA . ASN A 1 730 ? -24.081 -14.934 -39.755 1.00 87.56 730 ASN A CA 1
ATOM 5670 C C . ASN A 1 730 ? -24.340 -15.948 -38.622 1.00 87.56 730 ASN A C 1
ATOM 5672 O O . ASN A 1 730 ? -25.335 -16.677 -38.648 1.00 87.56 730 ASN A O 1
ATOM 5676 N N . ARG A 1 731 ? -23.428 -16.075 -37.649 1.00 92.00 731 ARG A N 1
ATOM 5677 C CA . ARG A 1 731 ? -23.600 -17.007 -36.525 1.00 92.00 731 ARG A CA 1
ATOM 5678 C C . ARG A 1 731 ? -24.637 -16.472 -35.523 1.00 92.00 731 ARG A C 1
ATOM 5680 O O . ARG A 1 731 ? -24.759 -15.258 -35.362 1.00 92.00 731 ARG A O 1
ATOM 5687 N N . PRO A 1 732 ? -25.369 -17.349 -34.808 1.00 89.19 732 PRO A N 1
ATOM 5688 C CA . PRO A 1 732 ? -26.329 -16.917 -33.795 1.00 89.19 732 PRO A CA 1
ATOM 5689 C C . PRO A 1 732 ? -25.702 -16.061 -32.682 1.00 89.19 732 PRO A C 1
ATOM 5691 O O . PRO A 1 732 ? -24.531 -16.217 -32.319 1.00 89.19 732 PRO A O 1
ATOM 5694 N N . SER A 1 733 ? -26.512 -15.168 -32.107 1.00 84.69 733 SER A N 1
ATOM 5695 C CA . SER A 1 733 ? -26.143 -14.418 -30.903 1.00 84.69 733 SER A CA 1
ATOM 5696 C C . SER A 1 733 ? -26.089 -15.336 -29.681 1.00 84.69 733 SER A C 1
ATOM 5698 O O . SER A 1 733 ? -26.892 -16.254 -29.552 1.00 84.69 733 SER A O 1
ATOM 5700 N N . MET A 1 734 ? -25.199 -15.032 -28.734 1.00 85.31 734 MET A N 1
ATOM 5701 C CA . MET A 1 734 ? -25.087 -15.780 -27.478 1.00 85.31 734 MET A CA 1
ATOM 5702 C C . MET A 1 734 ? -26.071 -15.342 -26.391 1.00 85.31 734 MET A C 1
ATOM 5704 O O . MET A 1 734 ? -25.956 -15.799 -25.260 1.00 85.31 734 MET A O 1
ATOM 5708 N N . ASN A 1 735 ? -27.018 -14.450 -26.685 1.00 84.69 735 ASN A N 1
ATOM 5709 C CA . ASN A 1 735 ? -27.900 -13.877 -25.664 1.00 84.69 735 ASN A CA 1
ATOM 5710 C C . ASN A 1 735 ? -28.647 -14.942 -24.842 1.00 84.69 735 ASN A C 1
ATOM 5712 O O . ASN A 1 735 ? -28.739 -14.807 -23.626 1.00 84.69 735 ASN A O 1
ATOM 5716 N N . GLU A 1 736 ? -29.136 -16.010 -25.478 1.00 84.50 736 GLU A N 1
ATOM 5717 C CA . GLU A 1 736 ? -29.811 -17.113 -24.779 1.00 84.50 736 GLU A CA 1
ATOM 5718 C C . GLU A 1 736 ? -28.846 -17.892 -23.873 1.00 84.50 736 GLU A C 1
ATOM 5720 O O . GLU A 1 736 ? -29.155 -18.146 -22.711 1.00 84.50 736 GLU A O 1
ATOM 5725 N N . GLU A 1 737 ? -27.650 -18.223 -24.369 1.00 85.81 737 GLU A N 1
ATOM 5726 C CA . GLU A 1 737 ? -26.622 -18.936 -23.595 1.00 85.81 737 GLU A CA 1
ATOM 5727 C C . GLU A 1 737 ? -26.127 -18.097 -22.403 1.00 85.81 737 GLU A C 1
ATOM 5729 O O . GLU A 1 737 ? -25.948 -18.619 -21.301 1.00 85.81 737 GLU A O 1
ATOM 5734 N N . LEU A 1 738 ? -25.970 -16.784 -22.597 1.00 84.31 738 LEU A N 1
ATOM 5735 C CA . LEU A 1 738 ? -25.605 -15.834 -21.546 1.00 84.31 738 LEU A CA 1
ATOM 5736 C C . LEU A 1 738 ? -26.726 -15.668 -20.510 1.00 84.31 738 LEU A C 1
ATOM 5738 O O . LEU A 1 738 ? -26.441 -15.580 -19.319 1.00 84.31 738 LEU A O 1
ATOM 5742 N N . ALA A 1 739 ? -27.994 -15.680 -20.931 1.00 84.19 739 ALA A N 1
ATOM 5743 C CA . ALA A 1 739 ? -29.127 -15.637 -20.009 1.00 84.19 739 ALA A CA 1
ATOM 5744 C C . ALA A 1 739 ? -29.196 -16.898 -19.134 1.00 84.19 739 ALA A C 1
ATOM 5746 O O . ALA A 1 739 ? -29.420 -16.796 -17.928 1.00 84.19 739 ALA A O 1
ATOM 5747 N N . VAL A 1 740 ? -28.943 -18.079 -19.714 1.00 84.69 740 VAL A N 1
ATOM 5748 C CA . VAL A 1 740 ? -28.816 -19.331 -18.947 1.00 84.69 740 VAL A CA 1
ATOM 5749 C C . VAL A 1 740 ? -27.654 -19.236 -17.962 1.00 84.69 740 VAL A C 1
ATOM 5751 O O . VAL A 1 740 ? -27.802 -19.628 -16.807 1.00 84.69 740 VAL A O 1
ATOM 5754 N N . PHE A 1 741 ? -26.517 -18.674 -18.383 1.00 82.50 741 PHE A N 1
ATOM 5755 C CA . PHE A 1 741 ? -25.387 -18.455 -17.486 1.00 82.50 741 PHE A CA 1
ATOM 5756 C C . PHE A 1 741 ? -25.754 -17.590 -16.278 1.00 82.50 741 PHE A C 1
ATOM 5758 O O . PHE A 1 741 ? -25.523 -18.020 -15.148 1.00 82.50 741 PHE A O 1
ATOM 5765 N N . GLU A 1 742 ? -26.350 -16.418 -16.489 1.00 81.12 742 GLU A N 1
ATOM 5766 C CA . GLU A 1 742 ? -26.726 -15.526 -15.387 1.00 81.12 742 GLU A CA 1
ATOM 5767 C C . GLU A 1 742 ? -27.781 -16.169 -14.470 1.00 81.12 742 GLU A C 1
ATOM 5769 O O . GLU A 1 742 ? -27.678 -16.069 -13.247 1.00 81.12 742 GLU A O 1
ATOM 5774 N N . ALA A 1 743 ? -28.738 -16.915 -15.035 1.00 83.81 743 ALA A N 1
ATOM 5775 C CA . ALA A 1 743 ? -29.754 -17.640 -14.269 1.00 83.81 743 ALA A CA 1
ATOM 5776 C C . ALA A 1 743 ? -29.173 -18.777 -13.408 1.00 83.81 743 ALA A C 1
ATOM 5778 O O . ALA A 1 743 ? -29.673 -19.053 -12.316 1.00 83.81 743 ALA A O 1
ATOM 5779 N N . VAL A 1 744 ? -28.120 -19.455 -13.875 1.00 83.38 744 VAL A N 1
ATOM 5780 C CA . VAL A 1 744 ? -27.402 -20.454 -13.068 1.00 83.38 744 VAL A CA 1
ATOM 5781 C C . VAL A 1 744 ? -26.524 -19.762 -12.025 1.00 83.38 744 VAL A C 1
ATOM 5783 O O . VAL A 1 744 ? -26.520 -20.164 -10.862 1.00 83.38 744 VAL A O 1
ATOM 5786 N N . LYS A 1 745 ? -25.830 -18.680 -12.397 1.00 77.75 745 LYS A N 1
ATOM 5787 C CA . LYS A 1 745 ? -24.984 -17.900 -11.487 1.00 77.75 745 LYS A CA 1
ATOM 5788 C C . LYS A 1 745 ? -25.785 -17.318 -10.319 1.00 77.75 745 LYS A C 1
ATOM 5790 O O . LYS A 1 745 ? -25.293 -17.325 -9.194 1.00 77.75 745 LYS A O 1
ATOM 5795 N N . SER A 1 746 ? -27.031 -16.891 -10.541 1.00 77.88 746 SER A N 1
ATOM 5796 C CA . SER A 1 746 ? -27.907 -16.380 -9.476 1.00 77.88 746 SER A CA 1
ATOM 5797 C C . SER A 1 746 ? -28.305 -17.426 -8.427 1.00 77.88 746 SER A C 1
ATOM 5799 O O . SER A 1 746 ? -28.843 -17.058 -7.387 1.00 77.88 746 SER A O 1
ATOM 5801 N N . LYS A 1 747 ? -28.055 -18.721 -8.676 1.00 80.06 747 LYS A N 1
ATOM 5802 C CA . LYS A 1 747 ? -28.308 -19.817 -7.720 1.00 80.06 747 LYS A CA 1
ATOM 5803 C C . LYS A 1 747 ? -27.153 -20.050 -6.748 1.00 80.06 747 LYS A C 1
ATOM 5805 O O . LYS A 1 747 ? -27.275 -20.884 -5.852 1.00 80.06 747 LYS A O 1
ATOM 5810 N N . ARG A 1 748 ? -26.034 -19.342 -6.923 1.00 83.06 748 ARG A N 1
ATOM 5811 C CA . ARG A 1 748 ? -24.921 -19.361 -5.971 1.00 83.06 748 ARG A CA 1
ATOM 5812 C C . ARG A 1 748 ? -25.395 -18.940 -4.583 1.00 83.06 748 ARG A C 1
ATOM 5814 O O . ARG A 1 748 ? -26.335 -18.156 -4.440 1.00 83.06 748 ARG A O 1
ATOM 5821 N N . ALA A 1 749 ? -24.725 -19.448 -3.554 1.00 74.81 749 ALA A N 1
ATOM 5822 C CA . ALA A 1 749 ? -25.052 -19.089 -2.183 1.00 74.81 749 ALA A CA 1
ATOM 5823 C C . ALA A 1 749 ? -24.950 -17.567 -1.968 1.00 74.81 749 ALA A C 1
ATOM 5825 O O . ALA A 1 749 ? -23.913 -16.951 -2.218 1.00 74.81 749 ALA A O 1
ATOM 5826 N N . VAL A 1 750 ? -26.029 -16.962 -1.459 1.00 73.88 750 VAL A N 1
ATOM 5827 C CA . VAL A 1 750 ? -26.014 -15.557 -1.037 1.00 73.88 750 VAL A CA 1
ATOM 5828 C C . VAL A 1 750 ? -25.228 -15.462 0.262 1.00 73.88 750 VAL A C 1
ATOM 5830 O O . VAL A 1 750 ? -25.694 -15.891 1.321 1.00 73.88 750 VAL A O 1
ATOM 5833 N N . VAL A 1 751 ? -24.030 -14.889 0.184 1.00 78.56 751 VAL A N 1
ATOM 5834 C CA . VAL A 1 751 ? -23.187 -14.671 1.358 1.00 78.56 751 VAL A CA 1
ATOM 5835 C C . VAL A 1 751 ? -23.538 -13.328 1.983 1.00 78.56 751 VAL A C 1
ATOM 5837 O O . VAL A 1 751 ? -23.412 -12.280 1.354 1.00 78.56 751 VAL A O 1
ATOM 5840 N N . LYS A 1 752 ? -23.981 -13.352 3.241 1.00 75.19 752 LYS A N 1
ATOM 5841 C CA . LYS A 1 752 ? -24.098 -12.138 4.052 1.00 75.19 752 LYS A CA 1
ATOM 5842 C C . LYS A 1 752 ? -22.753 -11.874 4.717 1.00 75.19 752 LYS A C 1
ATOM 5844 O O . LYS A 1 752 ? -22.289 -12.708 5.490 1.00 75.19 752 LYS A O 1
ATOM 5849 N N . ILE A 1 753 ? -22.152 -10.726 4.420 1.00 75.75 753 ILE A N 1
ATOM 5850 C CA . ILE A 1 753 ? -20.927 -10.286 5.087 1.00 75.75 753 ILE A CA 1
ATOM 5851 C C . ILE A 1 753 ? -21.285 -9.770 6.482 1.00 75.75 753 ILE A C 1
ATOM 5853 O O . ILE A 1 753 ? -22.105 -8.862 6.626 1.00 75.75 753 ILE A O 1
ATOM 5857 N N . ASP A 1 754 ? -20.667 -10.354 7.506 1.00 76.00 754 ASP A N 1
ATOM 5858 C CA . ASP A 1 754 ? -20.683 -9.810 8.863 1.00 76.00 754 ASP A CA 1
ATOM 5859 C C . ASP A 1 754 ? -19.650 -8.677 8.945 1.00 76.00 754 ASP A C 1
ATOM 5861 O O . ASP A 1 754 ? -18.459 -8.878 9.181 1.00 76.00 754 ASP A O 1
ATOM 5865 N N . TYR A 1 755 ? -20.099 -7.456 8.668 1.00 69.88 755 TYR A N 1
ATOM 5866 C CA . TYR A 1 755 ? -19.199 -6.307 8.627 1.00 69.88 755 TYR A CA 1
ATOM 5867 C C . TYR A 1 755 ? -18.604 -5.960 9.996 1.00 69.88 755 TYR A C 1
ATOM 5869 O O . TYR A 1 755 ? -17.551 -5.326 10.025 1.00 69.88 755 TYR A O 1
ATOM 5877 N N . ASP A 1 756 ? -19.222 -6.379 11.103 1.00 66.81 756 ASP A N 1
ATOM 5878 C CA . ASP A 1 756 ? -18.691 -6.143 12.446 1.00 66.81 756 ASP A CA 1
ATOM 5879 C C . ASP A 1 756 ? -17.520 -7.097 12.722 1.00 66.81 756 ASP A C 1
ATOM 5881 O O . ASP A 1 756 ? -16.461 -6.675 13.199 1.00 66.81 756 ASP A O 1
ATOM 5885 N N . HIS A 1 757 ? -17.642 -8.364 12.310 1.00 71.88 757 HIS A N 1
ATOM 5886 C CA . HIS A 1 757 ? -16.520 -9.305 12.339 1.00 71.88 757 HIS A CA 1
ATOM 5887 C C . HIS A 1 757 ? -15.424 -8.886 11.352 1.00 71.88 757 HIS A C 1
ATOM 5889 O O . HIS A 1 757 ? -14.269 -8.781 11.763 1.00 71.88 757 HIS A O 1
ATOM 5895 N N . LEU A 1 758 ? -15.753 -8.548 10.099 1.00 68.06 758 LEU A N 1
ATOM 5896 C CA . LEU A 1 758 ? -14.781 -8.075 9.099 1.00 68.06 758 LEU A CA 1
ATOM 5897 C C . LEU A 1 758 ? -14.003 -6.858 9.610 1.00 68.06 758 LEU A C 1
ATOM 5899 O O . LEU A 1 758 ? -12.795 -6.743 9.401 1.00 68.06 758 LEU A O 1
ATOM 5903 N N . LEU A 1 759 ? -14.695 -5.964 10.312 1.00 64.81 759 LEU A N 1
ATOM 5904 C CA . LEU A 1 759 ? -14.077 -4.821 10.946 1.00 64.81 759 LEU A CA 1
ATOM 5905 C C . LEU A 1 759 ? -13.110 -5.240 12.060 1.00 64.81 759 LEU A C 1
ATOM 5907 O O . LEU A 1 759 ? -11.975 -4.770 12.080 1.00 64.81 759 LEU A O 1
ATOM 5911 N N . SER A 1 760 ? -13.506 -6.166 12.936 1.00 65.38 760 SER A N 1
ATOM 5912 C CA . SER A 1 760 ? -12.592 -6.699 13.955 1.00 65.38 760 SER A CA 1
ATOM 5913 C C . SER A 1 760 ? -11.342 -7.347 13.338 1.00 65.38 760 SER A C 1
ATOM 5915 O O . SER A 1 760 ? -10.259 -7.241 13.903 1.00 65.38 760 SER A O 1
ATOM 5917 N N . VAL A 1 761 ? -11.463 -7.964 12.154 1.00 64.06 761 VAL A N 1
ATOM 5918 C CA . VAL A 1 761 ? -10.337 -8.560 11.416 1.00 64.06 761 VAL A CA 1
ATOM 5919 C C . VAL A 1 761 ? -9.379 -7.497 10.898 1.00 64.06 761 VAL A C 1
ATOM 5921 O O . VAL A 1 761 ? -8.175 -7.658 11.038 1.00 64.06 761 VAL A O 1
ATOM 5924 N N . LEU A 1 762 ? -9.894 -6.407 10.327 1.00 62.34 762 LEU A N 1
ATOM 5925 C CA . LEU A 1 762 ? -9.076 -5.280 9.865 1.00 62.34 762 LEU A CA 1
ATOM 5926 C C . LEU A 1 762 ? -8.422 -4.500 11.021 1.00 62.34 762 LEU A C 1
ATOM 5928 O O . LEU A 1 762 ? -7.441 -3.796 10.803 1.00 62.34 762 LEU A O 1
ATOM 5932 N N . GLN A 1 763 ? -8.967 -4.608 12.236 1.00 56.81 763 GLN A N 1
ATOM 5933 C CA . GLN A 1 763 ? -8.426 -3.984 13.447 1.00 56.81 763 GLN A CA 1
ATOM 5934 C C . GLN A 1 763 ? -7.332 -4.813 14.140 1.00 56.81 763 GLN A C 1
ATOM 5936 O O . GLN A 1 763 ? -6.528 -4.233 14.884 1.00 56.81 763 GLN A O 1
ATOM 5941 N N . LYS A 1 764 ? -7.308 -6.139 13.940 1.00 55.94 764 LYS A N 1
ATOM 5942 C CA . LYS A 1 764 ? -6.233 -7.027 14.414 1.00 55.94 764 LYS A CA 1
ATOM 5943 C C . LYS A 1 764 ? -4.956 -6.707 13.647 1.00 55.94 764 LYS A C 1
ATOM 5945 O O . LYS A 1 764 ? -3.998 -6.245 14.319 1.00 55.94 764 LYS A O 1
#

pLDDT: mean 79.98, std 17.98, range [21.8, 98.25]

Radius of gyration: 36.96 Å; Cα contacts (8 Å, |Δi|>4): 1500; chains: 1; bounding box: 79×90×124 Å

Solvent-accessible surface area (backbone atoms only — not comparable to full-atom values): 41940 Å² total; per-residue (Å²): 142,78,82,87,88,83,91,85,85,83,88,90,83,80,87,78,75,79,80,81,78,79,77,73,61,89,74,46,65,48,77,47,65,61,44,63,33,38,42,46,81,44,95,95,56,84,77,56,86,57,62,31,78,79,87,46,46,27,27,39,39,28,54,31,55,30,84,90,30,43,35,39,38,34,33,13,43,82,43,99,62,21,62,50,40,35,40,33,36,66,86,77,40,32,31,27,34,52,63,68,48,69,51,72,81,56,47,23,22,28,27,25,32,33,49,47,86,83,49,33,42,40,36,38,32,13,36,36,76,49,93,94,51,82,36,68,34,57,44,34,40,32,35,64,88,78,33,32,32,38,66,54,80,62,47,81,65,63,81,70,58,26,23,30,30,36,42,33,58,46,93,62,30,39,35,36,41,41,5,33,18,78,88,75,72,37,58,30,56,58,40,35,36,34,51,58,81,30,62,85,75,66,31,39,46,40,79,59,77,56,73,36,93,60,68,75,71,39,22,21,32,43,50,51,42,57,53,84,67,29,40,41,34,40,39,5,35,29,71,98,74,39,50,29,56,58,38,35,38,36,34,67,85,74,34,28,43,45,76,52,87,64,44,74,54,67,64,72,33,22,21,32,45,18,50,35,67,54,94,60,32,40,37,41,37,37,5,35,48,84,87,51,62,32,40,53,35,35,39,30,34,66,88,76,39,30,27,38,67,49,84,59,47,83,82,53,76,53,29,22,34,27,45,40,44,54,38,81,66,29,38,43,40,41,61,18,40,64,68,82,56,52,67,39,35,41,33,36,42,42,68,71,47,51,58,47,51,57,57,54,57,55,51,57,59,41,61,74,52,68,79,73,79,70,77,71,62,58,54,44,54,53,47,49,48,60,68,67,58,52,90,53,75,70,66,69,72,73,50,60,71,68,56,38,50,48,50,51,49,47,54,49,53,48,70,72,39,80,85,60,53,95,45,71,68,54,50,41,45,54,53,53,49,46,30,49,44,22,33,73,64,54,42,78,61,58,60,38,32,43,74,79,69,47,63,60,91,86,62,54,79,50,92,82,66,96,85,35,38,35,26,68,27,34,45,93,88,38,65,25,29,35,40,30,70,71,81,64,92,81,76,68,58,70,64,64,54,46,19,43,53,24,23,40,50,60,50,43,70,72,49,82,51,93,19,33,63,49,53,50,26,28,37,70,45,96,50,100,74,63,44,69,34,38,31,29,73,51,52,84,48,39,29,43,53,63,34,40,70,75,41,69,84,59,74,57,66,68,36,52,40,28,42,26,49,28,47,30,52,35,49,74,55,74,44,49,47,69,63,50,41,40,73,36,23,32,23,39,89,46,68,44,28,21,40,43,75,56,51,57,48,64,56,62,60,67,42,88,88,64,71,53,75,67,68,59,67,74,53,56,66,33,54,33,58,66,63,64,59,45,98,65,70,56,80,79,40,63,49,38,38,26,25,5,50,19,40,28,48,47,29,74,72,68,76,45,72,47,50,39,93,81,31,84,45,66,70,54,42,39,58,45,51,69,70,49,69,57,39,71,54,22,74,44,66,93,46,75,55,84,63,88,85,56,60,74,59,45,59,52,25,59,42,14,58,45,88,54,53,90,71,26,49,47,41,62,57,50,36,51,54,49,65,73,64,72,71,89,76,87,62,60,75,56,63,67,62,51,50,52,47,52,61,50,39,72,61,26,44,85,72,81,78,59,61,69,58,47,46,54,51,76,68,105

Secondary structure (DSSP, 8-state):
---------------PPPP--PPP-TTSEEEE--EE-PPBP-TTS----SPPPP--S-BS-EEEE-TTSEEEEE--BS-S-TTPEEEEETTTTEEEEEP-EES---SEES-EEEEETTTEEEEE--EESSTT------EEEEETTTTEEEEE---SS---S-BS-EEEEETTEEEEEEEEETTTTEEEEEEEEEEGGGGGS----EE---SSS--PPSEES-EEEEETTEEEEEEEEEGGG-EEEEEEEEETTTTEEEEE--EESPPPS-BS-EEEEETTEEEEEEEE-SS-EEEEEEEEETTTTEEEEES-GGGS---BS-EEEEETTEEEEE--BS-TTTT-EEEEETHHHHHHHHHHHHHHHHHHHTTT--THHHHHHHHHHHHHHGGGTTGGGS--THHHHHHHHHHHHHHH-SSS--SHHHHHHHHHHHHHHHHHHTPPPGGGB----EE-TTS-S-SS-TT-EEEEEEETTEEEEEEE----TTT--HHHHHHHHHHHHHHHTT---TTBPPP-EEEE-SSSS--EEEEEE--TT-BHHHHHHH-TTS-HHHHHHHHHHHHHHHHHTT-------GGGEEE-TTS-EEE-STTSHHHHHSSTT---HHHHHHHGGGS-THHHH-SS-PPP-HHHHHHHHHHHHHHHHHSS-TTTTT-SSHHHHHHHHHH----SS-SSTTPPPS-S--HHHHHHHHHHT-SSGGGSPPHHHHHHHHHHT-----SPPSHHHHHHHHHHHTTS--PPP-HHHHHHHHH-

Sequence (764 aa):
MSDLADLADLVLSECQEPSEALVPIPGLWSFCRPILLPPSPFPGYPISRELSPPPFPRSTFGLASTENGDIYFCGGRNHEHPSLLYHYSTKDNTATVLQFRGDDPGPRYGHAMSMVGSSILALHGGDACESGVDADPSFFLFNLASRKWSRIPTSGDAPGSRHGHSMAVIGTTIFMFGGYSSQSSGYLNELWAFDLKTIRAQPRWELVTPSSIEKPSPRSFFVLVAYQNQLILFGGRGRKGAYMADTWSFNTNSKSWRQLQCVGEIPSRRAYVASAVLNNVMYVIGGHNGTTVTNDIFAYNISEYKWIKAEGTGAIECCHEQSAACIGTKIFVFGGRPSSLEDRIAVLDTKFVDIRIQKTSEFESRLARLEKSIWGTKRQELVEIILKSMFQANLLADLRGMDTQIMVDFLIEVLESRDLLHSDAERKHILRLLRRIVKSAHIFPRSTELRDVQCNLSDPVNSMGGYGLIYKGTLDDQKVCVKVIRVDGSGSPPEKIMRAQAGELALLGQVSHPNVIPLYGAYLSAERNPRICMVFPWMENGDLVDFLHKYPNTPKIPLMSDVAAGLLFLHHMGIVHADLKARNVLISRSRRAILTDFGVSTVLSTSVGSSTAADFSGTAYWMAPELLVAAELPPPTPQSDMWGFGCICFEAITGQTPLLEHYRYPIQLVGAFMRGGITPLRPKRNGPPVIADGGSLIVLAEKCWDYEPNKRLTAAEATQFFSELIVEDNRPSMNEELAVFEAVKSKRAVVKIDYDHLLSVLQK

Mean predicted aligned error: 18.81 Å